Protein AF-0000000080795916 (afdb_homodimer)

Radius of gyration: 39.34 Å; Cα contacts (8 Å, |Δi|>4): 1636; chains: 2; bounding box: 84×117×73 Å

Structure (mmCIF, N/CA/C/O backbone):
data_AF-0000000080795916-model_v1
#
loop_
_entity.id
_entity.type
_entity.pdbx_description
1 polymer 'ABC transporter related'
#
loop_
_atom_site.group_PDB
_atom_site.id
_atom_site.type_symbol
_atom_site.label_atom_id
_atom_site.label_alt_id
_atom_site.label_comp_id
_atom_site.label_asym_id
_atom_site.label_entity_id
_atom_site.label_seq_id
_atom_site.pdbx_PDB_ins_code
_atom_site.Cartn_x
_atom_site.Cartn_y
_atom_site.Cartn_z
_atom_site.occupancy
_atom_site.B_iso_or_equiv
_atom_site.auth_seq_id
_atom_site.auth_comp_id
_atom_site.auth_asym_id
_atom_site.auth_atom_id
_atom_site.pdbx_PDB_model_num
ATOM 1 N N . MET A 1 1 ? -9.648 -12.992 18.531 1 56.5 1 MET A N 1
ATOM 2 C CA . MET A 1 1 ? -10.875 -13.555 17.969 1 56.5 1 MET A CA 1
ATOM 3 C C . MET A 1 1 ? -10.68 -15.023 17.609 1 56.5 1 MET A C 1
ATOM 5 O O . MET A 1 1 ? -9.664 -15.391 17.016 1 56.5 1 MET A O 1
ATOM 9 N N . LYS A 1 2 ? -11.547 -15.852 18.156 1 67.81 2 LYS A N 1
ATOM 10 C CA . LYS A 1 2 ? -11.586 -17.297 17.969 1 67.81 2 LYS A CA 1
ATOM 11 C C . LYS A 1 2 ? -11.914 -17.656 16.531 1 67.81 2 LYS A C 1
ATOM 13 O O . LYS A 1 2 ? -12.742 -17 15.891 1 67.81 2 LYS A O 1
ATOM 18 N N . TYR A 1 3 ? -11.133 -18.5 15.773 1 78.75 3 TYR A N 1
ATOM 19 C CA . TYR A 1 3 ? -11.289 -19.047 14.43 1 78.75 3 TYR A CA 1
ATOM 20 C C . TYR A 1 3 ? -12.758 -19.281 14.102 1 78.75 3 TYR A C 1
ATOM 22 O O . TYR A 1 3 ? -13.234 -18.875 13.047 1 78.75 3 TYR A O 1
ATOM 30 N N . LYS A 1 4 ? -13.5 -19.734 15.031 1 83.94 4 LYS A N 1
ATOM 31 C CA . LYS A 1 4 ? -14.898 -20.094 14.812 1 83.94 4 LYS A CA 1
ATOM 32 C C . LYS A 1 4 ? -15.758 -18.844 14.586 1 83.94 4 LYS A C 1
ATOM 34 O O . LYS A 1 4 ? -16.625 -18.844 13.711 1 83.94 4 LYS A O 1
ATOM 39 N N . HIS A 1 5 ? -15.5 -17.797 15.297 1 88.62 5 HIS A N 1
ATOM 40 C CA . HIS A 1 5 ? -16.297 -16.578 15.18 1 88.62 5 HIS A CA 1
ATOM 41 C C . HIS A 1 5 ? -16.047 -15.898 13.836 1 88.62 5 HIS A C 1
ATOM 43 O O . HIS A 1 5 ? -17 -15.422 13.203 1 88.62 5 HIS A O 1
ATOM 49 N N . ALA A 1 6 ? -14.852 -15.898 13.398 1 90.12 6 ALA A N 1
ATOM 50 C CA . ALA A 1 6 ? -14.516 -15.297 12.117 1 90.12 6 ALA A CA 1
ATOM 51 C C . ALA A 1 6 ? -15.172 -16.062 10.969 1 90.12 6 ALA A C 1
ATOM 53 O O . ALA A 1 6 ? -15.68 -15.453 10.016 1 90.12 6 ALA A O 1
ATOM 54 N N . LEU A 1 7 ? -15.273 -17.375 11.133 1 91.44 7 LEU A N 1
ATOM 55 C CA . LEU A 1 7 ? -15.883 -18.188 10.102 1 91.44 7 LEU A CA 1
ATOM 56 C C . LEU A 1 7 ? -17.391 -18.016 10.078 1 91.44 7 LEU A C 1
ATOM 58 O O . LEU A 1 7 ? -18.016 -18.062 9.016 1 91.44 7 LEU A O 1
ATOM 62 N N . TYR A 1 8 ? -17.906 -17.797 11.219 1 92.94 8 TYR A N 1
ATOM 63 C CA . TYR A 1 8 ? -19.328 -17.547 11.305 1 92.94 8 TYR A CA 1
ATOM 64 C C . TYR A 1 8 ? -19.703 -16.219 10.633 1 92.94 8 TYR A C 1
ATOM 66 O O . TYR A 1 8 ? -20.688 -16.141 9.914 1 92.94 8 TYR A O 1
ATOM 74 N N . PHE A 1 9 ? -18.922 -15.219 10.898 1 93.62 9 PHE A N 1
ATOM 75 C CA . PHE A 1 9 ? -19.125 -13.93 10.25 1 93.62 9 PHE A CA 1
ATOM 76 C C . PHE A 1 9 ? -19.031 -14.062 8.734 1 93.62 9 PHE A C 1
ATOM 78 O O . PHE A 1 9 ? -19.875 -13.516 8.008 1 93.62 9 PHE A O 1
ATOM 85 N N . LEU A 1 10 ? -18.031 -14.758 8.32 1 93.44 10 LEU A N 1
ATOM 86 C CA . LEU A 1 10 ? -17.844 -14.953 6.891 1 93.44 10 LEU A CA 1
ATOM 87 C C . LEU A 1 10 ? -19.016 -15.711 6.281 1 93.44 10 LEU A C 1
ATOM 89 O O . LEU A 1 10 ? -19.484 -15.359 5.195 1 93.44 10 LEU A O 1
ATOM 93 N N . TRP A 1 11 ? -19.469 -16.734 6.934 1 94.31 11 TRP A N 1
ATOM 94 C CA . TRP A 1 11 ? -20.609 -17.516 6.453 1 94.31 11 TRP A CA 1
ATOM 95 C C . TRP A 1 11 ? -21.875 -16.672 6.387 1 94.31 11 TRP A C 1
ATOM 97 O O . TRP A 1 11 ? -22.656 -16.797 5.445 1 94.31 11 TRP A O 1
ATOM 107 N N . GLU A 1 12 ? -22.078 -15.82 7.34 1 94.62 12 GLU A N 1
ATOM 108 C CA . GLU A 1 12 ? -23.25 -14.945 7.359 1 94.62 12 GLU A CA 1
ATOM 109 C C . GLU A 1 12 ? -23.234 -13.992 6.168 1 94.62 12 GLU A C 1
ATOM 111 O O . GLU A 1 12 ? -24.281 -13.75 5.555 1 94.62 12 GLU A O 1
ATOM 116 N N . GLU A 1 13 ? -22.109 -13.539 5.832 1 94.5 13 GLU A N 1
ATOM 117 C CA . GLU A 1 13 ? -21.984 -12.602 4.719 1 94.5 13 GLU A CA 1
ATOM 118 C C . GLU A 1 13 ? -22.172 -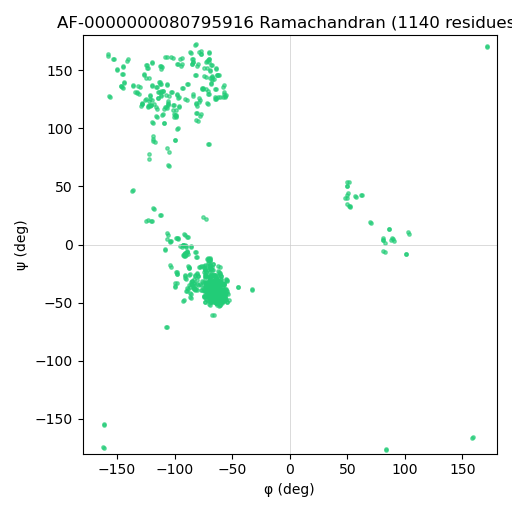13.312 3.379 1 94.5 13 GLU A C 1
ATOM 120 O O . GLU A 1 13 ? -22.812 -12.781 2.469 1 94.5 13 GLU A O 1
ATOM 125 N N . VAL A 1 14 ? -21.609 -14.492 3.344 1 96 14 VAL A N 1
ATOM 126 C CA . VAL A 1 14 ? -21.641 -15.234 2.088 1 96 14 VAL A CA 1
ATOM 127 C C . VAL A 1 14 ? -23.031 -15.844 1.891 1 96 14 VAL A C 1
ATOM 129 O O . VAL A 1 14 ? -23.531 -15.898 0.767 1 96 14 VAL A O 1
ATOM 132 N N . SER A 1 15 ? -23.688 -16.266 2.971 1 95.12 15 SER A N 1
ATOM 133 C CA . SER A 1 15 ? -24.984 -16.969 2.902 1 95.12 15 SER A CA 1
ATOM 134 C C . SER A 1 15 ? -26.094 -16.016 2.49 1 95.12 15 SER A C 1
ATOM 136 O O . SER A 1 15 ? -27.188 -16.453 2.115 1 95.12 15 SER A O 1
ATOM 138 N N . ARG A 1 16 ? -25.828 -14.734 2.516 1 94.12 16 ARG A N 1
ATOM 139 C CA . ARG A 1 16 ? -26.797 -13.758 2.029 1 94.12 16 ARG A CA 1
ATOM 140 C C . ARG A 1 16 ? -27.047 -13.93 0.534 1 94.12 16 ARG A C 1
ATOM 142 O O . ARG A 1 16 ? -28.125 -13.609 0.038 1 94.12 16 ARG A O 1
ATOM 149 N N . PHE A 1 17 ? -26.047 -14.406 -0.124 1 95.69 17 PHE A N 1
ATOM 150 C CA . PHE A 1 17 ? -26.141 -14.633 -1.562 1 95.69 17 PHE A CA 1
ATOM 151 C C . PHE A 1 17 ? -26.281 -16.109 -1.875 1 95.69 17 PHE A C 1
ATOM 153 O O . PHE A 1 17 ? -25.422 -16.688 -2.557 1 95.69 17 PHE A O 1
ATOM 160 N N . LYS A 1 18 ? -27.344 -16.672 -1.534 1 94.94 18 LYS A N 1
ATOM 161 C CA . LYS A 1 18 ? -27.609 -18.109 -1.606 1 94.94 18 LYS A CA 1
ATOM 162 C C . LYS A 1 18 ? -27.656 -18.578 -3.055 1 94.94 18 LYS A C 1
ATOM 164 O O . LYS A 1 18 ? -27.203 -19.688 -3.359 1 94.94 18 LYS A O 1
ATOM 169 N N . LYS A 1 19 ? -28.156 -17.703 -3.895 1 95.06 19 LYS A N 1
ATOM 170 C CA . LYS A 1 19 ? -28.281 -18.109 -5.293 1 95.06 19 LYS A CA 1
ATOM 171 C C . LYS A 1 19 ? -26.906 -18.391 -5.898 1 95.06 19 LYS A C 1
ATOM 173 O O . LYS A 1 19 ? -26.672 -19.469 -6.461 1 95.06 19 LYS A O 1
ATOM 178 N N . GLU A 1 20 ? -25.984 -17.438 -5.758 1 94.44 20 GLU A N 1
ATOM 179 C CA . GLU A 1 20 ? -24.641 -17.609 -6.305 1 94.44 20 GLU A CA 1
ATOM 180 C C . GLU A 1 20 ? -23.906 -18.75 -5.609 1 94.44 20 GLU A C 1
ATOM 182 O O . GLU A 1 20 ? -23.156 -19.484 -6.246 1 94.44 20 GLU A O 1
ATOM 187 N N . LEU A 1 21 ? -24.094 -18.859 -4.324 1 94.94 21 LEU A N 1
ATOM 188 C CA . LEU A 1 21 ? -23.484 -19.938 -3.555 1 94.94 21 LEU A CA 1
ATOM 189 C C . LEU A 1 21 ? -23.969 -21.297 -4.027 1 94.94 21 LEU A C 1
ATOM 191 O O . LEU A 1 21 ? -23.172 -22.219 -4.238 1 94.94 21 LEU A O 1
ATOM 195 N N . PHE A 1 22 ? -25.234 -21.406 -4.27 1 95.38 22 PHE A N 1
ATOM 196 C CA . PHE A 1 22 ? -25.828 -22.656 -4.715 1 95.38 22 PHE A CA 1
ATOM 197 C C . PHE A 1 22 ? -25.375 -23 -6.129 1 95.38 22 PHE A C 1
ATOM 199 O O . PHE A 1 22 ? -25.094 -24.156 -6.43 1 95.38 22 PHE A O 1
ATOM 206 N N . ILE A 1 23 ? -25.312 -22.016 -6.961 1 96.12 23 ILE A N 1
ATOM 207 C CA . ILE A 1 23 ? -24.859 -22.234 -8.328 1 96.12 23 ILE A CA 1
ATOM 208 C C . ILE A 1 23 ? -23.422 -22.781 -8.32 1 96.12 23 ILE A C 1
ATOM 210 O O . ILE A 1 23 ? -23.109 -23.734 -9.039 1 96.12 23 ILE A O 1
ATOM 214 N N . ASN A 1 24 ? -22.578 -22.25 -7.5 1 95 24 ASN A N 1
ATOM 215 C CA . ASN A 1 24 ? -21.203 -22.703 -7.414 1 95 24 ASN A CA 1
ATOM 216 C C . ASN A 1 24 ? -21.109 -24.141 -6.895 1 95 24 ASN A C 1
ATOM 218 O O . ASN A 1 24 ? -20.344 -24.953 -7.422 1 95 24 ASN A O 1
ATOM 222 N N . PHE A 1 25 ? -21.891 -24.484 -5.926 1 95.31 25 PHE A N 1
ATOM 223 C CA . PHE A 1 25 ? -21.906 -25.828 -5.379 1 95.31 25 PHE A CA 1
ATOM 224 C C . PHE A 1 25 ? -22.344 -26.844 -6.438 1 95.31 25 PHE A C 1
ATOM 226 O O . PHE A 1 25 ? -21.734 -27.906 -6.586 1 95.31 25 PHE A O 1
ATOM 233 N N . ILE A 1 26 ? -23.359 -26.438 -7.164 1 95.81 26 ILE A N 1
ATOM 234 C CA . ILE A 1 26 ? -23.906 -27.328 -8.172 1 95.81 26 ILE A CA 1
ATOM 235 C C . ILE A 1 26 ? -22.891 -27.547 -9.289 1 95.81 26 ILE A C 1
ATOM 237 O O . ILE A 1 26 ? -22.734 -28.656 -9.781 1 95.81 26 ILE A O 1
ATOM 241 N N . LEU A 1 27 ? -22.25 -26.5 -9.68 1 96.06 27 LEU A N 1
ATOM 242 C CA . LEU A 1 27 ? -21.25 -26.609 -10.742 1 96.06 27 LEU A CA 1
ATOM 243 C C . LEU A 1 27 ? -20.094 -27.469 -10.297 1 96.06 27 LEU A C 1
ATOM 245 O O . LEU A 1 27 ? -19.609 -28.312 -11.07 1 96.06 27 LEU A O 1
ATOM 249 N N . ILE A 1 28 ? -19.703 -27.359 -9.055 1 94.38 28 ILE A N 1
ATOM 250 C CA . ILE A 1 28 ? -18.609 -28.172 -8.516 1 94.38 28 ILE A CA 1
ATOM 251 C C . ILE A 1 28 ? -19.047 -29.641 -8.453 1 94.38 28 ILE A C 1
ATOM 253 O O . ILE A 1 28 ? -18.328 -30.516 -8.922 1 94.38 28 ILE A O 1
ATOM 257 N N . PHE A 1 29 ? -20.203 -29.891 -8.031 1 94.12 29 PHE A N 1
ATOM 258 C CA . PHE A 1 29 ? -20.734 -31.234 -7.883 1 94.12 29 PHE A CA 1
ATOM 259 C C . PHE A 1 29 ? -20.859 -31.922 -9.242 1 94.12 29 PHE A C 1
ATOM 261 O O . PHE A 1 29 ? -20.609 -33.125 -9.367 1 94.12 29 PHE A O 1
ATOM 268 N N . SER A 1 30 ? -21.219 -31.125 -10.203 1 94.81 30 SER A N 1
ATOM 269 C CA . SER A 1 30 ? -21.422 -31.656 -11.547 1 94.81 30 SER A CA 1
ATOM 270 C C . SER A 1 30 ? -20.094 -32 -12.211 1 94.81 30 SER A C 1
ATOM 272 O O . SER A 1 30 ? -20.031 -32.875 -13.07 1 94.81 30 SER A O 1
ATOM 274 N N . SER A 1 31 ? -19.078 -31.344 -11.836 1 93.44 31 SER A N 1
ATOM 275 C CA . SER A 1 31 ? -17.781 -31.547 -12.477 1 93.44 31 SER A CA 1
ATOM 276 C C . SER A 1 31 ? -17.078 -32.781 -11.922 1 93.44 31 SER A C 1
ATOM 278 O O . SER A 1 31 ? -16.281 -33.406 -12.617 1 93.44 31 SER A O 1
ATOM 280 N N . ILE A 1 32 ? -17.359 -33.25 -10.711 1 92.75 32 ILE A N 1
ATOM 281 C CA . ILE A 1 32 ? -16.625 -34.25 -9.984 1 92.75 32 ILE A CA 1
ATOM 282 C C . ILE A 1 32 ? -16.797 -35.625 -10.672 1 92.75 32 ILE A C 1
ATOM 284 O O . ILE A 1 32 ? -15.828 -36.312 -10.977 1 92.75 32 ILE A O 1
ATOM 288 N N . PRO A 1 33 ? -18.047 -35.969 -11.039 1 92.56 33 PRO A N 1
ATOM 289 C CA . PRO A 1 33 ? -18.203 -37.25 -11.719 1 92.56 33 PRO A CA 1
ATOM 290 C C . PRO A 1 33 ? -17.531 -37.281 -13.094 1 92.56 33 PRO A C 1
ATOM 292 O O . PRO A 1 33 ? -17.047 -38.312 -13.523 1 92.56 33 PRO A O 1
ATOM 295 N N . LEU A 1 34 ? -17.531 -36.188 -13.766 1 92.38 34 LEU A N 1
ATOM 296 C CA . LEU A 1 34 ? -16.906 -36.125 -15.086 1 92.38 34 LEU A CA 1
ATOM 297 C C . LEU A 1 34 ? -15.406 -36.344 -15 1 92.38 34 LEU A C 1
ATOM 299 O O . LEU A 1 34 ? -14.828 -37.031 -15.828 1 92.38 34 LEU A O 1
ATOM 303 N N . VAL A 1 35 ? -14.859 -35.781 -13.992 1 89 35 VAL A N 1
ATOM 304 C CA . VAL A 1 35 ? -13.422 -35.938 -13.789 1 89 35 VAL A CA 1
ATOM 305 C C . VAL A 1 35 ? -13.117 -37.375 -13.359 1 89 35 VAL A C 1
ATOM 307 O O . VAL A 1 35 ? -12.109 -37.969 -13.773 1 89 35 VAL A O 1
ATOM 310 N N . ALA A 1 36 ? -14.023 -38 -12.609 1 91.31 36 ALA A N 1
ATOM 311 C CA . ALA A 1 36 ? -13.828 -39.344 -12.047 1 91.31 36 ALA A CA 1
ATOM 312 C C . ALA A 1 36 ? -13.914 -40.406 -13.125 1 91.31 36 ALA A C 1
ATOM 314 O O . ALA A 1 36 ? -13.305 -41.469 -13.008 1 91.31 36 ALA A O 1
ATOM 315 N N . VAL A 1 37 ? -14.578 -40.094 -14.188 1 94 37 VAL A N 1
ATOM 316 C CA . VAL A 1 37 ? -14.812 -41.125 -15.211 1 94 37 VAL A CA 1
ATOM 317 C C . VAL A 1 37 ? -13.641 -41.156 -16.188 1 94 37 VAL A C 1
ATOM 319 O O . VAL A 1 37 ? -13.406 -42.156 -16.859 1 94 37 VAL A O 1
ATOM 322 N N . THR A 1 38 ? -12.906 -40.125 -16.234 1 90.81 38 THR A N 1
ATOM 323 C CA . THR A 1 38 ? -11.883 -39.938 -17.266 1 90.81 38 THR A CA 1
ATOM 324 C C . THR A 1 38 ? -10.82 -41.031 -17.172 1 90.81 38 THR A C 1
ATOM 326 O O . THR A 1 38 ? -10.461 -41.656 -18.172 1 90.81 38 THR A O 1
ATOM 329 N N . PRO A 1 39 ? -10.328 -41.344 -15.969 1 91.38 39 PRO A N 1
ATOM 330 C CA . PRO A 1 39 ? -9.305 -42.375 -15.898 1 91.38 39 PRO A CA 1
ATOM 331 C C . PRO A 1 39 ? -9.82 -43.75 -16.359 1 91.38 39 PRO A C 1
ATOM 333 O O . PRO A 1 39 ? -9.07 -44.531 -16.969 1 91.38 39 PRO A O 1
ATOM 336 N N . PHE A 1 40 ? -11.016 -44.094 -16.188 1 94.06 40 PHE A N 1
ATOM 337 C CA . PHE A 1 40 ? -11.578 -45.344 -16.625 1 94.06 40 PHE A CA 1
ATOM 338 C C . PHE A 1 40 ? -11.727 -45.375 -18.141 1 94.06 40 PHE A C 1
ATOM 340 O O . PHE A 1 40 ? -11.547 -46.438 -18.766 1 94.06 40 PHE A O 1
ATOM 347 N N . LEU A 1 41 ? -12.039 -44.281 -18.672 1 93.56 41 LEU A N 1
ATOM 348 C CA . LEU A 1 41 ? -12.117 -44.188 -20.125 1 93.56 41 LEU A CA 1
ATOM 349 C C . LEU A 1 41 ? -10.742 -44.344 -20.75 1 93.56 41 LEU A C 1
ATOM 351 O O . LEU A 1 41 ? -10.602 -44.969 -21.812 1 93.56 41 LEU A O 1
ATOM 355 N N . ILE A 1 42 ? -9.789 -43.781 -20.141 1 91.81 42 ILE A N 1
ATOM 356 C CA . ILE A 1 42 ? -8.422 -43.906 -20.641 1 91.81 42 ILE A CA 1
ATOM 357 C C . ILE A 1 42 ? -7.977 -45.375 -20.547 1 91.81 42 ILE A C 1
ATOM 359 O O . ILE A 1 42 ? -7.336 -45.906 -21.469 1 91.81 42 ILE A O 1
ATOM 363 N N . GLU A 1 43 ? -8.289 -45.969 -19.453 1 92.56 43 GLU A N 1
ATOM 364 C CA . GLU A 1 43 ? -7.992 -47.375 -19.297 1 92.56 43 GLU A CA 1
ATOM 365 C C . GLU A 1 43 ? -8.641 -48.219 -20.406 1 92.56 43 GLU A C 1
ATOM 367 O O . GLU A 1 43 ? -7.992 -49.062 -21.016 1 92.56 43 GLU A O 1
ATOM 372 N N . ASN A 1 44 ? -9.898 -47.938 -20.656 1 91 44 ASN A N 1
ATOM 373 C CA . ASN A 1 44 ? -10.625 -48.625 -21.719 1 91 44 ASN A CA 1
ATOM 374 C C . ASN A 1 44 ? -10 -48.375 -23.078 1 91 44 ASN A C 1
ATOM 376 O O . ASN A 1 44 ? -9.898 -49.312 -23.906 1 91 44 ASN A O 1
ATOM 380 N N . LEU A 1 45 ? -9.641 -47.156 -23.297 1 90.38 45 LEU A N 1
ATOM 381 C CA . LEU A 1 45 ? -9 -46.812 -24.562 1 90.38 45 LEU A CA 1
ATOM 382 C C . LEU A 1 45 ? -7.707 -47.594 -24.75 1 90.38 45 LEU A C 1
ATOM 384 O O . LEU A 1 45 ? -7.473 -48.188 -25.812 1 90.38 45 LEU A O 1
ATOM 388 N N . MET A 1 46 ? -6.914 -47.656 -23.734 1 88.31 46 MET A N 1
ATOM 389 C CA . MET A 1 46 ? -5.629 -48.375 -23.812 1 88.31 46 MET A CA 1
ATOM 390 C C . MET A 1 46 ? -5.828 -49.875 -23.906 1 88.31 46 MET A C 1
ATOM 392 O O . MET A 1 46 ? -5.031 -50.562 -24.531 1 88.31 46 MET A O 1
ATOM 396 N N . GLN A 1 47 ? -6.891 -50.406 -23.281 1 87.31 47 GLN A N 1
ATOM 397 C CA . GLN A 1 47 ? -7.203 -51.812 -23.391 1 87.31 47 GLN A CA 1
ATOM 398 C C . GLN A 1 47 ? -7.559 -52.188 -24.828 1 87.31 47 GLN A C 1
ATOM 400 O O . GLN A 1 47 ? -7.145 -53.25 -25.312 1 87.31 47 GLN A O 1
ATOM 405 N N . GLU A 1 48 ? -8.305 -51.344 -25.406 1 85.06 48 GLU A N 1
ATOM 406 C CA . GLU A 1 48 ? -8.711 -51.625 -26.781 1 85.06 48 GLU A CA 1
ATOM 407 C C . GLU A 1 48 ? -7.512 -51.625 -27.719 1 85.06 48 GLU A C 1
ATOM 409 O O . GLU A 1 48 ? -7.473 -52.375 -28.688 1 85.06 48 GLU A O 1
ATOM 414 N N . ILE A 1 49 ? -6.551 -50.906 -27.438 1 81.94 49 ILE A N 1
ATOM 415 C CA . ILE A 1 49 ? -5.379 -50.75 -28.297 1 81.94 49 ILE A CA 1
ATOM 416 C C . ILE A 1 49 ? -4.457 -51.969 -28.094 1 81.94 49 ILE A C 1
ATOM 418 O O . ILE A 1 49 ? -3.791 -52.406 -29.031 1 81.94 49 ILE A O 1
ATOM 422 N N . THR A 1 50 ? -4.383 -52.5 -26.938 1 77.69 50 THR A N 1
ATOM 423 C CA . THR A 1 50 ? -3.461 -53.594 -26.641 1 77.69 50 THR A CA 1
ATOM 424 C C . THR A 1 50 ? -4.047 -54.906 -27.078 1 77.69 50 THR A C 1
ATOM 426 O O . THR A 1 50 ? -3.309 -55.844 -27.422 1 77.69 50 THR A O 1
ATOM 429 N N . THR A 1 51 ? -5.27 -55.125 -26.922 1 68.75 51 THR A N 1
ATOM 430 C CA . THR A 1 51 ? -5.832 -56.469 -27.172 1 68.75 51 THR A CA 1
ATOM 431 C C . THR A 1 51 ? -6.336 -56.562 -28.609 1 68.75 51 THR A C 1
ATOM 433 O O . THR A 1 51 ? -6.203 -57.625 -29.234 1 68.75 51 THR A O 1
ATOM 436 N N . ILE A 1 52 ? -7.152 -55.531 -29.094 1 61.47 52 ILE A N 1
ATOM 437 C CA . ILE A 1 52 ? -8.031 -55.812 -30.219 1 61.47 52 ILE A CA 1
ATOM 438 C C . ILE A 1 52 ? -7.461 -55.188 -31.5 1 61.47 52 ILE A C 1
ATOM 440 O O . ILE A 1 52 ? -7.391 -53.969 -31.625 1 61.47 52 ILE A O 1
ATOM 444 N N . ASN A 1 53 ? -6.492 -55.812 -32.125 1 61.91 53 ASN A N 1
ATOM 445 C CA . ASN A 1 53 ? -5.949 -55.312 -33.375 1 61.91 53 ASN A CA 1
ATOM 446 C C . ASN A 1 53 ? -6.934 -55.531 -34.531 1 61.91 53 ASN A C 1
ATOM 448 O O . ASN A 1 53 ? -6.531 -55.625 -35.688 1 61.91 53 ASN A O 1
ATOM 452 N N . ASP A 1 54 ? -8.195 -55.688 -34.219 1 66.75 54 ASP A N 1
ATOM 453 C CA . ASP A 1 54 ? -9.109 -55.906 -35.344 1 66.75 54 ASP A CA 1
ATOM 454 C C . ASP A 1 54 ? -9.859 -54.594 -35.688 1 66.75 54 ASP A C 1
ATOM 456 O O . ASP A 1 54 ? -9.688 -53.594 -35.031 1 66.75 54 ASP A O 1
ATOM 460 N N . GLY A 1 55 ? -10.438 -54.5 -36.938 1 67 55 GLY A N 1
ATOM 461 C CA . GLY A 1 55 ? -11.211 -53.375 -37.438 1 67 55 GLY A CA 1
ATOM 462 C C . GLY A 1 55 ? -12.227 -52.844 -36.438 1 67 55 GLY A C 1
ATOM 463 O O . GLY A 1 55 ? -12.375 -51.625 -36.281 1 67 55 GLY A O 1
ATOM 464 N N . GLN A 1 56 ? -12.805 -53.688 -35.719 1 75.31 56 GLN A N 1
ATOM 465 C CA . GLN A 1 56 ? -13.797 -53.312 -34.719 1 75.31 56 GLN A CA 1
ATOM 466 C C . GLN A 1 56 ? -13.141 -52.656 -33.531 1 75.31 56 GLN A C 1
ATOM 468 O O . GLN A 1 56 ? -13.68 -51.688 -32.938 1 75.31 56 GLN A O 1
ATOM 473 N N . GLY A 1 57 ? -12.094 -53.062 -33.219 1 78.31 57 GLY A N 1
ATOM 474 C CA . GLY A 1 57 ? -11.328 -52.469 -32.125 1 78.31 57 GLY A CA 1
ATOM 475 C C . GLY A 1 57 ? -10.93 -51.031 -32.375 1 78.31 57 GLY A C 1
ATOM 476 O O . GLY A 1 57 ? -10.977 -50.188 -31.484 1 78.31 57 GLY A O 1
ATOM 477 N N . MET A 1 58 ? -10.766 -50.812 -33.625 1 83.19 58 MET A N 1
ATOM 478 C CA . MET A 1 58 ? -10.383 -49.438 -34 1 83.19 58 MET A CA 1
ATOM 479 C C . MET A 1 58 ? -11.562 -48.5 -33.875 1 83.19 58 MET A C 1
ATOM 481 O O . MET A 1 58 ? -11.406 -47.375 -33.438 1 83.19 58 MET A O 1
ATOM 485 N N . LYS A 1 59 ? -12.703 -48.906 -34.344 1 86.69 59 LYS A N 1
ATOM 486 C CA . LYS A 1 59 ? -13.898 -48.094 -34.219 1 86.69 59 LYS A CA 1
ATOM 487 C C . LYS A 1 59 ? -14.219 -47.781 -32.75 1 86.69 59 LYS A C 1
ATOM 489 O O . LYS A 1 59 ? -14.539 -46.656 -32.406 1 86.69 59 LYS A O 1
ATOM 494 N N . ASN A 1 60 ? -14.141 -48.75 -31.875 1 87 60 ASN A N 1
ATOM 495 C CA . ASN A 1 60 ? -14.391 -48.562 -30.453 1 87 60 ASN A CA 1
ATOM 496 C C . ASN A 1 60 ? -13.367 -47.625 -29.828 1 87 60 ASN A C 1
ATOM 498 O O . ASN A 1 60 ? -13.719 -46.812 -28.969 1 87 60 ASN A O 1
ATOM 502 N N . ALA A 1 61 ? -12.172 -47.781 -30.266 1 88.12 61 ALA A N 1
ATOM 503 C CA . ALA A 1 61 ? -11.117 -46.875 -29.75 1 88.12 61 ALA A CA 1
ATOM 504 C C . ALA A 1 61 ? -11.375 -45.438 -30.156 1 88.12 61 ALA A C 1
ATOM 506 O O . ALA A 1 61 ? -11.18 -44.531 -29.344 1 88.12 61 ALA A O 1
ATOM 507 N N . LEU A 1 62 ? -11.844 -45.25 -31.359 1 88.94 62 LEU A N 1
ATOM 508 C CA . LEU A 1 62 ? -12.148 -43.906 -31.828 1 88.94 62 LEU A CA 1
ATOM 509 C C . LEU A 1 62 ? -13.305 -43.312 -31.047 1 88.94 62 LEU A C 1
ATOM 511 O O . LEU A 1 62 ? -13.266 -42.125 -30.672 1 88.94 62 LEU A O 1
ATOM 515 N N . ILE A 1 63 ? -14.281 -44.094 -30.781 1 92 63 ILE A N 1
ATOM 516 C CA . ILE A 1 63 ? -15.445 -43.625 -30.031 1 92 63 ILE A CA 1
ATOM 517 C C . ILE A 1 63 ? -15.031 -43.25 -28.609 1 92 63 ILE A C 1
ATOM 519 O O . ILE A 1 63 ? -15.422 -42.219 -28.094 1 92 63 ILE A O 1
ATOM 523 N N . THR A 1 64 ? -14.227 -44.062 -27.984 1 92.88 64 THR A N 1
ATOM 524 C CA . THR A 1 64 ? -13.758 -43.781 -26.625 1 92.88 64 THR A CA 1
ATOM 525 C C . THR A 1 64 ? -12.898 -42.531 -26.594 1 92.88 64 THR A C 1
ATOM 527 O O . THR A 1 64 ? -13 -41.719 -25.656 1 92.88 64 THR A O 1
ATOM 530 N N . ALA A 1 65 ? -12.07 -42.406 -27.578 1 92.19 65 ALA A N 1
ATOM 531 C CA . ALA A 1 65 ? -11.227 -41.219 -27.656 1 92.19 65 ALA A CA 1
ATOM 532 C C . ALA A 1 65 ? -12.07 -39.938 -27.781 1 92.19 65 ALA A C 1
ATOM 534 O O . ALA A 1 65 ? -11.828 -38.969 -27.094 1 92.19 65 ALA A O 1
ATOM 535 N N . ILE A 1 66 ? -13.047 -39.938 -28.609 1 92.38 66 ILE A N 1
ATOM 536 C CA . ILE A 1 66 ? -13.93 -38.812 -28.797 1 92.38 66 ILE A CA 1
ATOM 537 C C . ILE A 1 66 ? -14.703 -38.531 -27.516 1 92.38 66 ILE A C 1
ATOM 539 O O . ILE A 1 66 ? -14.883 -37.375 -27.125 1 92.38 66 ILE A O 1
ATOM 543 N N . LEU A 1 67 ? -15.086 -39.562 -26.891 1 94.25 67 LEU A N 1
ATOM 544 C CA . LEU A 1 67 ? -15.812 -39.438 -25.625 1 94.25 67 LEU A CA 1
ATOM 545 C C . LEU A 1 67 ? -14.938 -38.75 -24.578 1 94.25 67 LEU A C 1
ATOM 547 O O . LEU A 1 67 ? -15.422 -37.906 -23.828 1 94.25 67 LEU A O 1
ATOM 551 N N . ILE A 1 68 ? -13.711 -39.125 -24.516 1 93.94 68 ILE A N 1
ATOM 552 C CA . ILE A 1 68 ? -12.781 -38.531 -23.578 1 93.94 68 ILE A CA 1
ATOM 553 C C . ILE A 1 68 ? -12.648 -37.031 -23.875 1 93.94 68 ILE A C 1
ATOM 555 O O . ILE A 1 68 ? -12.711 -36.219 -22.953 1 93.94 68 ILE A O 1
ATOM 559 N N . LEU A 1 69 ? -12.508 -36.656 -25.109 1 91.69 69 LEU A N 1
ATOM 560 C CA . LEU A 1 69 ? -12.328 -35.281 -25.516 1 91.69 69 LEU A CA 1
ATOM 561 C C . LEU A 1 69 ? -13.586 -34.469 -25.203 1 91.69 69 LEU A C 1
ATOM 563 O O . LEU A 1 69 ? -13.492 -33.312 -24.781 1 91.69 69 LEU A O 1
ATOM 567 N N . VAL A 1 70 ? -14.68 -35.062 -25.406 1 93.44 70 VAL A N 1
ATOM 568 C CA . VAL A 1 70 ? -15.945 -34.375 -25.141 1 93.44 70 VAL A CA 1
ATOM 569 C C . VAL A 1 70 ? -16.094 -34.156 -23.641 1 93.44 70 VAL A C 1
ATOM 571 O O . VAL A 1 70 ? -16.484 -33.062 -23.203 1 93.44 70 VAL A O 1
ATOM 574 N N . ILE A 1 71 ? -15.82 -35.125 -22.875 1 94.12 71 ILE A N 1
ATOM 575 C CA . ILE A 1 71 ? -15.938 -35.031 -21.422 1 94.12 71 ILE A CA 1
ATOM 576 C C . ILE A 1 71 ? -14.961 -33.969 -20.906 1 94.12 71 ILE A C 1
ATOM 578 O O . ILE A 1 71 ? -15.312 -33.156 -20.047 1 94.12 71 ILE A O 1
ATOM 582 N N . TYR A 1 72 ? -13.781 -34 -21.438 1 90.56 72 TYR A N 1
ATOM 583 C CA . TYR A 1 72 ? -12.789 -33.031 -21.031 1 90.56 72 TYR A CA 1
ATOM 584 C C . TYR A 1 72 ? -13.25 -31.609 -21.359 1 90.56 72 TYR A C 1
ATOM 586 O O . TYR A 1 72 ? -13.133 -30.703 -20.531 1 90.56 72 TYR A O 1
ATOM 594 N N . SER A 1 73 ? -13.75 -31.422 -22.562 1 92.19 73 SER A N 1
ATOM 595 C CA . SER A 1 73 ? -14.242 -30.109 -22.984 1 92.19 73 SER A CA 1
ATOM 596 C C . SER A 1 73 ? -15.398 -29.641 -22.109 1 92.19 73 SER A C 1
ATOM 598 O O . SER A 1 73 ? -15.445 -28.469 -21.703 1 92.19 73 SER A O 1
ATOM 600 N N . PHE A 1 74 ? -16.234 -30.547 -21.812 1 93.69 74 PHE A N 1
ATOM 601 C CA . PHE A 1 74 ? -17.375 -30.203 -20.984 1 93.69 74 PHE A CA 1
ATOM 602 C C . PHE A 1 74 ? -16.938 -29.859 -19.562 1 93.69 74 PHE A C 1
ATOM 604 O O . PHE A 1 74 ? -17.484 -28.938 -18.953 1 93.69 74 PHE A O 1
ATOM 611 N N . THR A 1 75 ? -16.047 -30.609 -19.047 1 92.38 75 THR A N 1
ATOM 612 C CA . THR A 1 75 ? -15.523 -30.328 -17.719 1 92.38 75 THR A CA 1
ATOM 613 C C . THR A 1 75 ? -14.898 -28.938 -17.672 1 92.38 75 THR A C 1
ATOM 615 O O . THR A 1 75 ? -15.102 -28.188 -16.703 1 92.38 75 THR A O 1
ATOM 618 N N . ARG A 1 76 ? -14.172 -28.578 -18.672 1 90.56 76 ARG A N 1
ATOM 619 C CA . ARG A 1 76 ? -13.539 -27.266 -18.75 1 90.56 76 ARG A CA 1
ATOM 620 C C . ARG A 1 76 ? -14.594 -26.172 -18.812 1 90.56 76 ARG A C 1
ATOM 622 O O . ARG A 1 76 ? -14.414 -25.094 -18.219 1 90.56 76 ARG A O 1
ATOM 629 N N . PHE A 1 77 ? -15.578 -26.438 -19.531 1 92.75 77 PHE A N 1
ATOM 630 C CA . PHE A 1 77 ? -16.688 -25.5 -19.641 1 92.75 77 PHE A CA 1
ATOM 631 C C . PHE A 1 77 ? -17.344 -25.266 -18.297 1 92.75 77 PHE A C 1
ATOM 633 O O . PHE A 1 77 ? -17.641 -24.125 -17.922 1 92.75 77 PHE A O 1
ATOM 640 N N . ILE A 1 78 ? -17.547 -26.312 -17.578 1 94.69 78 ILE A N 1
ATOM 641 C CA . ILE A 1 78 ? -18.141 -26.219 -16.266 1 94.69 78 ILE A CA 1
ATOM 642 C C . ILE A 1 78 ? -17.234 -25.422 -15.328 1 94.69 78 ILE A C 1
ATOM 644 O O . ILE A 1 78 ? -17.688 -24.547 -14.586 1 94.69 78 ILE A O 1
ATOM 648 N N . TRP A 1 79 ? -15.992 -25.656 -15.461 1 92.12 79 TRP A N 1
ATOM 649 C CA . TRP A 1 79 ? -15.039 -24.984 -14.586 1 92.12 79 TRP A CA 1
ATOM 650 C C . TRP A 1 79 ? -14.961 -23.484 -14.906 1 92.12 79 TRP A C 1
ATOM 652 O O . TRP A 1 79 ? -14.75 -22.672 -14.008 1 92.12 79 TRP A O 1
ATOM 662 N N . PHE A 1 80 ? -15.148 -23.172 -16.156 1 93.5 80 PHE A N 1
ATOM 663 C CA . PHE A 1 80 ? -15.227 -21.781 -16.531 1 93.5 80 PHE A CA 1
ATOM 664 C C . PHE A 1 80 ? -16.344 -21.062 -15.789 1 93.5 80 PHE A C 1
ATOM 666 O O . PHE A 1 80 ? -16.125 -20 -15.195 1 93.5 80 PHE A O 1
ATOM 673 N N . PHE A 1 81 ? -17.422 -21.703 -15.797 1 94.75 81 PHE A N 1
ATOM 674 C CA . PHE A 1 81 ? -18.578 -21.094 -15.133 1 94.75 81 PHE A CA 1
ATOM 675 C C . PHE A 1 81 ? -18.391 -21.109 -13.625 1 94.75 81 PHE A C 1
ATOM 677 O O . PHE A 1 81 ? -18.844 -20.188 -12.93 1 94.75 81 PHE A O 1
ATOM 684 N N . CYS A 1 82 ? -17.766 -22.125 -13.109 1 94.5 82 CYS A N 1
ATOM 685 C CA . CYS A 1 82 ? -17.484 -22.188 -11.68 1 94.5 82 CYS A CA 1
ATOM 686 C C . CYS A 1 82 ? -16.609 -21.031 -11.234 1 94.5 82 CYS A C 1
ATOM 688 O O . CYS A 1 82 ? -16.938 -20.344 -10.266 1 94.5 82 CYS A O 1
ATOM 690 N N . ASP A 1 83 ? -15.625 -20.766 -12.016 1 93.75 83 ASP A N 1
ATOM 691 C CA . ASP A 1 83 ? -14.703 -19.688 -11.688 1 93.75 83 ASP A CA 1
ATOM 692 C C . ASP A 1 83 ? -15.367 -18.328 -11.836 1 93.75 83 ASP A C 1
ATOM 694 O O . ASP A 1 83 ? -15.156 -17.438 -11.016 1 93.75 83 ASP A O 1
ATOM 698 N N . TYR A 1 84 ? -16.125 -18.25 -12.867 1 94.75 84 TYR A N 1
ATOM 699 C CA . TYR A 1 84 ? -16.812 -16.984 -13.125 1 94.75 84 TYR A CA 1
ATOM 700 C C . TYR A 1 84 ? -17.812 -16.672 -12.008 1 94.75 84 TYR A C 1
ATOM 702 O O . TYR A 1 84 ? -17.797 -15.578 -11.453 1 94.75 84 TYR A O 1
ATOM 710 N N . HIS A 1 85 ? -18.641 -17.641 -11.688 1 95.06 85 HIS A N 1
ATOM 711 C CA . HIS A 1 85 ? -19.625 -17.422 -10.641 1 95.06 85 HIS A CA 1
ATOM 712 C C . HIS A 1 85 ? -18.969 -17.266 -9.273 1 95.06 85 HIS A C 1
ATOM 714 O O . HIS A 1 85 ? -19.484 -16.578 -8.391 1 95.06 85 HIS A O 1
ATOM 720 N N . GLY A 1 86 ? -17.859 -17.938 -9.102 1 94.62 86 GLY A N 1
ATOM 721 C CA . GLY A 1 86 ? -17.078 -17.703 -7.895 1 94.62 86 GLY A CA 1
ATOM 722 C C . GLY A 1 86 ? -16.641 -16.266 -7.746 1 94.62 86 GLY A C 1
ATOM 723 O O . GLY A 1 86 ? -16.75 -15.68 -6.66 1 94.62 86 GLY A O 1
ATOM 724 N N . ASP A 1 87 ? -16.25 -15.664 -8.805 1 94.56 87 ASP A N 1
ATOM 725 C CA . ASP A 1 87 ? -15.836 -14.266 -8.805 1 94.56 87 ASP A CA 1
ATOM 726 C C . ASP A 1 87 ? -17.016 -13.336 -8.492 1 94.56 87 ASP A C 1
ATOM 728 O O . ASP A 1 87 ? -16.844 -12.328 -7.809 1 94.56 87 ASP A O 1
ATOM 732 N N . ILE A 1 88 ? -18.094 -13.719 -9.078 1 95.31 88 ILE A N 1
ATOM 733 C CA . ILE A 1 88 ? -19.297 -12.922 -8.828 1 95.31 88 ILE A CA 1
ATOM 734 C C . ILE A 1 88 ? -19.641 -12.953 -7.34 1 95.31 88 ILE A C 1
ATOM 736 O O . ILE A 1 88 ? -20 -11.93 -6.758 1 95.31 88 ILE A O 1
ATOM 740 N N . LEU A 1 89 ? -19.5 -14.078 -6.785 1 95.62 89 LEU A N 1
ATOM 741 C CA . LEU A 1 89 ? -19.766 -14.203 -5.355 1 95.62 89 LEU A CA 1
ATOM 742 C C . LEU A 1 89 ? -18.828 -13.305 -4.555 1 95.62 89 LEU A C 1
ATOM 744 O O . LEU A 1 89 ? -19.25 -12.625 -3.617 1 95.62 89 LEU A O 1
ATOM 748 N N . LYS A 1 90 ? -17.531 -13.32 -4.852 1 95.44 90 LYS A N 1
ATOM 749 C CA . LYS A 1 90 ? -16.562 -12.461 -4.191 1 95.44 90 LYS A CA 1
ATOM 750 C C . LYS A 1 90 ? -16.953 -10.992 -4.32 1 95.44 90 LYS A C 1
ATOM 752 O O . LYS A 1 90 ? -16.875 -10.242 -3.346 1 95.44 90 LYS A O 1
ATOM 757 N N . LEU A 1 91 ? -17.375 -10.688 -5.512 1 95.19 91 LEU A N 1
ATOM 758 C CA . LEU A 1 91 ? -17.75 -9.32 -5.824 1 95.19 91 LEU A CA 1
ATOM 759 C C . LEU A 1 91 ? -18.969 -8.883 -4.992 1 95.19 91 LEU A C 1
ATOM 761 O O . LEU A 1 91 ? -18.969 -7.785 -4.441 1 95.19 91 LEU A O 1
ATOM 765 N N . LEU A 1 92 ? -19.938 -9.703 -4.938 1 95.94 92 LEU A N 1
ATOM 766 C CA . LEU A 1 92 ? -21.172 -9.391 -4.215 1 95.94 92 LEU A CA 1
ATOM 767 C C . LEU A 1 92 ? -20.891 -9.227 -2.723 1 95.94 92 LEU A C 1
ATOM 769 O O . LEU A 1 92 ? -21.438 -8.32 -2.084 1 95.94 92 LEU A O 1
ATOM 773 N N . VAL A 1 93 ? -20.062 -10.07 -2.211 1 96.31 93 VAL A N 1
ATOM 774 C CA . VAL A 1 93 ? -19.734 -9.992 -0.794 1 96.31 93 VAL A CA 1
ATOM 775 C C . VAL A 1 93 ? -18.969 -8.695 -0.519 1 96.31 93 VAL A C 1
ATOM 777 O O . VAL A 1 93 ? -19.266 -7.98 0.44 1 96.31 93 VAL A O 1
ATOM 780 N N . LYS A 1 94 ? -17.969 -8.391 -1.32 1 96.56 94 LYS A N 1
ATOM 781 C CA . LYS A 1 94 ? -17.188 -7.16 -1.161 1 96.56 94 LYS A CA 1
ATOM 782 C C . LYS A 1 94 ? -18.094 -5.93 -1.26 1 96.56 94 LYS A C 1
ATOM 784 O O . LYS A 1 94 ? -18 -5.027 -0.425 1 96.56 94 LYS A O 1
ATOM 789 N N . GLY A 1 95 ? -18.938 -5.945 -2.332 1 96 95 GLY A N 1
ATOM 790 C CA . GLY A 1 95 ? -19.844 -4.824 -2.523 1 96 95 GLY A CA 1
ATOM 791 C C . GLY A 1 95 ? -20.797 -4.633 -1.366 1 96 95 GLY A C 1
ATOM 792 O O . GLY A 1 95 ? -21 -3.508 -0.902 1 96 95 GLY A O 1
ATOM 793 N N . ASN A 1 96 ? -21.391 -5.684 -0.877 1 96.44 96 ASN A N 1
ATOM 794 C CA . ASN A 1 96 ? -22.328 -5.609 0.232 1 96.44 96 ASN A CA 1
ATOM 795 C C . ASN A 1 96 ? -21.656 -5.125 1.513 1 96.44 96 ASN A C 1
ATOM 797 O O . ASN A 1 96 ? -22.234 -4.34 2.264 1 96.44 96 ASN A O 1
ATOM 801 N N . LEU A 1 97 ? -20.469 -5.617 1.759 1 96.69 97 LEU A N 1
ATOM 802 C CA . LEU A 1 97 ? -19.734 -5.184 2.939 1 96.69 97 LEU A CA 1
ATOM 803 C C . LEU A 1 97 ? -19.406 -3.695 2.857 1 96.69 97 LEU A C 1
ATOM 805 O O . LEU A 1 97 ? -19.484 -2.984 3.861 1 96.69 97 LEU A O 1
ATOM 809 N N . ARG A 1 98 ? -18.984 -3.271 1.693 1 96.94 98 ARG A N 1
ATOM 810 C CA . ARG A 1 98 ? -18.688 -1.853 1.506 1 96.94 98 ARG A CA 1
ATOM 811 C C . ARG A 1 98 ? -19.938 -1.004 1.745 1 96.94 98 ARG A C 1
ATOM 813 O O . ARG A 1 98 ? -19.859 0.044 2.393 1 96.94 98 ARG A O 1
ATOM 820 N N . GLU A 1 99 ? -21.031 -1.442 1.245 1 96.44 99 GLU A N 1
ATOM 821 C CA . GLU A 1 99 ? -22.281 -0.718 1.431 1 96.44 99 GLU A CA 1
ATOM 822 C C . GLU A 1 99 ? -22.672 -0.661 2.904 1 96.44 99 GLU A C 1
ATOM 824 O O . GLU A 1 99 ? -23.062 0.394 3.408 1 96.44 99 GLU A O 1
ATOM 829 N N . LYS A 1 100 ? -22.578 -1.761 3.584 1 95.81 100 LYS A N 1
ATOM 830 C CA . LYS A 1 100 ? -22.906 -1.826 5.008 1 95.81 100 LYS A CA 1
ATOM 831 C C . LYS A 1 100 ? -22 -0.899 5.82 1 95.81 100 LYS A C 1
ATOM 833 O O . LYS A 1 100 ? -22.484 -0.181 6.699 1 95.81 100 LYS A O 1
ATOM 838 N N . LEU A 1 101 ? -20.766 -0.996 5.484 1 96.5 101 LEU A N 1
ATOM 839 C CA . LEU A 1 101 ? -19.812 -0.172 6.215 1 96.5 101 LEU A CA 1
ATOM 840 C C . LEU A 1 101 ? -20.031 1.309 5.938 1 96.5 101 LEU A C 1
ATOM 842 O O . LEU A 1 101 ? -19.906 2.143 6.836 1 96.5 101 LEU A O 1
ATOM 846 N N . TYR A 1 102 ? -20.328 1.577 4.676 1 96.38 102 TYR A N 1
ATOM 847 C CA . TYR A 1 102 ? -20.578 2.963 4.297 1 96.38 102 TYR A CA 1
ATOM 848 C C . TYR A 1 102 ? -21.75 3.537 5.078 1 96.38 102 TYR A C 1
ATOM 850 O O . TYR A 1 102 ? -21.656 4.637 5.629 1 96.38 102 TYR A O 1
ATOM 858 N N . LEU A 1 103 ? -22.781 2.826 5.133 1 95.44 103 LEU A N 1
ATOM 859 C CA . LEU A 1 103 ? -23.953 3.252 5.883 1 95.44 103 LEU A CA 1
ATOM 860 C C . LEU A 1 103 ? -23.641 3.373 7.367 1 95.44 103 LEU A C 1
ATOM 862 O O . LEU A 1 103 ? -24.078 4.324 8.023 1 95.44 103 LEU A O 1
ATOM 866 N N . LYS A 1 104 ? -22.906 2.426 7.836 1 95.38 104 LYS A N 1
ATOM 867 C CA . LYS A 1 104 ? -22.516 2.445 9.242 1 95.38 104 LYS A CA 1
ATOM 868 C C . LYS A 1 104 ? -21.703 3.691 9.57 1 95.38 104 LYS A C 1
ATOM 870 O O . LYS A 1 104 ? -21.953 4.355 10.578 1 95.38 104 LYS A O 1
ATOM 875 N N . VAL A 1 105 ? -20.766 4.004 8.758 1 95.12 105 VAL A N 1
ATOM 876 C CA . VAL A 1 105 ? -19.875 5.145 8.969 1 95.12 105 VAL A CA 1
ATOM 877 C C . VAL A 1 105 ? -20.703 6.438 8.977 1 95.12 105 VAL A C 1
ATOM 879 O O . VAL A 1 105 ? -20.422 7.344 9.766 1 95.12 105 VAL A O 1
ATOM 882 N N . LEU A 1 106 ? -21.734 6.535 8.141 1 93.75 106 LEU A N 1
ATOM 883 C CA . LEU A 1 106 ? -22.578 7.727 8.07 1 93.75 106 LEU A CA 1
ATOM 884 C C . LEU A 1 106 ? -23.438 7.859 9.32 1 93.75 106 LEU A C 1
ATOM 886 O O . LEU A 1 106 ? -23.875 8.961 9.656 1 93.75 106 LEU A O 1
ATOM 890 N N . LYS A 1 107 ? -23.547 6.789 10.07 1 93.5 107 LYS A N 1
ATOM 891 C CA . LYS A 1 107 ? -24.453 6.801 11.219 1 93.5 107 LYS A CA 1
ATOM 892 C C . LYS A 1 107 ? -23.688 6.836 12.531 1 93.5 107 LYS A C 1
ATOM 894 O O . LYS A 1 107 ? -24.266 6.938 13.602 1 93.5 107 LYS A O 1
ATOM 899 N N . LEU A 1 108 ? -22.422 6.762 12.461 1 93.25 108 LEU A N 1
ATOM 900 C CA . LEU A 1 108 ? -21.594 6.773 13.664 1 93.25 108 LEU A CA 1
ATOM 901 C C . LEU A 1 108 ? -21.625 8.141 14.336 1 93.25 108 LEU A C 1
ATOM 903 O O . LEU A 1 108 ? -21.75 9.164 13.656 1 93.25 108 LEU A O 1
ATOM 907 N N . PRO A 1 109 ? -21.484 8.141 15.641 1 91.25 109 PRO A N 1
ATOM 908 C CA . PRO A 1 109 ? -21.469 9.422 16.344 1 91.25 109 PRO A CA 1
ATOM 909 C C . PRO A 1 109 ? -20.25 10.266 16.031 1 91.25 109 PRO A C 1
ATOM 911 O O . PRO A 1 109 ? -19.203 9.734 15.641 1 91.25 109 PRO A O 1
ATOM 914 N N . ALA A 1 110 ? -20.406 11.516 16.172 1 89 110 ALA A N 1
ATOM 915 C CA . ALA A 1 110 ? -19.344 12.469 15.867 1 89 110 ALA A CA 1
ATOM 916 C C . ALA A 1 110 ? -18.094 12.188 16.703 1 89 110 ALA A C 1
ATOM 918 O O . ALA A 1 110 ? -16.969 12.391 16.234 1 89 110 ALA A O 1
ATOM 919 N N . SER A 1 111 ? -18.297 11.734 17.891 1 86.75 111 SER A N 1
ATOM 920 C CA . SER A 1 111 ? -17.172 11.43 18.781 1 86.75 111 SER A CA 1
ATOM 921 C C . SER A 1 111 ? -16.281 10.359 18.188 1 86.75 111 SER A C 1
ATOM 923 O O . SER A 1 111 ? -15.055 10.391 18.359 1 86.75 111 SER A O 1
ATOM 925 N N . TYR A 1 112 ? -16.922 9.523 17.469 1 88.5 112 TYR A N 1
ATOM 926 C CA . TYR A 1 112 ? -16.141 8.461 16.828 1 88.5 112 TYR A CA 1
ATOM 927 C C . TYR A 1 112 ? -15.266 9.016 15.719 1 88.5 112 TYR A C 1
ATOM 929 O O . TYR A 1 112 ? -14.094 8.641 15.594 1 88.5 112 TYR A O 1
ATOM 937 N N . HIS A 1 113 ? -15.797 9.836 14.898 1 86.25 113 HIS A N 1
ATOM 938 C CA . HIS A 1 113 ? -15.078 10.406 13.758 1 86.25 113 HIS A CA 1
ATOM 939 C C . HIS A 1 113 ? -13.906 11.266 14.227 1 86.25 113 HIS A C 1
ATOM 941 O O . HIS A 1 113 ? -12.891 11.367 13.531 1 86.25 113 HIS A O 1
ATOM 947 N N . LYS A 1 114 ? -14.094 11.859 15.336 1 80.5 114 LYS A N 1
ATOM 948 C CA . LYS A 1 114 ? -13.039 12.711 15.891 1 80.5 114 LYS A CA 1
ATOM 949 C C . LYS A 1 114 ? -11.883 11.867 16.422 1 80.5 114 LYS A C 1
ATOM 951 O O . LYS A 1 114 ? -10.727 12.281 16.359 1 80.5 114 LYS A O 1
ATOM 956 N N . ARG A 1 115 ? -12.188 10.805 16.891 1 78.06 115 ARG A N 1
ATOM 957 C CA . ARG A 1 115 ? -11.203 9.953 17.547 1 78.06 115 ARG A CA 1
ATOM 958 C C . ARG A 1 115 ? -10.438 9.117 16.516 1 78.06 115 ARG A C 1
ATOM 960 O O . ARG A 1 115 ? -9.258 8.82 16.703 1 78.06 115 ARG A O 1
ATOM 967 N N . LYS A 1 116 ? -11.086 8.766 15.492 1 81.81 116 LYS A N 1
ATOM 968 C CA . LYS A 1 116 ? -10.469 7.844 14.547 1 81.81 116 LYS A CA 1
ATOM 969 C C . LYS A 1 116 ? -9.977 8.578 13.305 1 81.81 116 LYS A C 1
ATOM 971 O O . LYS A 1 116 ? -10.727 9.328 12.68 1 81.81 116 LYS A O 1
ATOM 976 N N . PRO A 1 117 ? -8.766 8.297 12.945 1 80.38 117 PRO A N 1
ATOM 977 C CA . PRO A 1 117 ? -8.234 8.906 11.727 1 80.38 117 PRO A CA 1
ATOM 978 C C . PRO A 1 117 ? -8.93 8.398 10.461 1 80.38 117 PRO A C 1
ATOM 980 O O . PRO A 1 117 ? -9.281 7.219 10.383 1 80.38 117 PRO A O 1
ATOM 983 N N . SER A 1 118 ? -9.125 9.258 9.5 1 86.38 118 SER A N 1
ATOM 984 C CA . SER A 1 118 ? -9.781 8.938 8.242 1 86.38 118 SER A CA 1
ATOM 985 C C . SER A 1 118 ? -9.047 7.82 7.504 1 86.38 118 SER A C 1
ATOM 987 O O . SER A 1 118 ? -9.672 6.98 6.855 1 86.38 118 SER A O 1
ATOM 989 N N . GLY A 1 119 ? -7.754 7.785 7.645 1 83.12 119 GLY A N 1
ATOM 990 C CA . GLY A 1 119 ? -6.961 6.754 6.992 1 83.12 119 GLY A CA 1
ATOM 991 C C . GLY A 1 119 ? -7.293 5.352 7.477 1 83.12 119 GLY A C 1
ATOM 992 O O . GLY A 1 119 ? -7.312 4.406 6.688 1 83.12 119 GLY A O 1
ATOM 993 N N . GLU A 1 120 ? -7.512 5.262 8.742 1 88.12 120 GLU A N 1
ATOM 994 C CA . GLU A 1 120 ? -7.855 3.963 9.312 1 88.12 120 GLU A CA 1
ATOM 995 C C . GLU A 1 120 ? -9.203 3.467 8.789 1 88.12 120 GLU A C 1
ATOM 997 O O . GLU A 1 120 ? -9.352 2.283 8.469 1 88.12 120 GLU A O 1
ATOM 1002 N N . LEU A 1 121 ? -10.125 4.352 8.75 1 92.12 121 LEU A N 1
ATOM 1003 C CA . LEU A 1 121 ? -11.43 3.984 8.211 1 92.12 121 LEU A CA 1
ATOM 1004 C C . LEU A 1 121 ? -11.32 3.605 6.738 1 92.12 121 LEU A C 1
ATOM 1006 O O . LEU A 1 121 ? -11.961 2.652 6.289 1 92.12 121 LEU A O 1
ATOM 1010 N N . MET A 1 122 ? -10.516 4.363 6.059 1 92.25 122 MET A N 1
ATOM 1011 C CA . MET A 1 122 ? -10.297 4.066 4.645 1 92.25 122 MET A CA 1
ATOM 1012 C C . MET A 1 122 ? -9.742 2.662 4.461 1 92.25 122 MET A C 1
ATOM 1014 O O . MET A 1 122 ? -10.164 1.933 3.562 1 92.25 122 MET A O 1
ATOM 1018 N N . ALA A 1 123 ? -8.836 2.26 5.305 1 89.81 123 ALA A N 1
ATOM 1019 C CA . ALA A 1 123 ? -8.203 0.943 5.227 1 89.81 123 ALA A CA 1
ATOM 1020 C C . ALA A 1 123 ? -9.234 -0.167 5.414 1 89.81 123 ALA A C 1
ATOM 1022 O O . ALA A 1 123 ? -9.117 -1.241 4.82 1 89.81 123 ALA A O 1
ATOM 1023 N N . ARG A 1 124 ? -10.211 0.051 6.188 1 93.12 124 ARG A N 1
ATOM 1024 C CA . ARG A 1 124 ? -11.273 -0.93 6.387 1 93.12 124 ARG A CA 1
ATOM 1025 C C . ARG A 1 124 ? -12.047 -1.174 5.094 1 93.12 124 ARG A C 1
ATOM 1027 O O . ARG A 1 124 ? -12.367 -2.316 4.762 1 93.12 124 ARG A O 1
ATOM 1034 N N . PHE A 1 125 ? -12.195 -0.086 4.328 1 94 125 PHE A N 1
ATOM 1035 C CA . PHE A 1 125 ? -13.008 -0.155 3.123 1 94 125 PHE A CA 1
ATOM 1036 C C . PHE A 1 125 ? -12.227 -0.788 1.978 1 94 125 PHE A C 1
ATOM 1038 O O . PHE A 1 125 ? -12.82 -1.355 1.056 1 94 125 PHE A O 1
ATOM 1045 N N . THR A 1 126 ? -11 -0.646 2.039 1 91.69 126 THR A N 1
ATOM 1046 C CA . THR A 1 126 ? -10.211 -1.037 0.874 1 91.69 126 THR A CA 1
ATOM 1047 C C . THR A 1 126 ? -9.453 -2.332 1.145 1 91.69 126 THR A C 1
ATOM 1049 O O . THR A 1 126 ? -9.945 -3.422 0.858 1 91.69 126 THR A O 1
ATOM 1052 N N . SER A 1 127 ? -8.445 -2.27 1.994 1 88.19 127 SER A N 1
ATOM 1053 C CA . SER A 1 127 ? -7.562 -3.41 2.219 1 88.19 127 SER A CA 1
ATOM 1054 C C . SER A 1 127 ? -8.281 -4.531 2.959 1 88.19 127 SER A C 1
ATOM 1056 O O . SER A 1 127 ? -8.25 -5.688 2.529 1 88.19 127 SER A O 1
ATOM 1058 N N . ASP A 1 128 ? -8.953 -4.199 4.027 1 92.25 128 ASP A N 1
ATOM 1059 C CA . ASP A 1 128 ? -9.586 -5.219 4.859 1 92.25 128 ASP A CA 1
ATOM 1060 C C . ASP A 1 128 ? -10.695 -5.938 4.098 1 92.25 128 ASP A C 1
ATOM 1062 O O . ASP A 1 128 ? -10.766 -7.168 4.109 1 92.25 128 ASP A O 1
ATOM 1066 N N . ILE A 1 129 ? -11.492 -5.172 3.436 1 95.62 129 ILE A N 1
ATOM 1067 C CA . ILE A 1 129 ? -12.617 -5.773 2.727 1 95.62 129 ILE A CA 1
ATOM 1068 C C . ILE A 1 129 ? -12.102 -6.629 1.572 1 95.62 129 ILE A C 1
ATOM 1070 O O . ILE A 1 129 ? -12.664 -7.684 1.272 1 95.62 129 ILE A O 1
ATOM 1074 N N . ASP A 1 130 ? -11.086 -6.184 0.961 1 92.81 130 ASP A N 1
ATOM 1075 C CA . ASP A 1 130 ? -10.516 -6.969 -0.131 1 92.81 130 ASP A CA 1
ATOM 1076 C C . ASP A 1 130 ? -10.016 -8.32 0.367 1 92.81 130 ASP A C 1
ATOM 1078 O O . ASP A 1 130 ? -10.25 -9.352 -0.274 1 92.81 130 ASP A O 1
ATOM 1082 N N . ILE A 1 131 ? -9.367 -8.344 1.466 1 91 131 ILE A N 1
ATOM 1083 C CA . ILE A 1 131 ? -8.844 -9.57 2.057 1 91 131 ILE A CA 1
ATOM 1084 C C . ILE A 1 131 ? -10 -10.492 2.43 1 91 131 ILE A C 1
ATOM 1086 O O . ILE A 1 131 ? -9.984 -11.68 2.105 1 91 131 ILE A O 1
ATOM 1090 N N . VAL A 1 132 ? -10.992 -9.93 3.029 1 93 132 VAL A N 1
ATOM 1091 C CA . VAL A 1 132 ? -12.133 -10.711 3.48 1 93 132 VAL A CA 1
ATOM 1092 C C . VAL A 1 132 ? -12.922 -11.219 2.273 1 93 132 VAL A C 1
ATOM 1094 O O . VAL A 1 132 ? -13.367 -12.367 2.254 1 93 132 VAL A O 1
ATOM 1097 N N . GLY A 1 133 ? -13.078 -10.367 1.284 1 94 133 GLY A N 1
ATOM 1098 C CA . GLY A 1 133 ? -13.82 -10.742 0.094 1 94 133 GLY A CA 1
ATOM 1099 C C . GLY A 1 133 ? -13.18 -11.883 -0.674 1 94 133 GLY A C 1
ATOM 1100 O O . GLY A 1 133 ? -13.875 -12.688 -1.298 1 94 133 GLY A O 1
ATOM 1101 N N . GLU A 1 134 ? -11.891 -11.969 -0.614 1 91.56 134 GLU A N 1
ATOM 1102 C CA . GLU A 1 134 ? -11.18 -13.055 -1.278 1 91.56 134 GLU A CA 1
ATOM 1103 C C . GLU A 1 134 ? -11.5 -14.398 -0.635 1 91.56 134 GLU A C 1
ATOM 1105 O O . GLU A 1 134 ? -11.453 -15.438 -1.299 1 91.56 134 GLU A O 1
ATOM 1110 N N . GLU A 1 135 ? -11.852 -14.375 0.569 1 92.94 135 GLU A N 1
ATOM 1111 C CA . GLU A 1 135 ? -12.125 -15.602 1.311 1 92.94 135 GLU A CA 1
ATOM 1112 C C . GLU A 1 135 ? -13.586 -16.031 1.166 1 92.94 135 GLU A C 1
ATOM 1114 O O . GLU A 1 135 ? -14.031 -16.969 1.823 1 92.94 135 GLU A O 1
ATOM 1119 N N . ALA A 1 136 ? -14.297 -15.336 0.326 1 93.5 136 ALA A N 1
ATOM 1120 C CA . ALA A 1 136 ? -15.703 -15.656 0.118 1 93.5 136 ALA A CA 1
ATOM 1121 C C . ALA A 1 136 ? -15.875 -17.094 -0.384 1 93.5 136 ALA A C 1
ATOM 1123 O O . ALA A 1 136 ? -16.906 -17.719 -0.15 1 93.5 136 ALA A O 1
ATOM 1124 N N . LEU A 1 137 ? -14.859 -17.547 -1.044 1 93 137 LEU A N 1
ATOM 1125 C CA . LEU A 1 137 ? -14.953 -18.875 -1.657 1 93 137 LEU A CA 1
ATOM 1126 C C . LEU A 1 137 ? -14.453 -19.953 -0.705 1 93 137 LEU A C 1
ATOM 1128 O O . LEU A 1 137 ? -14.344 -21.109 -1.087 1 93 137 LEU A O 1
ATOM 1132 N N . PHE A 1 138 ? -14.195 -19.625 0.469 1 92.44 138 PHE A N 1
ATOM 1133 C CA . PHE A 1 138 ? -13.633 -20.562 1.436 1 92.44 138 PHE A CA 1
ATOM 1134 C C . PHE A 1 138 ? -14.5 -21.812 1.54 1 92.44 138 PHE A C 1
ATOM 1136 O O . PHE A 1 138 ? -14.008 -22.922 1.395 1 92.44 138 PHE A O 1
ATOM 1143 N N . PHE A 1 139 ? -15.727 -21.656 1.702 1 92.62 139 PHE A N 1
ATOM 1144 C CA . PHE A 1 139 ? -16.641 -22.781 1.95 1 92.62 139 PHE A CA 1
ATOM 1145 C C . PHE A 1 139 ? -16.781 -23.641 0.706 1 92.62 139 PHE A C 1
ATOM 1147 O O . PHE A 1 139 ? -16.766 -24.875 0.795 1 92.62 139 PHE A O 1
ATOM 1154 N N . THR A 1 140 ? -16.906 -23.047 -0.413 1 93.56 140 THR A N 1
ATOM 1155 C CA . THR A 1 140 ? -17.031 -23.812 -1.648 1 93.56 140 THR A CA 1
ATOM 1156 C C . THR A 1 140 ? -15.719 -24.531 -1.956 1 93.56 140 THR A C 1
ATOM 1158 O O . THR A 1 140 ? -15.727 -25.672 -2.445 1 93.56 140 THR A O 1
ATOM 1161 N N . SER A 1 141 ? -14.617 -23.891 -1.646 1 93.12 141 SER A N 1
ATOM 1162 C CA . SER A 1 141 ? -13.312 -24.484 -1.903 1 93.12 141 SER A CA 1
ATOM 1163 C C . SER A 1 141 ? -13.055 -25.672 -0.979 1 93.12 141 SER A C 1
ATOM 1165 O O . SER A 1 141 ? -12.477 -26.672 -1.394 1 93.12 141 SER A O 1
ATOM 1167 N N . VAL A 1 142 ? -13.469 -25.562 0.269 1 92.81 142 VAL A N 1
ATOM 1168 C CA . VAL A 1 142 ? -13.336 -26.656 1.209 1 92.81 142 VAL A CA 1
ATOM 1169 C C . VAL A 1 142 ? -14.195 -27.844 0.748 1 92.81 142 VAL A C 1
ATOM 1171 O O . VAL A 1 142 ? -13.734 -28.984 0.736 1 92.81 142 VAL A O 1
ATOM 1174 N N . PHE A 1 143 ? -15.352 -27.516 0.34 1 93.75 143 PHE A N 1
ATOM 1175 C CA . PHE A 1 143 ? -16.234 -28.547 -0.184 1 93.75 143 PHE A CA 1
ATOM 1176 C C . PHE A 1 143 ? -15.625 -29.234 -1.4 1 93.75 143 PHE A C 1
ATOM 1178 O O . PHE A 1 143 ? -15.617 -30.453 -1.494 1 93.75 143 PHE A O 1
ATOM 1185 N N . GLN A 1 144 ? -15.172 -28.453 -2.299 1 93.25 144 GLN A N 1
ATOM 1186 C CA . GLN A 1 144 ? -14.547 -28.969 -3.512 1 93.25 144 GLN A CA 1
ATOM 1187 C C . GLN A 1 144 ? -13.375 -29.891 -3.18 1 93.25 144 GLN A C 1
ATOM 1189 O O . GLN A 1 144 ? -13.258 -30.984 -3.729 1 93.25 144 GLN A O 1
ATOM 1194 N N . ALA A 1 145 ? -12.516 -29.438 -2.283 1 92.81 145 ALA A N 1
ATOM 1195 C CA . ALA A 1 145 ? -11.32 -30.188 -1.933 1 92.81 145 ALA A CA 1
ATOM 1196 C C . ALA A 1 145 ? -11.672 -31.516 -1.296 1 92.81 145 ALA A C 1
ATOM 1198 O O . ALA A 1 145 ? -11.133 -32.562 -1.678 1 92.81 145 ALA A O 1
ATOM 1199 N N . ILE A 1 146 ? -12.625 -31.547 -0.43 1 93.25 146 ILE A N 1
ATOM 1200 C CA . ILE A 1 146 ? -13.031 -32.781 0.261 1 93.25 146 ILE A CA 1
ATOM 1201 C C . ILE A 1 146 ? -13.711 -33.719 -0.724 1 93.25 146 ILE A C 1
ATOM 1203 O O . ILE A 1 146 ? -13.414 -34.906 -0.741 1 93.25 146 ILE A O 1
ATOM 1207 N N . ALA A 1 147 ? -14.555 -33.156 -1.502 1 93.69 147 ALA A N 1
ATOM 1208 C CA . ALA A 1 147 ? -15.273 -33.969 -2.475 1 93.69 147 ALA A CA 1
ATOM 1209 C C . ALA A 1 147 ? -14.32 -34.562 -3.506 1 93.69 147 ALA A C 1
ATOM 1211 O O . ALA A 1 147 ? -14.375 -35.781 -3.787 1 93.69 147 ALA A O 1
ATOM 1212 N N . GLU A 1 148 ? -13.469 -33.781 -4.035 1 91.88 148 GLU A N 1
ATOM 1213 C CA . GLU A 1 148 ? -12.516 -34.219 -5.043 1 91.88 148 GLU A CA 1
ATOM 1214 C C . GLU A 1 148 ? -11.562 -35.281 -4.465 1 91.88 148 GLU A C 1
ATOM 1216 O O . GLU A 1 148 ? -11.227 -36.25 -5.129 1 91.88 148 GLU A O 1
ATOM 1221 N N . PHE A 1 149 ? -11.125 -35 -3.312 1 91.12 149 PHE A N 1
ATOM 1222 C CA . PHE A 1 149 ? -10.219 -35.938 -2.666 1 91.12 149 PHE A CA 1
ATOM 1223 C C . PHE A 1 149 ? -10.914 -37.281 -2.41 1 91.12 149 PHE A C 1
ATOM 1225 O O . PHE A 1 149 ? -10.344 -38.344 -2.676 1 91.12 149 PHE A O 1
ATOM 1232 N N . SER A 1 150 ? -12.141 -37.281 -1.865 1 93.38 150 SER A N 1
ATOM 1233 C CA . SER A 1 150 ? -12.891 -38.5 -1.562 1 93.38 150 SER A CA 1
ATOM 1234 C C . SER A 1 150 ? -13.172 -39.281 -2.826 1 93.38 150 SER A C 1
ATOM 1236 O O . SER A 1 150 ? -12.922 -40.5 -2.863 1 93.38 150 SER A O 1
ATOM 1238 N N . VAL A 1 151 ? -13.633 -38.594 -3.83 1 93.31 151 VAL A N 1
ATOM 1239 C CA . VAL A 1 151 ? -13.922 -39.281 -5.094 1 93.31 151 VAL A CA 1
ATOM 1240 C C . VAL A 1 151 ? -12.617 -39.719 -5.742 1 93.31 151 VAL A C 1
ATOM 1242 O O . VAL A 1 151 ? -12.562 -40.812 -6.336 1 93.31 151 VAL A O 1
ATOM 1245 N N . GLY A 1 152 ? -11.602 -38.906 -5.648 1 92.31 152 GLY A N 1
ATOM 1246 C CA . GLY A 1 152 ? -10.305 -39.312 -6.168 1 92.31 152 GLY A CA 1
ATOM 1247 C C . GLY A 1 152 ? -9.766 -40.562 -5.531 1 92.31 152 GLY A C 1
ATOM 1248 O O . GLY A 1 152 ? -9.258 -41.438 -6.227 1 92.31 152 GLY A O 1
ATOM 1249 N N . CYS A 1 153 ? -9.875 -40.688 -4.262 1 92.19 153 CYS A N 1
ATOM 1250 C CA . CYS A 1 153 ? -9.453 -41.906 -3.561 1 92.19 153 CYS A CA 1
ATOM 1251 C C . CYS A 1 153 ? -10.273 -43.094 -4.008 1 92.19 153 CYS A C 1
ATOM 1253 O O . CYS A 1 153 ? -9.727 -44.188 -4.219 1 92.19 153 CYS A O 1
ATOM 1255 N N . TYR A 1 154 ? -11.531 -42.844 -4.164 1 93.94 154 TYR A N 1
ATOM 1256 C CA . TYR A 1 154 ? -12.406 -43.938 -4.625 1 93.94 154 TYR A CA 1
ATOM 1257 C C . TYR A 1 154 ? -11.977 -44.438 -5.996 1 93.94 154 TYR A C 1
ATOM 1259 O O . TYR A 1 154 ? -11.844 -45.656 -6.211 1 93.94 154 TYR A O 1
ATOM 1267 N N . VAL A 1 155 ? -11.734 -43.562 -6.895 1 94.44 155 VAL A N 1
ATOM 1268 C CA . VAL A 1 155 ? -11.328 -43.906 -8.25 1 94.44 155 VAL A CA 1
ATOM 1269 C C . VAL A 1 155 ? -9.984 -44.625 -8.219 1 94.44 155 VAL A C 1
ATOM 1271 O O . VAL A 1 155 ? -9.781 -45.625 -8.922 1 94.44 155 VAL A O 1
ATOM 1274 N N . ALA A 1 156 ? -9.07 -44.156 -7.41 1 94.12 156 ALA A N 1
ATOM 1275 C CA . ALA A 1 156 ? -7.75 -44.781 -7.305 1 94.12 156 ALA A CA 1
ATOM 1276 C C . ALA A 1 156 ? -7.852 -46.219 -6.855 1 94.12 156 ALA A C 1
ATOM 1278 O O . ALA A 1 156 ? -7.227 -47.125 -7.438 1 94.12 156 ALA A O 1
ATOM 1279 N N . PHE A 1 157 ? -8.719 -46.531 -5.918 1 95 157 PHE A N 1
ATOM 1280 C CA . PHE A 1 157 ? -8.867 -47.906 -5.391 1 95 157 PHE A CA 1
ATOM 1281 C C . PHE A 1 157 ? -9.625 -48.781 -6.379 1 95 157 PHE A C 1
ATOM 1283 O O . PHE A 1 157 ? -9.391 -50 -6.449 1 95 157 PHE A O 1
ATOM 1290 N N . LYS A 1 158 ? -10.492 -48.156 -7.086 1 94.38 158 LYS A N 1
ATOM 1291 C CA . LYS A 1 158 ? -11.25 -48.938 -8.078 1 94.38 158 LYS A CA 1
ATOM 1292 C C . LYS A 1 158 ? -10.359 -49.312 -9.258 1 94.38 158 LYS A C 1
ATOM 1294 O O . LYS A 1 158 ? -10.531 -50.406 -9.844 1 94.38 158 LYS A O 1
ATOM 1299 N N . LEU A 1 159 ? -9.445 -48.469 -9.641 1 94 159 LEU A N 1
ATOM 1300 C CA . LEU A 1 159 ? -8.523 -48.781 -10.727 1 94 159 LEU A CA 1
ATOM 1301 C C . LEU A 1 159 ? -7.57 -49.906 -10.32 1 94 159 LEU A C 1
ATOM 1303 O O . LEU A 1 159 ? -7.527 -50.969 -10.961 1 94 159 LEU A O 1
ATOM 1307 N N . ASN A 1 160 ? -6.797 -49.656 -9.266 1 95.31 160 ASN A N 1
ATOM 1308 C CA . ASN A 1 160 ? -5.879 -50.688 -8.766 1 95.31 160 ASN A CA 1
ATOM 1309 C C . ASN A 1 160 ? -5.539 -50.469 -7.297 1 95.31 160 ASN A C 1
ATOM 1311 O O . ASN A 1 160 ? -5.031 -49.406 -6.93 1 95.31 160 ASN A O 1
ATOM 1315 N N . THR A 1 161 ? -5.699 -51.406 -6.492 1 94.75 161 THR A N 1
ATOM 1316 C CA . THR A 1 161 ? -5.535 -51.312 -5.047 1 94.75 161 THR A CA 1
ATOM 1317 C C . THR A 1 161 ? -4.066 -51.156 -4.676 1 94.75 161 THR A C 1
ATOM 1319 O O . THR A 1 161 ? -3.732 -50.375 -3.762 1 94.75 161 THR A O 1
ATOM 1322 N N . TYR A 1 162 ? -3.152 -51.781 -5.395 1 94.25 162 TYR A N 1
ATOM 1323 C CA . TYR A 1 162 ? -1.729 -51.719 -5.082 1 94.25 162 TYR A CA 1
ATOM 1324 C C . TYR A 1 162 ? -1.195 -50.312 -5.328 1 94.25 162 TYR A C 1
ATOM 1326 O O . TYR A 1 162 ? -0.498 -49.75 -4.477 1 94.25 162 TYR A O 1
ATOM 1334 N N . LEU A 1 163 ? -1.59 -49.781 -6.457 1 94.62 163 LEU A N 1
ATOM 1335 C CA . LEU A 1 163 ? -1.137 -48.438 -6.789 1 94.62 163 LEU A CA 1
ATOM 1336 C C . LEU A 1 163 ? -1.788 -47.406 -5.875 1 94.62 163 LEU A C 1
ATOM 1338 O O . LEU A 1 163 ? -1.152 -46.406 -5.492 1 94.62 163 LEU A O 1
ATOM 1342 N N . ALA A 1 164 ? -2.99 -47.594 -5.504 1 94.88 164 ALA A N 1
ATOM 1343 C CA . ALA A 1 164 ? -3.707 -46.688 -4.609 1 94.88 164 ALA A CA 1
ATOM 1344 C C . ALA A 1 164 ? -3.047 -46.656 -3.236 1 94.88 164 ALA A C 1
ATOM 1346 O O . ALA A 1 164 ? -2.984 -45.594 -2.609 1 94.88 164 ALA A O 1
ATOM 1347 N N . ILE A 1 165 ? -2.584 -47.719 -2.783 1 93.94 165 ILE A N 1
ATOM 1348 C CA . ILE A 1 165 ? -1.924 -47.812 -1.485 1 93.94 165 ILE A CA 1
ATOM 1349 C C . ILE A 1 165 ? -0.638 -46.969 -1.516 1 93.94 165 ILE A C 1
ATOM 1351 O O . ILE A 1 165 ? -0.309 -46.281 -0.543 1 93.94 165 ILE A O 1
ATOM 1355 N N . ILE A 1 166 ? 0.039 -47.031 -2.607 1 91.81 166 ILE A N 1
ATOM 1356 C CA . ILE A 1 166 ? 1.254 -46.219 -2.746 1 91.81 166 ILE A CA 1
ATOM 1357 C C . ILE A 1 166 ? 0.913 -44.75 -2.646 1 91.81 166 ILE A C 1
ATOM 1359 O O . ILE A 1 166 ? 1.622 -43.969 -1.987 1 91.81 166 ILE A O 1
ATOM 1363 N N . PHE A 1 167 ? -0.159 -44.344 -3.283 1 90.56 167 PHE A N 1
ATOM 1364 C CA . PHE A 1 167 ? -0.604 -42.969 -3.223 1 90.56 167 PHE A CA 1
ATOM 1365 C C . PHE A 1 167 ? -0.981 -42.594 -1.797 1 90.56 167 PHE A C 1
ATOM 1367 O O . PHE A 1 167 ? -0.553 -41.531 -1.297 1 90.56 167 PHE A O 1
ATOM 1374 N N . VAL A 1 168 ? -1.721 -43.375 -1.106 1 89.75 168 VAL A N 1
ATOM 1375 C CA . VAL A 1 168 ? -2.197 -43.062 0.241 1 89.75 168 VAL A CA 1
ATOM 1376 C C . VAL A 1 168 ? -1.015 -43 1.203 1 89.75 168 VAL A C 1
ATOM 1378 O O . VAL A 1 168 ? -1 -42.156 2.113 1 89.75 168 VAL A O 1
ATOM 1381 N N . CYS A 1 169 ? -0.019 -43.781 0.961 1 90.44 169 CYS A N 1
ATOM 1382 C CA . CYS A 1 169 ? 1.162 -43.781 1.818 1 90.44 169 CYS A CA 1
ATOM 1383 C C . CYS A 1 169 ? 1.995 -42.531 1.618 1 90.44 169 CYS A C 1
ATOM 1385 O O . CYS A 1 169 ? 2.744 -42.125 2.51 1 90.44 169 CYS A O 1
ATOM 1387 N N . SER A 1 170 ? 1.868 -41.969 0.445 1 89 170 SER A N 1
ATOM 1388 C CA . SER A 1 170 ? 2.617 -40.75 0.167 1 89 170 SER A CA 1
ATOM 1389 C C . SER A 1 170 ? 2.021 -39.531 0.905 1 89 170 SER A C 1
ATOM 1391 O O . SER A 1 170 ? 2.703 -38.531 1.129 1 89 170 SER A O 1
ATOM 1393 N N . LEU A 1 171 ? 0.813 -39.625 1.329 1 87.44 171 LEU A N 1
ATOM 1394 C CA . LEU A 1 171 ? 0.102 -38.531 1.944 1 87.44 171 LEU A CA 1
ATOM 1395 C C . LEU A 1 171 ? 0.687 -38.188 3.314 1 87.44 171 LEU A C 1
ATOM 1397 O O . LEU A 1 171 ? 0.98 -37.031 3.605 1 87.44 171 LEU A O 1
ATOM 1401 N N . PRO A 1 172 ? 0.838 -39.125 4.16 1 87.94 172 PRO A N 1
ATOM 1402 C CA . PRO A 1 172 ? 1.447 -38.844 5.457 1 87.94 172 PRO A CA 1
ATOM 1403 C C . PRO A 1 172 ? 2.84 -38.219 5.328 1 87.94 172 PRO A C 1
ATOM 1405 O O . PRO A 1 172 ? 3.223 -37.375 6.133 1 87.94 172 PRO A O 1
ATOM 1408 N N . ILE A 1 173 ? 3.549 -38.625 4.32 1 86.94 173 ILE A N 1
ATOM 1409 C CA . ILE A 1 173 ? 4.875 -38.062 4.094 1 86.94 173 ILE A CA 1
ATOM 1410 C C . ILE A 1 173 ? 4.754 -36.594 3.723 1 86.94 173 ILE A C 1
ATOM 1412 O O . ILE A 1 173 ? 5.508 -35.75 4.223 1 86.94 173 ILE A O 1
ATOM 1416 N N . TYR A 1 174 ? 3.771 -36.375 2.865 1 85.25 174 TYR A N 1
ATOM 1417 C CA . TYR A 1 174 ? 3.504 -35 2.461 1 85.25 174 TYR A CA 1
ATOM 1418 C C . TYR A 1 174 ? 3.111 -34.156 3.658 1 85.25 174 TYR A C 1
ATOM 1420 O O . TYR A 1 174 ? 3.635 -33.031 3.84 1 85.25 174 TYR A O 1
ATOM 1428 N N . LEU A 1 175 ? 2.293 -34.625 4.508 1 84 175 LEU A N 1
ATOM 1429 C CA . LEU A 1 175 ? 1.798 -33.906 5.664 1 84 175 LEU A CA 1
ATOM 1430 C C . LEU A 1 175 ? 2.9 -33.719 6.699 1 84 175 LEU A C 1
ATOM 1432 O O . LEU A 1 175 ? 2.963 -32.656 7.359 1 84 175 LEU A O 1
ATOM 1436 N N . LEU A 1 176 ? 3.73 -34.656 6.852 1 86.56 176 LEU A N 1
ATOM 1437 C CA . LEU A 1 176 ? 4.855 -34.562 7.777 1 86.56 176 LEU A CA 1
ATOM 1438 C C . LEU A 1 176 ? 5.836 -33.5 7.328 1 86.56 176 LEU A C 1
ATOM 1440 O O . LEU A 1 176 ? 6.375 -32.75 8.156 1 86.56 176 LEU A O 1
ATOM 1444 N N . CYS A 1 177 ? 6.051 -33.438 6.012 1 84.5 177 CYS A N 1
ATOM 1445 C CA . CYS A 1 177 ? 6.922 -32.406 5.473 1 84.5 177 CYS A CA 1
ATOM 1446 C C . CYS A 1 177 ? 6.332 -31.016 5.715 1 84.5 177 CYS A C 1
ATOM 1448 O O . CYS A 1 177 ? 7.059 -30.078 6.074 1 84.5 177 CYS A O 1
ATOM 1450 N N . GLN A 1 178 ? 5.109 -30.969 5.59 1 81.69 178 GLN A N 1
ATOM 1451 C CA . GLN A 1 178 ? 4.434 -29.703 5.832 1 81.69 178 GLN A CA 1
ATOM 1452 C C . GLN A 1 178 ? 4.566 -29.281 7.293 1 81.69 178 GLN A C 1
ATOM 1454 O O . GLN A 1 178 ? 4.875 -28.125 7.582 1 81.69 178 GLN A O 1
ATOM 1459 N N . LYS A 1 179 ? 4.387 -30.141 8.172 1 83.69 179 LYS A N 1
ATOM 1460 C CA . LYS A 1 179 ? 4.414 -29.859 9.602 1 83.69 179 LYS A CA 1
ATOM 1461 C C . LYS A 1 179 ? 5.824 -29.5 10.062 1 83.69 179 LYS A C 1
ATOM 1463 O O . LYS A 1 179 ? 5.996 -28.656 10.953 1 83.69 179 LYS A O 1
ATOM 1468 N N . GLN A 1 180 ? 6.805 -30.062 9.461 1 86.38 180 GLN A N 1
ATOM 1469 C CA . GLN A 1 180 ? 8.18 -29.891 9.914 1 86.38 180 GLN A CA 1
ATOM 1470 C C . GLN A 1 180 ? 8.805 -28.641 9.312 1 86.38 180 GLN A C 1
ATOM 1472 O O . GLN A 1 180 ? 9.523 -27.906 10 1 86.38 180 GLN A O 1
ATOM 1477 N N . PHE A 1 181 ? 8.578 -28.375 8.07 1 86.5 181 PHE A N 1
ATOM 1478 C CA . PHE A 1 181 ? 9.328 -27.328 7.379 1 86.5 181 PHE A CA 1
ATOM 1479 C C . PHE A 1 181 ? 8.539 -26.031 7.328 1 86.5 181 PHE A C 1
ATOM 1481 O O . PHE A 1 181 ? 9.117 -24.938 7.273 1 86.5 181 PHE A O 1
ATOM 1488 N N . LYS A 1 182 ? 7.328 -26.094 7.422 1 83.38 182 LYS A N 1
ATOM 1489 C CA . LYS A 1 182 ? 6.5 -24.891 7.281 1 83.38 182 LYS A CA 1
ATOM 1490 C C . LYS A 1 182 ? 6.723 -23.938 8.445 1 83.38 182 LYS A C 1
ATOM 1492 O O . LYS A 1 182 ? 6.941 -22.734 8.234 1 83.38 182 LYS A O 1
ATOM 1497 N N . PRO A 1 183 ? 6.762 -24.375 9.727 1 85.38 183 PRO A N 1
ATOM 1498 C CA . PRO A 1 183 ? 6.996 -23.453 10.836 1 85.38 183 PRO A CA 1
ATOM 1499 C C . PRO A 1 183 ? 8.375 -22.797 10.773 1 85.38 183 PRO A C 1
ATOM 1501 O O . PRO A 1 183 ? 8.523 -21.625 11.125 1 85.38 183 PRO A O 1
ATOM 1504 N N . LYS A 1 184 ? 9.32 -23.562 10.336 1 89.31 184 LYS A N 1
ATOM 1505 C CA . LYS A 1 184 ? 10.664 -23 10.203 1 89.31 184 LYS A CA 1
ATOM 1506 C C . LYS A 1 184 ? 10.711 -21.922 9.125 1 89.31 184 LYS A C 1
ATOM 1508 O O . LYS A 1 184 ? 11.32 -20.875 9.32 1 89.31 184 LYS A O 1
ATOM 1513 N N . MET A 1 185 ? 10.102 -22.219 8.07 1 88.94 185 MET A N 1
ATOM 1514 C CA . MET A 1 185 ? 9.992 -21.234 6.996 1 88.94 185 MET A CA 1
ATOM 1515 C C . MET A 1 185 ? 9.289 -19.969 7.484 1 88.94 185 MET A C 1
ATOM 1517 O O . MET A 1 185 ? 9.734 -18.859 7.195 1 88.94 185 MET A O 1
ATOM 1521 N N . GLU A 1 186 ? 8.305 -20.109 8.289 1 86.25 186 GLU A N 1
ATOM 1522 C CA . GLU A 1 186 ? 7.539 -18.984 8.812 1 86.25 186 GLU A CA 1
ATOM 1523 C C . GLU A 1 186 ? 8.367 -18.156 9.797 1 86.25 186 GLU A C 1
ATOM 1525 O O . GLU A 1 186 ? 8.297 -16.922 9.797 1 86.25 186 GLU A O 1
ATOM 1530 N N . SER A 1 187 ? 9.117 -18.844 10.602 1 91.06 187 SER A N 1
ATOM 1531 C CA . SER A 1 187 ? 9.977 -18.156 11.555 1 91.06 187 SER A CA 1
ATOM 1532 C C . SER A 1 187 ? 11.039 -17.328 10.844 1 91.06 187 SER A C 1
ATOM 1534 O O . SER A 1 187 ? 11.305 -16.188 11.227 1 91.06 187 SER A O 1
ATOM 1536 N N . MET A 1 188 ? 11.656 -17.938 9.805 1 91.62 188 MET A N 1
ATOM 1537 C CA . MET A 1 188 ? 12.664 -17.203 9.039 1 91.62 188 MET A CA 1
ATOM 1538 C C . MET A 1 188 ? 12.047 -16.031 8.289 1 91.62 188 MET A C 1
ATOM 1540 O O . MET A 1 188 ? 12.68 -14.992 8.117 1 91.62 188 MET A O 1
ATOM 1544 N N . SER A 1 189 ? 10.82 -16.156 7.883 1 90.5 189 SER A N 1
ATOM 1545 C CA . SER A 1 189 ? 10.094 -15.07 7.211 1 90.5 189 SER A CA 1
ATOM 1546 C C . SER A 1 189 ? 9.844 -13.898 8.148 1 90.5 189 SER A C 1
ATOM 1548 O O . SER A 1 189 ? 9.938 -12.742 7.746 1 90.5 189 SER A O 1
ATOM 1550 N N . LEU A 1 190 ? 9.602 -14.211 9.406 1 89.38 190 LEU A N 1
ATOM 1551 C CA . LEU A 1 190 ? 9.383 -13.172 10.406 1 89.38 190 LEU A CA 1
ATOM 1552 C C . LEU A 1 190 ? 10.664 -12.391 10.664 1 89.38 190 LEU A C 1
ATOM 1554 O O . LEU A 1 190 ? 10.641 -11.156 10.758 1 89.38 190 LEU A O 1
ATOM 1558 N N . LEU A 1 191 ? 11.688 -13.102 10.742 1 92.56 191 LEU A N 1
ATOM 1559 C CA . LEU A 1 191 ? 12.984 -12.461 10.969 1 92.56 191 LEU A CA 1
ATOM 1560 C C . LEU A 1 191 ? 13.359 -11.57 9.789 1 92.56 191 LEU A C 1
ATOM 1562 O O . LEU A 1 191 ? 13.898 -10.477 9.969 1 92.56 191 LEU A O 1
ATOM 1566 N N . GLU A 1 192 ? 13.102 -12.039 8.633 1 93.44 192 GLU A N 1
ATOM 1567 C CA . GLU A 1 192 ? 13.383 -11.258 7.43 1 93.44 192 GLU A CA 1
ATOM 1568 C C . GLU A 1 192 ? 12.531 -9.992 7.379 1 93.44 192 GLU A C 1
ATOM 1570 O O . GLU A 1 192 ? 13.016 -8.93 6.996 1 93.44 192 GLU A O 1
ATOM 1575 N N . ARG A 1 193 ? 11.336 -10.078 7.738 1 88.5 193 ARG A N 1
ATOM 1576 C CA . ARG A 1 193 ? 10.453 -8.914 7.762 1 88.5 193 ARG A CA 1
ATOM 1577 C C . ARG A 1 193 ? 10.945 -7.875 8.766 1 88.5 193 ARG A C 1
ATOM 1579 O O . ARG A 1 193 ? 10.906 -6.676 8.492 1 88.5 193 ARG A O 1
ATOM 1586 N N . GLU A 1 194 ? 11.375 -8.305 9.859 1 92.44 194 GLU A N 1
ATOM 1587 C CA . GLU A 1 194 ? 11.93 -7.406 10.859 1 92.44 194 GLU A CA 1
ATOM 1588 C C . GLU A 1 194 ? 13.18 -6.703 10.336 1 92.44 194 GLU A C 1
ATOM 1590 O O . GLU A 1 194 ? 13.352 -5.496 10.531 1 92.44 194 GLU A O 1
ATOM 1595 N N . ALA A 1 195 ? 14.047 -7.48 9.766 1 94.81 195 ALA A N 1
ATOM 1596 C CA . ALA A 1 195 ? 15.258 -6.902 9.188 1 94.81 195 ALA A CA 1
ATOM 1597 C C . ALA A 1 195 ? 14.922 -5.898 8.094 1 94.81 195 ALA A C 1
ATOM 1599 O O . ALA A 1 195 ? 15.555 -4.844 7.988 1 94.81 195 ALA A O 1
ATOM 1600 N N . ASN A 1 196 ? 13.953 -6.211 7.301 1 93.56 196 ASN A N 1
ATOM 1601 C CA . ASN A 1 196 ? 13.5 -5.309 6.246 1 93.56 196 ASN A CA 1
ATOM 1602 C C . ASN A 1 196 ? 12.898 -4.027 6.82 1 93.56 196 ASN A C 1
ATOM 1604 O O . ASN A 1 196 ? 13.117 -2.939 6.285 1 93.56 196 ASN A O 1
ATOM 1608 N N . ASP A 1 197 ? 12.211 -4.168 7.863 1 91.19 197 ASP A N 1
ATOM 1609 C CA . ASP A 1 197 ? 11.641 -3.006 8.539 1 91.19 197 ASP A CA 1
ATOM 1610 C C . ASP A 1 197 ? 12.734 -2.057 9.016 1 91.19 197 ASP A C 1
ATOM 1612 O O . ASP A 1 197 ? 12.578 -0.836 8.953 1 91.19 197 ASP A O 1
ATOM 1616 N N . ASN A 1 198 ? 13.742 -2.609 9.469 1 93.56 198 ASN A N 1
ATOM 1617 C CA . ASN A 1 198 ? 14.875 -1.804 9.906 1 93.56 198 ASN A CA 1
ATOM 1618 C C . ASN A 1 198 ? 15.508 -1.052 8.742 1 93.56 198 ASN A C 1
ATOM 1620 O O . ASN A 1 198 ? 15.945 0.091 8.898 1 93.56 198 ASN A O 1
ATOM 1624 N N . VAL A 1 199 ? 15.625 -1.699 7.645 1 95.25 199 VAL A N 1
ATOM 1625 C CA . VAL A 1 199 ? 16.172 -1.059 6.449 1 95.25 199 VAL A CA 1
ATOM 1626 C C . VAL A 1 199 ? 15.266 0.099 6.031 1 95.25 199 VAL A C 1
ATOM 1628 O O . VAL A 1 199 ? 15.742 1.199 5.75 1 95.25 199 VAL A O 1
ATOM 1631 N N . VAL A 1 200 ? 13.992 -0.13 6.031 1 92.56 200 VAL A N 1
ATOM 1632 C CA . VAL A 1 200 ? 13.023 0.873 5.613 1 92.56 200 VAL A CA 1
ATOM 1633 C C . VAL A 1 200 ? 13.07 2.066 6.562 1 92.56 200 VAL A C 1
ATOM 1635 O O . VAL A 1 200 ? 13.023 3.219 6.125 1 92.56 200 VAL A O 1
ATOM 1638 N N . LYS A 1 201 ? 13.188 1.799 7.82 1 91.25 201 LYS A N 1
ATOM 1639 C CA . LYS A 1 201 ? 13.312 2.861 8.812 1 91.25 201 LYS A CA 1
ATOM 1640 C C . LYS A 1 201 ? 14.562 3.703 8.562 1 91.25 201 LYS A C 1
ATOM 1642 O O . LYS A 1 201 ? 14.523 4.93 8.68 1 91.25 201 LYS A O 1
ATOM 1647 N N . SER A 1 202 ? 15.602 3.057 8.258 1 93.19 202 SER A N 1
ATOM 1648 C CA . SER A 1 202 ? 16.859 3.756 7.98 1 93.19 202 SER A CA 1
ATOM 1649 C C . SER A 1 202 ? 16.734 4.633 6.738 1 93.19 202 SER A C 1
ATOM 1651 O O . SER A 1 202 ? 17.312 5.719 6.68 1 93.19 202 SER A O 1
ATOM 1653 N N . ILE A 1 203 ? 16.047 4.133 5.766 1 94.56 203 ILE A N 1
ATOM 1654 C CA . ILE A 1 203 ? 15.805 4.906 4.555 1 94.56 203 ILE A CA 1
ATOM 1655 C C . ILE A 1 203 ? 15 6.16 4.891 1 94.56 203 ILE A C 1
ATOM 1657 O O . ILE A 1 203 ? 15.336 7.262 4.449 1 94.56 203 ILE A O 1
ATOM 1661 N N . GLU A 1 204 ? 13.969 5.996 5.629 1 92 204 GLU A N 1
ATOM 1662 C CA . GLU A 1 204 ? 13.125 7.109 6.039 1 92 204 GLU A CA 1
ATOM 1663 C C . GLU A 1 204 ? 13.93 8.164 6.793 1 92 204 GLU A C 1
ATOM 1665 O O . GLU A 1 204 ? 13.805 9.359 6.52 1 92 204 GLU A O 1
ATOM 1670 N N . GLU A 1 205 ? 14.773 7.75 7.688 1 89.5 205 GLU A N 1
ATOM 1671 C CA . GLU A 1 205 ? 15.641 8.648 8.445 1 89.5 205 GLU A CA 1
ATOM 1672 C C . GLU A 1 205 ? 16.625 9.367 7.52 1 89.5 205 GLU A C 1
ATOM 1674 O O . GLU A 1 205 ? 16.859 10.57 7.664 1 89.5 205 GLU A O 1
ATOM 1679 N N . GLY A 1 206 ? 17.172 8.609 6.641 1 91.69 206 GLY A N 1
ATOM 1680 C CA . GLY A 1 206 ? 18.109 9.195 5.695 1 91.69 206 GLY A CA 1
ATOM 1681 C C . GLY A 1 206 ? 17.484 10.242 4.801 1 91.69 206 GLY A C 1
ATOM 1682 O O . GLY A 1 206 ? 18.078 11.297 4.559 1 91.69 206 GLY A O 1
ATOM 1683 N N . ILE A 1 207 ? 16.312 10 4.371 1 92.38 207 ILE A N 1
ATOM 1684 C CA . ILE A 1 207 ? 15.594 10.93 3.502 1 92.38 207 ILE A CA 1
ATOM 1685 C C . ILE A 1 207 ? 15.242 12.203 4.277 1 92.38 207 ILE A C 1
ATOM 1687 O O . ILE A 1 207 ? 15.5 13.312 3.809 1 92.38 207 ILE A O 1
ATOM 1691 N N . ASN A 1 208 ? 14.773 12 5.449 1 88.19 208 ASN A N 1
ATOM 1692 C CA . ASN A 1 208 ? 14.289 13.125 6.25 1 88.19 208 ASN A CA 1
ATOM 1693 C C . ASN A 1 208 ? 15.445 13.961 6.793 1 88.19 208 ASN A C 1
ATOM 1695 O O . ASN A 1 208 ? 15.273 15.141 7.094 1 88.19 208 ASN A O 1
ATOM 1699 N N . SER A 1 209 ? 16.609 13.391 6.871 1 89.81 209 SER A N 1
ATOM 1700 C CA . SER A 1 209 ? 17.719 14.086 7.496 1 89.81 209 SER A CA 1
ATOM 1701 C C . SER A 1 209 ? 18.875 14.266 6.516 1 89.81 209 SER A C 1
ATOM 1703 O O . SER A 1 209 ? 20.031 14.461 6.926 1 89.81 209 SER A O 1
ATOM 1705 N N . ALA A 1 210 ? 18.609 14.188 5.289 1 91.38 210 ALA A N 1
ATOM 1706 C CA . ALA A 1 210 ? 19.656 14.211 4.266 1 91.38 210 ALA A CA 1
ATOM 1707 C C . ALA A 1 210 ? 20.453 15.5 4.328 1 91.38 210 ALA A C 1
ATOM 1709 O O . ALA A 1 210 ? 21.688 15.477 4.277 1 91.38 210 ALA A O 1
ATOM 1710 N N . ILE A 1 211 ? 19.781 16.625 4.504 1 88.12 211 ILE A N 1
ATOM 1711 C CA . ILE A 1 211 ? 20.406 17.938 4.512 1 88.12 211 ILE A CA 1
ATOM 1712 C C . ILE A 1 211 ? 21.312 18.062 5.738 1 88.12 211 ILE A C 1
ATOM 1714 O O . ILE A 1 211 ? 22.469 18.5 5.629 1 88.12 211 ILE A O 1
ATOM 1718 N N . ILE A 1 212 ? 20.828 17.625 6.832 1 87.38 212 ILE A N 1
ATOM 1719 C CA . ILE A 1 212 ? 21.578 17.734 8.078 1 87.38 212 ILE A CA 1
ATOM 1720 C C . ILE A 1 212 ? 22.797 16.812 8.023 1 87.38 212 ILE A C 1
ATOM 1722 O O . ILE A 1 212 ? 23.875 17.188 8.492 1 87.38 212 ILE A O 1
ATOM 1726 N N . ILE A 1 213 ? 22.656 15.672 7.5 1 90.06 213 ILE A N 1
ATOM 1727 C CA . ILE A 1 213 ? 23.75 14.719 7.375 1 90.06 213 ILE A CA 1
ATOM 1728 C C . ILE A 1 213 ? 24.859 15.312 6.504 1 90.06 213 ILE A C 1
ATOM 1730 O O . ILE A 1 213 ? 26.047 15.148 6.805 1 90.06 213 ILE A O 1
ATOM 1734 N N . ARG A 1 214 ? 24.469 16.047 5.598 1 88.06 214 ARG A N 1
ATOM 1735 C CA . ARG A 1 214 ? 25.438 16.688 4.711 1 88.06 214 ARG A CA 1
ATOM 1736 C C . ARG A 1 214 ? 26.141 17.844 5.418 1 88.06 214 ARG A C 1
ATOM 1738 O O . ARG A 1 214 ? 27.359 18.016 5.258 1 88.06 214 ARG A O 1
ATOM 1745 N N . LEU A 1 215 ? 25.359 18.609 6.086 1 87.44 215 LEU A N 1
ATOM 1746 C CA . LEU A 1 215 ? 25.922 19.75 6.793 1 87.44 215 LEU A CA 1
ATOM 1747 C C . LEU A 1 215 ? 26.906 19.281 7.859 1 87.44 215 LEU A C 1
ATOM 1749 O O . LEU A 1 215 ? 27.891 19.984 8.148 1 87.44 215 LEU A O 1
ATOM 1753 N N . LEU A 1 216 ? 26.656 18.031 8.32 1 87.69 216 LEU A N 1
ATOM 1754 C CA . LEU A 1 216 ? 27.531 17.469 9.336 1 87.69 216 LEU A CA 1
ATOM 1755 C C . LEU A 1 216 ? 28.703 16.719 8.695 1 87.69 216 LEU A C 1
ATOM 1757 O O . LEU A 1 216 ? 29.609 16.281 9.391 1 87.69 216 LEU A O 1
ATOM 1761 N N . GLU A 1 217 ? 28.688 16.578 7.418 1 87.88 217 GLU A N 1
ATOM 1762 C CA . GLU A 1 217 ? 29.703 15.852 6.656 1 87.88 217 GLU A CA 1
ATOM 1763 C C . GLU A 1 217 ? 29.844 14.414 7.145 1 87.88 217 GLU A C 1
ATOM 1765 O O . GLU A 1 217 ? 30.953 13.938 7.375 1 87.88 217 GLU A O 1
ATOM 1770 N N . LYS A 1 218 ? 28.781 13.859 7.395 1 90.62 218 LYS A N 1
ATOM 1771 C CA . LYS A 1 218 ? 28.781 12.492 7.902 1 90.62 218 LYS A CA 1
ATOM 1772 C C . LYS A 1 218 ? 28.047 11.547 6.953 1 90.62 218 LYS A C 1
ATOM 1774 O O . LYS A 1 218 ? 27.422 10.578 7.391 1 90.62 218 LYS A O 1
ATOM 1779 N N . THR A 1 219 ? 28.094 11.836 5.719 1 91.69 219 THR A N 1
ATOM 1780 C CA . THR A 1 219 ? 27.453 11.016 4.703 1 91.69 219 THR A CA 1
ATOM 1781 C C . THR A 1 219 ? 28.016 9.602 4.711 1 91.69 219 THR A C 1
ATOM 1783 O O . THR A 1 219 ? 27.266 8.617 4.68 1 91.69 219 THR A O 1
ATOM 1786 N N . ALA A 1 220 ? 29.312 9.484 4.855 1 92.69 220 ALA A N 1
ATOM 1787 C CA . ALA A 1 220 ? 29.969 8.188 4.84 1 92.69 220 ALA A CA 1
ATOM 1788 C C . ALA A 1 220 ? 29.562 7.344 6.047 1 92.69 220 ALA A C 1
ATOM 1790 O O . ALA A 1 220 ? 29.359 6.133 5.93 1 92.69 220 ALA A O 1
ATOM 1791 N N . TYR A 1 221 ? 29.422 8 7.129 1 92.5 221 TYR A N 1
ATOM 1792 C CA . TYR A 1 221 ? 29.047 7.289 8.344 1 92.5 221 TYR A CA 1
ATOM 1793 C C . TYR A 1 221 ? 27.656 6.676 8.219 1 92.5 221 TYR A C 1
ATOM 1795 O O . TYR A 1 221 ? 27.484 5.48 8.461 1 92.5 221 TYR A O 1
ATOM 1803 N N . PHE A 1 222 ? 26.766 7.461 7.812 1 93.31 222 PHE A N 1
ATOM 1804 C CA . PHE A 1 222 ? 25.391 6.988 7.711 1 93.31 222 PHE A CA 1
ATOM 1805 C C . PHE A 1 222 ? 25.234 5.984 6.574 1 93.31 222 PHE A C 1
ATOM 1807 O O . PHE A 1 222 ? 24.438 5.055 6.656 1 93.31 222 PHE A O 1
ATOM 1814 N N . TYR A 1 223 ? 26.031 6.195 5.566 1 94.75 223 TYR A N 1
ATOM 1815 C CA . TYR A 1 223 ? 26.047 5.223 4.48 1 94.75 223 TYR A CA 1
ATOM 1816 C C . TYR A 1 223 ? 26.531 3.863 4.969 1 94.75 223 TYR A C 1
ATOM 1818 O O . TYR A 1 223 ? 25.953 2.83 4.625 1 94.75 223 TYR A O 1
ATOM 1826 N N . HIS A 1 224 ? 27.547 3.838 5.797 1 94.38 224 HIS A N 1
ATOM 1827 C CA . HIS A 1 224 ? 28.078 2.588 6.328 1 94.38 224 HIS A CA 1
ATOM 1828 C C . HIS A 1 224 ? 27.078 1.928 7.277 1 94.38 224 HIS A C 1
ATOM 1830 O O . HIS A 1 224 ? 26.953 0.702 7.293 1 94.38 224 HIS A O 1
ATOM 1836 N N . LEU A 1 225 ? 26.438 2.752 8.039 1 93 225 LEU A N 1
ATOM 1837 C CA . LEU A 1 225 ? 25.391 2.217 8.906 1 93 225 LEU A CA 1
ATOM 1838 C C . LEU A 1 225 ? 24.297 1.552 8.086 1 93 225 LEU A C 1
ATOM 1840 O O . LEU A 1 225 ? 23.797 0.493 8.461 1 93 225 LEU A O 1
ATOM 1844 N N . PHE A 1 226 ? 23.969 2.191 7.012 1 94.81 226 PHE A N 1
ATOM 1845 C CA . PHE A 1 226 ? 22.938 1.668 6.121 1 94.81 226 PHE A CA 1
ATOM 1846 C C . PHE A 1 226 ? 23.391 0.366 5.473 1 94.81 226 PHE A C 1
ATOM 1848 O O . PHE A 1 226 ? 22.625 -0.589 5.375 1 94.81 226 PHE A O 1
ATOM 1855 N N . GLN A 1 227 ? 24.609 0.31 5.043 1 95.75 227 GLN A N 1
ATOM 1856 C CA . GLN A 1 227 ? 25.172 -0.896 4.438 1 95.75 227 GLN A CA 1
ATOM 1857 C C . GLN A 1 227 ? 25.078 -2.08 5.398 1 95.75 227 GLN A C 1
ATOM 1859 O O . GLN A 1 227 ? 24.812 -3.207 4.977 1 95.75 227 GLN A O 1
ATOM 1864 N N . ASN A 1 228 ? 25.359 -1.8 6.652 1 94.94 228 ASN A N 1
ATOM 1865 C CA . ASN A 1 228 ? 25.281 -2.861 7.648 1 94.94 228 ASN A CA 1
ATOM 1866 C C . ASN A 1 228 ? 23.859 -3.396 7.781 1 94.94 228 ASN A C 1
ATOM 1868 O O . ASN A 1 228 ? 23.656 -4.602 7.949 1 94.94 228 ASN A O 1
ATOM 1872 N N . LYS A 1 229 ? 22.938 -2.535 7.742 1 95.31 229 LYS A N 1
ATOM 1873 C CA . LYS A 1 229 ? 21.531 -2.953 7.812 1 95.31 229 LYS A CA 1
ATOM 1874 C C . LYS A 1 229 ? 21.141 -3.779 6.594 1 95.31 229 LYS A C 1
ATOM 1876 O O . LYS A 1 229 ? 20.406 -4.754 6.711 1 95.31 229 LYS A O 1
ATOM 1881 N N . ILE A 1 230 ? 21.672 -3.355 5.484 1 96.19 230 ILE A N 1
ATOM 1882 C CA . ILE A 1 230 ? 21.422 -4.102 4.254 1 96.19 230 ILE A CA 1
ATOM 1883 C C . ILE A 1 230 ? 22.047 -5.492 4.359 1 96.19 230 ILE A C 1
ATOM 1885 O O . ILE A 1 230 ? 21.438 -6.48 3.945 1 96.19 230 ILE A O 1
ATOM 1889 N N . ARG A 1 231 ? 23.219 -5.551 4.914 1 95.25 231 ARG A N 1
ATOM 1890 C CA . ARG A 1 231 ? 23.891 -6.836 5.082 1 95.25 231 ARG A CA 1
ATOM 1891 C C . ARG A 1 231 ? 23.094 -7.754 6 1 95.25 231 ARG A C 1
ATOM 1893 O O . ARG A 1 231 ? 22.984 -8.953 5.742 1 95.25 231 ARG A O 1
ATOM 1900 N N . ASN A 1 232 ? 22.609 -7.188 7.035 1 95.62 232 ASN A N 1
ATOM 1901 C CA . ASN A 1 232 ? 21.781 -7.973 7.945 1 95.62 232 ASN A CA 1
ATOM 1902 C C . ASN A 1 232 ? 20.516 -8.477 7.258 1 95.62 232 ASN A C 1
ATOM 1904 O O . ASN A 1 232 ? 20.109 -9.617 7.473 1 95.62 232 ASN A O 1
ATOM 1908 N N . TRP A 1 233 ? 19.906 -7.656 6.496 1 95.69 233 TRP A N 1
ATOM 1909 C CA . TRP A 1 233 ? 18.719 -8.039 5.734 1 95.69 233 TRP A CA 1
ATOM 1910 C C . TRP A 1 233 ? 19.062 -9.133 4.719 1 95.69 233 TRP A C 1
ATOM 1912 O O . TRP A 1 233 ? 18.281 -10.078 4.547 1 95.69 233 TRP A O 1
ATOM 1922 N N . HIS A 1 234 ? 20.266 -9.008 4.129 1 95.38 234 HIS A N 1
ATOM 1923 C CA . HIS A 1 234 ? 20.719 -10.023 3.188 1 95.38 234 HIS A CA 1
ATOM 1924 C C . HIS A 1 234 ? 20.828 -11.391 3.857 1 95.38 234 HIS A C 1
ATOM 1926 O O . HIS A 1 234 ? 20.359 -12.398 3.312 1 95.38 234 HIS A O 1
ATOM 1932 N N . ASN A 1 235 ? 21.375 -11.383 4.98 1 95.69 235 ASN A N 1
ATOM 1933 C CA . ASN A 1 235 ? 21.547 -12.641 5.691 1 95.69 235 ASN A CA 1
ATOM 1934 C C . ASN A 1 235 ? 20.219 -13.273 6.078 1 95.69 235 ASN A C 1
ATOM 1936 O O . ASN A 1 235 ? 20.031 -14.477 5.926 1 95.69 235 ASN A O 1
ATOM 1940 N N . SER A 1 236 ? 19.375 -12.477 6.539 1 95.12 236 SER A N 1
ATOM 1941 C CA . SER A 1 236 ? 18.062 -12.969 6.918 1 95.12 236 SER A CA 1
ATOM 1942 C C . SER A 1 236 ? 17.281 -13.469 5.699 1 95.12 236 SER A C 1
ATOM 1944 O O . SER A 1 236 ? 16.594 -14.484 5.773 1 95.12 236 SER A O 1
ATOM 1946 N N . MET A 1 237 ? 17.406 -12.789 4.641 1 93.62 237 MET A N 1
ATOM 1947 C CA . MET A 1 237 ? 16.719 -13.164 3.408 1 93.62 237 MET A CA 1
ATOM 1948 C C . MET A 1 237 ? 17.281 -14.453 2.836 1 93.62 237 MET A C 1
ATOM 1950 O O . MET A 1 237 ? 16.547 -15.281 2.293 1 93.62 237 MET A O 1
ATOM 1954 N N . LYS A 1 238 ? 18.609 -14.594 2.926 1 95.06 238 LYS A N 1
ATOM 1955 C CA . LYS A 1 238 ? 19.219 -15.836 2.48 1 95.06 238 LYS A CA 1
ATOM 1956 C C . LYS A 1 238 ? 18.688 -17.031 3.258 1 95.06 238 LYS A C 1
ATOM 1958 O O . LYS A 1 238 ? 18.359 -18.062 2.668 1 95.06 238 LYS A O 1
ATOM 1963 N N . ASN A 1 239 ? 18.578 -16.859 4.523 1 94.56 239 ASN A N 1
ATOM 1964 C CA . ASN A 1 239 ? 18.047 -17.922 5.359 1 94.56 239 ASN A CA 1
ATOM 1965 C C . ASN A 1 239 ? 16.578 -18.219 5.043 1 94.56 239 ASN A C 1
ATOM 1967 O O . ASN A 1 239 ? 16.188 -19.375 4.918 1 94.56 239 ASN A O 1
ATOM 1971 N N . LYS A 1 240 ? 15.836 -17.234 4.93 1 93.69 240 LYS A N 1
ATOM 1972 C CA . LYS A 1 240 ? 14.43 -17.391 4.582 1 93.69 240 LYS A CA 1
ATOM 1973 C C . LYS A 1 240 ? 14.273 -18.094 3.238 1 93.69 240 LYS A C 1
ATOM 1975 O O . LYS A 1 240 ? 13.5 -19.047 3.123 1 93.69 240 LYS A O 1
ATOM 1980 N N . SER A 1 241 ? 15.016 -17.578 2.262 1 93.75 241 SER A N 1
ATOM 1981 C CA . SER A 1 241 ? 14.922 -18.141 0.918 1 93.75 241 SER A CA 1
ATOM 1982 C C . SER A 1 241 ? 15.312 -19.609 0.909 1 93.75 241 SER A C 1
ATOM 1984 O O . SER A 1 241 ? 14.664 -20.422 0.249 1 93.75 241 SER A O 1
ATOM 1986 N N . PHE A 1 242 ? 16.312 -19.969 1.665 1 93.75 242 PHE A N 1
ATOM 1987 C CA . PHE A 1 242 ? 16.766 -21.359 1.728 1 93.75 242 PHE A CA 1
ATOM 1988 C C . PHE A 1 242 ? 15.648 -22.266 2.23 1 93.75 242 PHE A C 1
ATOM 1990 O O . PHE A 1 242 ? 15.312 -23.25 1.584 1 93.75 242 PHE A O 1
ATOM 1997 N N . TYR A 1 243 ? 15.055 -21.969 3.297 1 90.56 243 TYR A N 1
ATOM 1998 C CA . TYR A 1 243 ? 14.023 -22.812 3.887 1 90.56 243 TYR A CA 1
ATOM 1999 C C . TYR A 1 243 ? 12.75 -22.781 3.045 1 90.56 243 TYR A C 1
ATOM 2001 O O . TYR A 1 243 ? 12.039 -23.781 2.949 1 90.56 243 TYR A O 1
ATOM 2009 N N . GLU A 1 244 ? 12.5 -21.672 2.502 1 91.19 244 GLU A N 1
ATOM 2010 C CA . GLU A 1 244 ? 11.336 -21.562 1.623 1 91.19 244 GLU A CA 1
ATOM 2011 C C . GLU A 1 244 ? 11.492 -22.438 0.385 1 91.19 244 GLU A C 1
ATOM 2013 O O . GLU A 1 244 ? 10.578 -23.172 0.017 1 91.19 244 GLU A O 1
ATOM 2018 N N . LYS A 1 245 ? 12.656 -22.281 -0.259 1 91.62 245 LYS A N 1
ATOM 2019 C CA . LYS A 1 245 ? 12.898 -23.094 -1.454 1 91.62 245 LYS A CA 1
ATOM 2020 C C . LYS A 1 245 ? 12.984 -24.578 -1.108 1 91.62 245 LYS A C 1
ATOM 2022 O O . LYS A 1 245 ? 12.57 -25.422 -1.895 1 91.62 245 LYS A O 1
ATOM 2027 N N . LEU A 1 246 ? 13.562 -24.891 0.051 1 89.5 246 LEU A N 1
ATOM 2028 C CA . LEU A 1 246 ? 13.609 -26.266 0.499 1 89.5 246 LEU A CA 1
ATOM 2029 C C . LEU A 1 246 ? 12.203 -26.828 0.686 1 89.5 246 LEU A C 1
ATOM 2031 O O . LEU A 1 246 ? 11.891 -27.922 0.205 1 89.5 246 LEU A O 1
ATOM 2035 N N . TYR A 1 247 ? 11.383 -26.125 1.333 1 87.25 247 TYR A N 1
ATOM 2036 C CA . TYR A 1 247 ? 9.992 -26.516 1.535 1 87.25 247 TYR A CA 1
ATOM 2037 C C . TYR A 1 247 ? 9.281 -26.703 0.202 1 87.25 247 TYR A C 1
ATOM 2039 O O . TYR A 1 247 ? 8.641 -27.734 -0.02 1 87.25 247 TYR A O 1
ATOM 2047 N N . ASN A 1 248 ? 9.422 -25.781 -0.671 1 87.25 248 ASN A N 1
ATOM 2048 C CA . ASN A 1 248 ? 8.781 -25.844 -1.979 1 87.25 248 ASN A CA 1
ATOM 2049 C C . ASN A 1 248 ? 9.312 -27.016 -2.803 1 87.25 248 ASN A C 1
ATOM 2051 O O . ASN A 1 248 ? 8.547 -27.703 -3.482 1 87.25 248 ASN A O 1
ATOM 2055 N N . SER A 1 249 ? 10.602 -27.188 -2.721 1 88 249 SER A N 1
ATOM 2056 C CA . SER A 1 249 ? 11.227 -28.266 -3.484 1 88 249 SER A CA 1
ATOM 2057 C C . SER A 1 249 ? 10.75 -29.625 -3.002 1 88 249 SER A C 1
ATOM 2059 O O . SER A 1 249 ? 10.477 -30.516 -3.812 1 88 249 SER A O 1
ATOM 2061 N N . ILE A 1 250 ? 10.609 -29.797 -1.732 1 86.69 250 ILE A N 1
ATOM 2062 C CA . ILE A 1 250 ? 10.164 -31.062 -1.175 1 86.69 250 ILE A CA 1
ATOM 2063 C C . ILE A 1 250 ? 8.711 -31.312 -1.551 1 86.69 250 ILE A C 1
ATOM 2065 O O . ILE A 1 250 ? 8.344 -32.406 -1.964 1 86.69 250 ILE A O 1
ATOM 2069 N N . THR A 1 251 ? 7.922 -30.375 -1.446 1 82.69 251 THR A N 1
ATOM 2070 C CA . THR A 1 251 ? 6.508 -30.516 -1.773 1 82.69 251 THR A CA 1
ATOM 2071 C C . THR A 1 251 ? 6.324 -30.781 -3.266 1 82.69 251 THR A C 1
ATOM 2073 O O . THR A 1 251 ? 5.531 -31.641 -3.656 1 82.69 251 THR A O 1
ATOM 2076 N N . MET A 1 252 ? 7.07 -30.141 -4.109 1 85.06 252 MET A N 1
ATOM 2077 C CA . MET A 1 252 ? 7.008 -30.359 -5.551 1 85.06 252 MET A CA 1
ATOM 2078 C C . MET A 1 252 ? 7.508 -31.75 -5.918 1 85.06 252 MET A C 1
ATOM 2080 O O . MET A 1 252 ? 6.98 -32.375 -6.836 1 85.06 252 MET A O 1
ATOM 2084 N N . TYR A 1 253 ? 8.539 -32.125 -5.184 1 86.44 253 TYR A N 1
ATOM 2085 C CA . TYR A 1 253 ? 9.07 -33.469 -5.406 1 86.44 253 TYR A CA 1
ATOM 2086 C C . TYR A 1 253 ? 7.992 -34.531 -5.191 1 86.44 253 TYR A C 1
ATOM 2088 O O . TYR A 1 253 ? 7.871 -35.469 -5.984 1 86.44 253 TYR A O 1
ATOM 2096 N N . ILE A 1 254 ? 7.297 -34.344 -4.195 1 83.06 254 ILE A N 1
ATOM 2097 C CA . ILE A 1 254 ? 6.258 -35.312 -3.879 1 83.06 254 ILE A CA 1
ATOM 2098 C C . ILE A 1 254 ? 5.133 -35.219 -4.91 1 83.06 254 ILE A C 1
ATOM 2100 O O . ILE A 1 254 ? 4.691 -36.25 -5.445 1 83.06 254 ILE A O 1
ATOM 2104 N N . GLU A 1 255 ? 4.758 -34.062 -5.297 1 80.62 255 GLU A N 1
ATOM 2105 C CA . GLU A 1 255 ? 3.625 -33.844 -6.195 1 80.62 255 GLU A CA 1
ATOM 2106 C C . GLU A 1 255 ? 3.957 -34.281 -7.617 1 80.62 255 GLU A C 1
ATOM 2108 O O . GLU A 1 255 ? 3.16 -34.969 -8.258 1 80.62 255 GLU A O 1
ATOM 2113 N N . GLU A 1 256 ? 5.062 -33.875 -8.078 1 80.5 256 GLU A N 1
ATOM 2114 C CA . GLU A 1 256 ? 5.445 -34.219 -9.453 1 80.5 256 GLU A CA 1
ATOM 2115 C C . GLU A 1 256 ? 6.145 -35.562 -9.523 1 80.5 256 GLU A C 1
ATOM 2117 O O . GLU A 1 256 ? 6.16 -36.188 -10.586 1 80.5 256 GLU A O 1
ATOM 2122 N N . GLY A 1 257 ? 6.785 -36 -8.43 1 84.44 257 GLY A N 1
ATOM 2123 C CA . GLY A 1 257 ? 7.551 -37.219 -8.422 1 84.44 257 GLY A CA 1
ATOM 2124 C C . GLY A 1 257 ? 6.688 -38.469 -8.211 1 84.44 257 GLY A C 1
ATOM 2125 O O . GLY A 1 257 ? 7.027 -39.562 -8.68 1 84.44 257 GLY A O 1
ATOM 2126 N N . LEU A 1 258 ? 5.609 -38.25 -7.582 1 87.19 258 LEU A N 1
ATOM 2127 C CA . LEU A 1 258 ? 4.789 -39.406 -7.234 1 87.19 258 LEU A CA 1
ATOM 2128 C C . LEU A 1 258 ? 4.293 -40.125 -8.492 1 87.19 258 LEU A C 1
ATOM 2130 O O . LEU A 1 258 ? 4.348 -41.344 -8.57 1 87.19 258 LEU A O 1
ATOM 2134 N N . PRO A 1 259 ? 3.766 -39.375 -9.508 1 87.44 259 PRO A N 1
ATOM 2135 C CA . PRO A 1 259 ? 3.354 -40.062 -10.734 1 87.44 259 PRO A CA 1
ATOM 2136 C C . PRO A 1 259 ? 4.48 -40.906 -11.352 1 87.44 259 PRO A C 1
ATOM 2138 O O . PRO A 1 259 ? 4.246 -42.031 -11.812 1 87.44 259 PRO A O 1
ATOM 2141 N N . ILE A 1 260 ? 5.656 -40.344 -11.305 1 85.75 260 ILE A N 1
ATOM 2142 C CA . ILE A 1 260 ? 6.805 -41.062 -11.859 1 85.75 260 ILE A CA 1
ATOM 2143 C C . ILE A 1 260 ? 7.117 -42.281 -11.016 1 85.75 260 ILE A C 1
ATOM 2145 O O . ILE A 1 260 ? 7.402 -43.375 -11.555 1 85.75 260 ILE A O 1
ATOM 2149 N N . ILE A 1 261 ? 7.062 -42.156 -9.766 1 89 261 ILE A N 1
ATOM 2150 C CA . ILE A 1 261 ? 7.297 -43.25 -8.852 1 89 261 ILE A CA 1
ATOM 2151 C C . ILE A 1 261 ? 6.258 -44.344 -9.094 1 89 261 ILE A C 1
ATOM 2153 O O . ILE A 1 261 ? 6.598 -45.531 -9.172 1 89 261 ILE A O 1
ATOM 2157 N N . ILE A 1 262 ? 5.074 -43.969 -9.242 1 90.62 262 ILE A N 1
ATOM 2158 C CA . ILE A 1 262 ? 3.979 -44.906 -9.469 1 90.62 262 ILE A CA 1
ATOM 2159 C C . ILE A 1 262 ? 4.172 -45.625 -10.805 1 90.62 262 ILE A C 1
ATOM 2161 O O . ILE A 1 262 ? 3.916 -46.812 -10.922 1 90.62 262 ILE A O 1
ATOM 2165 N N . LEU A 1 263 ? 4.574 -44.844 -11.797 1 88.81 263 LEU A N 1
ATOM 2166 C CA . LEU A 1 263 ? 4.832 -45.438 -13.094 1 88.81 263 LEU A CA 1
ATOM 2167 C C . LEU A 1 263 ? 5.934 -46.5 -13 1 88.81 263 LEU A C 1
ATOM 2169 O O . LEU A 1 263 ? 5.812 -47.594 -13.57 1 88.81 263 LEU A O 1
ATOM 2173 N N . CYS A 1 264 ? 7.004 -46.219 -12.273 1 89.25 264 CYS A N 1
ATOM 2174 C CA . CYS A 1 264 ? 8.125 -47.156 -12.133 1 89.25 264 CYS A CA 1
ATOM 2175 C C . CYS A 1 264 ? 7.715 -48.375 -11.344 1 89.25 264 CYS A C 1
ATOM 2177 O O . CYS A 1 264 ? 7.934 -49.5 -11.797 1 89.25 264 CYS A O 1
ATOM 2179 N N . ILE A 1 265 ? 7.094 -48.156 -10.25 1 90.19 265 ILE A N 1
ATOM 2180 C CA . ILE A 1 265 ? 6.66 -49.281 -9.422 1 90.19 265 ILE A CA 1
ATOM 2181 C C . ILE A 1 265 ? 5.555 -50.062 -10.141 1 90.19 265 ILE A C 1
ATOM 2183 O O . ILE A 1 265 ? 5.527 -51.281 -10.109 1 90.19 265 ILE A O 1
ATOM 2187 N N . GLY A 1 266 ? 4.645 -49.312 -10.727 1 91.19 266 GLY A N 1
ATOM 2188 C CA . GLY A 1 266 ? 3.578 -49.938 -11.492 1 91.19 266 GLY A CA 1
ATOM 2189 C C . GLY A 1 266 ? 4.09 -50.812 -12.633 1 91.19 266 GLY A C 1
ATOM 2190 O O . GLY A 1 266 ? 3.523 -51.844 -12.922 1 91.19 266 GLY A O 1
ATOM 2191 N N . ALA A 1 267 ? 5.129 -50.312 -13.273 1 87.81 267 ALA A N 1
ATOM 2192 C CA . ALA A 1 267 ? 5.746 -51.094 -14.344 1 87.81 267 ALA A CA 1
ATOM 2193 C C . ALA A 1 267 ? 6.266 -52.438 -13.82 1 87.81 267 ALA A C 1
ATOM 2195 O O . ALA A 1 267 ? 6.066 -53.469 -14.453 1 87.81 267 ALA A O 1
ATOM 2196 N N . ILE A 1 268 ? 6.875 -52.469 -12.672 1 86.62 268 ILE A N 1
ATOM 2197 C CA . ILE A 1 268 ? 7.398 -53.688 -12.07 1 86.62 268 ILE A CA 1
ATOM 2198 C C . ILE A 1 268 ? 6.246 -54.594 -11.656 1 86.62 268 ILE A C 1
ATOM 2200 O O . ILE A 1 268 ? 6.301 -55.812 -11.852 1 86.62 268 ILE A O 1
ATOM 2204 N N . LEU A 1 269 ? 5.215 -54 -11.133 1 90.56 269 LEU A N 1
ATOM 2205 C CA . LEU A 1 269 ? 4.043 -54.75 -10.719 1 90.56 269 LEU A CA 1
ATOM 2206 C C . LEU A 1 269 ? 3.336 -55.344 -11.93 1 90.56 269 LEU A C 1
ATOM 2208 O O . LEU A 1 269 ? 2.734 -56.438 -11.836 1 90.56 269 LEU A O 1
ATOM 2212 N N . SER A 1 270 ? 3.379 -54.656 -13.031 1 88.88 270 SER A N 1
ATOM 2213 C CA . SER A 1 270 ? 2.777 -55.188 -14.258 1 88.88 270 SER A CA 1
ATOM 2214 C C . SER A 1 270 ? 3.502 -56.406 -14.75 1 88.88 270 SER A C 1
ATOM 2216 O O . SER A 1 270 ? 2.873 -57.344 -15.273 1 88.88 270 SER A O 1
ATOM 2218 N N . MET A 1 271 ? 4.816 -56.469 -14.633 1 86.69 271 MET A N 1
ATOM 2219 C CA . MET A 1 271 ? 5.602 -57.625 -15.047 1 86.69 271 MET A CA 1
ATOM 2220 C C . MET A 1 271 ? 5.27 -58.844 -14.195 1 86.69 271 MET A C 1
ATOM 2222 O O . MET A 1 271 ? 5.398 -60 -14.648 1 86.69 271 MET A O 1
ATOM 2226 N N . ARG A 1 272 ? 4.824 -58.594 -13.016 1 86.75 272 ARG A N 1
ATOM 2227 C CA . ARG A 1 272 ? 4.434 -59.688 -12.125 1 86.75 272 ARG A CA 1
ATOM 2228 C C . ARG A 1 272 ? 2.963 -60.031 -12.297 1 86.75 272 ARG A C 1
ATOM 2230 O O . ARG A 1 272 ? 2.426 -60.875 -11.562 1 86.75 272 ARG A O 1
ATOM 2237 N N . GLY A 1 273 ? 2.248 -59.344 -13.148 1 86.94 273 GLY A N 1
ATOM 2238 C CA . GLY A 1 273 ? 0.865 -59.656 -13.484 1 86.94 273 GLY A CA 1
ATOM 2239 C C . GLY A 1 273 ? -0.13 -59.031 -12.516 1 86.94 273 GLY A C 1
ATOM 2240 O O . GLY A 1 273 ? -1.311 -59.375 -12.523 1 86.94 273 GLY A O 1
ATOM 2241 N N . LEU A 1 274 ? 0.289 -58.125 -11.719 1 90.5 274 LEU A N 1
ATOM 2242 C CA . LEU A 1 274 ? -0.569 -57.531 -10.688 1 90.5 274 LEU A CA 1
ATOM 2243 C C . LEU A 1 274 ? -1.292 -56.312 -11.227 1 90.5 274 LEU A C 1
ATOM 2245 O O . LEU A 1 274 ? -2.361 -55.938 -10.727 1 90.5 274 LEU A O 1
ATOM 2249 N N . VAL A 1 275 ? -0.701 -55.625 -12.172 1 92.62 275 VAL A N 1
ATOM 2250 C CA . VAL A 1 275 ? -1.297 -54.438 -12.797 1 92.62 275 VAL A CA 1
ATOM 2251 C C . VAL A 1 275 ? -1.165 -54.562 -14.32 1 92.62 275 VAL A C 1
ATOM 2253 O O . VAL A 1 275 ? -0.089 -54.844 -14.836 1 92.62 275 VAL A O 1
ATOM 2256 N N . ASP A 1 276 ? -2.252 -54.344 -14.961 1 90.44 276 ASP A N 1
ATOM 2257 C CA . ASP A 1 276 ? -2.154 -54.344 -16.422 1 90.44 276 ASP A CA 1
ATOM 2258 C C . ASP A 1 276 ? -1.703 -53 -16.953 1 90.44 276 ASP A C 1
ATOM 2260 O O . ASP A 1 276 ? -1.841 -51.969 -16.266 1 90.44 276 ASP A O 1
ATOM 2264 N N . ILE A 1 277 ? -1.133 -52.938 -18.141 1 87.5 277 ILE A N 1
ATOM 2265 C CA . ILE A 1 277 ? -0.531 -51.75 -18.734 1 87.5 277 ILE A CA 1
ATOM 2266 C C . ILE A 1 277 ? -1.589 -50.656 -18.891 1 87.5 277 ILE A C 1
ATOM 2268 O O . ILE A 1 277 ? -1.363 -49.5 -18.516 1 87.5 277 ILE A O 1
ATOM 2272 N N . PRO A 1 278 ? -2.826 -50.969 -19.359 1 89.25 278 PRO A N 1
ATOM 2273 C CA . PRO A 1 278 ? -3.863 -49.969 -19.484 1 89.25 278 PRO A CA 1
ATOM 2274 C C . PRO A 1 278 ? -4.211 -49.312 -18.156 1 89.25 278 PRO A C 1
ATOM 2276 O O . PRO A 1 278 ? -4.363 -48.094 -18.078 1 89.25 278 PRO A O 1
ATOM 2279 N N . THR A 1 279 ? -4.277 -50.125 -17.125 1 92.94 279 THR A N 1
ATOM 2280 C CA . THR A 1 279 ? -4.582 -49.625 -15.797 1 92.94 279 THR A CA 1
ATOM 2281 C C . THR A 1 279 ? -3.449 -48.75 -15.281 1 92.94 279 THR A C 1
ATOM 2283 O O . THR A 1 279 ? -3.695 -47.719 -14.633 1 92.94 279 THR A O 1
ATOM 2286 N N . LEU A 1 280 ? -2.285 -49.125 -15.594 1 91.31 280 LEU A N 1
ATOM 2287 C CA . LEU A 1 280 ? -1.124 -48.344 -15.172 1 91.31 280 LEU A CA 1
ATOM 2288 C C . LEU A 1 280 ? -1.14 -46.969 -15.805 1 91.31 280 LEU A C 1
ATOM 2290 O O . LEU A 1 280 ? -0.904 -45.969 -15.125 1 91.31 280 LEU A O 1
ATOM 2294 N N . ILE A 1 281 ? -1.427 -46.875 -17.047 1 88.19 281 ILE A N 1
ATOM 2295 C CA . ILE A 1 281 ? -1.461 -45.594 -17.766 1 88.19 281 ILE A CA 1
ATOM 2296 C C . ILE A 1 281 ? -2.592 -44.719 -17.219 1 88.19 281 ILE A C 1
ATOM 2298 O O . ILE A 1 281 ? -2.402 -43.531 -16.969 1 88.19 281 ILE A O 1
ATOM 2302 N N . ALA A 1 282 ? -3.691 -45.312 -17.078 1 91.31 282 ALA A N 1
ATOM 2303 C CA . ALA A 1 282 ? -4.836 -44.594 -16.531 1 91.31 282 ALA A CA 1
ATOM 2304 C C . ALA A 1 282 ? -4.512 -44.031 -15.148 1 91.31 282 ALA A C 1
ATOM 2306 O O . ALA A 1 282 ? -4.816 -42.875 -14.867 1 91.31 282 ALA A O 1
ATOM 2307 N N . PHE A 1 283 ? -3.912 -44.844 -14.336 1 92 283 PHE A N 1
ATOM 2308 C CA . PHE A 1 283 ? -3.557 -44.438 -12.984 1 92 283 PHE A CA 1
ATOM 2309 C C . PHE A 1 283 ? -2.539 -43.281 -13.031 1 92 283 PHE A C 1
ATOM 2311 O O . PHE A 1 283 ? -2.65 -42.312 -12.273 1 92 283 PHE A O 1
ATOM 2318 N N . PHE A 1 284 ? -1.605 -43.344 -13.875 1 88.06 284 PHE A N 1
ATOM 2319 C CA . PHE A 1 284 ? -0.563 -42.312 -14.023 1 88.06 284 PHE A CA 1
ATOM 2320 C C . PHE A 1 284 ? -1.165 -40.969 -14.398 1 88.06 284 PHE A C 1
ATOM 2322 O O . PHE A 1 284 ? -0.756 -39.938 -13.875 1 88.06 284 PHE A O 1
ATOM 2329 N N . THR A 1 285 ? -2.09 -40.938 -15.32 1 84.19 285 THR A N 1
ATOM 2330 C CA . THR A 1 285 ? -2.693 -39.719 -15.797 1 84.19 285 THR A CA 1
ATOM 2331 C C . THR A 1 285 ? -3.551 -39.062 -14.703 1 84.19 285 THR A C 1
ATOM 2333 O O . THR A 1 285 ? -3.785 -37.875 -14.719 1 84.19 285 THR A O 1
ATOM 2336 N N . PHE A 1 286 ? -3.943 -39.906 -13.766 1 86.94 286 PHE A N 1
ATOM 2337 C CA . PHE A 1 286 ? -4.934 -39.469 -12.781 1 86.94 286 PHE A CA 1
ATOM 2338 C C . PHE A 1 286 ? -4.258 -39.031 -11.484 1 86.94 286 PHE A C 1
ATOM 2340 O O . PHE A 1 286 ? -4.746 -38.156 -10.781 1 86.94 286 PHE A O 1
ATOM 2347 N N . VAL A 1 287 ? -3.211 -39.625 -11.156 1 86.06 287 VAL A N 1
ATOM 2348 C CA . VAL A 1 287 ? -2.619 -39.531 -9.828 1 86.06 287 VAL A CA 1
ATOM 2349 C C . VAL A 1 287 ? -2.176 -38.094 -9.578 1 86.06 287 VAL A C 1
ATOM 2351 O O . VAL A 1 287 ? -2.27 -37.594 -8.453 1 86.06 287 VAL A O 1
ATOM 2354 N N . GLY A 1 288 ? -1.654 -37.344 -10.594 1 79.69 288 GLY A N 1
ATOM 2355 C CA . GLY A 1 288 ? -1.239 -35.969 -10.43 1 79.69 288 GLY A CA 1
ATOM 2356 C C . GLY A 1 288 ? -2.355 -35.062 -9.938 1 79.69 288 GLY A C 1
ATOM 2357 O O . GLY A 1 288 ? -2.111 -34.125 -9.203 1 79.69 288 GLY A O 1
ATOM 2358 N N . ARG A 1 289 ? -3.467 -35.281 -10.289 1 80.81 289 ARG A N 1
ATOM 2359 C CA . ARG A 1 289 ? -4.629 -34.469 -9.945 1 80.81 289 ARG A CA 1
ATOM 2360 C C . ARG A 1 289 ? -5.066 -34.719 -8.5 1 80.81 289 ARG A C 1
ATOM 2362 O O . ARG A 1 289 ? -5.746 -33.906 -7.902 1 80.81 289 ARG A O 1
ATOM 2369 N N . LEU A 1 290 ? -4.645 -35.812 -7.895 1 85.69 290 LEU A N 1
ATOM 2370 C CA . LEU A 1 290 ? -5.105 -36.188 -6.566 1 85.69 290 LEU A CA 1
ATOM 2371 C C . LEU A 1 290 ? -4.469 -35.312 -5.492 1 85.69 290 LEU A C 1
ATOM 2373 O O . LEU A 1 290 ? -4.996 -35.219 -4.383 1 85.69 290 LEU A O 1
ATOM 2377 N N . TYR A 1 291 ? -3.424 -34.719 -5.824 1 82.25 291 TYR A N 1
ATOM 2378 C CA . TYR A 1 291 ? -2.746 -33.875 -4.828 1 82.25 291 TYR A CA 1
ATOM 2379 C C . TYR A 1 291 ? -3.299 -32.469 -4.824 1 82.25 291 TYR A C 1
ATOM 2381 O O . TYR A 1 291 ? -3.105 -31.719 -3.863 1 82.25 291 TYR A O 1
ATOM 2389 N N . VAL A 1 292 ? -3.938 -32.094 -5.855 1 83.88 292 VAL A N 1
ATOM 2390 C CA . VAL A 1 292 ? -4.402 -30.734 -6.012 1 83.88 292 VAL A CA 1
ATOM 2391 C C . VAL A 1 292 ? -5.332 -30.359 -4.855 1 83.88 292 VAL A C 1
ATOM 2393 O O . VAL A 1 292 ? -5.133 -29.344 -4.188 1 83.88 292 VAL A O 1
ATOM 2396 N N . PRO A 1 293 ? -6.309 -31.188 -4.543 1 86.19 293 PRO A N 1
ATOM 2397 C CA . PRO A 1 293 ? -7.191 -30.859 -3.422 1 86.19 293 PRO A CA 1
ATOM 2398 C C . PRO A 1 293 ? -6.441 -30.766 -2.094 1 86.19 293 PRO A C 1
ATOM 2400 O O . PRO A 1 293 ? -6.809 -29.969 -1.228 1 86.19 293 PRO A O 1
ATOM 2403 N N . VAL A 1 294 ? -5.445 -31.531 -1.928 1 81.38 294 VAL A N 1
ATOM 2404 C CA . VAL A 1 294 ? -4.672 -31.516 -0.691 1 81.38 294 VAL A CA 1
ATOM 2405 C C . VAL A 1 294 ? -3.918 -30.203 -0.559 1 81.38 294 VAL A C 1
ATOM 2407 O O . VAL A 1 294 ? -3.922 -29.578 0.508 1 81.38 294 VAL A O 1
ATOM 2410 N N . TRP A 1 295 ? -3.379 -29.844 -1.663 1 80.69 295 TRP A N 1
ATOM 2411 C CA . TRP A 1 295 ? -2.672 -28.562 -1.697 1 80.69 295 TRP A CA 1
ATOM 2412 C C . TRP A 1 295 ? -3.631 -27.406 -1.444 1 80.69 295 TRP A C 1
ATOM 2414 O O . TRP A 1 295 ? -3.309 -26.469 -0.698 1 80.69 295 TRP A O 1
ATOM 2424 N N . ASN A 1 296 ? -4.727 -27.453 -2.07 1 84.81 296 ASN A N 1
ATOM 2425 C CA . ASN A 1 296 ? -5.73 -26.406 -1.916 1 84.81 296 ASN A CA 1
ATOM 2426 C C . ASN A 1 296 ? -6.188 -26.281 -0.465 1 84.81 296 ASN A C 1
ATOM 2428 O O . ASN A 1 296 ? -6.332 -25.172 0.048 1 84.81 296 ASN A O 1
ATOM 2432 N N . LEU A 1 297 ? -6.391 -27.344 0.169 1 83.94 297 LEU A N 1
ATOM 2433 C CA . LEU A 1 297 ? -6.82 -27.344 1.562 1 83.94 297 LEU A CA 1
ATOM 2434 C C . LEU A 1 297 ? -5.738 -26.75 2.465 1 83.94 297 LEU A C 1
ATOM 2436 O O . LEU A 1 297 ? -6.031 -25.969 3.359 1 83.94 297 LEU A O 1
ATOM 2440 N N . ALA A 1 298 ? -4.551 -27.219 2.211 1 76.12 298 ALA A N 1
ATOM 2441 C CA . ALA A 1 298 ? -3.428 -26.703 2.99 1 76.12 298 ALA A CA 1
ATOM 2442 C C . ALA A 1 298 ? -3.293 -25.188 2.818 1 76.12 298 ALA A C 1
ATOM 2444 O O . ALA A 1 298 ? -3.045 -24.469 3.787 1 76.12 298 ALA A O 1
ATOM 2445 N N . PHE A 1 299 ? -3.496 -24.781 1.649 1 78.19 299 PHE A N 1
ATOM 2446 C CA . PHE A 1 299 ? -3.41 -23.359 1.316 1 78.19 299 PHE A CA 1
ATOM 2447 C C . PHE A 1 299 ? -4.496 -22.578 2.037 1 78.19 299 PHE A C 1
ATOM 2449 O O . PHE A 1 299 ? -4.219 -21.516 2.617 1 78.19 299 PHE A O 1
ATOM 2456 N N . LEU A 1 300 ? -5.715 -23.016 2.037 1 83.06 300 LEU A N 1
ATOM 2457 C CA . LEU A 1 300 ? -6.852 -22.359 2.68 1 83.06 300 LEU A CA 1
ATOM 2458 C C . LEU A 1 300 ? -6.633 -22.25 4.184 1 83.06 300 LEU A C 1
ATOM 2460 O O . LEU A 1 300 ? -6.969 -21.219 4.785 1 83.06 300 LEU A O 1
ATOM 2464 N N . PHE A 1 301 ? -6.008 -23.188 4.711 1 78.81 301 PHE A N 1
ATOM 2465 C CA . PHE A 1 301 ? -5.84 -23.203 6.16 1 78.81 301 PHE A CA 1
ATOM 2466 C C . PHE A 1 301 ? -4.688 -22.297 6.582 1 78.81 301 PHE A C 1
ATOM 2468 O O . PHE A 1 301 ? -4.543 -21.984 7.762 1 78.81 301 PHE A O 1
ATOM 2475 N N . THR A 1 302 ? -3.951 -21.859 5.668 1 71.62 302 THR A N 1
ATOM 2476 C CA . THR A 1 302 ? -2.873 -20.938 5.984 1 71.62 302 THR A CA 1
ATOM 2477 C C . THR A 1 302 ? -3.293 -19.5 5.676 1 71.62 302 THR A C 1
ATOM 2479 O O . THR A 1 302 ? -2.967 -18.578 6.43 1 71.62 302 THR A O 1
ATOM 2482 N N . THR A 1 303 ? -4.051 -19.297 4.637 1 77.12 303 THR A N 1
ATOM 2483 C CA . THR A 1 303 ? -4.359 -17.953 4.168 1 77.12 303 THR A CA 1
ATOM 2484 C C . THR A 1 303 ? -5.59 -17.406 4.875 1 77.12 303 THR A C 1
ATOM 2486 O O . THR A 1 303 ? -5.656 -16.219 5.18 1 77.12 303 THR A O 1
ATOM 2489 N N . THR A 1 304 ? -6.531 -18.203 5.176 1 84.31 304 THR A N 1
ATOM 2490 C CA . THR A 1 304 ? -7.797 -17.75 5.73 1 84.31 304 THR A CA 1
ATOM 2491 C C . THR A 1 304 ? -7.59 -17.141 7.113 1 84.31 304 THR A C 1
ATOM 2493 O O . THR A 1 304 ? -8.141 -16.078 7.426 1 84.31 304 THR A O 1
ATOM 2496 N N . PRO A 1 305 ? -6.781 -17.766 7.926 1 81.31 305 PRO A N 1
ATOM 2497 C CA . PRO A 1 305 ? -6.555 -17.156 9.242 1 81.31 305 PRO A CA 1
ATOM 2498 C C . PRO A 1 305 ? -5.918 -15.766 9.148 1 81.31 305 PRO A C 1
ATOM 2500 O O . PRO A 1 305 ? -6.109 -14.938 10.039 1 81.31 305 PRO A O 1
ATOM 2503 N N . ALA A 1 306 ? -5.273 -15.547 8.07 1 79.75 306 ALA A N 1
ATOM 2504 C CA . ALA A 1 306 ? -4.656 -14.234 7.863 1 79.75 306 ALA A CA 1
ATOM 2505 C C . ALA A 1 306 ? -5.715 -13.156 7.648 1 79.75 306 ALA A C 1
ATOM 2507 O O . ALA A 1 306 ? -5.441 -11.969 7.824 1 79.75 306 ALA A O 1
ATOM 2508 N N . ALA A 1 307 ? -6.926 -13.57 7.309 1 89.19 307 ALA A N 1
ATOM 2509 C CA . ALA A 1 307 ? -8.016 -12.633 7.07 1 89.19 307 ALA A CA 1
ATOM 2510 C C . ALA A 1 307 ? -8.773 -12.328 8.359 1 89.19 307 ALA A C 1
ATOM 2512 O O . ALA A 1 307 ? -9.57 -11.391 8.422 1 89.19 307 ALA A O 1
ATOM 2513 N N . PHE A 1 308 ? -8.422 -13.023 9.438 1 90.25 308 PHE A N 1
ATOM 2514 C CA . PHE A 1 308 ? -9.219 -12.938 10.664 1 90.25 308 PHE A CA 1
ATOM 2515 C C . PHE A 1 308 ? -9.062 -11.562 11.305 1 90.25 308 PHE A C 1
ATOM 2517 O O . PHE A 1 308 ? -10.047 -10.969 11.75 1 90.25 308 PHE A O 1
ATOM 2524 N N . PRO A 1 309 ? -7.859 -11.023 11.297 1 89.38 309 PRO A N 1
ATOM 2525 C CA . PRO A 1 309 ? -7.75 -9.672 11.852 1 89.38 309 PRO A CA 1
ATOM 2526 C C . PRO A 1 309 ? -8.594 -8.648 11.094 1 89.38 309 PRO A C 1
ATOM 2528 O O . PRO A 1 309 ? -9.219 -7.777 11.703 1 89.38 309 PRO A O 1
ATOM 2531 N N . SER A 1 310 ? -8.609 -8.789 9.797 1 92.75 310 SER A N 1
ATOM 2532 C CA . SER A 1 310 ? -9.422 -7.891 8.984 1 92.75 310 SER A CA 1
ATOM 2533 C C . SER A 1 310 ? -10.906 -8.07 9.281 1 92.75 310 SER A C 1
ATOM 2535 O O . SER A 1 310 ? -11.648 -7.094 9.352 1 92.75 310 SER A O 1
ATOM 2537 N N . ILE A 1 311 ? -11.281 -9.266 9.484 1 94.62 311 ILE A N 1
ATOM 2538 C CA . ILE A 1 311 ? -12.672 -9.555 9.82 1 94.62 311 ILE A CA 1
ATOM 2539 C C . ILE A 1 311 ? -13.023 -8.922 11.164 1 94.62 311 ILE A C 1
ATOM 2541 O O . ILE A 1 311 ? -14.086 -8.305 11.305 1 94.62 311 ILE A O 1
ATOM 2545 N N . ASN A 1 312 ? -12.172 -9.062 12.031 1 93.12 312 ASN A N 1
ATOM 2546 C CA . ASN A 1 312 ? -12.398 -8.492 13.359 1 93.12 312 ASN A CA 1
ATOM 2547 C C . ASN A 1 312 ? -12.531 -6.977 13.305 1 93.12 312 ASN A C 1
ATOM 2549 O O . ASN A 1 312 ? -13.383 -6.398 13.977 1 93.12 312 ASN A O 1
ATOM 2553 N N . ARG A 1 313 ? -11.703 -6.402 12.562 1 93.88 313 ARG A N 1
ATOM 2554 C CA . ARG A 1 313 ? -11.75 -4.949 12.445 1 93.88 313 ARG A CA 1
ATOM 2555 C C . ARG A 1 313 ? -13.062 -4.496 11.805 1 93.88 313 ARG A C 1
ATOM 2557 O O . ARG A 1 313 ? -13.672 -3.525 12.25 1 93.88 313 ARG A O 1
ATOM 2564 N N . ILE A 1 314 ? -13.43 -5.156 10.836 1 95.56 314 ILE A N 1
ATOM 2565 C CA . ILE A 1 314 ? -14.68 -4.824 10.148 1 95.56 314 ILE A CA 1
ATOM 2566 C C . ILE A 1 314 ? -15.859 -5.051 11.094 1 95.56 314 ILE A C 1
ATOM 2568 O O . ILE A 1 314 ? -16.75 -4.199 11.203 1 95.56 314 ILE A O 1
ATOM 2572 N N . GLU A 1 315 ? -15.859 -6.164 11.766 1 94.44 315 GLU A N 1
ATOM 2573 C CA . GLU A 1 315 ? -16.953 -6.5 12.688 1 94.44 315 GLU A CA 1
ATOM 2574 C C . GLU A 1 315 ? -17.031 -5.5 13.836 1 94.44 315 GLU A C 1
ATOM 2576 O O . GLU A 1 315 ? -18.125 -5.109 14.25 1 94.44 315 GLU A O 1
ATOM 2581 N N . THR A 1 316 ? -15.914 -5.109 14.328 1 93.94 316 THR A N 1
ATOM 2582 C CA . THR A 1 316 ? -15.875 -4.125 15.406 1 93.94 316 THR A CA 1
ATOM 2583 C C . THR A 1 316 ? -16.484 -2.801 14.945 1 93.94 316 THR A C 1
ATOM 2585 O O . THR A 1 316 ? -17.234 -2.166 15.695 1 93.94 316 THR A O 1
ATOM 2588 N N . LEU A 1 317 ? -16.141 -2.465 13.742 1 94.88 317 LEU A N 1
ATOM 2589 C CA . LEU A 1 317 ? -16.703 -1.23 13.203 1 94.88 317 LEU A CA 1
ATOM 2590 C C . LEU A 1 317 ? -18.219 -1.358 13 1 94.88 317 LEU A C 1
ATOM 2592 O O . LEU A 1 317 ? -18.969 -0.435 13.32 1 94.88 317 LEU A O 1
ATOM 2596 N N . LEU A 1 318 ? -18.672 -2.434 12.547 1 95.31 318 LEU A N 1
ATOM 2597 C CA . LEU A 1 318 ? -20.078 -2.67 12.281 1 95.31 318 LEU A CA 1
ATOM 2598 C C . LEU A 1 318 ? -20.875 -2.73 13.586 1 95.31 318 LEU A C 1
ATOM 2600 O O . LEU A 1 318 ? -22.062 -2.389 13.609 1 95.31 318 LEU A O 1
ATOM 2604 N N . ASN A 1 319 ? -20.203 -3.119 14.633 1 93.88 319 ASN A N 1
ATOM 2605 C CA . ASN A 1 319 ? -20.891 -3.285 15.906 1 93.88 319 ASN A CA 1
ATOM 2606 C C . ASN A 1 319 ? -20.828 -2.018 16.75 1 93.88 319 ASN A C 1
ATOM 2608 O O . ASN A 1 319 ? -21.359 -1.975 17.859 1 93.88 319 ASN A O 1
ATOM 2612 N N . GLN A 1 320 ? -20.188 -1.057 16.219 1 93.75 320 GLN A N 1
ATOM 2613 C CA . GLN A 1 320 ? -20.156 0.21 16.953 1 93.75 320 GLN A CA 1
ATOM 2614 C C . GLN A 1 320 ? -21.547 0.799 17.094 1 93.75 320 GLN A C 1
ATOM 2616 O O . GLN A 1 320 ? -22.406 0.632 16.219 1 93.75 320 GLN A O 1
ATOM 2621 N N . GLU A 1 321 ? -21.734 1.428 18.203 1 93.31 321 GLU A N 1
ATOM 2622 C CA . GLU A 1 321 ? -23.031 2.023 18.453 1 93.31 321 GLU A CA 1
ATOM 2623 C C . GLU A 1 321 ? -23.281 3.229 17.547 1 93.31 321 GLU A C 1
ATOM 2625 O O . GLU A 1 321 ? -22.391 4.078 17.391 1 93.31 321 GLU A O 1
ATOM 2630 N N . GLU A 1 322 ? -24.406 3.197 16.938 1 93.12 322 GLU A N 1
ATOM 2631 C CA . GLU A 1 322 ? -24.812 4.297 16.062 1 93.12 322 GLU A CA 1
ATOM 2632 C C . GLU A 1 322 ? -25.469 5.422 16.875 1 93.12 322 GLU A C 1
ATOM 2634 O O . GLU A 1 322 ? -25.828 5.23 18.031 1 93.12 322 GLU A O 1
ATOM 2639 N N . GLU A 1 323 ? -25.453 6.578 16.219 1 89.75 323 GLU A N 1
ATOM 2640 C CA . GLU A 1 323 ? -26.203 7.668 16.844 1 89.75 323 GLU A CA 1
ATOM 2641 C C . GLU A 1 323 ? -27.688 7.352 16.906 1 89.75 323 GLU A C 1
ATOM 2643 O O . GLU A 1 323 ? -28.297 6.969 15.898 1 89.75 323 GLU A O 1
ATOM 2648 N N . LYS A 1 324 ? -28.281 7.422 18.062 1 85.75 324 LYS A N 1
ATOM 2649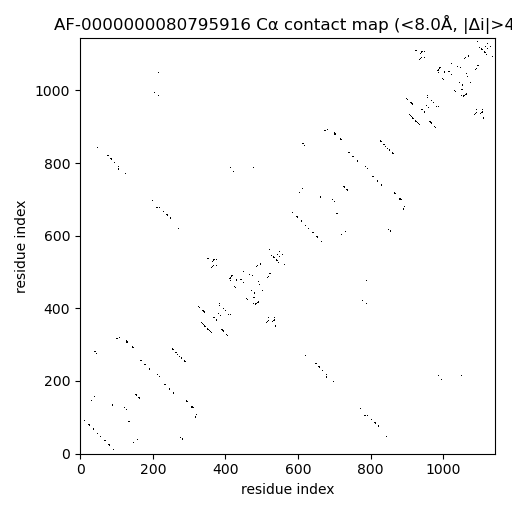 C CA . LYS A 1 324 ? -29.688 7.094 18.25 1 85.75 324 LYS A CA 1
ATOM 2650 C C . LYS A 1 324 ? -30.594 8.242 17.781 1 85.75 324 LYS A C 1
ATOM 2652 O O . LYS A 1 324 ? -30.344 9.398 18.125 1 85.75 324 LYS A O 1
ATOM 2657 N N . VAL A 1 325 ? -31.484 7.816 16.875 1 85.19 325 VAL A N 1
ATOM 2658 C CA . VAL A 1 325 ? -32.5 8.789 16.5 1 85.19 325 VAL A CA 1
ATOM 2659 C C . VAL A 1 325 ? -33.594 8.844 17.547 1 85.19 325 VAL A C 1
ATOM 2661 O O . VAL A 1 325 ? -34.25 7.836 17.812 1 85.19 325 VAL A O 1
ATOM 2664 N N . ARG A 1 326 ? -33.562 9.914 18.297 1 87.94 326 ARG A N 1
ATOM 2665 C CA . ARG A 1 326 ? -34.531 10.031 19.391 1 87.94 326 ARG A CA 1
ATOM 2666 C C . ARG A 1 326 ? -35.781 10.789 18.938 1 87.94 326 ARG A C 1
ATOM 2668 O O . ARG A 1 326 ? -35.688 11.781 18.219 1 87.94 326 ARG A O 1
ATOM 2675 N N . LYS A 1 327 ? -36.938 10.203 19.328 1 92.56 327 LYS A N 1
ATOM 2676 C CA . LYS A 1 327 ? -38.188 10.891 19.125 1 92.56 327 LYS A CA 1
ATOM 2677 C C . LYS A 1 327 ? -38.531 11.781 20.312 1 92.56 327 LYS A C 1
ATOM 2679 O O . LYS A 1 327 ? -38.188 11.469 21.453 1 92.56 327 LYS A O 1
ATOM 2684 N N . GLY A 1 328 ? -39.031 12.984 19.938 1 94.25 328 GLY A N 1
ATOM 2685 C CA . GLY A 1 328 ? -39.406 13.922 21 1 94.25 328 GLY A CA 1
ATOM 2686 C C . GLY A 1 328 ? -40.344 15.008 20.531 1 94.25 328 GLY A C 1
ATOM 2687 O O . GLY A 1 328 ? -41.125 14.797 19.594 1 94.25 328 GLY A O 1
ATOM 2688 N N . LYS A 1 329 ? -40.25 16.062 21.266 1 95.62 329 LYS A N 1
ATOM 2689 C CA . LYS A 1 329 ? -41.125 17.203 20.953 1 95.62 329 LYS A CA 1
ATOM 2690 C C . LYS A 1 329 ? -40.625 17.922 19.703 1 95.62 329 LYS A C 1
ATOM 2692 O O . LYS A 1 329 ? -39.438 17.969 19.422 1 95.62 329 LYS A O 1
ATOM 2697 N N . PRO A 1 330 ? -41.625 18.406 18.938 1 95.81 330 PRO A N 1
ATOM 2698 C CA . PRO A 1 330 ? -41.219 19.188 17.766 1 95.81 330 PRO A CA 1
ATOM 2699 C C . PRO A 1 330 ? -40.625 20.547 18.156 1 95.81 330 PRO A C 1
ATOM 2701 O O . PRO A 1 330 ? -40.906 21.062 19.234 1 95.81 330 PRO A O 1
ATOM 2704 N N . PHE A 1 331 ? -39.875 21.078 17.312 1 95.81 331 PHE A N 1
ATOM 2705 C CA . PHE A 1 331 ? -39.281 22.406 17.516 1 95.81 331 PHE A CA 1
ATOM 2706 C C . PHE A 1 331 ? -40.344 23.484 17.594 1 95.81 331 PHE A C 1
ATOM 2708 O O . PHE A 1 331 ? -41.25 23.547 16.734 1 95.81 331 PHE A O 1
ATOM 2715 N N . PRO A 1 332 ? -40.25 24.328 18.516 1 95.12 332 PRO A N 1
ATOM 2716 C CA . PRO A 1 332 ? -41.312 25.312 18.688 1 95.12 332 PRO A CA 1
ATOM 2717 C C . PRO A 1 332 ? -41.219 26.484 17.719 1 95.12 332 PRO A C 1
ATOM 2719 O O . PRO A 1 332 ? -40.125 26.766 17.219 1 95.12 332 PRO A O 1
ATOM 2722 N N . LYS A 1 333 ? -42.406 27.156 17.438 1 92.25 333 LYS A N 1
ATOM 2723 C CA . LYS A 1 333 ? -42.438 28.328 16.547 1 92.25 333 LYS A CA 1
ATOM 2724 C C . LYS A 1 333 ? -41.719 29.516 17.188 1 92.25 333 LYS A C 1
ATOM 2726 O O . LYS A 1 333 ? -40.969 30.234 16.531 1 92.25 333 LYS A O 1
ATOM 2731 N N . GLU A 1 334 ? -42.125 29.75 18.438 1 93.75 334 GLU A N 1
ATOM 2732 C CA . GLU A 1 334 ? -41.406 30.719 19.25 1 93.75 334 GLU A CA 1
ATOM 2733 C C . GLU A 1 334 ? -40.406 30.016 20.172 1 93.75 334 GLU A C 1
ATOM 2735 O O . GLU A 1 334 ? -40.75 29 20.797 1 93.75 334 GLU A O 1
ATOM 2740 N N . PHE A 1 335 ? -39.219 30.547 20.094 1 95 335 PHE A N 1
ATOM 2741 C CA . PHE A 1 335 ? -38.25 29.781 20.875 1 95 335 PHE A CA 1
ATOM 2742 C C . PHE A 1 335 ? -37.219 30.703 21.516 1 95 335 PHE A C 1
ATOM 2744 O O . PHE A 1 335 ? -37 31.828 21.047 1 95 335 PHE A O 1
ATOM 2751 N N . THR A 1 336 ? -36.656 30.312 22.609 1 96.5 336 THR A N 1
ATOM 2752 C CA . THR A 1 336 ? -35.469 30.828 23.281 1 96.5 336 THR A CA 1
ATOM 2753 C C . THR A 1 336 ? -34.5 29.703 23.641 1 96.5 336 THR A C 1
ATOM 2755 O O . THR A 1 336 ? -34.938 28.656 24.125 1 96.5 336 THR A O 1
ATOM 2758 N N . ILE A 1 337 ? -33.312 29.844 23.297 1 97.44 337 ILE A N 1
ATOM 2759 C CA . ILE A 1 337 ? -32.281 28.859 23.656 1 97.44 337 ILE A CA 1
ATOM 2760 C C . ILE A 1 337 ? -31.406 29.406 24.766 1 97.44 337 ILE A C 1
ATOM 2762 O O . ILE A 1 337 ? -30.828 30.484 24.625 1 97.44 337 ILE A O 1
ATOM 2766 N N . ASP A 1 338 ? -31.25 28.656 25.812 1 97.12 338 ASP A N 1
ATOM 2767 C CA . ASP A 1 338 ? -30.469 29.094 26.969 1 97.12 338 ASP A CA 1
ATOM 2768 C C . ASP A 1 338 ? -29.375 28.094 27.312 1 97.12 338 ASP A C 1
ATOM 2770 O O . ASP A 1 338 ? -29.641 26.891 27.453 1 97.12 338 ASP A O 1
ATOM 2774 N N . PHE A 1 339 ? -28.219 28.562 27.359 1 97.31 339 PHE A N 1
ATOM 2775 C CA . PHE A 1 339 ? -27.109 27.797 27.938 1 97.31 339 PHE A CA 1
ATOM 2776 C C . PHE A 1 339 ? -26.984 28.062 29.422 1 97.31 339 PHE A C 1
ATOM 2778 O O . PHE A 1 339 ? -26.875 29.219 29.859 1 97.31 339 PHE A O 1
ATOM 2785 N N . HIS A 1 340 ? -27.016 26.984 30.234 1 96.69 340 HIS A N 1
ATOM 2786 C CA . HIS A 1 340 ? -26.891 27.109 31.672 1 96.69 340 HIS A CA 1
ATOM 2787 C C . HIS A 1 340 ? -25.688 26.359 32.188 1 96.69 340 HIS A C 1
ATOM 2789 O O . HIS A 1 340 ? -25.734 25.125 32.344 1 96.69 340 HIS A O 1
ATOM 2795 N N . ASP A 1 341 ? -24.609 27.047 32.562 1 96.44 341 ASP A N 1
ATOM 2796 C CA . ASP A 1 341 ? -23.406 26.5 33.156 1 96.44 341 ASP A CA 1
ATOM 2797 C C . ASP A 1 341 ? -22.875 25.312 32.375 1 96.44 341 ASP A C 1
ATOM 2799 O O . ASP A 1 341 ? -22.641 24.234 32.969 1 96.44 341 ASP A O 1
ATOM 2803 N N . VAL A 1 342 ? -22.75 25.5 31.141 1 96.5 342 VAL A N 1
ATOM 2804 C CA . VAL A 1 342 ? -22.422 24.391 30.266 1 96.5 342 VAL A CA 1
ATOM 2805 C C . VAL A 1 342 ? -20.906 24.172 30.25 1 96.5 342 VAL A C 1
ATOM 2807 O O . VAL A 1 342 ? -20.141 25.125 30.078 1 96.5 342 VAL A O 1
ATOM 2810 N N . PHE A 1 343 ? -20.469 22.922 30.469 1 96.31 343 PHE A N 1
ATOM 2811 C CA . PHE A 1 343 ? -19.094 22.453 30.359 1 96.31 343 PHE A CA 1
ATOM 2812 C C . PHE A 1 343 ? -18.984 21.359 29.312 1 96.31 343 PHE A C 1
ATOM 2814 O O . PHE A 1 343 ? -19.859 20.484 29.219 1 96.31 343 PHE A O 1
ATOM 2821 N N . PHE A 1 344 ? -17.984 21.422 28.5 1 94.81 344 PHE A N 1
ATOM 2822 C CA . PHE A 1 344 ? -17.828 20.391 27.484 1 94.81 344 PHE A CA 1
ATOM 2823 C C . PHE A 1 344 ? -16.344 20.125 27.203 1 94.81 344 PHE A C 1
ATOM 2825 O O . PHE A 1 344 ? -15.539 21.047 27.188 1 94.81 344 PHE A O 1
ATOM 2832 N N . SER A 1 345 ? -16.016 18.859 27.109 1 92.81 345 SER A N 1
ATOM 2833 C CA . SER A 1 345 ? -14.695 18.406 26.688 1 92.81 345 SER A CA 1
ATOM 2834 C C . SER A 1 345 ? -14.797 17.25 25.703 1 92.81 345 SER A C 1
ATOM 2836 O O . SER A 1 345 ? -15.695 16.406 25.812 1 92.81 345 SER A O 1
ATOM 2838 N N . TYR A 1 346 ? -13.977 17.297 24.656 1 85.19 346 TYR A N 1
ATOM 2839 C CA . TYR A 1 346 ? -13.945 16.188 23.719 1 85.19 346 TYR A CA 1
ATOM 2840 C C . TYR A 1 346 ? -13.328 14.953 24.375 1 85.19 346 TYR A C 1
ATOM 2842 O O . TYR A 1 346 ? -13.734 13.82 24.078 1 85.19 346 TYR A O 1
ATOM 2850 N N . GLU A 1 347 ? -12.203 15.273 25.078 1 79.94 347 GLU A N 1
ATOM 2851 C CA . GLU A 1 347 ? -11.5 14.227 25.812 1 79.94 347 GLU A CA 1
ATOM 2852 C C . GLU A 1 347 ? -11.617 14.445 27.312 1 79.94 347 GLU A C 1
ATOM 2854 O O . GLU A 1 347 ? -11.766 15.578 27.781 1 79.94 347 GLU A O 1
ATOM 2859 N N . GLU A 1 348 ? -11.516 13.352 27.953 1 76.75 348 GLU A N 1
ATOM 2860 C CA . GLU A 1 348 ? -11.75 13.383 29.391 1 76.75 348 GLU A CA 1
ATOM 2861 C C . GLU A 1 348 ? -10.812 14.375 30.078 1 76.75 348 GLU A C 1
ATOM 2863 O O . GLU A 1 348 ? -9.625 14.422 29.781 1 76.75 348 GLU A O 1
ATOM 2868 N N . ASN A 1 349 ? -11.367 15.172 30.828 1 75.56 349 ASN A N 1
ATOM 2869 C CA . ASN A 1 349 ? -10.75 16.016 31.859 1 75.56 349 ASN A CA 1
ATOM 2870 C C . ASN A 1 349 ? -10.141 17.266 31.25 1 75.56 349 ASN A C 1
ATOM 2872 O O . ASN A 1 349 ? -9.344 17.953 31.891 1 75.56 349 ASN A O 1
ATOM 2876 N N . ASN A 1 350 ? -10.289 17.578 29.953 1 84.62 350 ASN A N 1
ATOM 2877 C CA . ASN A 1 350 ? -9.844 18.828 29.375 1 84.62 350 ASN A CA 1
ATOM 2878 C C . ASN A 1 350 ? -11.008 19.625 28.781 1 84.62 350 ASN A C 1
ATOM 2880 O O . ASN A 1 350 ? -11.266 19.547 27.578 1 84.62 350 ASN A O 1
ATOM 2884 N N . TYR A 1 351 ? -11.57 20.422 29.641 1 89.81 351 TYR A N 1
ATOM 2885 C CA . TYR A 1 351 ? -12.758 21.156 29.219 1 89.81 351 TYR A CA 1
ATOM 2886 C C . TYR A 1 351 ? -12.398 22.266 28.219 1 89.81 351 TYR A C 1
ATOM 2888 O O . TYR A 1 351 ? -11.555 23.109 28.516 1 89.81 351 TYR A O 1
ATOM 2896 N N . ILE A 1 352 ? -12.984 22.188 27.062 1 90.81 352 ILE A N 1
ATOM 2897 C CA . ILE A 1 352 ? -12.82 23.203 26.047 1 90.81 352 ILE A CA 1
ATOM 2898 C C . ILE A 1 352 ? -13.789 24.359 26.312 1 90.81 352 ILE A C 1
ATOM 2900 O O . ILE A 1 352 ? -13.477 25.516 26.031 1 90.81 352 ILE A O 1
ATOM 2904 N N . LEU A 1 353 ? -14.992 24.062 26.766 1 95.19 353 LEU A N 1
ATOM 2905 C CA . LEU A 1 353 ? -15.977 25.047 27.203 1 95.19 353 LEU A CA 1
ATOM 2906 C C . LEU A 1 353 ? -16.203 24.953 28.703 1 95.19 353 LEU A C 1
ATOM 2908 O O . LEU A 1 353 ? -16.359 23.859 29.25 1 95.19 353 LEU A O 1
ATOM 2912 N N . LYS A 1 354 ? -16.172 26.078 29.359 1 95.81 354 LYS A N 1
ATOM 2913 C CA . LYS A 1 354 ? -16.312 26.141 30.812 1 95.81 354 LYS A CA 1
ATOM 2914 C C . LYS A 1 354 ? -17.375 27.141 31.219 1 95.81 354 LYS A C 1
ATOM 2916 O O . LYS A 1 354 ? -17.234 28.344 30.969 1 95.81 354 LYS A O 1
ATOM 2921 N N . ASN A 1 355 ? -18.344 26.703 31.859 1 95.75 355 ASN A N 1
ATOM 2922 C CA . ASN A 1 355 ? -19.391 27.531 32.469 1 95.75 355 ASN A CA 1
ATOM 2923 C C . ASN A 1 355 ? -19.969 28.516 31.469 1 95.75 355 ASN A C 1
ATOM 2925 O O . ASN A 1 355 ? -19.984 29.734 31.719 1 95.75 355 ASN A O 1
ATOM 2929 N N . ILE A 1 356 ? -20.391 28.047 30.391 1 96.75 356 ILE A N 1
ATOM 2930 C CA . ILE A 1 356 ? -20.938 28.891 29.328 1 96.75 356 ILE A CA 1
ATOM 2931 C C . ILE A 1 356 ? -22.391 29.25 29.641 1 96.75 356 ILE A C 1
ATOM 2933 O O . ILE A 1 356 ? -23.219 28.359 29.844 1 96.75 356 ILE A O 1
ATOM 2937 N N . ASN A 1 357 ? -22.656 30.484 29.766 1 96.31 357 ASN A N 1
ATOM 2938 C CA . ASN A 1 357 ? -24 31.016 29.938 1 96.31 357 ASN A CA 1
ATOM 2939 C C . ASN A 1 357 ? -24.344 32.031 28.844 1 96.31 357 ASN A C 1
ATOM 2941 O O . ASN A 1 357 ? -23.656 33.062 28.703 1 96.31 357 ASN A O 1
ATOM 2945 N N . LEU A 1 358 ? -25.359 31.75 28.047 1 95.5 358 LEU A N 1
ATOM 2946 C CA . LEU A 1 358 ? -25.812 32.688 27.016 1 95.5 358 LEU A CA 1
ATOM 2947 C C . LEU A 1 358 ? -27.25 32.406 26.625 1 95.5 358 LEU A C 1
ATOM 2949 O O . LEU A 1 358 ? -27.797 31.359 26.969 1 95.5 358 LEU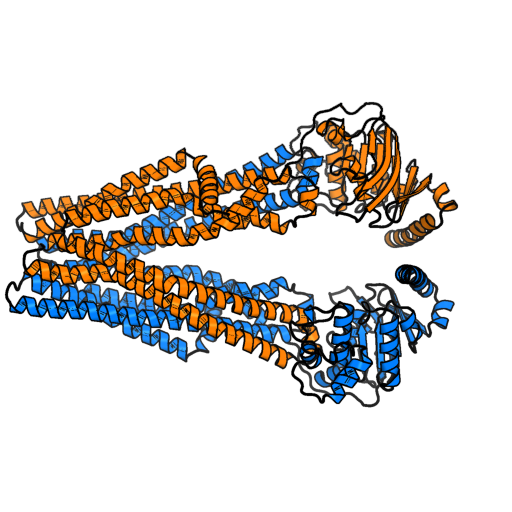 A O 1
ATOM 2953 N N . GLN A 1 359 ? -27.812 33.375 25.984 1 96.12 359 GLN A N 1
ATOM 2954 C CA . GLN A 1 359 ? -29.203 33.281 25.547 1 96.12 359 GLN A CA 1
ATOM 2955 C C . GLN A 1 359 ? -29.359 33.688 24.078 1 96.12 359 GLN A C 1
ATOM 2957 O O . GLN A 1 359 ? -28.734 34.656 23.641 1 96.12 359 GLN A O 1
ATOM 2962 N N . ILE A 1 360 ? -30.141 32.906 23.344 1 96.19 360 ILE A N 1
ATOM 2963 C CA . ILE A 1 360 ? -30.438 33.156 21.938 1 96.19 360 ILE A CA 1
ATOM 2964 C C . ILE A 1 360 ? -31.953 33.281 21.75 1 96.19 360 ILE A C 1
ATOM 2966 O O . ILE A 1 360 ? -32.688 32.344 22.094 1 96.19 360 ILE A O 1
ATOM 2970 N N . ASN A 1 361 ? -32.344 34.344 21.234 1 95.56 361 ASN A N 1
ATOM 2971 C CA . ASN A 1 361 ? -33.781 34.594 20.984 1 95.56 361 ASN A CA 1
ATOM 2972 C C . ASN A 1 361 ? -34.094 34.5 19.5 1 95.56 361 ASN A C 1
ATOM 2974 O O . ASN A 1 361 ? -33.219 34.625 18.656 1 95.56 361 ASN A O 1
ATOM 2978 N N . LYS A 1 362 ? -35.406 34.312 19.25 1 95.5 362 LYS A N 1
ATOM 2979 C CA . LYS A 1 362 ? -35.906 34.281 17.875 1 95.5 362 LYS A CA 1
ATOM 2980 C C . LYS A 1 362 ? -35.531 35.562 17.141 1 95.5 362 LYS A C 1
ATOM 2982 O O . LYS A 1 362 ? -35.688 36.656 17.672 1 95.5 362 LYS A O 1
ATOM 2987 N N . GLY A 1 363 ? -34.906 35.375 15.945 1 93.88 363 GLY A N 1
ATOM 2988 C CA . GLY A 1 363 ? -34.625 36.5 15.07 1 93.88 363 GLY A CA 1
ATOM 2989 C C . GLY A 1 363 ? -33.344 37.25 15.453 1 93.88 363 GLY A C 1
ATOM 2990 O O . GLY A 1 363 ? -32.938 38.156 14.734 1 93.88 363 GLY A O 1
ATOM 2991 N N . GLU A 1 364 ? -32.781 36.875 16.531 1 94.38 364 GLU A N 1
ATOM 2992 C CA . GLU A 1 364 ? -31.594 37.594 17.031 1 94.38 364 GLU A CA 1
ATOM 2993 C C . GLU A 1 364 ? -30.359 37.25 16.219 1 94.38 364 GLU A C 1
ATOM 2995 O O . GLU A 1 364 ? -30.156 36.094 15.836 1 94.38 364 GLU A O 1
ATOM 3000 N N . LYS A 1 365 ? -29.609 38.25 15.859 1 95.06 365 LYS A N 1
ATOM 3001 C CA . LYS A 1 365 ? -28.312 38.062 15.203 1 95.06 365 LYS A CA 1
ATOM 3002 C C . LYS A 1 365 ? -27.172 38.219 16.203 1 95.06 365 LYS A C 1
ATOM 3004 O O . LYS A 1 365 ? -26.922 39.312 16.719 1 95.06 365 LYS A O 1
ATOM 3009 N N . ILE A 1 366 ? -26.484 37.125 16.469 1 95.19 366 ILE A N 1
ATOM 3010 C CA . ILE A 1 366 ? -25.469 37.062 17.516 1 95.19 366 ILE A CA 1
ATOM 3011 C C . ILE A 1 366 ? -24.109 36.781 16.891 1 95.19 366 ILE A C 1
ATOM 3013 O O . ILE A 1 366 ? -24 35.938 15.984 1 95.19 366 ILE A O 1
ATOM 3017 N N . ALA A 1 367 ? -23.094 37.469 17.312 1 94.31 367 ALA A N 1
ATOM 3018 C CA . ALA A 1 367 ? -21.719 37.188 16.906 1 94.31 367 ALA A CA 1
ATOM 3019 C C . ALA A 1 367 ? -20.906 36.625 18.078 1 94.31 367 ALA A C 1
ATOM 3021 O O . ALA A 1 367 ? -21.016 37.094 19.203 1 94.31 367 ALA A O 1
ATOM 3022 N N . ILE A 1 368 ? -20.219 35.594 17.844 1 94.25 368 ILE A N 1
ATOM 3023 C CA . ILE A 1 368 ? -19.281 35.031 18.812 1 94.25 368 ILE A CA 1
ATOM 3024 C C . ILE A 1 368 ? -17.859 35.344 18.375 1 94.25 368 ILE A C 1
ATOM 3026 O O . ILE A 1 368 ? -17.438 34.938 17.281 1 94.25 368 ILE A O 1
ATOM 3030 N N . VAL A 1 369 ? -17.141 36.031 19.234 1 90.94 369 VAL A N 1
ATOM 3031 C CA . VAL A 1 369 ? -15.797 36.5 18.875 1 90.94 369 VAL A CA 1
ATOM 3032 C C . VAL A 1 369 ? -14.789 36 19.906 1 90.94 369 VAL A C 1
ATOM 3034 O O . VAL A 1 369 ? -15.117 35.875 21.094 1 90.94 369 VAL A O 1
ATOM 3037 N N . GLY A 1 370 ? -13.695 35.688 19.469 1 87.06 370 GLY A N 1
ATOM 3038 C CA . GLY A 1 370 ? -12.609 35.219 20.312 1 87.06 370 GLY A CA 1
ATOM 3039 C C . GLY A 1 370 ? -11.43 34.688 19.516 1 87.06 370 GLY A C 1
ATOM 3040 O O . GLY A 1 370 ? -11.523 34.5 18.297 1 87.06 370 GLY A O 1
ATOM 3041 N N . SER A 1 371 ? -10.414 34.438 20.188 1 80.88 371 SER A N 1
ATOM 3042 C CA . SER A 1 371 ? -9.219 33.906 19.531 1 80.88 371 SER A CA 1
ATOM 3043 C C . SER A 1 371 ? -9.438 32.469 19.062 1 80.88 371 SER A C 1
ATOM 3045 O O . SER A 1 371 ? -10.406 31.828 19.453 1 80.88 371 SER A O 1
ATOM 3047 N N . THR A 1 372 ? -8.625 32.062 18.141 1 78.69 372 THR A N 1
ATOM 3048 C CA . THR A 1 372 ? -8.695 30.688 17.641 1 78.69 372 THR A CA 1
ATOM 3049 C C . THR A 1 372 ? -8.5 29.688 18.781 1 78.69 372 THR A C 1
ATOM 3051 O O . THR A 1 372 ? -7.648 29.891 19.656 1 78.69 372 THR A O 1
ATOM 3054 N N . GLY A 1 373 ? -9.266 28.688 18.844 1 78.94 373 GLY A N 1
ATOM 3055 C CA . GLY A 1 373 ? -9.102 27.641 19.844 1 78.94 373 GLY A CA 1
ATOM 3056 C C . GLY A 1 373 ? -9.883 27.891 21.109 1 78.94 373 GLY A C 1
ATOM 3057 O O . GLY A 1 373 ? -9.773 27.141 22.078 1 78.94 373 GLY A O 1
ATOM 3058 N N . THR A 1 374 ? -10.617 28.938 21.109 1 85.19 374 THR A N 1
ATOM 3059 C CA . THR A 1 374 ? -11.32 29.297 22.328 1 85.19 374 THR A CA 1
ATOM 3060 C C . THR A 1 374 ? -12.609 28.484 22.469 1 85.19 374 THR A C 1
ATOM 3062 O O . THR A 1 374 ? -13.297 28.578 23.5 1 85.19 374 THR A O 1
ATOM 3065 N N . GLY A 1 375 ? -12.969 27.688 21.438 1 90.44 375 GLY A N 1
ATOM 3066 C CA . GLY A 1 375 ? -14.117 26.797 21.547 1 90.44 375 GLY A CA 1
ATOM 3067 C C . GLY A 1 375 ? -15.344 27.328 20.828 1 90.44 375 GLY A C 1
ATOM 3068 O O . GLY A 1 375 ? -16.453 26.812 21.016 1 90.44 375 GLY A O 1
ATOM 3069 N N . LYS A 1 376 ? -15.227 28.312 20.062 1 92.19 376 LYS A N 1
ATOM 3070 C CA . LYS A 1 376 ? -16.344 28.938 19.344 1 92.19 376 LYS A CA 1
ATOM 3071 C C . LYS A 1 376 ? -17.094 27.906 18.5 1 92.19 376 LYS A C 1
ATOM 3073 O O . LYS A 1 376 ? -18.312 27.797 18.562 1 92.19 376 LYS A O 1
ATOM 3078 N N . SER A 1 377 ? -16.312 27.078 17.734 1 91.44 377 SER A N 1
ATOM 3079 C CA . SER A 1 377 ? -16.906 26.047 16.891 1 91.44 377 SER A CA 1
ATOM 3080 C C . SER A 1 377 ? -17.625 24.984 17.734 1 91.44 377 SER A C 1
ATOM 3082 O O . SER A 1 377 ? -18.703 24.531 17.359 1 91.44 377 SER A O 1
ATOM 3084 N N . THR A 1 378 ? -17.016 24.641 18.828 1 92.62 378 THR A N 1
ATOM 3085 C CA . THR A 1 378 ? -17.578 23.641 19.719 1 92.62 378 THR A CA 1
ATOM 3086 C C . THR A 1 378 ? -18.922 24.109 20.266 1 92.62 378 THR A C 1
ATOM 3088 O O . THR A 1 378 ? -19.875 23.328 20.375 1 92.62 378 THR A O 1
ATOM 3091 N N . LEU A 1 379 ? -18.938 25.359 20.625 1 94.94 379 LEU A N 1
ATOM 3092 C CA . LEU A 1 379 ? -20.172 25.953 21.141 1 94.94 379 LEU A CA 1
ATOM 3093 C C . LEU A 1 379 ? -21.297 25.812 20.125 1 94.94 379 LEU A C 1
ATOM 3095 O O . LEU A 1 379 ? -22.422 25.422 20.484 1 94.94 379 LEU A O 1
ATOM 3099 N N . LEU A 1 380 ? -21.016 26.062 18.875 1 94.88 380 LEU A N 1
ATOM 3100 C CA . LEU A 1 380 ? -22.016 25.953 17.812 1 94.88 380 LEU A CA 1
ATOM 3101 C C . LEU A 1 380 ? -22.453 24.5 17.625 1 94.88 380 LEU A C 1
ATOM 3103 O O . LEU A 1 380 ? -23.641 24.219 17.438 1 94.88 380 LEU A O 1
ATOM 3107 N N . LEU A 1 381 ? -21.578 23.594 17.703 1 92.62 381 LEU A N 1
ATOM 3108 C CA . LEU A 1 381 ? -21.844 22.188 17.453 1 92.62 381 LEU A CA 1
ATOM 3109 C C . LEU A 1 381 ? -22.719 21.594 18.562 1 92.62 381 LEU A C 1
ATOM 3111 O O . LEU A 1 381 ? -23.484 20.656 18.312 1 92.62 381 LEU A O 1
ATOM 3115 N N . LEU A 1 382 ? -22.609 22.141 19.734 1 94.75 382 LEU A N 1
ATOM 3116 C CA . LEU A 1 382 ? -23.453 21.672 20.844 1 94.75 382 LEU A CA 1
ATOM 3117 C C . LEU A 1 382 ? -24.922 21.938 20.547 1 94.75 382 LEU A C 1
ATOM 3119 O O . LEU A 1 382 ? -25.781 21.172 20.984 1 94.75 382 LEU A O 1
ATOM 3123 N N . LEU A 1 383 ? -25.125 22.969 19.797 1 95.38 383 LEU A N 1
ATOM 3124 C CA . LEU A 1 383 ? -26.5 23.344 19.469 1 95.38 383 LEU A CA 1
ATOM 3125 C C . LEU A 1 383 ? -27.141 22.328 18.531 1 95.38 383 LEU A C 1
ATOM 3127 O O . LEU A 1 383 ? -28.359 22.234 18.453 1 95.38 383 LEU A O 1
ATOM 3131 N N . THR A 1 384 ? -26.359 21.562 17.859 1 93.31 384 THR A N 1
ATOM 3132 C CA . THR A 1 384 ? -26.844 20.578 16.906 1 93.31 384 THR A CA 1
ATOM 3133 C C . THR A 1 384 ? -27.047 19.234 17.578 1 93.31 384 THR A C 1
ATOM 3135 O O . THR A 1 384 ? -27.516 18.281 16.953 1 93.31 384 THR A O 1
ATOM 3138 N N . GLU A 1 385 ? -26.594 19.109 18.766 1 92.5 385 GLU A N 1
ATOM 3139 C CA . GLU A 1 385 ? -26.703 17.891 19.562 1 92.5 385 GLU A CA 1
ATOM 3140 C C . GLU A 1 385 ? -25.797 16.797 19.016 1 92.5 385 GLU A C 1
ATOM 3142 O O . GLU A 1 385 ? -26.031 15.609 19.266 1 92.5 385 GLU A O 1
ATOM 3147 N N . LEU A 1 386 ? -24.859 17.203 18.25 1 90.69 386 LEU A N 1
ATOM 3148 C CA . LEU A 1 386 ? -23.828 16.25 17.859 1 90.69 386 LEU A CA 1
ATOM 3149 C C . LEU A 1 386 ? -23.047 15.781 19.078 1 90.69 386 LEU A C 1
ATOM 3151 O O . LEU A 1 386 ? -22.547 14.656 19.109 1 90.69 386 LEU A O 1
ATOM 3155 N N . TYR A 1 387 ? -22.875 16.766 19.969 1 90.38 387 TYR A N 1
ATOM 3156 C CA . TYR A 1 387 ? -22.234 16.516 21.25 1 90.38 387 TYR A CA 1
ATOM 3157 C C . TYR A 1 387 ? -23.141 16.922 22.406 1 90.38 387 TYR A C 1
ATOM 3159 O O . TYR A 1 387 ? -24.016 17.766 22.25 1 90.38 387 TYR A O 1
ATOM 3167 N N . LYS A 1 388 ? -22.922 16.219 23.5 1 90.88 388 LYS A N 1
ATOM 3168 C CA . LYS A 1 388 ? -23.672 16.547 24.703 1 90.88 388 LYS A CA 1
ATOM 3169 C C . LYS A 1 388 ? -22.75 17.094 25.797 1 90.88 388 LYS A C 1
ATOM 3171 O O . LYS A 1 388 ? -21.641 16.562 26 1 90.88 388 LYS A O 1
ATOM 3176 N N . PRO A 1 389 ? -23.219 18.203 26.328 1 93.81 389 PRO A N 1
ATOM 3177 C CA . PRO A 1 389 ? -22.406 18.719 27.422 1 93.81 389 PRO A CA 1
ATOM 3178 C C . PRO A 1 389 ? -22.312 17.766 28.594 1 93.81 389 PRO A C 1
ATOM 3180 O O . PRO A 1 389 ? -23.281 17.062 28.891 1 93.81 389 PRO A O 1
ATOM 3183 N N . GLN A 1 390 ? -21.203 17.734 29.25 1 93.31 390 GLN A N 1
ATOM 3184 C CA . GLN A 1 390 ? -20.984 16.875 30.406 1 93.31 390 GLN A CA 1
ATOM 3185 C C . GLN A 1 390 ? -21.594 17.484 31.672 1 93.31 390 GLN A C 1
ATOM 3187 O O . GLN A 1 390 ? -22.078 16.766 32.562 1 93.31 390 GLN A O 1
ATOM 3192 N N . ARG A 1 391 ? -21.453 18.781 31.781 1 94.44 391 ARG A N 1
ATOM 3193 C CA . ARG A 1 391 ? -22.047 19.547 32.875 1 94.44 391 ARG A CA 1
ATOM 3194 C C . ARG A 1 391 ? -22.875 20.703 32.344 1 94.44 391 ARG A C 1
ATOM 3196 O O . ARG A 1 391 ? -22.562 21.281 31.297 1 94.44 391 ARG A O 1
ATOM 3203 N N . GLY A 1 392 ? -23.953 20.984 33.094 1 95.25 392 GLY A N 1
ATOM 3204 C CA . GLY A 1 392 ? -24.859 22.016 32.625 1 95.25 392 GLY A CA 1
ATOM 3205 C C . GLY A 1 392 ? -25.875 21.531 31.609 1 95.25 392 GLY A C 1
ATOM 3206 O O . GLY A 1 392 ? -26 20.328 31.391 1 95.25 392 GLY A O 1
ATOM 3207 N N . GLU A 1 393 ? -26.672 22.422 31.094 1 95.94 393 GLU A N 1
ATOM 3208 C CA . GLU A 1 393 ? -27.688 22.016 30.141 1 95.94 393 GLU A CA 1
ATOM 3209 C C . GLU A 1 393 ? -28 23.125 29.141 1 95.94 393 GLU A C 1
ATOM 3211 O O . GLU A 1 393 ? -27.766 24.297 29.438 1 95.94 393 GLU A O 1
ATOM 3216 N N . ILE A 1 394 ? -28.375 22.734 28.016 1 96.88 394 ILE A N 1
ATOM 3217 C CA . ILE A 1 394 ? -28.906 23.641 26.984 1 96.88 394 ILE A CA 1
ATOM 3218 C C . ILE A 1 394 ? -30.406 23.453 26.875 1 96.88 394 ILE A C 1
ATOM 3220 O O . ILE A 1 394 ? -30.891 22.344 26.641 1 96.88 394 ILE A O 1
ATOM 3224 N N . LEU A 1 395 ? -31.031 24.594 27.062 1 97 395 LEU A N 1
ATOM 3225 C CA . LEU A 1 395 ? -32.5 24.547 27.109 1 97 395 LEU A CA 1
ATOM 3226 C C . LEU A 1 395 ? -33.094 25.25 25.906 1 97 395 LEU A C 1
ATOM 3228 O O . LEU A 1 395 ? -32.594 26.297 25.469 1 97 395 LEU A O 1
ATOM 3232 N N . LEU A 1 396 ? -34.125 24.656 25.344 1 96.81 396 LEU A N 1
ATOM 3233 C CA . LEU A 1 396 ? -35.031 25.25 24.359 1 96.81 396 LEU A CA 1
ATOM 3234 C C . LEU A 1 396 ? -36.406 25.469 24.938 1 96.81 396 LEU A C 1
ATOM 3236 O O . LEU A 1 396 ? -37.125 24.5 25.188 1 96.81 396 LEU A O 1
ATOM 3240 N N . ASN A 1 397 ? -36.781 26.672 25.125 1 95.25 397 ASN A N 1
ATOM 3241 C CA . ASN A 1 397 ? -38.031 27.016 25.828 1 95.25 397 ASN A CA 1
ATOM 3242 C C . ASN A 1 397 ? -38.125 26.281 27.172 1 95.25 397 ASN A C 1
ATOM 3244 O O . ASN A 1 397 ? -39.125 25.625 27.453 1 95.25 397 ASN A O 1
ATOM 3248 N N . LYS A 1 398 ? -37.125 26.203 27.953 1 92.31 398 LYS A N 1
ATOM 3249 C CA . LYS A 1 398 ? -37.062 25.719 29.328 1 92.31 398 LYS A CA 1
ATOM 3250 C C . LYS A 1 398 ? -37 24.188 29.375 1 92.31 398 LYS A C 1
ATOM 3252 O O . LYS A 1 398 ? -37 23.594 30.453 1 92.31 398 LYS A O 1
ATOM 3257 N N . LEU A 1 399 ? -36.938 23.594 28.25 1 95.25 399 LEU A N 1
ATOM 3258 C CA . LEU A 1 399 ? -36.75 22.156 28.188 1 95.25 399 LEU A CA 1
ATOM 3259 C C . LEU A 1 399 ? -35.375 21.812 27.609 1 95.25 399 LEU A C 1
ATOM 3261 O O . LEU A 1 399 ? -34.875 22.516 26.734 1 95.25 399 LEU A O 1
ATOM 3265 N N . LYS A 1 400 ? -34.938 20.688 28.078 1 94.81 400 LYS A N 1
ATOM 3266 C CA . LYS A 1 400 ? -33.625 20.25 27.594 1 94.81 400 LYS A CA 1
ATOM 3267 C C . LYS A 1 400 ? -33.688 19.906 26.109 1 94.81 400 LYS A C 1
ATOM 3269 O O . LYS A 1 400 ? -34.688 19.359 25.625 1 94.81 400 LYS A O 1
ATOM 3274 N N . LEU A 1 401 ? -32.625 20.188 25.375 1 94 401 LEU A N 1
ATOM 3275 C CA . LEU A 1 401 ? -32.531 19.875 23.953 1 94 401 LEU A CA 1
ATOM 3276 C C . LEU A 1 401 ? -32.781 18.391 23.703 1 94 401 LEU A C 1
ATOM 3278 O O . LEU A 1 401 ? -33.344 18 22.672 1 94 401 LEU A O 1
ATOM 3282 N N . SER A 1 402 ? -32.406 17.547 24.719 1 91.06 402 SER A N 1
ATOM 3283 C CA . SER A 1 402 ? -32.5 16.094 24.594 1 91.06 402 SER A CA 1
ATOM 3284 C C . SER A 1 402 ? -33.938 15.633 24.562 1 91.06 402 SER A C 1
ATOM 3286 O O . SER A 1 402 ? -34.219 14.5 24.172 1 91.06 402 SER A O 1
ATOM 3288 N N . GLN A 1 403 ? -34.844 16.484 24.875 1 94.25 403 GLN A N 1
ATOM 3289 C CA . GLN A 1 403 ? -36.25 16.125 24.922 1 94.25 403 GLN A CA 1
ATOM 3290 C C . GLN A 1 403 ? -36.906 16.375 23.578 1 94.25 403 GLN A C 1
ATOM 3292 O O . GLN A 1 403 ? -38.031 15.906 23.344 1 94.25 403 GLN A O 1
ATOM 3297 N N . TYR A 1 404 ? -36.281 17 22.703 1 95.31 404 TYR A N 1
ATOM 3298 C CA . TYR A 1 404 ? -36.844 17.312 21.391 1 95.31 404 TYR A CA 1
ATOM 3299 C C . TYR A 1 404 ? -36.469 16.234 20.375 1 95.31 404 TYR A C 1
ATOM 3301 O O . TYR A 1 404 ? -35.469 15.508 20.578 1 95.31 404 TYR A O 1
ATOM 3309 N N . ASP A 1 405 ? -37.344 16.172 19.375 1 95.44 405 ASP A N 1
ATOM 3310 C CA . ASP A 1 405 ? -37.031 15.258 18.266 1 95.44 405 ASP A CA 1
ATOM 3311 C C . ASP A 1 405 ? -35.75 15.656 17.562 1 95.44 405 ASP A C 1
ATOM 3313 O O . ASP A 1 405 ? -35.594 16.797 17.141 1 95.44 405 ASP A O 1
ATOM 3317 N N . LEU A 1 406 ? -34.906 14.711 17.469 1 93.75 406 LEU A N 1
ATOM 3318 C CA . LEU A 1 406 ? -33.562 15.016 16.984 1 93.75 406 LEU A CA 1
ATOM 3319 C C . LEU A 1 406 ? -33.594 15.469 15.531 1 93.75 406 LEU A C 1
ATOM 3321 O O . LEU A 1 406 ? -32.906 16.438 15.164 1 93.75 406 LEU A O 1
ATOM 3325 N N . LEU A 1 407 ? -34.312 14.781 14.719 1 92.38 407 LEU A N 1
ATOM 3326 C CA . LEU A 1 407 ? -34.375 15.117 13.305 1 92.38 407 LEU A CA 1
ATOM 3327 C C . LEU A 1 407 ? -35 16.484 13.094 1 92.38 407 LEU A C 1
ATOM 3329 O O . LEU A 1 407 ? -34.531 17.281 12.273 1 92.38 407 LEU A O 1
ATOM 3333 N N . ASP A 1 408 ? -36.031 16.719 13.852 1 94.62 408 ASP A N 1
ATOM 3334 C CA . ASP A 1 408 ? -36.688 18.016 13.766 1 94.62 408 ASP A CA 1
ATOM 3335 C C . ASP A 1 408 ? -35.781 19.141 14.258 1 94.62 408 ASP A C 1
ATOM 3337 O O . ASP A 1 408 ? -35.75 20.219 13.688 1 94.62 408 ASP A O 1
ATOM 3341 N N . LEU A 1 409 ? -35.125 18.812 15.266 1 94.81 409 LEU A N 1
ATOM 3342 C CA . LEU A 1 409 ? -34.156 19.781 15.805 1 94.81 409 LEU A CA 1
ATOM 3343 C C . LEU A 1 409 ? -33.125 20.172 14.766 1 94.81 409 LEU A C 1
ATOM 3345 O O . LEU A 1 409 ? -32.844 21.359 14.555 1 94.81 409 LEU A O 1
ATOM 3349 N N . ARG A 1 410 ? -32.594 19.266 14.078 1 93 410 ARG A N 1
ATOM 3350 C CA . ARG A 1 410 ? -31.516 19.5 13.125 1 93 410 ARG A CA 1
ATOM 3351 C C . ARG A 1 410 ? -32.062 20.094 11.828 1 93 410 ARG A C 1
ATOM 3353 O O . ARG A 1 410 ? -31.297 20.734 11.078 1 93 410 ARG A O 1
ATOM 3360 N N . ARG A 1 411 ? -33.312 19.953 11.594 1 92.94 411 ARG A N 1
ATOM 3361 C CA . ARG A 1 411 ? -33.969 20.609 10.461 1 92.94 411 ARG A CA 1
ATOM 3362 C C . ARG A 1 411 ? -34.125 22.109 10.727 1 92.94 411 ARG A C 1
ATOM 3364 O O . ARG A 1 411 ? -34.094 22.922 9.797 1 92.94 411 ARG A O 1
ATOM 3371 N N . ASN A 1 412 ? -34.188 22.375 11.961 1 95.5 412 ASN A N 1
ATOM 3372 C CA . ASN A 1 412 ? -34.469 23.766 12.328 1 95.5 412 ASN A CA 1
ATOM 3373 C C . ASN A 1 412 ? -33.188 24.484 12.797 1 95.5 412 ASN A C 1
ATOM 3375 O O . ASN A 1 412 ? -33.188 25.719 12.875 1 95.5 412 ASN A O 1
ATOM 3379 N N . ILE A 1 413 ? -32.219 23.781 13.156 1 96 413 ILE A N 1
ATOM 3380 C CA . ILE A 1 413 ? -30.922 24.328 13.469 1 96 413 ILE A CA 1
ATOM 3381 C C . ILE A 1 413 ? -29.891 23.812 12.469 1 96 413 ILE A C 1
ATOM 3383 O O . ILE A 1 413 ? -29.453 22.656 12.547 1 96 413 ILE A O 1
ATOM 3387 N N . LYS A 1 414 ? -29.406 24.672 11.602 1 95.38 414 LYS A N 1
ATOM 3388 C CA . LYS A 1 414 ? -28.484 24.234 10.562 1 95.38 414 LYS A CA 1
ATOM 3389 C C . LYS A 1 414 ? -27.094 24.828 10.781 1 95.38 414 LYS A C 1
ATOM 3391 O O . LYS A 1 414 ? -26.969 25.984 11.188 1 95.38 414 LYS A O 1
ATOM 3396 N N . TYR A 1 415 ? -26.141 24 10.539 1 93.75 415 TYR A N 1
ATOM 3397 C CA . TYR A 1 415 ? -24.75 24.344 10.766 1 93.75 415 TYR A CA 1
ATOM 3398 C C . TYR A 1 415 ? -23.984 24.453 9.453 1 93.75 415 TYR A C 1
ATOM 3400 O O . TYR A 1 415 ? -24.094 23.578 8.594 1 93.75 415 TYR A O 1
ATOM 3408 N N . VAL A 1 416 ? -23.297 25.562 9.242 1 92.31 416 VAL A N 1
ATOM 3409 C CA . VAL A 1 416 ? -22.453 25.75 8.07 1 92.31 416 VAL A CA 1
ATOM 3410 C C . VAL A 1 416 ? -21 25.891 8.508 1 92.31 416 VAL A C 1
ATOM 3412 O O . VAL A 1 416 ? -20.641 26.844 9.211 1 92.31 416 VAL A O 1
ATOM 3415 N N . GLU A 1 417 ? -20.219 24.969 8.047 1 88.31 417 GLU A N 1
ATOM 3416 C CA . GLU A 1 417 ? -18.812 24.938 8.445 1 88.31 417 GLU A CA 1
ATOM 3417 C C . GLU A 1 417 ? -17.953 25.828 7.543 1 88.31 417 GLU A C 1
ATOM 3419 O O . GLU A 1 417 ? -18.406 26.25 6.48 1 88.31 417 GLU A O 1
ATOM 3424 N N . GLY A 1 418 ? -16.734 26.062 8.078 1 82.5 418 GLY A N 1
ATOM 3425 C CA . GLY A 1 418 ? -15.805 26.891 7.34 1 82.5 418 GLY A CA 1
ATOM 3426 C C . GLY A 1 418 ? -15.227 26.203 6.117 1 82.5 418 GLY A C 1
ATOM 3427 O O . GLY A 1 418 ? -15.039 26.828 5.074 1 82.5 418 GLY A O 1
ATOM 3428 N N . SER A 1 419 ? -14.914 24.984 6.23 1 81.94 419 SER A N 1
ATOM 3429 C CA . SER A 1 419 ? -14.445 24.188 5.102 1 81.94 419 SER A CA 1
ATOM 3430 C C . SER A 1 419 ? -15.578 23.359 4.504 1 81.94 419 SER A C 1
ATOM 3432 O O . SER A 1 419 ? -15.82 22.219 4.938 1 81.94 419 SER A O 1
ATOM 3434 N N . PRO A 1 420 ? -16.078 23.953 3.391 1 82.56 420 PRO A N 1
ATOM 3435 C CA . PRO A 1 420 ? -17.312 23.344 2.883 1 82.56 420 PRO A CA 1
ATOM 3436 C C . PRO A 1 420 ? -17.078 21.938 2.309 1 82.56 420 PRO A C 1
ATOM 3438 O O . PRO A 1 420 ? -16.062 21.703 1.657 1 82.56 420 PRO A O 1
ATOM 3441 N N . PHE A 1 421 ? -18.031 21.109 2.639 1 82.94 421 PHE A N 1
ATOM 3442 C CA . PHE A 1 421 ? -18.094 19.812 1.984 1 82.94 421 PHE A CA 1
ATOM 3443 C C . PHE A 1 421 ? -18.688 19.938 0.583 1 82.94 421 PHE A C 1
ATOM 3445 O O . PHE A 1 421 ? -19.812 20.391 0.416 1 82.94 421 PHE A O 1
ATOM 3452 N N . ILE A 1 422 ? -17.875 19.734 -0.38 1 86.06 422 ILE A N 1
ATOM 3453 C CA . ILE A 1 422 ? -18.312 19.734 -1.774 1 86.06 422 ILE A CA 1
ATOM 3454 C C . ILE A 1 422 ? -18.016 18.391 -2.41 1 86.06 422 ILE A C 1
ATOM 3456 O O . ILE A 1 422 ? -16.906 17.859 -2.309 1 86.06 422 ILE A O 1
ATOM 3460 N N . PHE A 1 423 ? -19.062 17.734 -2.877 1 83.88 423 PHE A N 1
ATOM 3461 C CA . PHE A 1 423 ? -18.812 16.469 -3.553 1 83.88 423 PHE A CA 1
ATOM 3462 C C . PHE A 1 423 ? -18.719 16.672 -5.062 1 83.88 423 PHE A C 1
ATOM 3464 O O . PHE A 1 423 ? -19.078 17.719 -5.578 1 83.88 423 PHE A O 1
ATOM 3471 N N . ASN A 1 424 ? -18.125 15.75 -5.715 1 85.19 424 ASN A N 1
ATOM 3472 C CA . ASN A 1 424 ? -17.828 15.844 -7.137 1 85.19 424 ASN A CA 1
ATOM 3473 C C . ASN A 1 424 ? -19.078 15.758 -7.992 1 85.19 424 ASN A C 1
ATOM 3475 O O . ASN A 1 424 ? -19.391 14.695 -8.539 1 85.19 424 ASN A O 1
ATOM 3479 N N . ALA A 1 425 ? -19.703 16.906 -8.188 1 89.5 425 ALA A N 1
ATOM 3480 C CA . ALA A 1 425 ? -20.938 17.047 -8.961 1 89.5 425 ALA A CA 1
ATOM 3481 C C . ALA A 1 425 ? -21.172 18.484 -9.383 1 89.5 425 ALA A C 1
ATOM 3483 O O . ALA A 1 425 ? -20.328 19.359 -9.156 1 89.5 425 ALA A O 1
ATOM 3484 N N . SER A 1 426 ? -22.312 18.719 -9.992 1 92.94 426 SER A N 1
ATOM 3485 C CA . SER A 1 426 ? -22.656 20.047 -10.469 1 92.94 426 SER A CA 1
ATOM 3486 C C . SER A 1 426 ? -23.094 20.953 -9.32 1 92.94 426 SER A C 1
ATOM 3488 O O . SER A 1 426 ? -23.359 20.469 -8.219 1 92.94 426 SER A O 1
ATOM 3490 N N . ILE A 1 427 ? -23.109 22.266 -9.602 1 93.88 427 ILE A N 1
ATOM 3491 C CA . ILE A 1 427 ? -23.578 23.25 -8.633 1 93.88 427 ILE A CA 1
ATOM 3492 C C . ILE A 1 427 ? -25 22.922 -8.219 1 93.88 427 ILE A C 1
ATOM 3494 O O . ILE A 1 427 ? -25.328 22.922 -7.027 1 93.88 427 ILE A O 1
ATOM 3498 N N . GLU A 1 428 ? -25.75 22.562 -9.18 1 93.5 428 GLU A N 1
ATOM 3499 C CA . GLU A 1 428 ? -27.141 22.234 -8.922 1 93.5 428 GLU A CA 1
ATOM 3500 C C . GLU A 1 428 ? -27.25 21.016 -8.008 1 93.5 428 GLU A C 1
ATOM 3502 O O . GLU A 1 428 ? -28.031 21.031 -7.047 1 93.5 428 GLU A O 1
ATOM 3507 N N . GLU A 1 429 ? -26.516 20.062 -8.281 1 92.31 429 GLU A N 1
ATOM 3508 C CA . GLU A 1 429 ? -26.578 18.828 -7.5 1 92.31 429 GLU A CA 1
ATOM 3509 C C . GLU A 1 429 ? -26.078 19.062 -6.074 1 92.31 429 GLU A C 1
ATOM 3511 O O . GLU A 1 429 ? -26.594 18.453 -5.125 1 92.31 429 GLU A O 1
ATOM 3516 N N . ASN A 1 430 ? -25.031 19.891 -5.957 1 93.44 430 ASN A N 1
ATOM 3517 C CA . ASN A 1 430 ? -24.5 20.188 -4.637 1 93.44 430 ASN A CA 1
ATOM 3518 C C . ASN A 1 430 ? -25.484 21 -3.799 1 93.44 430 ASN A C 1
ATOM 3520 O O . ASN A 1 430 ? -25.484 20.891 -2.57 1 93.44 430 ASN A O 1
ATOM 3524 N N . ILE A 1 431 ? -26.312 21.719 -4.477 1 93.31 431 ILE A N 1
ATOM 3525 C CA . ILE A 1 431 ? -27.281 22.562 -3.768 1 93.31 431 ILE A CA 1
ATOM 3526 C C . ILE A 1 431 ? -28.531 21.734 -3.436 1 93.31 431 ILE A C 1
ATOM 3528 O O . ILE A 1 431 ? -28.984 21.734 -2.293 1 93.31 431 ILE A O 1
ATOM 3532 N N . LEU A 1 432 ? -29 21 -4.406 1 92.94 432 LEU A N 1
ATOM 3533 C CA . LEU A 1 432 ? -30.297 20.328 -4.27 1 92.94 432 LEU A CA 1
ATOM 3534 C C . LEU A 1 432 ? -30.156 19 -3.553 1 92.94 432 LEU A C 1
ATOM 3536 O O . LEU A 1 432 ? -31.094 18.516 -2.91 1 92.94 432 LEU A O 1
ATOM 3540 N N . LEU A 1 433 ? -29.062 18.344 -3.693 1 91.31 433 LEU A N 1
ATOM 3541 C CA . LEU A 1 433 ? -28.781 17.031 -3.123 1 91.31 433 LEU A CA 1
ATOM 3542 C C . LEU A 1 433 ? -29.938 16.062 -3.398 1 91.31 433 LEU A C 1
ATOM 3544 O O . LEU A 1 433 ? -30.438 15.406 -2.479 1 91.31 433 LEU A O 1
ATOM 3548 N N . GLY A 1 434 ? -30.516 16.109 -4.574 1 87.62 434 GLY A N 1
ATOM 3549 C CA . GLY A 1 434 ? -31.516 15.156 -5.004 1 87.62 434 GLY A CA 1
ATOM 3550 C C . GLY A 1 434 ? -32.938 15.688 -4.898 1 87.62 434 GLY A C 1
ATOM 3551 O O . GLY A 1 434 ? -33.875 15.047 -5.371 1 87.62 434 GLY A O 1
ATOM 3552 N N . GLU A 1 435 ? -33.094 16.844 -4.281 1 90.81 435 GLU A N 1
ATOM 3553 C CA . GLU A 1 435 ? -34.438 17.406 -4.133 1 90.81 435 GLU A CA 1
ATOM 3554 C C . GLU A 1 435 ? -34.875 18.125 -5.402 1 90.81 435 GLU A C 1
ATOM 3556 O O . GLU A 1 435 ? -34.062 18.672 -6.137 1 90.81 435 GLU A O 1
ATOM 3561 N N . LYS A 1 436 ? -36.188 18.031 -5.645 1 89.12 436 LYS A N 1
ATOM 3562 C CA . LYS A 1 436 ? -36.781 18.75 -6.762 1 89.12 436 LYS A CA 1
ATOM 3563 C C . LYS A 1 436 ? -37.469 20.031 -6.277 1 89.12 436 LYS A C 1
ATOM 3565 O O . LYS A 1 436 ? -38.375 19.984 -5.449 1 89.12 436 LYS A O 1
ATOM 3570 N N . VAL A 1 437 ? -36.844 21.125 -6.633 1 90.38 437 VAL A N 1
ATOM 3571 C CA . VAL A 1 437 ? -37.438 22.406 -6.238 1 90.38 437 VAL A CA 1
ATOM 3572 C C . VAL A 1 437 ? -37.75 23.219 -7.484 1 90.38 437 VAL A C 1
ATOM 3574 O O . VAL A 1 437 ? -37.25 22.953 -8.57 1 90.38 437 VAL A O 1
ATOM 3577 N N . GLU A 1 438 ? -38.656 24.094 -7.293 1 91.25 438 GLU A N 1
ATOM 3578 C CA . GLU A 1 438 ? -39 25 -8.383 1 91.25 438 GLU A CA 1
ATOM 3579 C C . GLU A 1 438 ? -37.844 25.906 -8.773 1 91.25 438 GLU A C 1
ATOM 3581 O O . GLU A 1 438 ? -37 26.234 -7.934 1 91.25 438 GLU A O 1
ATOM 3586 N N . LYS A 1 439 ? -37.875 26.266 -9.977 1 88.81 439 LYS A N 1
ATOM 3587 C CA . LYS A 1 439 ? -36.812 27.125 -10.492 1 88.81 439 LYS A CA 1
ATOM 3588 C C . LYS A 1 439 ? -36.75 28.469 -9.758 1 88.81 439 LYS A C 1
ATOM 3590 O O . LYS A 1 439 ? -35.688 29.047 -9.562 1 88.81 439 LYS A O 1
ATOM 3595 N N . SER A 1 440 ? -37.875 28.875 -9.375 1 90.81 440 SER A N 1
ATOM 3596 C CA . SER A 1 440 ? -37.969 30.156 -8.672 1 90.81 440 SER A CA 1
ATOM 3597 C C . SER A 1 440 ? -37.25 30.094 -7.328 1 90.81 440 SER A C 1
ATOM 3599 O O . SER A 1 440 ? -36.562 31.047 -6.93 1 90.81 440 SER A O 1
ATOM 3601 N N . THR A 1 441 ? -37.375 29.016 -6.684 1 90.75 441 THR A N 1
ATOM 3602 C CA . THR A 1 441 ? -36.719 28.828 -5.387 1 90.75 441 THR A CA 1
ATOM 3603 C C . THR A 1 441 ? -35.188 28.828 -5.531 1 90.75 441 THR A C 1
ATOM 3605 O O . THR A 1 441 ? -34.5 29.438 -4.719 1 90.75 441 THR A O 1
ATOM 3608 N N . ILE A 1 442 ? -34.75 28.219 -6.578 1 90.94 442 ILE A N 1
ATOM 3609 C CA . ILE A 1 442 ? -33.312 28.156 -6.824 1 90.94 442 ILE A CA 1
ATOM 3610 C C . ILE A 1 442 ? -32.781 29.562 -7.129 1 90.94 442 ILE A C 1
ATOM 3612 O O . ILE A 1 442 ? -31.719 29.938 -6.637 1 90.94 442 ILE A O 1
ATOM 3616 N N . ASN A 1 443 ? -33.5 30.25 -7.922 1 91.69 443 ASN A N 1
ATOM 3617 C CA . ASN A 1 443 ? -33.062 31.594 -8.281 1 91.69 443 ASN A CA 1
ATOM 3618 C C . ASN A 1 443 ? -33 32.5 -7.059 1 91.69 443 ASN A C 1
ATOM 3620 O O . ASN A 1 443 ? -32.094 33.344 -6.945 1 91.69 443 ASN A O 1
ATOM 3624 N N . GLU A 1 444 ? -33.938 32.375 -6.234 1 91.44 444 GLU A N 1
ATOM 3625 C CA . GLU A 1 444 ? -33.938 33.188 -5.012 1 91.44 444 GLU A CA 1
ATOM 3626 C C . GLU A 1 444 ? -32.719 32.875 -4.137 1 91.44 444 GLU A C 1
ATOM 3628 O O . GLU A 1 444 ? -32.094 33.812 -3.596 1 91.44 444 GLU A O 1
ATOM 3633 N N . ILE A 1 445 ? -32.469 31.656 -4.008 1 92.31 445 ILE A N 1
ATOM 3634 C CA . ILE A 1 445 ? -31.359 31.25 -3.154 1 92.31 445 ILE A CA 1
ATOM 3635 C C . ILE A 1 445 ? -30.047 31.719 -3.764 1 92.31 445 ILE A C 1
ATOM 3637 O O . ILE A 1 445 ? -29.125 32.125 -3.043 1 92.31 445 ILE A O 1
ATOM 3641 N N . LEU A 1 446 ? -29.922 31.688 -5.105 1 93.94 446 LEU A N 1
ATOM 3642 C CA . LEU A 1 446 ? -28.734 32.156 -5.793 1 93.94 446 LEU A CA 1
ATOM 3643 C C . LEU A 1 446 ? -28.547 33.656 -5.57 1 93.94 446 LEU A C 1
ATOM 3645 O O . LEU A 1 446 ? -27.422 34.156 -5.438 1 93.94 446 LEU A O 1
ATOM 3649 N N . GLU A 1 447 ? -29.625 34.281 -5.496 1 92.19 447 GLU A N 1
ATOM 3650 C CA . GLU A 1 447 ? -29.578 35.719 -5.254 1 92.19 447 GLU A CA 1
ATOM 3651 C C . GLU A 1 447 ? -29.125 36.031 -3.83 1 92.19 447 GLU A C 1
ATOM 3653 O O . GLU A 1 447 ? -28.25 36.875 -3.623 1 92.19 447 GLU A O 1
ATOM 3658 N N . ILE A 1 448 ? -29.641 35.344 -2.869 1 91.5 448 ILE A N 1
ATOM 3659 C CA . ILE A 1 448 ? -29.312 35.562 -1.463 1 91.5 448 ILE A CA 1
ATOM 3660 C C . ILE A 1 448 ? -27.844 35.281 -1.221 1 91.5 448 ILE A C 1
ATOM 3662 O O . ILE A 1 448 ? -27.172 36 -0.461 1 91.5 448 ILE A O 1
ATOM 3666 N N . THR A 1 449 ? -27.344 34.25 -1.917 1 93.75 449 THR A N 1
ATOM 3667 C CA . THR A 1 449 ? -25.984 33.812 -1.659 1 93.75 449 THR A CA 1
ATOM 3668 C C . THR A 1 449 ? -25.016 34.406 -2.676 1 93.75 449 THR A C 1
ATOM 3670 O O . THR A 1 449 ? -23.844 34 -2.713 1 93.75 449 THR A O 1
ATOM 3673 N N . GLN A 1 450 ? -25.5 35.281 -3.533 1 91.5 450 GLN A N 1
ATOM 3674 C CA . GLN A 1 450 ? -24.672 36 -4.504 1 91.5 450 GLN A CA 1
ATOM 3675 C C . GLN A 1 450 ? -24.016 35.031 -5.48 1 91.5 450 GLN A C 1
ATOM 3677 O O . GLN A 1 450 ? -22.812 35.125 -5.723 1 91.5 450 GLN A O 1
ATOM 3682 N N . LEU A 1 451 ? -24.734 34.062 -5.949 1 93.38 451 LEU A N 1
ATOM 3683 C CA . LEU A 1 451 ? -24.25 33.062 -6.922 1 93.38 451 LEU A CA 1
ATOM 3684 C C . LEU A 1 451 ? -24.984 33.25 -8.258 1 93.38 451 LEU A C 1
ATOM 3686 O O . LEU A 1 451 ? -25.062 32.281 -9.047 1 93.38 451 LEU A O 1
ATOM 3690 N N . THR A 1 452 ? -25.453 34.375 -8.539 1 91.19 452 THR A N 1
ATOM 3691 C CA . THR A 1 452 ? -26.266 34.594 -9.727 1 91.19 452 THR A CA 1
ATOM 3692 C C . THR A 1 452 ? -25.438 34.438 -10.992 1 91.19 452 THR A C 1
ATOM 3694 O O . THR A 1 452 ? -25.984 34.188 -12.078 1 91.19 452 THR A O 1
ATOM 3697 N N . GLU A 1 453 ? -24.188 34.531 -10.875 1 89.12 453 GLU A N 1
ATOM 3698 C CA . GLU A 1 453 ? -23.297 34.344 -12.016 1 89.12 453 GLU A CA 1
ATOM 3699 C C . GLU A 1 453 ? -23.422 32.938 -12.578 1 89.12 453 GLU A C 1
ATOM 3701 O O . GLU A 1 453 ? -23.094 32.688 -13.742 1 89.12 453 GLU A O 1
ATOM 3706 N N . PHE A 1 454 ? -23.953 32.031 -11.828 1 89 454 PHE A N 1
ATOM 3707 C CA . PHE A 1 454 ? -24.031 30.656 -12.266 1 89 454 PHE A CA 1
ATOM 3708 C C . PHE A 1 454 ? -25.453 30.281 -12.641 1 89 454 PHE A C 1
ATOM 3710 O O . PHE A 1 454 ? -25.766 29.094 -12.875 1 89 454 PHE A O 1
ATOM 3717 N N . SER A 1 455 ? -26.312 31.188 -12.711 1 86.94 455 SER A N 1
ATOM 3718 C CA . SER A 1 455 ? -27.703 30.922 -13.016 1 86.94 455 SER A CA 1
ATOM 3719 C C . SER A 1 455 ? -27.859 30.141 -14.312 1 86.94 455 SER A C 1
ATOM 3721 O O . SER A 1 455 ? -28.734 29.281 -14.438 1 86.94 455 SER A O 1
ATOM 3723 N N . GLU A 1 456 ? -26.891 30.406 -15.234 1 85.06 456 GLU A N 1
ATOM 3724 C CA . GLU A 1 456 ? -26.969 29.734 -16.531 1 85.06 456 GLU A CA 1
ATOM 3725 C C . GLU A 1 456 ? -25.969 28.578 -16.625 1 85.06 456 GLU A C 1
ATOM 3727 O O . GLU A 1 456 ? -25.891 27.906 -17.641 1 85.06 456 GLU A O 1
ATOM 3732 N N . SER A 1 457 ? -25.328 28.359 -15.648 1 88.62 457 SER A N 1
ATOM 3733 C CA . SER A 1 457 ? -24.281 27.344 -15.68 1 88.62 457 SER A CA 1
ATOM 3734 C C . SER A 1 457 ? -24.312 26.484 -14.414 1 88.62 457 SER A C 1
ATOM 3736 O O . SER A 1 457 ? -23.266 26.234 -13.805 1 88.62 457 SER A O 1
ATOM 3738 N N . LEU A 1 458 ? -25.438 26.094 -14.094 1 90.19 458 LEU A N 1
ATOM 3739 C CA . LEU A 1 458 ? -25.609 25.297 -12.883 1 90.19 458 LEU A CA 1
ATOM 3740 C C . LEU A 1 458 ? -25.016 23.906 -13.055 1 90.19 458 LEU A C 1
ATOM 3742 O O . LEU A 1 458 ? -24.812 23.188 -12.078 1 90.19 458 LEU A O 1
ATOM 3746 N N . ASN A 1 459 ? -24.719 23.609 -14.273 1 89.81 459 ASN A N 1
ATOM 3747 C CA . ASN A 1 459 ? -24.172 22.297 -14.578 1 89.81 459 ASN A CA 1
ATOM 3748 C C . ASN A 1 459 ? -22.656 22.266 -14.406 1 89.81 459 ASN A C 1
ATOM 3750 O O . ASN A 1 459 ? -22.047 21.203 -14.453 1 89.81 459 ASN A O 1
ATOM 3754 N N . LYS A 1 460 ? -22.141 23.344 -14.07 1 89.88 460 LYS A N 1
ATOM 3755 C CA . LYS A 1 460 ? -20.703 23.422 -13.852 1 89.88 460 LYS A CA 1
ATOM 3756 C C . LYS A 1 460 ? -20.281 22.609 -12.633 1 89.88 460 LYS A C 1
ATOM 3758 O O . LYS A 1 460 ? -20.984 22.594 -11.625 1 89.88 460 LYS A O 1
ATOM 3763 N N . ASN A 1 461 ? -19.156 21.984 -12.789 1 89.75 461 ASN A N 1
ATOM 3764 C CA . ASN A 1 461 ? -18.641 21.172 -11.695 1 89.75 461 ASN A CA 1
ATOM 3765 C C . ASN A 1 461 ? -18.141 22.031 -10.539 1 89.75 461 ASN A C 1
ATOM 3767 O O . ASN A 1 461 ? -17.344 22.953 -10.75 1 89.75 461 ASN A O 1
ATOM 3771 N N . CYS A 1 462 ? -18.5 21.75 -9.352 1 89.94 462 CYS A N 1
ATOM 3772 C CA . CYS A 1 462 ? -18.219 22.562 -8.164 1 89.94 462 CYS A CA 1
ATOM 3773 C C . CYS A 1 462 ? -16.734 22.516 -7.816 1 89.94 462 CYS A C 1
ATOM 3775 O O . CYS A 1 462 ? -16.234 23.406 -7.133 1 89.94 462 CYS A O 1
ATOM 3777 N N . LEU A 1 463 ? -16.109 21.469 -8.258 1 82.69 463 LEU A N 1
ATOM 3778 C CA . LEU A 1 463 ? -14.695 21.344 -7.949 1 82.69 463 LEU A CA 1
ATOM 3779 C C . LEU A 1 463 ? -13.883 22.438 -8.648 1 82.69 463 LEU A C 1
ATOM 3781 O O . LEU A 1 463 ? -12.758 22.719 -8.25 1 82.69 463 LEU A O 1
ATOM 3785 N N . LEU A 1 464 ? -14.461 23.078 -9.641 1 84.06 464 LEU A N 1
ATOM 3786 C CA . LEU A 1 464 ? -13.781 24.109 -10.422 1 84.06 464 LEU A CA 1
ATOM 3787 C C . LEU A 1 464 ? -14.008 25.5 -9.828 1 84.06 464 LEU A C 1
ATOM 3789 O O . LEU A 1 464 ? -13.422 26.484 -10.281 1 84.06 464 LEU A O 1
ATOM 3793 N N . LEU A 1 465 ? -14.734 25.516 -8.789 1 86.5 465 LEU A N 1
ATOM 3794 C CA . LEU A 1 465 ? -15.086 26.797 -8.172 1 86.5 465 LEU A CA 1
ATOM 3795 C C . LEU A 1 465 ? -13.992 27.266 -7.223 1 86.5 465 LEU A C 1
ATOM 3797 O O . LEU A 1 465 ? -13.211 26.438 -6.719 1 86.5 465 LEU A O 1
ATOM 3801 N N . SER A 1 466 ? -13.938 28.547 -7.023 1 84.25 466 SER A N 1
ATOM 3802 C CA . SER A 1 466 ? -13.047 29.094 -6.012 1 84.25 466 SER A CA 1
ATOM 3803 C C . SER A 1 466 ? -13.523 28.75 -4.605 1 84.25 466 SER A C 1
ATOM 3805 O O . SER A 1 466 ? -14.641 28.266 -4.426 1 84.25 466 SER A O 1
ATOM 3807 N N . SER A 1 467 ? -12.664 28.922 -3.633 1 85.06 467 SER A N 1
ATOM 3808 C CA . SER A 1 467 ? -13.016 28.625 -2.248 1 85.06 467 SER A CA 1
ATOM 3809 C C . SER A 1 467 ? -14.227 29.438 -1.801 1 85.06 467 SER A C 1
ATOM 3811 O O . SER A 1 467 ? -15.109 28.922 -1.118 1 85.06 467 SER A O 1
ATOM 3813 N N . GLY A 1 468 ? -14.242 30.719 -2.16 1 88.38 468 GLY A N 1
ATOM 3814 C CA . GLY A 1 468 ? -15.367 31.562 -1.818 1 88.38 468 GLY A CA 1
ATOM 3815 C C . GLY A 1 468 ? -16.672 31.125 -2.467 1 88.38 468 GLY A C 1
ATOM 3816 O O . GLY A 1 468 ? -17.734 31.172 -1.839 1 88.38 468 GLY A O 1
ATOM 3817 N N . GLN A 1 469 ? -16.594 30.734 -3.674 1 89.69 469 GLN A N 1
ATOM 3818 C CA . GLN A 1 469 ? -17.75 30.234 -4.395 1 89.69 469 GLN A CA 1
ATOM 3819 C C . GLN A 1 469 ? -18.281 28.938 -3.77 1 89.69 469 GLN A C 1
ATOM 3821 O O . GLN A 1 469 ? -19.5 28.75 -3.666 1 89.69 469 GLN A O 1
ATOM 3826 N N . ARG A 1 470 ? -17.422 28.109 -3.342 1 92.12 470 ARG A N 1
ATOM 3827 C CA . ARG A 1 470 ? -17.812 26.859 -2.697 1 92.12 470 ARG A CA 1
ATOM 3828 C C . ARG A 1 470 ? -18.531 27.125 -1.381 1 92.12 470 ARG A C 1
ATOM 3830 O O . ARG A 1 470 ? -19.5 26.438 -1.041 1 92.12 470 ARG A O 1
ATOM 3837 N N . GLN A 1 471 ? -18.016 28.125 -0.66 1 92.38 471 GLN A N 1
ATOM 3838 C CA . GLN A 1 471 ? -18.672 28.516 0.582 1 92.38 471 GLN A CA 1
ATOM 3839 C C . GLN A 1 471 ? -20.094 29.016 0.316 1 92.38 471 GLN A C 1
ATOM 3841 O O . GLN A 1 471 ? -21.016 28.719 1.072 1 92.38 471 GLN A O 1
ATOM 3846 N N . ARG A 1 472 ? -20.219 29.781 -0.771 1 93.38 472 ARG A N 1
ATOM 3847 C CA . ARG A 1 472 ? -21.531 30.297 -1.136 1 93.38 472 ARG A CA 1
ATOM 3848 C C . ARG A 1 472 ? -22.469 29.172 -1.563 1 93.38 472 ARG A C 1
ATOM 3850 O O . ARG A 1 472 ? -23.672 29.219 -1.271 1 93.38 472 ARG A O 1
ATOM 3857 N N . VAL A 1 473 ? -21.938 28.203 -2.227 1 93.62 473 VAL A N 1
ATOM 3858 C CA . VAL A 1 473 ? -22.719 27.047 -2.613 1 93.62 473 VAL A CA 1
ATOM 3859 C C . VAL A 1 473 ? -23.188 26.297 -1.364 1 93.62 473 VAL A C 1
ATOM 3861 O O . VAL A 1 473 ? -24.344 25.859 -1.287 1 93.62 473 VAL A O 1
ATOM 3864 N N . ASN A 1 474 ? -22.25 26.125 -0.431 1 93.12 474 ASN A N 1
ATOM 3865 C CA . ASN A 1 474 ? -22.594 25.484 0.838 1 93.12 474 ASN A CA 1
ATOM 3866 C C . ASN A 1 474 ? -23.703 26.234 1.561 1 93.12 474 ASN A C 1
ATOM 3868 O O . ASN A 1 474 ? -24.609 25.609 2.121 1 93.12 474 ASN A O 1
ATOM 3872 N N . LEU A 1 475 ? -23.609 27.5 1.535 1 93.25 475 LEU A N 1
ATOM 3873 C CA . LEU A 1 475 ? -24.641 28.344 2.143 1 93.25 475 LEU A CA 1
ATOM 3874 C C . LEU A 1 475 ? -25.969 28.172 1.416 1 93.25 475 LEU A C 1
ATOM 3876 O O . LEU A 1 475 ? -27.016 28.078 2.051 1 93.25 475 LEU A O 1
ATOM 3880 N N . ALA A 1 476 ? -25.906 28.172 0.096 1 93.5 476 ALA A N 1
ATOM 3881 C CA . ALA A 1 476 ? -27.094 27.984 -0.717 1 93.5 476 ALA A CA 1
ATOM 3882 C C . ALA A 1 476 ? -27.781 26.656 -0.382 1 93.5 476 ALA A C 1
ATOM 3884 O O . ALA A 1 476 ? -29.016 26.609 -0.26 1 93.5 476 ALA A O 1
ATOM 3885 N N . ARG A 1 477 ? -27 25.656 -0.253 1 93.31 477 ARG A N 1
ATOM 3886 C CA . ARG A 1 477 ? -27.516 24.328 0.101 1 93.31 477 ARG A CA 1
ATOM 3887 C C . ARG A 1 477 ? -28.25 24.375 1.438 1 93.31 477 ARG A C 1
ATOM 3889 O O . ARG A 1 477 ? -29.344 23.812 1.571 1 93.31 477 ARG A O 1
ATOM 3896 N N . THR A 1 478 ? -27.656 25.016 2.359 1 92.06 478 THR A N 1
ATOM 3897 C CA . THR A 1 478 ? -28.203 25.109 3.709 1 92.06 478 THR A CA 1
ATOM 3898 C C . THR A 1 478 ? -29.5 25.922 3.723 1 92.06 478 THR A C 1
ATOM 3900 O O . THR A 1 478 ? -30.422 25.625 4.473 1 92.06 478 THR A O 1
ATOM 3903 N N . LEU A 1 479 ? -29.625 26.891 2.842 1 92.31 479 LEU A N 1
ATOM 3904 C CA . LEU A 1 479 ? -30.734 27.844 2.855 1 92.31 479 LEU A CA 1
ATOM 3905 C C . LEU A 1 479 ? -31.859 27.375 1.938 1 92.31 479 LEU A C 1
ATOM 3907 O O . LEU A 1 479 ? -32.875 28.047 1.811 1 92.31 479 LEU A O 1
ATOM 3911 N N . LEU A 1 480 ? -31.672 26.297 1.297 1 90.75 480 LEU A N 1
ATOM 3912 C CA . LEU A 1 480 ? -32.75 25.75 0.489 1 90.75 480 LEU A CA 1
ATOM 3913 C C . LEU A 1 480 ? -34.031 25.562 1.323 1 90.75 480 LEU A C 1
ATOM 3915 O O . LEU A 1 480 ? -35.125 25.75 0.827 1 90.75 480 LEU A O 1
ATOM 3919 N N . HIS A 1 481 ? -33.75 25.078 2.504 1 89.25 481 HIS A N 1
ATOM 3920 C CA . HIS A 1 481 ? -34.781 25.031 3.547 1 89.25 481 HIS A CA 1
ATOM 3921 C C . HIS A 1 481 ? -34.375 25.859 4.758 1 89.25 481 HIS A C 1
ATOM 3923 O O . HIS A 1 481 ? -33.719 25.344 5.676 1 89.25 481 HIS A O 1
ATOM 3929 N N . PRO A 1 482 ? -34.781 27.109 4.703 1 90.75 482 PRO A N 1
ATOM 3930 C CA . PRO A 1 482 ? -34.312 28.016 5.742 1 90.75 482 PRO A CA 1
ATOM 3931 C C . PRO A 1 482 ? -34.656 27.531 7.152 1 90.75 482 PRO A C 1
ATOM 3933 O O . PRO A 1 482 ? -35.812 27.234 7.453 1 90.75 482 PRO A O 1
ATOM 3936 N N . PRO A 1 483 ? -33.656 27.453 8.023 1 94.94 483 PRO A N 1
ATOM 3937 C CA . PRO A 1 483 ? -33.875 27.062 9.414 1 94.94 483 PRO A CA 1
ATOM 3938 C C . PRO A 1 483 ? -34.375 28.219 10.289 1 94.94 483 PRO A C 1
ATOM 3940 O O . PRO A 1 483 ? -34.469 29.344 9.82 1 94.94 483 PRO A O 1
ATOM 3943 N N . LYS A 1 484 ? -34.719 27.859 11.492 1 96.12 484 LYS A N 1
ATOM 3944 C CA . LYS A 1 484 ? -35.062 28.891 12.477 1 96.12 484 LYS A CA 1
ATOM 3945 C C . LYS A 1 484 ? -33.781 29.453 13.125 1 96.12 484 LYS A C 1
ATOM 3947 O O . LYS A 1 484 ? -33.75 30.609 13.539 1 96.12 484 LYS A O 1
ATOM 3952 N N . VAL A 1 485 ? -32.812 28.594 13.18 1 96.75 485 VAL A N 1
ATOM 3953 C CA . VAL A 1 485 ? -31.516 29.016 13.711 1 96.75 485 VAL A CA 1
ATOM 3954 C C . VAL A 1 485 ? -30.406 28.641 12.734 1 96.75 485 VAL A C 1
ATOM 3956 O O . VAL A 1 485 ? -30.25 27.469 12.375 1 96.75 485 VAL A O 1
ATOM 3959 N N . LEU A 1 486 ? -29.656 29.578 12.266 1 96.19 486 LEU A N 1
ATOM 3960 C CA . LEU A 1 486 ? -28.547 29.375 11.352 1 96.19 486 LEU A CA 1
ATOM 3961 C C . LEU A 1 486 ? -27.219 29.594 12.055 1 96.19 486 LEU A C 1
ATOM 3963 O O . LEU A 1 486 ? -26.984 30.672 12.625 1 96.19 486 LEU A O 1
ATOM 3967 N N . LEU A 1 487 ? -26.438 28.562 12.102 1 96.19 487 LEU A N 1
ATOM 3968 C CA . LEU A 1 487 ? -25.125 28.641 12.711 1 96.19 487 LEU A CA 1
ATOM 3969 C C . LEU A 1 487 ? -24.031 28.766 11.641 1 96.19 487 LEU A C 1
ATOM 3971 O O . LEU A 1 487 ? -23.844 27.859 10.828 1 96.19 487 LEU A O 1
ATOM 3975 N N . LEU A 1 488 ? -23.344 29.875 11.641 1 94.69 488 LEU A N 1
ATOM 3976 C CA . LEU A 1 488 ? -22.281 30.125 10.672 1 94.69 488 LEU A CA 1
ATOM 3977 C C . LEU A 1 488 ? -20.906 30.094 11.344 1 94.69 488 LEU A C 1
ATOM 3979 O O . LEU A 1 488 ? -20.516 31.047 12.023 1 94.69 488 LEU A O 1
ATOM 3983 N N . ASP A 1 489 ? -20.188 29.031 11.125 1 92.62 489 ASP A N 1
ATOM 3984 C CA . ASP A 1 489 ? -18.859 28.859 11.703 1 92.62 489 ASP A CA 1
ATOM 3985 C C . ASP A 1 489 ? -17.766 29.203 10.695 1 92.62 489 ASP A C 1
ATOM 3987 O O . ASP A 1 489 ? -17.25 28.328 10 1 92.62 489 ASP A O 1
ATOM 3991 N N . GLU A 1 490 ? -17.359 30.422 10.672 1 88 490 GLU A N 1
ATOM 3992 C CA . GLU A 1 490 ? -16.406 30.953 9.695 1 88 490 GLU A CA 1
ATOM 3993 C C . GLU A 1 490 ? -16.812 30.594 8.273 1 88 490 GLU A C 1
ATOM 3995 O O . GLU A 1 490 ? -15.969 30.266 7.438 1 88 490 GLU A O 1
ATOM 4000 N N . ALA A 1 491 ? -18.062 30.562 8.047 1 87.31 491 ALA A N 1
ATOM 4001 C CA . ALA A 1 491 ? -18.656 30.062 6.809 1 87.31 491 ALA A CA 1
ATOM 4002 C C . ALA A 1 491 ? -18.391 31.031 5.652 1 87.31 491 ALA A C 1
ATOM 4004 O O . ALA A 1 491 ? -18.594 30.688 4.488 1 87.31 491 ALA A O 1
ATOM 4005 N N . THR A 1 492 ? -17.906 32.25 5.953 1 81.75 492 THR A N 1
ATOM 4006 C CA . THR A 1 492 ? -17.688 33.25 4.922 1 81.75 492 THR A CA 1
ATOM 4007 C C . THR A 1 492 ? -16.234 33.719 4.934 1 81.75 492 THR A C 1
ATOM 4009 O O . THR A 1 492 ? -15.938 34.844 4.461 1 81.75 492 THR A O 1
ATOM 4012 N N . SER A 1 493 ? -15.438 32.906 5.484 1 79.88 493 SER A N 1
ATOM 4013 C CA . SER A 1 493 ? -14.055 33.312 5.719 1 79.88 493 SER A CA 1
ATOM 4014 C C . SER A 1 493 ? -13.297 33.469 4.406 1 79.88 493 SER A C 1
ATOM 4016 O O . SER A 1 493 ? -12.328 34.219 4.332 1 79.88 493 SER A O 1
ATOM 4018 N N . ALA A 1 494 ? -13.719 32.781 3.371 1 77.62 494 ALA A N 1
ATOM 4019 C CA . ALA A 1 494 ? -12.992 32.812 2.102 1 77.62 494 ALA A CA 1
ATOM 4020 C C . ALA A 1 494 ? -13.617 33.812 1.135 1 77.62 494 ALA A C 1
ATOM 4022 O O . ALA A 1 494 ? -13.164 33.938 -0.005 1 77.62 494 ALA A O 1
ATOM 4023 N N . MET A 1 495 ? -14.586 34.5 1.616 1 79.81 495 MET A N 1
ATOM 4024 C CA . MET A 1 495 ? -15.266 35.5 0.798 1 79.81 495 MET A CA 1
ATOM 4025 C C . MET A 1 495 ? -14.703 36.906 1.061 1 79.81 495 MET A C 1
ATOM 4027 O O . MET A 1 495 ? -14.07 37.125 2.096 1 79.81 495 MET A O 1
ATOM 4031 N N . ASP A 1 496 ? -14.875 37.719 0.061 1 75.06 496 ASP A N 1
ATOM 4032 C CA . ASP A 1 496 ? -14.531 39.125 0.305 1 75.06 496 ASP A CA 1
ATOM 4033 C C . ASP A 1 496 ? -15.562 39.781 1.207 1 75.06 496 ASP A C 1
ATOM 4035 O O . ASP A 1 496 ? -16.703 39.344 1.297 1 75.06 496 ASP A O 1
ATOM 4039 N N . SER A 1 497 ? -15.133 40.844 1.854 1 74.44 497 SER A N 1
ATOM 4040 C CA . SER A 1 497 ? -15.938 41.531 2.861 1 74.44 497 SER A CA 1
ATOM 4041 C C . SER A 1 497 ? -17.25 42.062 2.266 1 74.44 497 SER A C 1
ATOM 4043 O O . SER A 1 497 ? -18.297 42 2.91 1 74.44 497 SER A O 1
ATOM 4045 N N . HIS A 1 498 ? -17.125 42.5 1.082 1 77.44 498 HIS A N 1
ATOM 4046 C CA . HIS A 1 498 ? -18.297 43.031 0.434 1 77.44 498 HIS A CA 1
ATOM 4047 C C . HIS A 1 498 ? -19.359 41.969 0.198 1 77.44 498 HIS A C 1
ATOM 4049 O O . HIS A 1 498 ? -20.547 42.188 0.5 1 77.44 498 HIS A O 1
ATOM 4055 N N . THR A 1 499 ? -18.953 40.906 -0.323 1 85 499 THR A N 1
ATOM 4056 C CA . THR A 1 499 ? -19.875 39.812 -0.587 1 85 499 THR A CA 1
ATOM 4057 C C . THR A 1 499 ? -20.484 39.281 0.712 1 85 499 THR A C 1
ATOM 4059 O O . THR A 1 499 ? -21.672 38.969 0.769 1 85 499 THR A O 1
ATOM 4062 N N . GLU A 1 500 ? -19.641 39.094 1.715 1 85.44 500 GLU A N 1
ATOM 4063 C C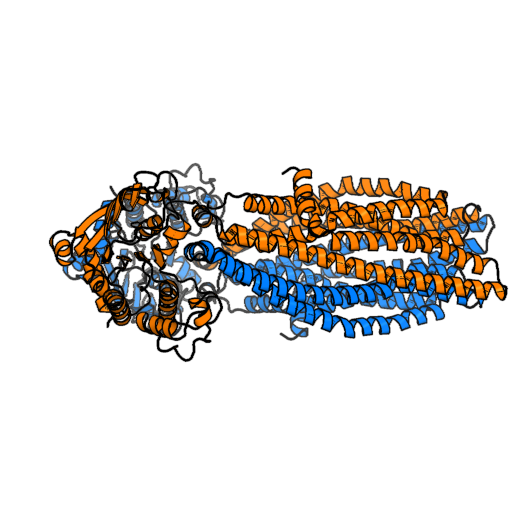A . GLU A 1 500 ? -20.125 38.656 3.021 1 85.44 500 GLU A CA 1
ATOM 4064 C C . GLU A 1 500 ? -21.188 39.594 3.566 1 85.44 500 GLU A C 1
ATOM 4066 O O . GLU A 1 500 ? -22.219 39.125 4.07 1 85.44 500 GLU A O 1
ATOM 4071 N N . GLU A 1 501 ? -20.938 40.875 3.451 1 80.12 501 GLU A N 1
ATOM 4072 C CA . GLU A 1 501 ? -21.875 41.875 3.939 1 80.12 501 GLU A CA 1
ATOM 4073 C C . GLU A 1 501 ? -23.203 41.781 3.195 1 80.12 501 GLU A C 1
ATOM 4075 O O . GLU A 1 501 ? -24.266 41.875 3.807 1 80.12 501 GLU A O 1
ATOM 4080 N N . LEU A 1 502 ? -23.141 41.625 1.9 1 84.38 502 LEU A N 1
ATOM 4081 C CA . LEU A 1 502 ? -24.344 41.531 1.077 1 84.38 502 LEU A CA 1
ATOM 4082 C C . LEU A 1 502 ? -25.188 40.344 1.472 1 84.38 502 LEU A C 1
ATOM 4084 O O . LEU A 1 502 ? -26.406 40.406 1.537 1 84.38 502 LEU A O 1
ATOM 4088 N N . ILE A 1 503 ? -24.547 39.281 1.692 1 90.06 503 ILE A N 1
ATOM 4089 C CA . ILE A 1 503 ? -25.234 38.031 2.064 1 90.06 503 ILE A CA 1
ATOM 4090 C C . ILE A 1 503 ? -25.906 38.219 3.422 1 90.06 503 ILE A C 1
ATOM 4092 O O . ILE A 1 503 ? -27.078 37.844 3.594 1 90.06 503 ILE A O 1
ATOM 4096 N N . PHE A 1 504 ? -25.172 38.75 4.332 1 86.5 504 PHE A N 1
ATOM 4097 C CA . PHE A 1 504 ? -25.719 38.938 5.668 1 86.5 504 PHE A CA 1
ATOM 4098 C C . PHE A 1 504 ? -26.906 39.906 5.637 1 86.5 504 PHE A C 1
ATOM 4100 O O . PHE A 1 504 ? -27.906 39.656 6.316 1 86.5 504 PHE A O 1
ATOM 4107 N N . GLU A 1 505 ? -26.828 40.906 4.852 1 83.19 505 GLU A N 1
ATOM 4108 C CA . GLU A 1 505 ? -27.906 41.875 4.719 1 83.19 505 GLU A CA 1
ATOM 4109 C C . GLU A 1 505 ? -29.141 41.219 4.07 1 83.19 505 GLU A C 1
ATOM 4111 O O . GLU A 1 505 ? -30.266 41.469 4.488 1 83.19 505 GLU A O 1
ATOM 4116 N N . SER A 1 506 ? -28.859 40.5 3.105 1 88.06 506 SER A N 1
ATOM 4117 C CA . SER A 1 506 ? -29.953 39.781 2.443 1 88.06 506 SER A CA 1
ATOM 4118 C C . SER A 1 506 ? -30.656 38.844 3.408 1 88.06 506 SER A C 1
ATOM 4120 O O . SER A 1 506 ? -31.891 38.719 3.387 1 88.06 506 SER A O 1
ATOM 4122 N N . LEU A 1 507 ? -29.922 38.156 4.223 1 89.25 507 LEU A N 1
ATOM 4123 C CA . LEU A 1 507 ? -30.5 37.219 5.203 1 89.25 507 LEU A CA 1
ATOM 4124 C C . LEU A 1 507 ? -31.297 38 6.254 1 89.25 507 LEU A C 1
ATOM 4126 O O . LEU A 1 507 ? -32.375 37.531 6.664 1 89.25 507 LEU A O 1
ATOM 4130 N N . LYS A 1 508 ? -30.766 39.062 6.637 1 84.19 508 LYS A N 1
ATOM 4131 C CA . LYS A 1 508 ? -31.438 39.875 7.629 1 84.19 508 LYS A CA 1
ATOM 4132 C C . LYS A 1 508 ? -32.781 40.406 7.09 1 84.19 508 LYS A C 1
ATOM 4134 O O . LYS A 1 508 ? -33.75 40.469 7.824 1 84.19 508 LYS A O 1
ATOM 4139 N N . GLU A 1 509 ? -32.75 40.812 5.891 1 83.44 509 GLU A N 1
ATOM 4140 C CA . GLU A 1 509 ? -33.938 41.375 5.277 1 83.44 509 GLU A CA 1
ATOM 4141 C C . GLU A 1 509 ? -34.969 40.312 4.941 1 83.44 509 GLU A C 1
ATOM 4143 O O . GLU A 1 509 ? -36.188 40.531 5.172 1 83.44 509 GLU A O 1
ATOM 4148 N N . LYS A 1 510 ? -34.531 39.25 4.4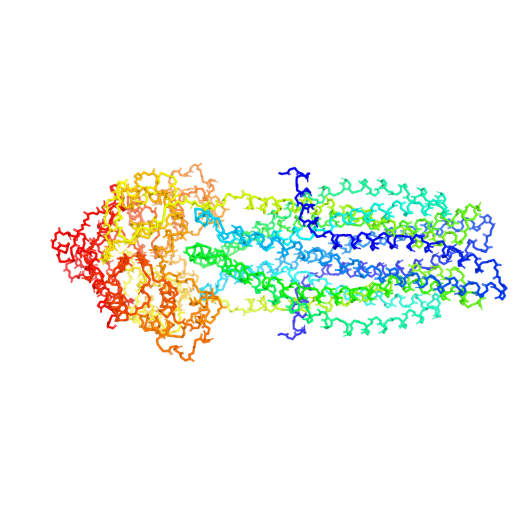8 1 84 510 LYS A N 1
ATOM 4149 C CA . LYS A 1 510 ? -35.469 38.25 3.953 1 84 510 LYS A CA 1
ATOM 4150 C C . LYS A 1 510 ? -35.875 37.281 5.043 1 84 510 LYS A C 1
ATOM 4152 O O . LYS A 1 510 ? -36.969 36.688 4.988 1 84 510 LYS A O 1
ATOM 4157 N N . GLU A 1 511 ? -35.062 37.094 6.016 1 84.81 511 GLU A N 1
ATOM 4158 C CA . GLU A 1 511 ? -35.312 36.156 7.082 1 84.81 511 GLU A CA 1
ATOM 4159 C C . GLU A 1 511 ? -35.312 36.812 8.445 1 84.81 511 GLU A C 1
ATOM 4161 O O . GLU A 1 511 ? -34.438 36.531 9.281 1 84.81 511 GLU A O 1
ATOM 4166 N N . LYS A 1 512 ? -36.312 37.531 8.742 1 86.12 512 LYS A N 1
ATOM 4167 C CA . LYS A 1 512 ? -36.375 38.344 9.945 1 86.12 512 LYS A CA 1
ATOM 4168 C C . LYS A 1 512 ? -36.5 37.5 11.195 1 86.12 512 LYS A C 1
ATOM 4170 O O . LYS A 1 512 ? -35.969 37.844 12.25 1 86.12 512 LYS A O 1
ATOM 4175 N N . ASP A 1 513 ? -37.094 36.375 11.031 1 91.12 513 ASP A N 1
ATOM 4176 C CA . ASP A 1 513 ? -37.375 35.531 12.188 1 91.12 513 ASP A CA 1
ATOM 4177 C C . ASP A 1 513 ? -36.25 34.531 12.414 1 91.12 513 ASP A C 1
ATOM 4179 O O . ASP A 1 513 ? -36.25 33.812 13.414 1 91.12 513 ASP A O 1
ATOM 4183 N N . MET A 1 514 ? -35.375 34.406 11.578 1 94.94 514 MET A N 1
ATOM 4184 C CA . MET A 1 514 ? -34.281 33.469 11.688 1 94.94 514 MET A CA 1
ATOM 4185 C C . MET A 1 514 ? -33.188 34 12.625 1 94.94 514 MET A C 1
ATOM 4187 O O . MET A 1 514 ? -32.719 35.125 12.453 1 94.94 514 MET A O 1
ATOM 4191 N N . ALA A 1 515 ? -32.906 33.219 13.648 1 96.25 515 ALA A N 1
ATOM 4192 C CA . ALA A 1 515 ? -31.75 33.562 14.484 1 96.25 515 ALA A CA 1
ATOM 4193 C C . ALA A 1 515 ? -30.453 33.188 13.797 1 96.25 515 ALA A C 1
ATOM 4195 O O . ALA A 1 515 ? -30.359 32.125 13.172 1 96.25 515 ALA A O 1
ATOM 4196 N N . ILE A 1 516 ? -29.469 34.062 13.805 1 95.75 516 ILE A N 1
ATOM 4197 C CA . ILE A 1 516 ? -28.188 33.781 13.18 1 95.75 516 ILE A CA 1
ATOM 4198 C C . ILE A 1 516 ? -27.062 33.906 14.219 1 95.75 516 ILE A C 1
ATOM 4200 O O . ILE A 1 516 ? -26.969 34.906 14.922 1 95.75 516 ILE A O 1
ATOM 4204 N N . ILE A 1 517 ? -26.359 32.844 14.414 1 95.75 517 ILE A N 1
ATOM 4205 C CA . ILE A 1 517 ? -25.156 32.875 15.234 1 95.75 517 ILE A CA 1
ATOM 4206 C C . ILE A 1 517 ? -23.922 32.781 14.344 1 95.75 517 ILE A C 1
ATOM 4208 O O . ILE A 1 517 ? -23.719 31.766 13.672 1 95.75 517 ILE A O 1
ATOM 4212 N N . LEU A 1 518 ? -23.125 33.75 14.352 1 92.75 518 LEU A N 1
ATOM 4213 C CA . LEU A 1 518 ? -22 33.781 13.406 1 92.75 518 LEU A CA 1
ATOM 4214 C C . LEU A 1 518 ? -20.672 33.875 14.148 1 92.75 518 LEU A C 1
ATOM 4216 O O . LEU A 1 518 ? -20.562 34.625 15.141 1 92.75 518 LEU A O 1
ATOM 4220 N N . VAL A 1 519 ? -19.797 33.031 13.828 1 90.94 519 VAL A N 1
ATOM 4221 C CA . VAL A 1 519 ? -18.391 33.125 14.211 1 90.94 519 VAL A CA 1
ATOM 4222 C C . VAL A 1 519 ? -17.578 33.688 13.047 1 90.94 519 VAL A C 1
ATOM 4224 O O . VAL A 1 519 ? -17.516 33.062 11.977 1 90.94 519 VAL A O 1
ATOM 4227 N N . SER A 1 520 ? -17.062 34.875 13.148 1 81.69 520 SER A N 1
ATOM 4228 C CA . SER A 1 520 ? -16.297 35.531 12.094 1 81.69 520 SER A CA 1
ATOM 4229 C C . SER A 1 520 ? -15.125 36.312 12.664 1 81.69 520 SER A C 1
ATOM 4231 O O . SER A 1 520 ? -15.117 36.656 13.844 1 81.69 520 SER A O 1
ATOM 4233 N N . HIS A 1 521 ? -14.234 36.5 11.836 1 72.94 521 HIS A N 1
ATOM 4234 C CA . HIS A 1 521 ? -13.109 37.344 12.195 1 72.94 521 HIS A CA 1
ATOM 4235 C C . HIS A 1 521 ? -13.219 38.719 11.531 1 72.94 521 HIS A C 1
ATOM 4237 O O . HIS A 1 521 ? -12.383 39.594 11.758 1 72.94 521 HIS A O 1
ATOM 4243 N N . ARG A 1 522 ? -14.273 38.938 10.836 1 75.06 522 ARG A N 1
ATOM 4244 C CA . ARG A 1 522 ? -14.43 40.188 10.102 1 75.06 522 ARG A CA 1
ATOM 4245 C C . ARG A 1 522 ? -15.25 41.188 10.898 1 75.06 522 ARG A C 1
ATOM 4247 O O . ARG A 1 522 ? -16.406 40.938 11.211 1 75.06 522 ARG A O 1
ATOM 4254 N N . LEU A 1 523 ? -14.703 42.312 11.039 1 75.75 523 LEU A N 1
ATOM 4255 C CA . LEU A 1 523 ? -15.32 43.344 11.852 1 75.75 523 LEU A CA 1
ATOM 4256 C C . LEU A 1 523 ? -16.609 43.844 11.203 1 75.75 523 LEU A C 1
ATOM 4258 O O . LEU A 1 523 ? -17.578 44.156 11.891 1 75.75 523 LEU A O 1
ATOM 4262 N N . SER A 1 524 ? -16.578 43.969 9.898 1 73.94 524 SER A N 1
ATOM 4263 C CA . SER A 1 524 ? -17.719 44.531 9.172 1 73.94 524 SER A CA 1
ATOM 4264 C C . SER A 1 524 ? -18.969 43.688 9.406 1 73.94 524 SER A C 1
ATOM 4266 O O . SER A 1 524 ? -20.078 44.219 9.484 1 73.94 524 SER A O 1
ATOM 4268 N N . THR A 1 525 ? -18.812 42.469 9.609 1 79.81 525 THR A N 1
ATOM 4269 C CA . THR A 1 525 ? -19.922 41.562 9.844 1 79.81 525 THR A CA 1
ATOM 4270 C C . THR A 1 525 ? -20.266 41.5 11.328 1 79.81 525 THR A C 1
ATOM 4272 O O . THR A 1 525 ? -21.453 41.469 11.695 1 79.81 525 THR A O 1
ATOM 4275 N N . ILE A 1 526 ? -19.312 41.531 12.156 1 85.31 526 ILE A N 1
ATOM 4276 C CA . ILE A 1 526 ? -19.469 41.406 13.602 1 85.31 526 ILE A CA 1
ATOM 4277 C C . ILE A 1 526 ? -20.25 42.625 14.125 1 85.31 526 ILE A C 1
ATOM 4279 O O . ILE A 1 526 ? -21.094 42.469 15.008 1 85.31 526 ILE A O 1
ATOM 4283 N N . THR A 1 527 ? -19.938 43.781 13.547 1 84.12 527 THR A N 1
ATOM 4284 C CA . THR A 1 527 ? -20.531 45.031 14.039 1 84.12 527 THR A CA 1
ATOM 4285 C C . THR A 1 527 ? -22.016 45.094 13.703 1 84.12 527 THR A C 1
ATOM 4287 O O . THR A 1 527 ? -22.766 45.875 14.305 1 84.12 527 THR A O 1
ATOM 4290 N N . LYS A 1 528 ? -22.484 44.25 12.852 1 83.31 528 LYS A N 1
ATOM 4291 C CA . LYS A 1 528 ? -23.875 44.25 12.438 1 83.31 528 LYS A CA 1
ATOM 4292 C C . LYS A 1 528 ? -24.719 43.344 13.312 1 83.31 528 LYS A C 1
ATOM 4294 O O . LYS A 1 528 ? -25.953 43.312 13.195 1 83.31 528 LYS A O 1
ATOM 4299 N N . ALA A 1 529 ? -24.156 42.625 14.156 1 90.25 529 ALA A N 1
ATOM 4300 C CA . ALA A 1 529 ? -24.891 41.719 15.055 1 90.25 529 ALA A CA 1
ATOM 4301 C C . ALA A 1 529 ? -25.594 42.5 16.156 1 90.25 529 ALA A C 1
ATOM 4303 O O . ALA A 1 529 ? -25.172 43.625 16.516 1 90.25 529 ALA A O 1
ATOM 4304 N N . ASP A 1 530 ? -26.688 41.938 16.625 1 90.62 530 ASP A N 1
ATOM 4305 C CA . ASP A 1 530 ? -27.438 42.531 17.719 1 90.62 530 ASP A CA 1
ATOM 4306 C C . ASP A 1 530 ? -26.672 42.438 19.031 1 90.62 530 ASP A C 1
ATOM 4308 O O . ASP A 1 530 ? -26.797 43.312 19.906 1 90.62 530 ASP A O 1
ATOM 4312 N N . LYS A 1 531 ? -26.047 41.375 19.172 1 94.38 531 LYS A N 1
ATOM 4313 C CA . LYS A 1 531 ? -25.281 41.094 20.391 1 94.38 531 LYS A CA 1
ATOM 4314 C C . LYS A 1 531 ? -24 40.312 20.078 1 94.38 531 LYS A C 1
ATOM 4316 O O . LYS A 1 531 ? -23.984 39.469 19.172 1 94.38 531 LYS A O 1
ATOM 4321 N N . ILE A 1 532 ? -22.953 40.719 20.781 1 94.88 532 ILE A N 1
ATOM 4322 C CA . ILE A 1 532 ? -21.672 40.062 20.609 1 94.88 532 ILE A CA 1
ATOM 4323 C C . ILE A 1 532 ? -21.266 39.344 21.906 1 94.88 532 ILE A C 1
ATOM 4325 O O . ILE A 1 532 ? -21.328 39.938 22.984 1 94.88 532 ILE A O 1
ATOM 4329 N N . TYR A 1 533 ? -20.969 38.125 21.844 1 95.5 533 TYR A N 1
ATOM 4330 C CA . TYR A 1 533 ? -20.359 37.375 22.953 1 95.5 533 TYR A CA 1
ATOM 4331 C C . TYR A 1 533 ? -18.859 37.219 22.75 1 95.5 533 TYR A C 1
ATOM 4333 O O . TYR A 1 533 ? -18.438 36.625 21.766 1 95.5 533 TYR A O 1
ATOM 4341 N N . PHE A 1 534 ? -18.078 37.719 23.656 1 94.81 534 PHE A N 1
ATOM 4342 C CA . PHE A 1 534 ? -16.625 37.625 23.594 1 94.81 534 PHE A CA 1
ATOM 4343 C C . PHE A 1 534 ? -16.125 36.438 24.438 1 94.81 534 PHE A C 1
ATOM 4345 O O . PHE A 1 534 ? -16.344 36.406 25.641 1 94.81 534 PHE A O 1
ATOM 4352 N N . MET A 1 535 ? -15.469 35.531 23.672 1 93.5 535 MET A N 1
ATOM 4353 C CA . MET A 1 535 ? -15 34.312 24.328 1 93.5 535 MET A CA 1
ATOM 4354 C C . MET A 1 535 ? -13.484 34.344 24.5 1 93.5 535 MET A C 1
ATOM 4356 O O . MET A 1 535 ? -12.758 34.75 23.594 1 93.5 535 MET A O 1
ATOM 4360 N N . ALA A 1 536 ? -13.039 33.906 25.672 1 90.75 536 ALA A N 1
ATOM 4361 C CA . ALA A 1 536 ? -11.617 33.719 25.969 1 90.75 536 ALA A CA 1
ATOM 4362 C C . ALA A 1 536 ? -11.414 32.5 26.906 1 90.75 536 ALA A C 1
ATOM 4364 O O . ALA A 1 536 ? -12.172 32.312 27.859 1 90.75 536 ALA A O 1
ATOM 4365 N N . ASN A 1 537 ? -10.445 31.734 26.562 1 88.69 537 ASN A N 1
ATOM 4366 C CA . ASN A 1 537 ? -10.055 30.578 27.375 1 88.69 537 ASN A CA 1
ATOM 4367 C C . ASN A 1 537 ? -11.242 29.672 27.672 1 88.69 537 ASN A C 1
ATOM 4369 O O . ASN A 1 537 ? -11.406 29.203 28.797 1 88.69 537 ASN A O 1
ATOM 4373 N N . GLY A 1 538 ? -12.188 29.594 26.766 1 92.56 538 GLY A N 1
ATOM 4374 C CA . GLY A 1 538 ? -13.289 28.656 26.859 1 92.56 538 GLY A CA 1
ATOM 4375 C C . GLY A 1 538 ? -14.477 29.203 27.625 1 92.56 538 GLY A C 1
ATOM 4376 O O . GLY A 1 538 ? -15.422 28.453 27.922 1 92.56 538 GLY A O 1
ATOM 4377 N N . THR A 1 539 ? -14.438 30.453 28.016 1 94.75 539 THR A N 1
ATOM 4378 C CA . THR A 1 539 ? -15.523 31.078 28.766 1 94.75 539 THR A CA 1
ATOM 4379 C C . THR A 1 539 ? -16 32.344 28.047 1 94.75 539 THR A C 1
ATOM 4381 O O . THR A 1 539 ? -15.289 32.906 27.219 1 94.75 539 THR A O 1
ATOM 4384 N N . ILE A 1 540 ? -17.234 32.688 28.297 1 95.38 540 ILE A N 1
ATOM 4385 C CA . ILE A 1 540 ? -17.734 33.969 27.844 1 95.38 540 ILE A CA 1
ATOM 4386 C C . ILE A 1 540 ? -17.312 35.062 28.828 1 95.38 540 ILE A C 1
ATOM 4388 O O . ILE A 1 540 ? -17.812 35.094 29.969 1 95.38 540 ILE A O 1
ATOM 4392 N N . VAL A 1 541 ? -16.5 35.938 28.438 1 93.94 541 VAL A N 1
ATOM 4393 C CA . VAL A 1 541 ? -15.891 36.938 29.328 1 93.94 541 VAL A CA 1
ATOM 4394 C C . VAL A 1 541 ? -16.766 38.188 29.391 1 93.94 541 VAL A C 1
ATOM 4396 O O . VAL A 1 541 ? -16.797 38.875 30.406 1 93.94 541 VAL A O 1
ATOM 4399 N N . ASP A 1 542 ? -17.266 38.5 28.234 1 94.06 542 ASP A N 1
ATOM 4400 C CA . ASP A 1 542 ? -18.094 39.688 28.172 1 94.06 542 ASP A CA 1
ATOM 4401 C C . ASP A 1 542 ? -19.109 39.594 27.031 1 94.06 542 ASP A C 1
ATOM 4403 O O . ASP A 1 542 ? -19.016 38.719 26.188 1 94.06 542 ASP A O 1
ATOM 4407 N N . SER A 1 543 ? -20.219 40.438 27.156 1 95.12 543 SER A N 1
ATOM 4408 C CA . SER A 1 543 ? -21.234 40.469 26.094 1 95.12 543 SER A CA 1
ATOM 4409 C C . SER A 1 543 ? -21.797 41.875 25.953 1 95.12 543 SER A C 1
ATOM 4411 O O . SER A 1 543 ? -21.828 42.656 26.906 1 95.12 543 SER A O 1
ATOM 4413 N N . GLY A 1 544 ? -22.125 42.219 24.781 1 92.94 544 GLY A N 1
ATOM 4414 C CA . GLY A 1 544 ? -22.688 43.531 24.469 1 92.94 544 GLY A CA 1
ATOM 4415 C C . GLY A 1 544 ? -22.547 43.938 23.016 1 92.94 544 GLY A C 1
ATOM 4416 O O . GLY A 1 544 ? -22.328 43.062 22.156 1 92.94 544 GLY A O 1
ATOM 4417 N N . SER A 1 545 ? -22.766 45.188 22.719 1 90.38 545 SER A N 1
ATOM 4418 C CA . SER A 1 545 ? -22.547 45.719 21.359 1 90.38 545 SER A CA 1
ATOM 4419 C C . SER A 1 545 ? -21.062 45.938 21.109 1 90.38 545 SER A C 1
ATOM 4421 O O . SER A 1 545 ? -20.25 45.969 22.047 1 90.38 545 SER A O 1
ATOM 4423 N N . HIS A 1 546 ? -20.797 46.125 19.859 1 87.44 546 HIS A N 1
ATOM 4424 C CA . HIS A 1 546 ? -19.406 46.375 19.5 1 87.44 546 HIS A CA 1
ATOM 4425 C C . HIS A 1 546 ? -18.844 47.594 20.25 1 87.44 546 HIS A C 1
ATOM 4427 O O . HIS A 1 546 ? -17.75 47.531 20.828 1 87.44 546 HIS A O 1
ATOM 4433 N N . ILE A 1 547 ? -19.641 48.562 20.25 1 85.75 547 ILE A N 1
ATOM 4434 C CA . ILE A 1 547 ? -19.203 49.844 20.844 1 85.75 547 ILE A CA 1
ATOM 4435 C C . ILE A 1 547 ? -19.031 49.656 22.344 1 85.75 547 ILE A C 1
ATOM 4437 O O . ILE A 1 547 ? -18.031 50.094 22.922 1 85.75 547 ILE A O 1
ATOM 4441 N N . GLU A 1 548 ? -19.922 49 22.938 1 90.25 548 GLU A N 1
ATOM 4442 C CA . GLU A 1 548 ? -19.875 48.75 24.375 1 90.25 548 GLU A CA 1
ATOM 4443 C C . GLU A 1 548 ? -18.656 47.906 24.75 1 90.25 548 GLU A C 1
ATOM 4445 O O . GLU A 1 548 ? -17.953 48.25 25.703 1 90.25 548 GLU A O 1
ATOM 4450 N N . LEU A 1 549 ? -18.453 46.906 24.016 1 90.06 549 LEU A N 1
ATOM 4451 C CA . LEU A 1 549 ? -17.375 45.969 24.328 1 90.06 549 LEU A CA 1
ATOM 4452 C C . LEU A 1 549 ? -16.016 46.625 24.062 1 90.06 549 LEU A C 1
ATOM 4454 O O . LEU A 1 549 ? -15.055 46.406 24.797 1 90.06 549 LEU A O 1
ATOM 4458 N N . TYR A 1 550 ? -15.977 47.406 23 1 85.88 550 TYR A N 1
ATOM 4459 C CA . TYR A 1 550 ? -14.734 48.094 22.656 1 85.88 550 TYR A CA 1
ATOM 4460 C C . TYR A 1 550 ? -14.336 49.094 23.734 1 85.88 550 TYR A C 1
ATOM 4462 O O . TYR A 1 550 ? -13.141 49.281 24 1 85.88 550 TYR A O 1
ATOM 4470 N N . GLN A 1 551 ? -15.258 49.656 24.422 1 85.31 551 GLN A N 1
ATOM 4471 C CA . GLN A 1 551 ? -15 50.625 25.453 1 85.31 551 GLN A CA 1
ATOM 4472 C C . GLN A 1 551 ? -14.68 49.969 26.797 1 85.31 551 GLN A C 1
ATOM 4474 O O . GLN A 1 551 ? -13.781 50.406 27.516 1 85.31 551 GLN A O 1
ATOM 4479 N N . LYS A 1 552 ? -15.281 48.938 27.047 1 88.38 552 LYS A N 1
ATOM 4480 C CA . LYS A 1 552 ? -15.242 48.406 28.406 1 88.38 552 LYS A CA 1
ATOM 4481 C C . LYS A 1 552 ? -14.188 47.312 28.531 1 88.38 552 LYS A C 1
ATOM 4483 O O . LYS A 1 552 ? -13.703 47.031 29.641 1 88.38 552 LYS A O 1
ATOM 4488 N N . ASN A 1 553 ? -13.922 46.719 27.438 1 88.38 553 ASN A N 1
ATOM 4489 C CA . ASN A 1 553 ? -13.094 45.531 27.562 1 88.38 553 ASN A CA 1
ATOM 4490 C C . ASN A 1 553 ? -11.789 45.688 26.781 1 88.38 553 ASN A C 1
ATOM 4492 O O . ASN A 1 553 ? -11.789 45.75 25.562 1 88.38 553 ASN A O 1
ATOM 4496 N N . GLU A 1 554 ? -10.695 45.531 27.438 1 86.31 554 GLU A N 1
ATOM 4497 C CA . GLU A 1 554 ? -9.375 45.75 26.844 1 86.31 554 GLU A CA 1
ATOM 4498 C C . GLU A 1 554 ? -8.992 44.562 25.953 1 86.31 554 GLU A C 1
ATOM 4500 O O . GLU A 1 554 ? -8.406 44.75 24.891 1 86.31 554 GLU A O 1
ATOM 4505 N N . SER A 1 555 ? -9.312 43.438 26.391 1 83.75 555 SER A N 1
ATOM 4506 C CA . SER A 1 555 ? -8.977 42.25 25.609 1 83.75 555 SER A CA 1
ATOM 4507 C C . SER A 1 555 ? -9.711 42.219 24.281 1 83.75 555 SER A C 1
ATOM 4509 O O . SER A 1 555 ? -9.164 41.781 23.266 1 83.75 555 SER A O 1
ATOM 4511 N N . TYR A 1 556 ? -10.867 42.688 24.328 1 87.38 556 TYR A N 1
ATOM 4512 C CA . TYR A 1 556 ? -11.664 42.812 23.109 1 87.38 556 TYR A CA 1
ATOM 4513 C C . TYR A 1 556 ? -11.039 43.812 22.141 1 87.38 556 TYR A C 1
ATOM 4515 O O . TYR A 1 556 ? -10.945 43.531 20.953 1 87.38 556 TYR A O 1
ATOM 4523 N N . ARG A 1 557 ? -10.617 44.875 22.672 1 82.25 557 ARG A N 1
ATOM 4524 C CA . ARG A 1 557 ? -9.969 45.906 21.875 1 82.25 557 ARG A CA 1
ATOM 4525 C C . ARG A 1 557 ? -8.695 45.375 21.219 1 82.25 557 ARG A C 1
ATOM 4527 O O . ARG A 1 557 ? -8.414 45.688 20.062 1 82.25 557 ARG A O 1
ATOM 4534 N N . GLU A 1 558 ? -8.109 44.656 21.984 1 75.31 558 GLU A N 1
ATOM 4535 C CA . GLU A 1 558 ? -6.84 44.125 21.5 1 75.31 558 GLU A CA 1
ATOM 4536 C C . GLU A 1 558 ? -7.055 43.156 20.344 1 75.31 558 GLU A C 1
ATOM 4538 O O . GLU A 1 558 ? -6.246 43.094 19.406 1 75.31 558 GLU A O 1
ATOM 4543 N N . LEU A 1 559 ? -8.039 42.375 20.469 1 74.94 559 LEU A N 1
ATOM 4544 C CA . LEU A 1 559 ? -8.359 41.406 19.422 1 74.94 559 LEU A CA 1
ATOM 4545 C C . LEU A 1 559 ? -8.602 42.094 18.094 1 74.94 559 LEU A C 1
ATOM 4547 O O . LEU A 1 559 ? -8.164 41.625 17.031 1 74.94 559 LEU A O 1
ATOM 4551 N N . PHE A 1 560 ? -9.297 43.219 18.094 1 71.25 560 PHE A N 1
ATOM 4552 C CA . PHE A 1 560 ? -9.664 43.906 16.875 1 71.25 560 PHE A CA 1
ATOM 4553 C C . PHE A 1 560 ? -8.547 44.844 16.422 1 71.25 560 PHE A C 1
ATOM 4555 O O . PHE A 1 560 ? -8.414 45.156 15.234 1 71.25 560 PHE A O 1
ATOM 4562 N N . LYS A 1 561 ? -7.938 45.344 17.328 1 60.03 561 LYS A N 1
ATOM 4563 C CA . LYS A 1 561 ? -6.773 46.125 16.922 1 60.03 561 LYS A CA 1
ATOM 4564 C C . LYS A 1 561 ? -5.801 45.281 16.109 1 60.03 561 LYS A C 1
ATOM 4566 O O . LYS A 1 561 ? -5.234 45.75 15.117 1 60.03 561 LYS A O 1
ATOM 4571 N N . LYS A 1 562 ? -5.797 44.094 16.531 1 50.19 562 LYS A N 1
ATOM 4572 C CA . LYS A 1 562 ? -4.938 43.156 15.828 1 50.19 562 LYS A CA 1
ATOM 4573 C C . LYS A 1 562 ? -5.496 42.812 14.445 1 50.19 562 LYS A C 1
ATOM 4575 O O . LYS A 1 562 ? -4.738 42.688 13.484 1 50.19 562 LYS A O 1
ATOM 4580 N N . GLN A 1 563 ? -6.762 42.625 14.391 1 52.03 563 GLN A N 1
ATOM 4581 C CA . GLN A 1 563 ? -7.453 42.25 13.164 1 52.03 563 GLN A CA 1
ATOM 4582 C C . GLN A 1 563 ? -7.555 43.438 12.211 1 52.03 563 GLN A C 1
ATOM 4584 O O . GLN A 1 563 ? -7.484 43.25 10.992 1 52.03 563 GLN A O 1
ATOM 4589 N N . TYR A 1 564 ? -7.938 44.688 12.773 1 45.72 564 TYR A N 1
ATOM 4590 C CA . TYR A 1 564 ? -8 45.875 11.953 1 45.72 564 TYR A CA 1
ATOM 4591 C C . TYR A 1 564 ? -6.668 46.125 11.25 1 45.72 564 TYR A C 1
ATOM 4593 O O . TYR A 1 564 ? -6.641 46.562 10.094 1 45.72 564 TYR A O 1
ATOM 4601 N N . VAL A 1 565 ? -5.715 45.875 11.969 1 41.47 565 VAL A N 1
ATOM 4602 C CA . VAL A 1 565 ? -4.414 46.062 11.344 1 41.47 565 VAL A CA 1
ATOM 4603 C C . VAL A 1 565 ? -4.215 45.031 10.242 1 41.47 565 VAL A C 1
ATOM 4605 O O . VAL A 1 565 ? -3.625 45.344 9.203 1 41.47 565 VAL A O 1
ATOM 4608 N N . LYS A 1 566 ? -4.723 43.906 10.375 1 44 566 LYS A N 1
ATOM 4609 C CA . LYS A 1 566 ? -4.625 42.875 9.359 1 44 566 LYS A CA 1
ATOM 4610 C C . LYS A 1 566 ? -5.531 43.188 8.172 1 44 566 LYS A C 1
ATOM 4612 O O . LYS A 1 566 ? -5.145 42.969 7.02 1 44 566 LYS A O 1
ATOM 4617 N N . ASP A 1 567 ? -6.773 43.5 8.398 1 45.09 567 ASP A N 1
ATOM 4618 C CA . ASP A 1 567 ? -7.73 43.844 7.348 1 45.09 567 ASP A CA 1
ATOM 4619 C C . ASP A 1 567 ? -7.277 45.062 6.547 1 45.09 567 ASP A C 1
ATOM 4621 O O . ASP A 1 567 ? -7.5 45.125 5.336 1 45.09 567 ASP A O 1
ATOM 4625 N N . ALA A 1 568 ? -6.797 46.031 7.105 1 42.75 568 ALA A N 1
ATOM 4626 C CA . ALA A 1 568 ? -6.246 47.188 6.398 1 42.75 568 ALA A CA 1
ATOM 4627 C C . ALA A 1 568 ? -5.086 46.781 5.496 1 42.75 568 ALA A C 1
ATOM 4629 O O . ALA A 1 568 ? -4.883 47.344 4.43 1 42.75 568 ALA A O 1
ATOM 4630 N N . GLN A 1 569 ? -4.457 45.781 5.773 1 36.59 569 GLN A N 1
ATOM 4631 C CA . GLN A 1 569 ? -3.34 45.312 4.953 1 36.59 569 GLN A CA 1
ATOM 4632 C C . GLN A 1 569 ? -3.828 44.469 3.785 1 36.59 569 GLN A C 1
ATOM 4634 O O . GLN A 1 569 ? -3.207 44.438 2.721 1 36.59 569 GLN A O 1
ATOM 4639 N N . ASN A 1 570 ? -4.844 43.656 3.939 1 37.56 570 ASN A N 1
ATOM 4640 C CA . ASN A 1 570 ? -5.402 42.875 2.844 1 37.56 570 ASN A CA 1
ATOM 4641 C C . ASN A 1 570 ? -6.211 43.75 1.887 1 37.56 570 ASN A C 1
ATOM 4643 O O . ASN A 1 570 ? -6.465 43.375 0.747 1 37.56 570 ASN A O 1
ATOM 4647 N N . ASP A 1 571 ? -6.922 44.719 2.352 1 34.22 571 ASP A N 1
ATOM 4648 C CA . ASP A 1 571 ? -7.641 45.594 1.454 1 34.22 571 ASP A CA 1
ATOM 4649 C C . ASP A 1 571 ? -6.676 46.469 0.648 1 34.22 571 ASP A C 1
ATOM 4651 O O . ASP A 1 571 ? -7.086 47.188 -0.268 1 34.22 571 ASP A O 1
ATOM 4655 N N . ARG A 1 572 ? -5.414 46.625 1.068 1 34.41 572 ARG A N 1
ATOM 4656 C CA . ARG A 1 572 ? -4.531 47.312 0.124 1 34.41 572 ARG A CA 1
ATOM 4657 C C . ARG A 1 572 ? -3.922 46.312 -0.863 1 34.41 572 ARG A C 1
ATOM 4659 O O . ARG A 1 572 ? -3.512 45.219 -0.479 1 34.41 572 ARG A O 1
ATOM 4666 N N . MET B 1 1 ? 9.953 5.867 -22.062 1 56.84 1 MET B N 1
ATOM 4667 C CA . MET B 1 1 ? 11.211 5.129 -22.109 1 56.84 1 MET B CA 1
ATOM 4668 C C . MET B 1 1 ? 11.086 3.885 -22.984 1 56.84 1 MET B C 1
ATOM 4670 O O . MET B 1 1 ? 10.094 3.152 -22.891 1 56.84 1 MET B O 1
ATOM 4674 N N . LYS B 1 2 ? 11.977 3.807 -23.938 1 67.75 2 LYS B N 1
ATOM 4675 C CA . LYS B 1 2 ? 12.086 2.723 -24.906 1 67.75 2 LYS B CA 1
ATOM 4676 C C . LYS B 1 2 ? 12.438 1.405 -24.234 1 67.75 2 LYS B C 1
ATOM 4678 O O . LYS B 1 2 ? 13.266 1.377 -23.312 1 67.75 2 LYS B O 1
ATOM 4683 N N . TYR B 1 3 ? 11.695 0.276 -24.375 1 78.81 3 TYR B N 1
ATOM 4684 C CA . TYR B 1 3 ? 11.883 -1.094 -23.906 1 78.81 3 TYR B CA 1
ATOM 4685 C C . TYR B 1 3 ? 13.359 -1.451 -23.859 1 78.81 3 TYR B C 1
ATOM 4687 O O . TYR B 1 3 ? 13.844 -1.968 -22.844 1 78.81 3 TYR B O 1
ATOM 4695 N N . LYS B 1 4 ? 14.117 -1.014 -24.781 1 83.88 4 LYS B N 1
ATOM 4696 C CA . LYS B 1 4 ? 15.523 -1.374 -24.891 1 83.88 4 LYS B CA 1
ATOM 4697 C C . LYS B 1 4 ? 16.344 -0.704 -23.797 1 83.88 4 LYS B C 1
ATOM 4699 O O . LYS B 1 4 ? 17.234 -1.327 -23.219 1 83.88 4 LYS B O 1
ATOM 4704 N N . HIS B 1 5 ? 16.047 0.513 -23.484 1 88.62 5 HIS B N 1
ATOM 4705 C CA . HIS B 1 5 ? 16.797 1.242 -22.469 1 88.62 5 HIS B CA 1
ATOM 4706 C C . HIS B 1 5 ? 16.547 0.663 -21.078 1 88.62 5 HIS B C 1
ATOM 4708 O O . HIS B 1 5 ? 17.484 0.539 -20.281 1 88.62 5 HIS B O 1
ATOM 4714 N N . ALA B 1 6 ? 15.359 0.294 -20.812 1 90.06 6 ALA B N 1
ATOM 4715 C CA . ALA B 1 6 ? 15.023 -0.299 -19.516 1 90.06 6 ALA B CA 1
ATOM 4716 C C . ALA B 1 6 ? 15.727 -1.642 -19.328 1 90.06 6 ALA B C 1
ATOM 4718 O O . ALA B 1 6 ? 16.219 -1.943 -18.25 1 90.06 6 ALA B O 1
ATOM 4719 N N . LEU B 1 7 ? 15.859 -2.369 -20.438 1 91.44 7 LEU B N 1
ATOM 4720 C CA . LEU B 1 7 ? 16.516 -3.672 -20.359 1 91.44 7 LEU B CA 1
ATOM 4721 C C . LEU B 1 7 ? 18.016 -3.514 -20.188 1 91.44 7 LEU B C 1
ATOM 4723 O O . LEU B 1 7 ? 18.656 -4.332 -19.531 1 91.44 7 LEU B O 1
ATOM 4727 N N . TYR B 1 8 ? 18.5 -2.488 -20.766 1 92.94 8 TYR B N 1
ATOM 4728 C CA . TYR B 1 8 ? 19.922 -2.211 -20.609 1 92.94 8 TYR B CA 1
ATOM 4729 C C . TYR B 1 8 ? 20.25 -1.836 -19.172 1 92.94 8 TYR B C 1
ATOM 4731 O O . TYR B 1 8 ? 21.25 -2.295 -18.625 1 92.94 8 TYR B O 1
ATOM 4739 N N . PHE B 1 9 ? 19.438 -1.018 -18.594 1 93.69 9 PHE B N 1
ATOM 4740 C CA . PHE B 1 9 ? 19.609 -0.652 -17.203 1 93.69 9 PHE B CA 1
ATOM 4741 C C . PHE B 1 9 ? 19.547 -1.885 -16.297 1 93.69 9 PHE B C 1
ATOM 4743 O O . PHE B 1 9 ? 20.375 -2.051 -15.406 1 93.69 9 PHE B O 1
ATOM 4750 N N . LEU B 1 10 ? 18.578 -2.688 -16.578 1 93.44 10 LEU B N 1
ATOM 4751 C CA . LEU B 1 10 ? 18.422 -3.904 -15.781 1 93.44 10 LEU B CA 1
ATOM 4752 C C . LEU B 1 10 ? 19.625 -4.82 -15.938 1 93.44 10 LEU B C 1
ATOM 4754 O O . LEU B 1 10 ? 20.094 -5.395 -14.953 1 93.44 10 LEU B O 1
ATOM 4758 N N . TRP B 1 11 ? 20.109 -4.98 -17.125 1 94.31 11 TRP B N 1
ATOM 4759 C CA . TRP B 1 11 ? 21.266 -5.824 -17.391 1 94.31 11 TRP B CA 1
ATOM 4760 C C . TRP B 1 11 ? 22.5 -5.277 -16.688 1 94.31 11 TRP B C 1
ATOM 4762 O O . TRP B 1 11 ? 23.312 -6.043 -16.156 1 94.31 11 TRP B O 1
ATOM 4772 N N . GLU B 1 12 ? 22.672 -3.996 -16.688 1 94.56 12 GLU B N 1
ATOM 4773 C CA . GLU B 1 12 ? 23.812 -3.371 -16.016 1 94.56 12 GLU B CA 1
ATOM 4774 C C . GLU B 1 12 ? 23.797 -3.65 -14.516 1 94.56 12 GLU B C 1
ATOM 4776 O O . GLU B 1 12 ? 24.828 -3.916 -13.914 1 94.56 12 GLU B O 1
ATOM 4781 N N . GLU B 1 13 ? 22.641 -3.646 -13.969 1 94.5 13 GLU B N 1
ATOM 4782 C CA . GLU B 1 13 ? 22.516 -3.881 -12.531 1 94.5 13 GLU B CA 1
ATOM 4783 C C . GLU B 1 13 ? 22.734 -5.352 -12.188 1 94.5 13 GLU B C 1
ATOM 4785 O O . GLU B 1 13 ? 23.375 -5.676 -11.188 1 94.5 13 GLU B O 1
ATOM 4790 N N . VAL B 1 14 ? 22.219 -6.168 -13.062 1 96 14 VAL B N 1
ATOM 4791 C CA . VAL B 1 14 ? 22.297 -7.602 -12.797 1 96 14 VAL B CA 1
ATOM 4792 C C . VAL B 1 14 ? 23.703 -8.102 -13.117 1 96 14 VAL B C 1
ATOM 4794 O O . VAL B 1 14 ? 24.234 -8.977 -12.414 1 96 14 VAL B O 1
ATOM 4797 N N . SER B 1 15 ? 24.375 -7.539 -14.133 1 95.12 15 SER B N 1
ATOM 4798 C CA . SER B 1 15 ? 25.672 -8 -14.594 1 95.12 15 SER B CA 1
ATOM 4799 C C . SER B 1 15 ? 26.766 -7.652 -13.586 1 95.12 15 SER B C 1
ATOM 4801 O O . SER B 1 15 ? 27.875 -8.188 -13.656 1 95.12 15 SER B O 1
ATOM 4803 N N . ARG B 1 16 ? 26.453 -6.812 -12.648 1 94.12 16 ARG B N 1
ATOM 4804 C CA . ARG B 1 16 ? 27.406 -6.508 -11.578 1 94.12 16 ARG B CA 1
ATOM 4805 C C . ARG B 1 16 ? 27.672 -7.738 -10.727 1 94.12 16 ARG B C 1
ATOM 4807 O O . ARG B 1 16 ? 28.75 -7.871 -10.141 1 94.12 16 ARG B O 1
ATOM 4814 N N . PHE B 1 17 ? 26.703 -8.578 -10.68 1 95.75 17 PHE B N 1
ATOM 4815 C CA . PHE B 1 17 ? 26.828 -9.805 -9.898 1 95.75 17 PHE B CA 1
ATOM 4816 C C . PHE B 1 17 ? 27.031 -11.016 -10.812 1 95.75 17 PHE B C 1
ATOM 4818 O O . PHE B 1 17 ? 26.203 -11.93 -10.82 1 95.75 17 PHE B O 1
ATOM 4825 N N . LYS B 1 18 ? 28.109 -11.094 -11.438 1 95 18 LYS B N 1
ATOM 4826 C CA . LYS B 1 18 ? 28.422 -12.078 -12.469 1 95 18 LYS B CA 1
ATOM 4827 C C . LYS B 1 18 ? 28.5 -13.484 -11.883 1 95 18 LYS B C 1
ATOM 4829 O O . LYS B 1 18 ? 28.078 -14.453 -12.531 1 95 18 LYS B O 1
ATOM 4834 N N . LYS B 1 19 ? 29 -13.523 -10.664 1 95.12 19 LYS B N 1
ATOM 4835 C CA . LYS B 1 19 ? 29.141 -14.844 -10.047 1 95.12 19 LYS B CA 1
ATOM 4836 C C . LYS B 1 19 ? 27.797 -15.531 -9.891 1 95.12 19 LYS B C 1
ATOM 4838 O O . LYS B 1 19 ? 27.609 -16.672 -10.336 1 95.12 19 LYS B O 1
ATOM 4843 N N . GLU B 1 20 ? 26.844 -14.836 -9.273 1 94.5 20 GLU B N 1
ATOM 4844 C CA . GLU B 1 20 ? 25.516 -15.406 -9.062 1 94.5 20 GLU B CA 1
ATOM 4845 C C . GLU B 1 20 ? 24.812 -15.648 -10.391 1 94.5 20 GLU B C 1
ATOM 4847 O O . GLU B 1 20 ? 24.094 -16.641 -10.547 1 94.5 20 GLU B O 1
ATOM 4852 N N . LEU B 1 21 ? 24.984 -14.742 -11.32 1 95 21 LEU B N 1
ATOM 4853 C CA . LEU B 1 21 ? 24.375 -14.883 -12.641 1 95 21 LEU B CA 1
ATOM 4854 C C . LEU B 1 21 ? 24.922 -16.125 -13.359 1 95 21 LEU B C 1
ATOM 4856 O O . LEU B 1 21 ? 24.156 -16.906 -13.922 1 95 21 LEU B O 1
ATOM 4860 N N . PHE B 1 22 ? 26.203 -16.328 -13.266 1 95.44 22 PHE B N 1
ATOM 4861 C CA . PHE B 1 22 ? 26.844 -17.453 -13.914 1 95.44 22 PHE B CA 1
ATOM 4862 C C . PHE B 1 22 ? 26.422 -18.766 -13.25 1 95.44 22 PHE B C 1
ATOM 4864 O O . PHE B 1 22 ? 26.188 -19.766 -13.938 1 95.44 22 PHE B O 1
ATOM 4871 N N . ILE B 1 23 ? 26.328 -18.75 -11.961 1 96.19 23 ILE B N 1
ATOM 4872 C CA . ILE B 1 23 ? 25.906 -19.953 -11.242 1 96.19 23 ILE B CA 1
ATOM 4873 C C . ILE B 1 23 ? 24.5 -20.344 -11.68 1 96.19 23 ILE B C 1
ATOM 4875 O O . ILE B 1 23 ? 24.219 -21.516 -11.93 1 96.19 23 ILE B O 1
ATOM 4879 N N . ASN B 1 24 ? 23.625 -19.406 -11.812 1 95.06 24 ASN B N 1
ATOM 4880 C CA . ASN B 1 24 ? 22.266 -19.688 -12.227 1 95.06 24 ASN B CA 1
ATOM 4881 C C . ASN B 1 24 ? 22.203 -20.234 -13.656 1 95.06 24 ASN B C 1
ATOM 4883 O O . ASN B 1 24 ? 21.484 -21.188 -13.93 1 95.06 24 ASN B O 1
ATOM 4887 N N . PHE B 1 25 ? 22.984 -19.703 -14.547 1 95.31 25 PHE B N 1
ATOM 4888 C CA . PHE B 1 25 ? 23.031 -20.172 -15.922 1 95.31 25 PHE B CA 1
ATOM 4889 C C . PHE B 1 25 ? 23.531 -21.609 -15.984 1 95.31 25 PHE B C 1
ATOM 4891 O O . PHE B 1 25 ? 22.953 -22.438 -16.703 1 95.31 25 PHE B O 1
ATOM 4898 N N . ILE B 1 26 ? 24.531 -21.859 -15.195 1 95.88 26 ILE B N 1
ATOM 4899 C CA . ILE B 1 26 ? 25.125 -23.188 -15.203 1 95.88 26 ILE B CA 1
ATOM 4900 C C . ILE B 1 26 ? 24.141 -24.203 -14.641 1 95.88 26 ILE B C 1
ATOM 4902 O O . ILE B 1 26 ? 24.016 -25.312 -15.164 1 95.88 26 ILE B O 1
ATOM 4906 N N . LEU B 1 27 ? 23.484 -23.859 -13.609 1 96.12 27 LEU B N 1
ATOM 4907 C CA . LEU B 1 27 ? 22.5 -24.75 -13.008 1 96.12 27 LEU B CA 1
ATOM 4908 C C . LEU B 1 27 ? 21.359 -25.031 -13.977 1 96.12 27 LEU B C 1
ATOM 4910 O O . LEU B 1 27 ? 20.922 -26.172 -14.109 1 96.12 27 LEU B O 1
ATOM 4914 N N . ILE B 1 28 ? 20.938 -24.016 -14.703 1 94.5 28 ILE B N 1
ATOM 4915 C CA . ILE B 1 28 ? 19.875 -24.188 -15.68 1 94.5 28 ILE B CA 1
ATOM 4916 C C . ILE B 1 28 ? 20.344 -25.078 -16.812 1 94.5 28 ILE B C 1
ATOM 4918 O O . ILE B 1 28 ? 19.656 -26.031 -17.203 1 94.5 28 ILE B O 1
ATOM 4922 N N . PHE B 1 29 ? 21.5 -24.875 -17.281 1 94.12 29 PHE B N 1
ATOM 4923 C CA . PHE B 1 29 ? 22.078 -25.641 -18.391 1 94.12 29 PHE B CA 1
ATOM 4924 C C . PHE B 1 29 ? 22.25 -27.109 -18.016 1 94.12 29 PHE B C 1
ATOM 4926 O O . PHE B 1 29 ? 22.047 -28 -18.828 1 94.12 29 PHE B O 1
ATOM 4933 N N . SER B 1 30 ? 22.594 -27.297 -16.766 1 94.94 30 SER B N 1
ATOM 4934 C CA . SER B 1 30 ? 22.844 -28.656 -16.297 1 94.94 30 SER B CA 1
ATOM 4935 C C . SER B 1 30 ? 21.531 -29.438 -16.141 1 94.94 30 SER B C 1
ATOM 4937 O O . SER B 1 30 ? 21.516 -30.656 -16.234 1 94.94 30 SER B O 1
ATOM 4939 N N . SER B 1 31 ? 20.5 -28.75 -15.898 1 93.56 31 SER B N 1
ATOM 4940 C CA . SER B 1 31 ? 19.219 -29.406 -15.648 1 93.56 31 SER B CA 1
ATOM 4941 C C . SER B 1 31 ? 18.547 -29.812 -16.953 1 93.56 31 SER B C 1
ATOM 4943 O O . SER B 1 31 ? 17.781 -30.781 -16.984 1 93.56 31 SER B O 1
ATOM 4945 N N . ILE B 1 32 ? 18.812 -29.188 -18.078 1 92.81 32 ILE B N 1
ATOM 4946 C CA . ILE B 1 32 ? 18.094 -29.328 -19.328 1 92.81 32 ILE B CA 1
ATOM 4947 C C . ILE B 1 32 ? 18.328 -30.734 -19.906 1 92.81 32 ILE B C 1
ATOM 4949 O O . ILE B 1 32 ? 17.391 -31.438 -20.234 1 92.81 32 ILE B O 1
ATOM 4953 N N . PRO B 1 33 ? 19.594 -31.203 -19.922 1 92.62 33 PRO B N 1
ATOM 4954 C CA . PRO B 1 33 ? 19.812 -32.562 -20.438 1 92.62 33 PRO B CA 1
ATOM 4955 C C . PRO B 1 33 ? 19.156 -33.625 -19.562 1 92.62 33 PRO B C 1
ATOM 4957 O O . PRO B 1 33 ? 18.719 -34.656 -20.078 1 92.62 33 PRO B O 1
ATOM 4960 N N . LEU B 1 34 ? 19.109 -33.438 -18.297 1 92.5 34 LEU B N 1
ATOM 4961 C CA . LEU B 1 34 ? 18.516 -34.406 -17.391 1 92.5 34 LEU B CA 1
ATOM 4962 C C . LEU B 1 34 ? 17.016 -34.531 -17.641 1 92.5 34 LEU B C 1
ATOM 4964 O O . LEU B 1 34 ? 16.469 -35.625 -17.625 1 92.5 34 LEU B O 1
ATOM 4968 N N . VAL B 1 35 ? 16.438 -33.406 -17.891 1 89.06 35 VAL B N 1
ATOM 4969 C CA . VAL B 1 35 ? 15.008 -33.406 -18.156 1 89.06 35 VAL B CA 1
ATOM 4970 C C . VAL B 1 35 ? 14.742 -34.031 -19.531 1 89.06 35 VAL B C 1
ATOM 4972 O O . VAL B 1 35 ? 13.758 -34.75 -19.703 1 89.06 35 VAL B O 1
ATOM 4975 N N . ALA B 1 36 ? 15.656 -33.875 -20.484 1 91.31 36 ALA B N 1
ATOM 4976 C CA . ALA B 1 36 ? 15.492 -34.312 -21.859 1 91.31 36 ALA B CA 1
ATOM 4977 C C . ALA B 1 36 ? 15.625 -35.844 -21.969 1 91.31 36 ALA B C 1
ATOM 4979 O O . ALA B 1 36 ? 15.047 -36.469 -22.859 1 91.31 36 ALA B O 1
ATOM 4980 N N . VAL B 1 37 ? 16.297 -36.406 -21.016 1 94.06 37 VAL B N 1
ATOM 4981 C CA . VAL B 1 37 ? 16.578 -37.844 -21.109 1 94.06 37 VAL B CA 1
ATOM 4982 C C . VAL B 1 37 ? 15.414 -38.625 -20.5 1 94.06 37 VAL B C 1
ATOM 4984 O O . VAL B 1 37 ? 15.219 -39.812 -20.828 1 94.06 37 VAL B O 1
ATOM 4987 N N . THR B 1 38 ? 14.656 -38.031 -19.719 1 90.81 38 THR B N 1
ATOM 4988 C CA . THR B 1 38 ? 13.648 -38.719 -18.922 1 90.81 38 THR B CA 1
ATOM 4989 C C . THR B 1 38 ? 12.609 -39.375 -19.812 1 90.81 38 THR B C 1
ATOM 4991 O O . THR B 1 38 ? 12.289 -40.562 -19.625 1 90.81 38 THR B O 1
ATOM 4994 N N . PRO B 1 39 ? 12.102 -38.688 -20.844 1 91.38 39 PRO B N 1
ATOM 4995 C CA . PRO B 1 39 ? 11.109 -39.375 -21.703 1 91.38 39 PRO B CA 1
ATOM 4996 C C . PRO B 1 39 ? 11.672 -40.594 -22.406 1 91.38 39 PRO B C 1
ATOM 4998 O O . PRO B 1 39 ? 10.961 -41.562 -22.609 1 91.38 39 PRO B O 1
ATOM 5001 N N . PHE B 1 40 ? 12.883 -40.625 -22.766 1 94.12 40 PHE B N 1
ATOM 5002 C CA . PHE B 1 40 ? 13.492 -41.781 -23.438 1 94.12 40 PHE B CA 1
ATOM 5003 C C . PHE B 1 40 ? 13.656 -42.938 -22.469 1 94.12 40 PHE B C 1
ATOM 5005 O O . PHE B 1 40 ? 13.523 -44.094 -22.859 1 94.12 40 PHE B O 1
ATOM 5012 N N . LEU B 1 41 ? 13.938 -42.594 -21.266 1 93.62 41 LEU B N 1
ATOM 5013 C CA . LEU B 1 41 ? 14.047 -43.656 -20.25 1 93.62 41 LEU B CA 1
ATOM 5014 C C . LEU B 1 41 ? 12.68 -44.281 -19.969 1 93.62 41 LEU B C 1
ATOM 5016 O O . LEU B 1 41 ? 12.578 -45.469 -19.766 1 93.62 41 LEU B O 1
ATOM 5020 N N . ILE B 1 42 ? 11.703 -43.469 -19.969 1 91.88 42 ILE B N 1
ATOM 5021 C CA . ILE B 1 42 ? 10.344 -43.969 -19.75 1 91.88 42 ILE B CA 1
ATOM 5022 C C . ILE B 1 42 ? 9.945 -44.875 -20.922 1 91.88 42 ILE B C 1
ATOM 5024 O O . ILE B 1 42 ? 9.336 -45.938 -20.719 1 91.88 42 ILE B O 1
ATOM 5028 N N . GLU B 1 43 ? 10.258 -44.406 -22.078 1 92.44 43 GLU B N 1
ATOM 5029 C CA . GLU B 1 43 ? 10.008 -45.25 -23.266 1 92.44 43 GLU B CA 1
ATOM 5030 C C . GLU B 1 43 ? 10.695 -46.594 -23.141 1 92.44 43 GLU B C 1
ATOM 5032 O O . GLU B 1 43 ? 10.078 -47.625 -23.406 1 92.44 43 GLU B O 1
ATOM 5037 N N . ASN B 1 44 ? 11.953 -46.562 -22.75 1 91.06 44 ASN B N 1
ATOM 5038 C CA . ASN B 1 44 ? 12.711 -47.812 -22.578 1 91.06 44 ASN B CA 1
ATOM 5039 C C . ASN B 1 44 ? 12.102 -48.688 -21.5 1 91.06 44 ASN B C 1
ATOM 5041 O O . ASN B 1 44 ? 12.039 -49.906 -21.656 1 91.06 44 ASN B O 1
ATOM 5045 N N . LEU B 1 45 ? 11.703 -48.062 -20.453 1 90.31 45 LEU B N 1
ATOM 5046 C CA . LEU B 1 45 ? 11.07 -48.812 -19.359 1 90.31 45 LEU B CA 1
ATOM 5047 C C . LEU B 1 45 ? 9.805 -49.531 -19.859 1 90.31 45 LEU B C 1
ATOM 5049 O O . LEU B 1 45 ? 9.602 -50.719 -19.594 1 90.31 45 LEU B O 1
ATOM 5053 N N . MET B 1 46 ? 9 -48.812 -20.578 1 88.38 46 MET B N 1
ATOM 5054 C CA . MET B 1 46 ? 7.738 -49.375 -21.062 1 88.38 46 MET B CA 1
ATOM 5055 C C . MET B 1 46 ? 7.984 -50.438 -22.141 1 88.38 46 MET B C 1
ATOM 5057 O O . MET B 1 46 ? 7.223 -51.375 -22.25 1 88.38 46 MET B O 1
ATOM 5061 N N . GLN B 1 47 ? 9.055 -50.25 -22.938 1 87.38 47 GLN B N 1
ATOM 5062 C CA . GLN B 1 47 ? 9.414 -51.25 -23.938 1 87.38 47 GLN B CA 1
ATOM 5063 C C . GLN B 1 47 ? 9.805 -52.594 -23.266 1 87.38 47 GLN B C 1
ATOM 5065 O O . GLN B 1 47 ? 9.43 -53.656 -23.75 1 87.38 47 GLN B O 1
ATOM 5070 N N . GLU B 1 48 ? 10.531 -52.469 -22.234 1 85.06 48 GLU B N 1
ATOM 5071 C CA . GLU B 1 48 ? 10.961 -53.656 -21.531 1 85.06 48 GLU B CA 1
ATOM 5072 C C . GLU B 1 48 ? 9.773 -54.406 -20.922 1 85.06 48 GLU B C 1
ATOM 5074 O O . GLU B 1 48 ? 9.766 -55.625 -20.875 1 85.06 48 GLU B O 1
ATOM 5079 N N . ILE B 1 49 ? 8.789 -53.75 -20.578 1 82 49 ILE B N 1
ATOM 5080 C CA . ILE B 1 49 ? 7.629 -54.344 -19.922 1 82 49 ILE B CA 1
ATOM 5081 C C . ILE B 1 49 ? 6.742 -55 -20.969 1 82 49 ILE B C 1
ATOM 5083 O O . ILE B 1 49 ? 6.113 -56.031 -20.703 1 82 49 ILE B O 1
ATOM 5087 N N . THR B 1 50 ? 6.66 -54.469 -22.141 1 77.69 50 THR B N 1
ATOM 5088 C CA . THR B 1 50 ? 5.77 -55 -23.172 1 77.69 50 THR B CA 1
ATOM 5089 C C . THR B 1 50 ? 6.406 -56.188 -23.891 1 77.69 50 THR B C 1
ATOM 5091 O O . THR B 1 50 ? 5.703 -57.062 -24.375 1 77.69 50 THR B O 1
ATOM 5094 N N . THR B 1 51 ? 7.637 -56.156 -24.141 1 68.81 51 THR B N 1
ATOM 5095 C CA . THR B 1 51 ? 8.242 -57.188 -24.969 1 68.81 51 THR B CA 1
ATOM 5096 C C . THR B 1 51 ? 8.773 -58.344 -24.094 1 68.81 51 THR B C 1
ATOM 5098 O O . THR B 1 51 ? 8.688 -59.5 -24.484 1 68.81 51 THR B O 1
ATOM 5101 N N . ILE B 1 52 ? 9.547 -58 -22.969 1 61.78 52 ILE B N 1
ATOM 5102 C CA . ILE B 1 52 ? 10.43 -59.031 -22.438 1 61.78 52 ILE B CA 1
ATOM 5103 C C . ILE B 1 52 ? 9.859 -59.562 -21.141 1 61.78 52 ILE B C 1
ATOM 5105 O O . ILE B 1 52 ? 9.766 -58.844 -20.141 1 61.78 52 ILE B O 1
ATOM 5109 N N . ASN B 1 53 ? 8.93 -60.5 -21.203 1 62.09 53 ASN B N 1
ATOM 5110 C CA . ASN B 1 53 ? 8.391 -61.125 -20 1 62.09 53 ASN B CA 1
ATOM 5111 C C . ASN B 1 53 ? 9.383 -62.125 -19.391 1 62.09 53 ASN B C 1
ATOM 5113 O O . ASN B 1 53 ? 8.977 -63.062 -18.719 1 62.09 53 ASN 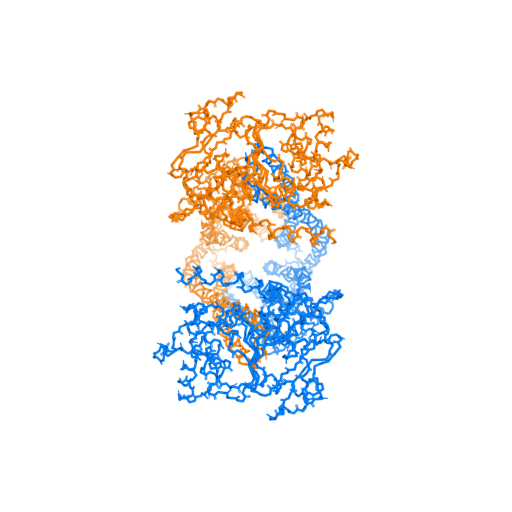B O 1
ATOM 5117 N N . ASP B 1 54 ? 10.656 -61.938 -19.688 1 67.44 54 ASP B N 1
ATOM 5118 C CA . ASP B 1 54 ? 11.586 -62.906 -19.094 1 67.44 54 ASP B CA 1
ATOM 5119 C C . ASP B 1 54 ? 12.312 -62.281 -17.906 1 67.44 54 ASP B C 1
ATOM 5121 O O . ASP B 1 54 ? 12.086 -61.125 -17.562 1 67.44 54 ASP B O 1
ATOM 5125 N N . GLY B 1 55 ? 12.906 -63.156 -17 1 67.62 55 GLY B N 1
ATOM 5126 C CA . GLY B 1 55 ? 13.656 -62.781 -15.82 1 67.62 55 GLY B CA 1
ATOM 5127 C C . GLY B 1 55 ? 14.641 -61.656 -16.062 1 67.62 55 GLY B C 1
ATOM 5128 O O . GLY B 1 55 ? 14.75 -60.719 -15.258 1 67.62 55 GLY B O 1
ATOM 5129 N N . GLN B 1 56 ? 15.227 -61.656 -17.172 1 75.44 56 GLN B N 1
ATOM 5130 C CA . GLN B 1 56 ? 16.203 -60.625 -17.531 1 75.44 56 GLN B CA 1
ATOM 5131 C C . GLN B 1 56 ? 15.508 -59.281 -17.844 1 75.44 56 GLN B C 1
ATOM 5133 O O . GLN B 1 56 ? 16.016 -58.219 -17.484 1 75.44 56 GLN B O 1
ATOM 5138 N N . GLY B 1 57 ? 14.469 -59.344 -18.375 1 78.25 57 GLY B N 1
ATOM 5139 C CA . GLY B 1 57 ? 13.664 -58.156 -18.656 1 78.25 57 GLY B CA 1
ATOM 5140 C C . GLY B 1 57 ? 13.227 -57.438 -17.406 1 78.25 57 GLY B C 1
ATOM 5141 O O . GLY B 1 57 ? 13.234 -56.219 -17.359 1 78.25 57 GLY B O 1
ATOM 5142 N N . MET B 1 58 ? 13.086 -58.219 -16.422 1 83.19 58 MET B N 1
ATOM 5143 C CA . MET B 1 58 ? 12.664 -57.656 -15.156 1 83.19 58 MET B CA 1
ATOM 5144 C C . MET B 1 58 ? 13.812 -56.875 -14.492 1 83.19 58 MET B C 1
ATOM 5146 O O . MET B 1 58 ? 13.609 -55.812 -13.938 1 83.19 58 MET B O 1
ATOM 5150 N N . LYS B 1 59 ? 14.961 -57.438 -14.492 1 86.75 59 LYS B N 1
ATOM 5151 C CA . LYS B 1 59 ? 16.125 -56.781 -13.93 1 86.75 59 LYS B CA 1
ATOM 5152 C C . LYS B 1 59 ? 16.422 -55.469 -14.664 1 86.75 59 LYS B C 1
ATOM 5154 O O . LYS B 1 59 ? 16.703 -54.469 -14.031 1 86.75 59 LYS B O 1
ATOM 5159 N N . ASN B 1 60 ? 16.359 -55.438 -15.977 1 86.88 60 ASN B N 1
ATOM 5160 C CA . ASN B 1 60 ? 16.578 -54.25 -16.766 1 86.88 60 ASN B CA 1
ATOM 5161 C C . ASN B 1 60 ? 15.531 -53.188 -16.484 1 86.88 60 ASN B C 1
ATOM 5163 O O . ASN B 1 60 ? 15.844 -52 -16.422 1 86.88 60 ASN B O 1
ATOM 5167 N N . ALA B 1 61 ? 14.336 -53.625 -16.312 1 88.06 61 ALA B N 1
ATOM 5168 C CA . ALA B 1 61 ? 13.258 -52.719 -16 1 88.06 61 ALA B CA 1
ATOM 5169 C C . ALA B 1 61 ? 13.477 -52.062 -14.641 1 88.06 61 ALA B C 1
ATOM 5171 O O . ALA B 1 61 ? 13.242 -50.844 -14.477 1 88.06 61 ALA B O 1
ATOM 5172 N N . LEU B 1 62 ? 13.945 -52.844 -13.703 1 88.81 62 LEU B N 1
ATOM 5173 C CA . LEU B 1 62 ? 14.219 -52.312 -12.367 1 88.81 62 LEU B CA 1
ATOM 5174 C C . LEU B 1 62 ? 15.352 -51.281 -12.406 1 88.81 62 LEU B C 1
ATOM 5176 O O . LEU B 1 62 ? 15.273 -50.25 -11.758 1 88.81 62 LEU B O 1
ATOM 5180 N N . ILE B 1 63 ? 16.344 -51.562 -13.164 1 91.94 63 ILE B N 1
ATOM 5181 C CA . ILE B 1 63 ? 17.484 -50.656 -13.281 1 91.94 63 ILE B CA 1
ATOM 5182 C C . ILE B 1 63 ? 17.047 -49.344 -13.945 1 91.94 63 ILE B C 1
ATOM 5184 O O . ILE B 1 63 ? 17.406 -48.281 -13.492 1 91.94 63 ILE B O 1
ATOM 5188 N N . THR B 1 64 ? 16.25 -49.438 -14.969 1 92.88 64 THR B N 1
ATOM 5189 C CA . THR B 1 64 ? 15.758 -48.25 -15.664 1 92.88 64 THR B CA 1
ATOM 5190 C C . THR B 1 64 ? 14.859 -47.406 -14.742 1 92.88 64 THR B C 1
ATOM 5192 O O . THR B 1 64 ? 14.922 -46.188 -14.75 1 92.88 64 THR B O 1
ATOM 5195 N N . ALA B 1 65 ? 14.055 -48.125 -14.008 1 92.06 65 ALA B N 1
ATOM 5196 C CA . ALA B 1 65 ? 13.172 -47.406 -13.07 1 92.06 65 ALA B CA 1
ATOM 5197 C C . ALA B 1 65 ? 13.977 -46.656 -12.023 1 92.06 65 ALA B C 1
ATOM 5199 O O . ALA B 1 65 ? 13.688 -45.5 -11.727 1 92.06 65 ALA B O 1
ATOM 5200 N N . ILE B 1 66 ? 14.961 -47.25 -11.477 1 92.31 66 ILE B N 1
ATOM 5201 C CA . ILE B 1 66 ? 15.812 -46.625 -10.469 1 92.31 66 ILE B CA 1
ATOM 5202 C C . ILE B 1 66 ? 16.547 -45.438 -11.094 1 92.31 66 ILE B C 1
ATOM 5204 O O . ILE B 1 66 ? 16.688 -44.406 -10.469 1 92.31 66 ILE B O 1
ATOM 5208 N N . LEU B 1 67 ? 16.984 -45.656 -12.289 1 94.25 67 LEU B N 1
ATOM 5209 C CA . LEU B 1 67 ? 17.672 -44.594 -12.992 1 94.25 67 LEU B CA 1
ATOM 5210 C C . LEU B 1 67 ? 16.766 -43.375 -13.18 1 94.25 67 LEU B C 1
ATOM 5212 O O . LEU B 1 67 ? 17.203 -42.219 -13.016 1 94.25 67 LEU B O 1
ATOM 5216 N N . ILE B 1 68 ? 15.547 -43.625 -13.539 1 93.88 68 ILE B N 1
ATOM 5217 C CA . ILE B 1 68 ? 14.586 -42.531 -13.703 1 93.88 68 ILE B CA 1
ATOM 5218 C C . ILE B 1 68 ? 14.406 -41.781 -12.383 1 93.88 68 ILE B C 1
ATOM 5220 O O . ILE B 1 68 ? 14.438 -40.562 -12.352 1 93.88 68 ILE B O 1
ATOM 5224 N N . LEU B 1 69 ? 14.273 -42.469 -11.297 1 91.56 69 LEU B N 1
ATOM 5225 C CA . LEU B 1 69 ? 14.062 -41.875 -9.984 1 91.56 69 LEU B CA 1
ATOM 5226 C C . LEU B 1 69 ? 15.289 -41.062 -9.547 1 91.56 69 LEU B C 1
ATOM 5228 O O . LEU B 1 69 ? 15.156 -40 -8.961 1 91.56 69 LEU B O 1
ATOM 5232 N N . VAL B 1 70 ? 16.391 -41.594 -9.852 1 93.38 70 VAL B N 1
ATOM 5233 C CA . VAL B 1 70 ? 17.641 -40.906 -9.5 1 93.38 70 VAL B CA 1
ATOM 5234 C C . VAL B 1 70 ? 17.766 -39.594 -10.305 1 93.38 70 VAL B C 1
ATOM 5236 O O . VAL B 1 70 ? 18.094 -38.562 -9.758 1 93.38 70 VAL B O 1
ATOM 5239 N N . ILE B 1 71 ? 17.516 -39.656 -11.555 1 94.12 71 ILE B N 1
ATOM 5240 C CA . ILE B 1 71 ? 17.609 -38.5 -12.43 1 94.12 71 ILE B CA 1
ATOM 5241 C C . ILE B 1 71 ? 16.578 -37.438 -11.992 1 94.12 71 ILE B C 1
ATOM 5243 O O . ILE B 1 71 ? 16.906 -36.25 -11.93 1 94.12 71 ILE B O 1
ATOM 5247 N N . TYR B 1 72 ? 15.414 -37.906 -11.68 1 90.5 72 TYR B N 1
ATOM 5248 C CA . TYR B 1 72 ? 14.383 -37 -11.219 1 90.5 72 TYR B CA 1
ATOM 5249 C C . TYR B 1 72 ? 14.805 -36.312 -9.93 1 90.5 72 TYR B C 1
ATOM 5251 O O . TYR B 1 72 ? 14.641 -35.094 -9.781 1 90.5 72 TYR B O 1
ATOM 5259 N N . SER B 1 73 ? 15.312 -37.062 -8.992 1 92.19 73 SER B N 1
ATOM 5260 C CA . SER B 1 73 ? 15.773 -36.531 -7.715 1 92.19 73 SER B CA 1
ATOM 5261 C C . SER B 1 73 ? 16.891 -35.5 -7.922 1 92.19 73 SER B C 1
ATOM 5263 O O . SER B 1 73 ? 16.906 -34.438 -7.305 1 92.19 73 SER B O 1
ATOM 5265 N N . PHE B 1 74 ? 17.75 -35.844 -8.781 1 93.75 74 PHE B N 1
ATOM 5266 C CA . PHE B 1 74 ? 18.875 -34.969 -9.055 1 93.75 74 PHE B CA 1
ATOM 5267 C C . PHE B 1 74 ? 18.406 -33.688 -9.727 1 93.75 74 PHE B C 1
ATOM 5269 O O . PHE B 1 74 ? 18.906 -32.594 -9.43 1 93.75 74 PHE B O 1
ATOM 5276 N N . THR B 1 75 ? 17.531 -33.812 -10.648 1 92.5 75 THR B N 1
ATOM 5277 C CA . THR B 1 75 ? 16.984 -32.656 -11.32 1 92.5 75 THR B CA 1
ATOM 5278 C C . THR B 1 75 ? 16.312 -31.719 -10.305 1 92.5 75 THR B C 1
ATOM 5280 O O . THR B 1 75 ? 16.469 -30.5 -10.375 1 92.5 75 THR B O 1
ATOM 5283 N N . ARG B 1 76 ? 15.586 -32.281 -9.398 1 90.56 76 ARG B N 1
ATOM 5284 C CA . ARG B 1 76 ? 14.914 -31.484 -8.375 1 90.56 76 ARG B CA 1
ATOM 5285 C C . ARG B 1 76 ? 15.93 -30.766 -7.477 1 90.56 76 ARG B C 1
ATOM 5287 O O . ARG B 1 76 ? 15.711 -29.641 -7.059 1 90.56 76 ARG B O 1
ATOM 5294 N N . PHE B 1 77 ? 16.922 -31.453 -7.199 1 92.75 77 PHE B N 1
ATOM 5295 C CA . PHE B 1 77 ? 18 -30.891 -6.395 1 92.75 77 PHE B CA 1
ATOM 5296 C C . PHE B 1 77 ? 18.625 -29.703 -7.098 1 92.75 77 PHE B C 1
ATOM 5298 O O . PHE B 1 77 ? 18.875 -28.672 -6.473 1 92.75 77 PHE B O 1
ATOM 5305 N N . ILE B 1 78 ? 18.859 -29.844 -8.352 1 94.75 78 ILE B N 1
ATOM 5306 C CA . ILE B 1 78 ? 19.453 -28.766 -9.133 1 94.75 78 ILE B CA 1
ATOM 5307 C C . ILE B 1 78 ? 18.5 -27.562 -9.156 1 94.75 78 ILE B C 1
ATOM 5309 O O . ILE B 1 78 ? 18.922 -26.422 -8.984 1 94.75 78 ILE B O 1
ATOM 5313 N N . TRP B 1 79 ? 17.266 -27.859 -9.273 1 92.19 79 TRP B N 1
ATOM 5314 C CA . TRP B 1 79 ? 16.281 -26.797 -9.359 1 92.19 79 TRP B CA 1
ATOM 5315 C C . TRP B 1 79 ? 16.156 -26.062 -8.031 1 92.19 79 TRP B C 1
ATOM 5317 O O . TRP B 1 79 ? 15.898 -24.859 -7.996 1 92.19 79 TRP B O 1
ATOM 5327 N N . PHE B 1 80 ? 16.344 -26.781 -6.965 1 93.5 80 PHE B N 1
ATOM 5328 C CA . PHE B 1 80 ? 16.375 -26.156 -5.648 1 93.5 80 PHE B CA 1
ATOM 5329 C C . PHE B 1 80 ? 17.469 -25.094 -5.59 1 93.5 80 PHE B C 1
ATOM 5331 O O . PHE B 1 80 ? 17.203 -23.953 -5.184 1 93.5 80 PHE B O 1
ATOM 5338 N N . PHE B 1 81 ? 18.562 -25.469 -6.047 1 94.75 81 PHE B N 1
ATOM 5339 C CA . PHE B 1 81 ? 19.688 -24.547 -6.012 1 94.75 81 PHE B CA 1
ATOM 5340 C C . PHE B 1 81 ? 19.484 -23.406 -7.012 1 94.75 81 PHE B C 1
ATOM 5342 O O . PHE B 1 81 ? 19.891 -22.281 -6.762 1 94.75 81 PHE B O 1
ATOM 5349 N N . CYS B 1 82 ? 18.906 -23.719 -8.117 1 94.5 82 CYS B N 1
ATOM 5350 C CA . CYS B 1 82 ? 18.609 -22.688 -9.117 1 94.5 82 CYS B CA 1
ATOM 5351 C C . CYS B 1 82 ? 17.688 -21.625 -8.539 1 94.5 82 CYS B C 1
ATOM 5353 O O . CYS B 1 82 ? 17.969 -20.422 -8.656 1 94.5 82 CYS B O 1
ATOM 5355 N N . ASP B 1 83 ? 16.703 -22.078 -7.844 1 93.75 83 ASP B N 1
ATOM 5356 C CA . ASP B 1 83 ? 15.734 -21.156 -7.258 1 93.75 83 ASP B CA 1
ATOM 5357 C C . ASP B 1 83 ? 16.359 -20.344 -6.121 1 93.75 83 ASP B C 1
ATOM 5359 O O . ASP B 1 83 ? 16.109 -19.141 -5.988 1 93.75 83 ASP B O 1
ATOM 5363 N N . TYR B 1 84 ? 17.125 -21.047 -5.375 1 94.75 84 TYR B N 1
ATOM 5364 C CA . TYR B 1 84 ? 17.781 -20.406 -4.246 1 94.75 84 TYR B CA 1
ATOM 5365 C C . TYR B 1 84 ? 18.75 -19.312 -4.727 1 94.75 84 TYR B C 1
ATOM 5367 O O . TYR B 1 84 ? 18.688 -18.172 -4.266 1 94.75 84 TYR B O 1
ATOM 5375 N N . HIS B 1 85 ? 19.594 -19.672 -5.652 1 95.12 85 HIS B N 1
ATOM 5376 C CA . HIS B 1 85 ? 20.562 -18.703 -6.156 1 95.12 85 HIS B CA 1
ATOM 5377 C C . HIS B 1 85 ? 19.875 -17.594 -6.945 1 95.12 85 HIS B C 1
ATOM 5379 O O . HIS B 1 85 ? 20.359 -16.469 -7 1 95.12 85 HIS B O 1
ATOM 5385 N N . GLY B 1 86 ? 18.797 -17.953 -7.582 1 94.62 86 GLY B N 1
ATOM 5386 C CA . GLY B 1 86 ? 17.984 -16.906 -8.203 1 94.62 86 GLY B CA 1
ATOM 5387 C C . GLY B 1 86 ? 17.484 -15.867 -7.219 1 94.62 86 GLY B C 1
ATOM 5388 O O . GLY B 1 86 ? 17.562 -14.664 -7.488 1 94.62 86 GLY B O 1
ATOM 5389 N N . ASP B 1 87 ? 17.094 -16.281 -6.082 1 94.62 87 ASP B N 1
ATOM 5390 C CA . ASP B 1 87 ? 16.641 -15.391 -5.031 1 94.62 87 ASP B CA 1
ATOM 5391 C C . ASP B 1 87 ? 17.766 -14.508 -4.516 1 94.62 87 ASP B C 1
ATOM 5393 O O . ASP B 1 87 ? 17.562 -13.336 -4.199 1 94.62 87 ASP B O 1
ATOM 5397 N N . ILE B 1 88 ? 18.875 -15.164 -4.406 1 95.31 88 ILE B N 1
ATOM 5398 C CA . ILE B 1 88 ? 20.047 -14.414 -3.947 1 95.31 88 ILE B CA 1
ATOM 5399 C C . ILE B 1 88 ? 20.359 -13.297 -4.938 1 95.31 88 ILE B C 1
ATOM 5401 O O . ILE B 1 88 ? 20.688 -12.172 -4.535 1 95.31 88 ILE B O 1
ATOM 5405 N N . LEU B 1 89 ? 20.25 -13.617 -6.16 1 95.62 89 LEU B N 1
ATOM 5406 C CA . LEU B 1 89 ? 20.5 -12.609 -7.184 1 95.62 89 LEU B CA 1
ATOM 5407 C C . LEU B 1 89 ? 19.516 -11.445 -7.043 1 95.62 89 LEU B C 1
ATOM 5409 O O . LEU B 1 89 ? 19.906 -10.281 -7.133 1 95.62 89 LEU B O 1
ATOM 5413 N N . LYS B 1 90 ? 18.234 -11.734 -6.879 1 95.5 90 LYS B N 1
ATOM 5414 C CA . LYS B 1 90 ? 17.219 -10.703 -6.676 1 95.5 90 LYS B CA 1
ATOM 5415 C C . LYS B 1 90 ? 17.562 -9.828 -5.473 1 95.5 90 LYS B C 1
ATOM 5417 O O . LYS B 1 90 ? 17.453 -8.602 -5.539 1 95.5 90 LYS B O 1
ATOM 5422 N N . LEU B 1 91 ? 18 -10.508 -4.457 1 95.25 91 LEU B N 1
ATOM 5423 C CA . LEU B 1 91 ? 18.344 -9.844 -3.209 1 95.25 91 LEU B CA 1
ATOM 5424 C C . LEU B 1 91 ? 19.516 -8.891 -3.41 1 95.25 91 LEU B C 1
ATOM 5426 O O . LEU B 1 91 ? 19.484 -7.746 -2.941 1 95.25 91 LEU B O 1
ATOM 5430 N N . LEU B 1 92 ? 20.531 -9.344 -4.055 1 95.94 92 LEU B N 1
ATOM 5431 C CA . LEU B 1 92 ? 21.734 -8.555 -4.27 1 95.94 92 LEU B CA 1
ATOM 5432 C C . LEU B 1 92 ? 21.438 -7.328 -5.129 1 95.94 92 LEU B C 1
ATOM 5434 O O . LEU B 1 92 ? 21.922 -6.234 -4.852 1 95.94 92 LEU B O 1
ATOM 5438 N N . VAL B 1 93 ? 20.625 -7.523 -6.109 1 96.31 93 VAL B N 1
ATOM 5439 C CA . VAL B 1 93 ? 20.266 -6.41 -6.98 1 96.31 93 VAL B CA 1
ATOM 5440 C C . VAL B 1 93 ? 19.453 -5.383 -6.191 1 96.31 93 VAL B C 1
ATOM 5442 O O . VAL B 1 93 ? 19.719 -4.18 -6.273 1 96.31 93 VAL B O 1
ATOM 5445 N N . LYS B 1 94 ? 18.453 -5.816 -5.449 1 96.56 94 LYS B N 1
ATOM 5446 C CA . LYS B 1 94 ? 17.641 -4.918 -4.633 1 96.56 94 LYS B CA 1
ATOM 5447 C C . LYS B 1 94 ? 18.5 -4.16 -3.627 1 96.56 94 LYS B C 1
ATOM 5449 O O . LYS B 1 94 ? 18.375 -2.941 -3.488 1 96.56 94 LYS B O 1
ATOM 5454 N N . GLY B 1 95 ? 19.359 -4.941 -2.926 1 96 95 GLY B N 1
ATOM 5455 C CA . GLY B 1 95 ? 20.234 -4.324 -1.942 1 96 95 GLY B CA 1
ATOM 5456 C C . GLY B 1 95 ? 21.172 -3.293 -2.541 1 96 95 GLY B C 1
ATOM 5457 O O . GLY B 1 95 ? 21.328 -2.199 -1.992 1 96 95 GLY B O 1
ATOM 5458 N N . ASN B 1 96 ? 21.781 -3.596 -3.646 1 96.44 96 ASN B N 1
ATOM 5459 C CA . ASN B 1 96 ? 22.703 -2.678 -4.305 1 96.44 96 ASN B CA 1
ATOM 5460 C C . ASN B 1 96 ? 22 -1.415 -4.785 1 96.44 96 ASN B C 1
ATOM 5462 O O . ASN B 1 96 ? 22.531 -0.314 -4.672 1 96.44 96 ASN B O 1
ATOM 5466 N N . LEU B 1 97 ? 20.828 -1.593 -5.332 1 96.75 97 LEU B N 1
ATOM 5467 C CA . LEU B 1 97 ? 20.047 -0.44 -5.785 1 96.75 97 LEU B CA 1
ATOM 5468 C C . LEU B 1 97 ? 19.672 0.458 -4.609 1 96.75 97 LEU B C 1
ATOM 5470 O O . LEU B 1 97 ? 19.703 1.685 -4.727 1 96.75 97 LEU B O 1
ATOM 5474 N N . ARG B 1 98 ? 19.25 -0.16 -3.541 1 96.94 98 ARG B N 1
ATOM 5475 C CA . ARG B 1 98 ? 18.906 0.615 -2.352 1 96.94 98 ARG B CA 1
ATOM 5476 C C . ARG B 1 98 ? 20.125 1.395 -1.846 1 96.94 98 ARG B C 1
ATOM 5478 O O . ARG B 1 98 ? 20 2.564 -1.475 1 96.94 98 ARG B O 1
ATOM 5485 N N . GLU B 1 99 ? 21.234 0.773 -1.836 1 96.38 99 GLU B N 1
ATOM 5486 C CA . GLU B 1 99 ? 22.453 1.432 -1.391 1 96.38 99 GLU B CA 1
ATOM 5487 C C . GLU B 1 99 ? 22.828 2.596 -2.307 1 96.38 99 GLU B C 1
ATOM 5489 O O . GLU B 1 99 ? 23.172 3.68 -1.833 1 96.38 99 GLU B O 1
ATOM 5494 N N . LYS B 1 100 ? 22.75 2.385 -3.586 1 95.81 100 LYS B N 1
ATOM 5495 C CA . LYS B 1 100 ? 23.062 3.426 -4.562 1 95.81 100 LYS B CA 1
ATOM 5496 C C . LYS B 1 100 ? 22.125 4.617 -4.406 1 95.81 100 LYS B C 1
ATOM 5498 O O . LYS B 1 100 ? 22.562 5.77 -4.434 1 95.81 100 LYS B O 1
ATOM 5503 N N . LEU B 1 101 ? 20.891 4.262 -4.281 1 96.5 101 LEU B N 1
ATOM 5504 C CA . LEU B 1 101 ? 19.891 5.324 -4.152 1 96.5 101 LEU B CA 1
ATOM 5505 C C . LEU B 1 101 ? 20.078 6.086 -2.846 1 96.5 101 LEU B C 1
ATOM 5507 O O . LEU B 1 101 ? 19.891 7.305 -2.803 1 96.5 101 LEU B O 1
ATOM 5511 N N . TYR B 1 102 ? 20.375 5.32 -1.812 1 96.44 102 TYR B N 1
ATOM 5512 C CA . TYR B 1 102 ? 20.578 5.945 -0.513 1 96.44 102 TYR B CA 1
ATOM 5513 C C . TYR B 1 102 ? 21.734 6.953 -0.571 1 96.44 102 TYR B C 1
ATOM 5515 O O . TYR B 1 102 ? 21.594 8.086 -0.101 1 96.44 102 TYR B O 1
ATOM 5523 N N . LEU B 1 103 ? 22.781 6.559 -1.137 1 95.44 103 LEU B N 1
ATOM 5524 C CA . LEU B 1 103 ? 23.938 7.445 -1.284 1 95.44 103 LEU B CA 1
ATOM 5525 C C . LEU B 1 103 ? 23.594 8.641 -2.17 1 95.44 103 LEU B C 1
ATOM 5527 O O . LEU B 1 103 ? 23.984 9.773 -1.871 1 95.44 103 LEU B O 1
ATOM 5531 N N . LYS B 1 104 ? 22.875 8.344 -3.203 1 95.38 104 LYS B N 1
ATOM 5532 C CA . LYS B 1 104 ? 22.469 9.406 -4.113 1 95.38 104 LYS B CA 1
ATOM 5533 C C . LYS B 1 104 ? 21.609 10.445 -3.398 1 95.38 104 LYS B C 1
ATOM 5535 O O . LYS B 1 104 ? 21.812 11.648 -3.549 1 95.38 104 LYS B O 1
ATOM 5540 N N . VAL B 1 105 ? 20.672 10.008 -2.639 1 95.25 105 VAL B N 1
ATOM 5541 C CA . VAL B 1 105 ? 19.75 10.891 -1.93 1 95.25 105 VAL B CA 1
ATOM 5542 C C . VAL B 1 105 ? 20.516 11.758 -0.943 1 95.25 105 VAL B C 1
ATOM 5544 O O . VAL B 1 105 ? 20.203 12.938 -0.773 1 95.25 105 VAL B O 1
ATOM 5547 N N . LEU B 1 106 ? 21.562 11.227 -0.303 1 93.75 106 LEU B N 1
ATOM 5548 C CA . LEU B 1 106 ? 22.359 11.977 0.658 1 93.75 106 LEU B CA 1
ATOM 5549 C C . LEU B 1 106 ? 23.203 13.039 -0.046 1 93.75 106 LEU B C 1
ATOM 5551 O O . LEU B 1 106 ? 23.609 14.023 0.572 1 93.75 106 LEU B O 1
ATOM 5555 N N . LYS B 1 107 ? 23.344 12.914 -1.344 1 93.5 107 LYS B N 1
ATOM 5556 C CA . LYS B 1 107 ? 24.234 13.82 -2.068 1 93.5 107 LYS B CA 1
ATOM 5557 C C . LYS B 1 107 ? 23.422 14.805 -2.916 1 93.5 107 LYS B C 1
ATOM 5559 O O . LYS B 1 107 ? 24 15.711 -3.529 1 93.5 107 LYS B O 1
ATOM 5564 N N . LEU B 1 108 ? 22.172 14.672 -2.949 1 93.44 108 LEU B N 1
ATOM 5565 C CA . LEU B 1 108 ? 21.328 15.555 -3.74 1 93.44 108 LEU B CA 1
ATOM 5566 C C . LEU B 1 108 ? 21.312 16.969 -3.145 1 93.44 108 LEU B C 1
ATOM 5568 O O . LEU B 1 108 ? 21.422 17.125 -1.927 1 93.44 108 LEU B O 1
ATOM 5572 N N . PRO B 1 109 ? 21.141 17.938 -4.008 1 91.31 109 PRO B N 1
ATOM 5573 C CA . PRO B 1 109 ? 21.078 19.312 -3.5 1 91.31 109 PRO B CA 1
ATOM 5574 C C . PRO B 1 109 ? 19.828 19.578 -2.672 1 91.31 109 PRO B C 1
ATOM 5576 O O . PRO B 1 109 ? 18.812 18.891 -2.834 1 91.31 109 PRO B O 1
ATOM 5579 N N . ALA B 1 110 ? 19.953 20.516 -1.82 1 89.12 110 ALA B N 1
ATOM 5580 C CA . ALA B 1 110 ? 18.859 20.859 -0.916 1 89.12 110 ALA B CA 1
ATOM 5581 C C . ALA B 1 110 ? 17.609 21.281 -1.693 1 89.12 110 ALA B C 1
ATOM 5583 O O . ALA B 1 110 ? 16.484 21.016 -1.253 1 89.12 110 ALA B O 1
ATOM 5584 N N . SER B 1 111 ? 17.812 21.891 -2.809 1 86.94 111 SER B N 1
ATOM 5585 C CA . SER B 1 111 ? 16.688 22.328 -3.631 1 86.94 111 SER B CA 1
ATOM 5586 C C . SER B 1 111 ? 15.82 21.141 -4.066 1 86.94 111 SER B C 1
ATOM 5588 O O . SER B 1 111 ? 14.602 21.266 -4.172 1 86.94 111 SER B O 1
ATOM 5590 N N . TYR B 1 112 ? 16.5 20.078 -4.227 1 88.69 112 TYR B N 1
ATOM 5591 C CA . TYR B 1 112 ? 15.773 18.875 -4.629 1 88.69 112 TYR B CA 1
ATOM 5592 C C . TYR B 1 112 ? 14.898 18.359 -3.492 1 88.69 112 TYR B C 1
ATOM 5594 O O . TYR B 1 112 ? 13.742 17.984 -3.713 1 88.69 112 TYR B O 1
ATOM 5602 N N . HIS B 1 113 ? 15.414 18.297 -2.318 1 86.5 113 HIS B N 1
ATOM 5603 C CA . HIS B 1 113 ? 14.703 17.781 -1.157 1 86.5 113 HIS B CA 1
ATOM 5604 C C . HIS B 1 113 ? 13.492 18.656 -0.825 1 86.5 113 HIS B C 1
ATOM 5606 O O . HIS B 1 113 ? 12.484 18.156 -0.315 1 86.5 113 HIS B O 1
ATOM 5612 N N . LYS B 1 114 ? 13.641 19.891 -1.092 1 80.69 114 LYS B N 1
ATOM 5613 C CA . LYS B 1 114 ? 12.547 20.828 -0.827 1 80.69 114 LYS B CA 1
ATOM 5614 C C . LYS B 1 114 ? 11.414 20.641 -1.831 1 80.69 114 LYS B C 1
ATOM 5616 O O . LYS B 1 114 ? 10.242 20.828 -1.49 1 80.69 114 LYS B O 1
ATOM 5621 N N . ARG B 1 115 ? 11.758 20.312 -2.941 1 78.31 115 ARG B N 1
ATOM 5622 C CA . ARG B 1 115 ? 10.781 20.219 -4.023 1 78.31 115 ARG B CA 1
ATOM 5623 C C . ARG B 1 115 ? 10.062 18.875 -3.996 1 78.31 115 ARG B C 1
ATOM 5625 O O . ARG B 1 115 ? 8.898 18.781 -4.371 1 78.31 115 ARG B O 1
ATOM 5632 N N . LYS B 1 116 ? 10.742 17.891 -3.594 1 82 116 LYS B N 1
ATOM 5633 C CA . LYS B 1 116 ? 10.172 16.562 -3.684 1 82 116 LYS B CA 1
ATOM 5634 C C . LYS B 1 116 ? 9.672 16.078 -2.322 1 82 116 LYS B C 1
ATOM 5636 O O . LYS B 1 116 ? 10.406 16.125 -1.336 1 82 116 LYS B O 1
ATOM 5641 N N . PRO B 1 117 ? 8.477 15.586 -2.33 1 80.5 117 PRO B N 1
ATOM 5642 C CA . PRO B 1 117 ? 7.949 15.039 -1.078 1 80.5 117 PRO B CA 1
ATOM 5643 C C . PRO B 1 117 ? 8.68 13.781 -0.628 1 80.5 117 PRO B C 1
ATOM 5645 O O . PRO B 1 117 ? 9.07 12.953 -1.462 1 80.5 117 PRO B O 1
ATOM 5648 N N . SER B 1 118 ? 8.852 13.617 0.669 1 86.56 118 SER B N 1
ATOM 5649 C CA . SER B 1 118 ? 9.539 12.469 1.258 1 86.56 118 SER B CA 1
ATOM 5650 C C . SER B 1 118 ? 8.859 11.164 0.881 1 86.56 118 SER B C 1
ATOM 5652 O O . SER B 1 118 ? 9.523 10.148 0.677 1 86.56 118 SER B O 1
ATOM 5654 N N . GLY B 1 119 ? 7.559 11.203 0.749 1 83.38 119 GLY B N 1
ATOM 5655 C CA . GLY B 1 119 ? 6.812 10.008 0.379 1 83.38 119 GLY B CA 1
ATOM 5656 C C . GLY B 1 119 ? 7.188 9.477 -0.991 1 83.38 119 GLY B C 1
ATOM 5657 O O . GLY B 1 119 ? 7.254 8.258 -1.19 1 83.38 119 GLY B O 1
ATOM 5658 N N . GLU B 1 120 ? 7.387 10.367 -1.889 1 88.19 120 GLU B N 1
ATOM 5659 C CA . GLU B 1 120 ? 7.766 9.961 -3.24 1 88.19 120 GLU B CA 1
ATOM 5660 C C . GLU B 1 120 ? 9.133 9.281 -3.25 1 88.19 120 GLU B C 1
ATOM 5662 O O . GLU B 1 120 ? 9.328 8.281 -3.938 1 88.19 120 GLU B O 1
ATOM 5667 N N . LEU B 1 121 ? 10.031 9.867 -2.547 1 92.25 121 LEU B N 1
ATOM 5668 C CA . LEU B 1 121 ? 11.359 9.266 -2.447 1 92.25 121 LEU B CA 1
ATOM 5669 C C . LEU B 1 121 ? 11.281 7.898 -1.771 1 92.25 121 LEU B C 1
ATOM 5671 O O . LEU B 1 121 ? 11.961 6.957 -2.188 1 92.25 121 LEU B O 1
ATOM 5675 N N . MET B 1 122 ? 10.469 7.855 -0.764 1 92.25 122 MET B N 1
ATOM 5676 C CA . MET B 1 122 ? 10.281 6.59 -0.063 1 92.25 122 MET B CA 1
ATOM 5677 C C . MET B 1 122 ? 9.773 5.512 -1.014 1 92.25 122 MET B C 1
ATOM 5679 O O . MET B 1 122 ? 10.227 4.367 -0.965 1 92.25 122 MET B O 1
ATOM 5683 N N . ALA B 1 123 ? 8.875 5.855 -1.886 1 90 123 ALA B N 1
ATOM 5684 C CA . ALA B 1 123 ? 8.289 4.914 -2.838 1 90 123 ALA B CA 1
ATOM 5685 C C . ALA B 1 123 ? 9.352 4.363 -3.783 1 90 123 ALA B C 1
ATOM 5687 O O . ALA B 1 123 ? 9.281 3.209 -4.207 1 90 123 ALA B O 1
ATOM 5688 N N . ARG B 1 124 ? 10.305 5.129 -4.121 1 93.06 124 ARG B N 1
ATOM 5689 C CA . ARG B 1 124 ? 11.391 4.676 -4.977 1 93.06 124 ARG B CA 1
ATOM 5690 C C . ARG B 1 124 ? 12.188 3.562 -4.301 1 93.06 124 ARG B C 1
ATOM 5692 O O . ARG B 1 124 ? 12.555 2.576 -4.945 1 93.06 124 ARG B O 1
ATOM 5699 N N . PHE B 1 125 ? 12.32 3.699 -2.977 1 94 125 PHE B N 1
ATOM 5700 C CA . PHE B 1 125 ? 13.156 2.77 -2.227 1 94 125 PHE B CA 1
ATOM 5701 C C . PHE B 1 125 ? 12.406 1.465 -1.965 1 94 125 PHE B C 1
ATOM 5703 O O . PHE B 1 125 ? 13.031 0.416 -1.778 1 94 125 PHE B O 1
ATOM 5710 N N . THR B 1 126 ? 11.172 1.564 -1.92 1 91.75 126 THR B N 1
ATOM 5711 C CA . THR B 1 126 ? 10.414 0.402 -1.465 1 91.75 126 THR B CA 1
ATOM 5712 C C . THR B 1 126 ? 9.695 -0.262 -2.631 1 91.75 126 THR B C 1
ATOM 5714 O O . THR B 1 126 ? 10.227 -1.173 -3.266 1 91.75 126 THR B O 1
ATOM 5717 N N . SER B 1 127 ? 8.672 0.381 -3.156 1 88.25 127 SER B N 1
ATOM 5718 C CA . SER B 1 127 ? 7.824 -0.223 -4.18 1 88.25 127 SER B CA 1
ATOM 5719 C C . SER B 1 127 ? 8.578 -0.375 -5.5 1 88.25 127 SER B C 1
ATOM 5721 O O . SER B 1 127 ? 8.586 -1.456 -6.09 1 88.25 127 SER B O 1
ATOM 5723 N N . ASP B 1 128 ? 9.211 0.667 -5.941 1 92.19 128 ASP B N 1
ATOM 5724 C CA . ASP B 1 128 ? 9.867 0.649 -7.242 1 92.19 128 ASP B CA 1
ATOM 5725 C C . ASP B 1 128 ? 11.008 -0.362 -7.27 1 92.19 128 ASP B C 1
ATOM 5727 O O . ASP B 1 128 ? 11.125 -1.158 -8.203 1 92.19 128 ASP B O 1
ATOM 5731 N N . ILE B 1 129 ? 11.797 -0.337 -6.242 1 95.62 129 ILE B N 1
ATOM 5732 C CA . ILE B 1 129 ? 12.953 -1.229 -6.215 1 95.62 129 ILE B CA 1
ATOM 5733 C C . ILE B 1 129 ? 12.484 -2.68 -6.109 1 95.62 129 ILE B C 1
ATOM 5735 O O . ILE B 1 129 ? 13.086 -3.578 -6.703 1 95.62 129 ILE B O 1
ATOM 5739 N N . ASP B 1 130 ? 11.461 -2.875 -5.391 1 92.81 130 ASP B N 1
ATOM 5740 C CA . ASP B 1 130 ? 10.93 -4.23 -5.273 1 92.81 130 ASP B CA 1
ATOM 5741 C C . ASP B 1 130 ? 10.477 -4.762 -6.629 1 92.81 130 ASP B C 1
ATOM 5743 O O . ASP B 1 130 ? 10.742 -5.914 -6.977 1 92.81 130 ASP B O 1
ATOM 5747 N N . ILE B 1 131 ? 9.805 -3.969 -7.379 1 91.06 131 ILE B N 1
ATOM 5748 C CA . ILE B 1 131 ? 9.32 -4.348 -8.703 1 91.06 131 ILE B CA 1
ATOM 5749 C C . ILE B 1 131 ? 10.5 -4.629 -9.625 1 91.06 131 ILE B C 1
ATOM 5751 O O . ILE B 1 131 ? 10.531 -5.656 -10.312 1 91.06 131 ILE B O 1
ATOM 5755 N N . VAL B 1 132 ? 11.461 -3.77 -9.578 1 93 132 VAL B N 1
ATOM 5756 C CA . VAL B 1 132 ? 12.625 -3.906 -10.445 1 93 132 VAL B CA 1
ATOM 5757 C C . VAL B 1 132 ? 13.445 -5.121 -10.023 1 93 132 VAL B C 1
ATOM 5759 O O . VAL B 1 132 ? 13.938 -5.875 -10.875 1 93 132 VAL B O 1
ATOM 5762 N N . GLY B 1 133 ? 13.586 -5.305 -8.727 1 94.06 133 GLY B N 1
ATOM 5763 C CA . GLY B 1 133 ? 14.359 -6.426 -8.219 1 94.06 133 GLY B CA 1
ATOM 5764 C C . GLY B 1 133 ? 13.773 -7.777 -8.586 1 94.06 133 GLY B C 1
ATOM 5765 O O . GLY B 1 133 ? 14.5 -8.75 -8.773 1 94.06 133 GLY B O 1
ATOM 5766 N N . GLU B 1 134 ? 12.484 -7.828 -8.703 1 91.62 134 GLU B N 1
ATOM 5767 C CA . GLU B 1 134 ? 11.812 -9.062 -9.102 1 91.62 134 GLU B CA 1
ATOM 5768 C C . GLU B 1 134 ? 12.172 -9.453 -10.531 1 91.62 134 GLU B C 1
ATOM 5770 O O . GLU B 1 134 ? 12.164 -10.633 -10.883 1 91.62 134 GLU B O 1
ATOM 5775 N N . GLU B 1 135 ? 12.508 -8.523 -11.305 1 93 135 GLU B N 1
ATOM 5776 C CA . GLU B 1 135 ? 12.805 -8.758 -12.711 1 93 135 GLU B CA 1
ATOM 5777 C C . GLU B 1 135 ? 14.281 -9.094 -12.914 1 93 135 GLU B C 1
ATOM 5779 O O . GLU B 1 135 ? 14.75 -9.188 -14.047 1 93 135 GLU B O 1
ATOM 5784 N N . ALA B 1 136 ? 14.984 -9.25 -11.836 1 93.56 136 ALA B N 1
ATOM 5785 C CA . ALA B 1 136 ? 16.406 -9.57 -11.922 1 93.56 136 ALA B CA 1
ATOM 5786 C C . ALA B 1 136 ? 16.641 -10.875 -12.672 1 93.56 136 ALA B C 1
ATOM 5788 O O . ALA B 1 136 ? 17.688 -11.07 -13.289 1 93.56 136 ALA B O 1
ATOM 5789 N N . LEU B 1 137 ? 15.641 -11.711 -12.609 1 93.06 137 LEU B N 1
ATOM 5790 C CA . LEU B 1 137 ? 15.797 -13.031 -13.203 1 93.06 137 LEU B CA 1
ATOM 5791 C C . LEU B 1 137 ? 15.312 -13.031 -14.648 1 93.06 137 LEU B C 1
ATOM 5793 O O . LEU B 1 137 ? 15.25 -14.086 -15.289 1 93.06 137 LEU B O 1
ATOM 5797 N N . PHE B 1 138 ? 15.023 -11.93 -15.172 1 92.62 138 PHE B N 1
ATOM 5798 C CA . PHE B 1 138 ? 14.484 -11.836 -16.516 1 92.62 138 PHE B CA 1
ATOM 5799 C C . PHE B 1 138 ? 15.391 -12.539 -17.516 1 92.62 138 PHE B C 1
ATOM 5801 O O . PHE B 1 138 ? 14.938 -13.398 -18.281 1 92.62 138 PHE B O 1
ATOM 5808 N N . PHE B 1 139 ? 16.609 -12.289 -17.5 1 92.69 139 PHE B N 1
ATOM 5809 C CA . PHE B 1 139 ? 17.562 -12.797 -18.5 1 92.69 139 PHE B CA 1
ATOM 5810 C C . PHE B 1 139 ? 17.75 -14.305 -18.328 1 92.69 139 PHE B C 1
ATOM 5812 O O . PHE B 1 139 ? 17.781 -15.039 -19.312 1 92.69 139 PHE B O 1
ATOM 5819 N N . THR B 1 140 ? 17.875 -14.742 -17.141 1 93.56 140 THR B N 1
ATOM 5820 C CA . THR B 1 140 ? 18.031 -16.172 -16.906 1 93.56 140 THR B CA 1
ATOM 5821 C C . THR B 1 140 ? 16.75 -16.922 -17.281 1 93.56 140 THR B C 1
ATOM 5823 O O . THR B 1 140 ? 16.812 -18.031 -17.812 1 93.56 140 THR B O 1
ATOM 5826 N N . SER B 1 141 ? 15.625 -16.312 -17 1 93.12 141 SER B N 1
ATOM 5827 C CA . SER B 1 141 ? 14.352 -16.938 -17.312 1 93.12 141 SER B CA 1
ATOM 5828 C C . SER B 1 141 ? 14.125 -17.031 -18.812 1 93.12 141 SER B C 1
ATOM 5830 O O . SER B 1 141 ? 13.578 -18.016 -19.312 1 93.12 141 SER B O 1
ATOM 5832 N N . VAL B 1 142 ? 14.508 -16 -19.531 1 92.94 142 VAL B N 1
ATOM 5833 C CA . VAL B 1 142 ? 14.398 -16.016 -21 1 92.94 142 VAL B CA 1
ATOM 5834 C C . VAL B 1 142 ? 15.305 -17.109 -21.562 1 92.94 142 VAL B C 1
ATOM 5836 O O . VAL B 1 142 ? 14.883 -17.875 -22.422 1 92.94 142 VAL B O 1
ATOM 5839 N N . PHE B 1 143 ? 16.453 -17.156 -21.031 1 93.81 143 PHE B N 1
ATOM 5840 C CA . PHE B 1 143 ? 17.391 -18.203 -21.453 1 93.81 143 PHE B CA 1
ATOM 5841 C C . PHE B 1 143 ? 16.812 -19.578 -21.188 1 93.81 143 PHE B C 1
ATOM 5843 O O . PHE B 1 143 ? 16.844 -20.453 -22.047 1 93.81 143 PHE B O 1
ATOM 5850 N N . GLN B 1 144 ? 16.344 -19.766 -20.016 1 93.31 144 GLN B N 1
ATOM 5851 C CA . GLN B 1 144 ? 15.758 -21.047 -19.625 1 93.31 144 GLN B CA 1
ATOM 5852 C C . GLN B 1 144 ? 14.609 -21.438 -20.547 1 93.31 144 GLN B C 1
ATOM 5854 O O . GLN B 1 144 ? 14.539 -22.562 -21.016 1 93.31 144 GLN B O 1
ATOM 5859 N N . ALA B 1 145 ? 13.727 -20.484 -20.797 1 92.94 145 ALA B N 1
ATOM 5860 C CA . ALA B 1 145 ? 12.547 -20.75 -21.609 1 92.94 145 ALA B CA 1
ATOM 5861 C C . ALA B 1 145 ? 12.945 -21.141 -23.047 1 92.94 145 ALA B C 1
ATOM 5863 O O . ALA B 1 145 ? 12.445 -22.125 -23.578 1 92.94 145 ALA B O 1
ATOM 5864 N N . ILE B 1 146 ? 13.867 -20.469 -23.609 1 93.31 146 ILE B N 1
ATOM 5865 C CA . ILE B 1 146 ? 14.312 -20.734 -24.984 1 93.31 146 ILE B CA 1
ATOM 5866 C C . ILE B 1 146 ? 15.031 -22.078 -25.047 1 93.31 146 ILE B C 1
ATOM 5868 O O . ILE B 1 146 ? 14.781 -22.891 -25.938 1 93.31 146 ILE B O 1
ATOM 5872 N N . ALA B 1 147 ? 15.875 -22.266 -24.094 1 93.81 147 ALA B N 1
ATOM 5873 C CA . ALA B 1 147 ? 16.641 -23.516 -24.062 1 93.81 147 ALA B CA 1
ATOM 5874 C C . ALA B 1 147 ? 15.719 -24.719 -23.859 1 93.81 147 ALA B C 1
ATOM 5876 O O . ALA B 1 147 ? 15.812 -25.719 -24.578 1 93.81 147 ALA B O 1
ATOM 5877 N N . GLU B 1 148 ? 14.844 -24.625 -22.922 1 92 148 GLU B N 1
ATOM 5878 C CA . GLU B 1 148 ? 13.922 -25.703 -22.625 1 92 148 GLU B CA 1
ATOM 5879 C C . GLU B 1 148 ? 12.992 -25.984 -23.797 1 92 148 GLU B C 1
ATOM 5881 O O . GLU B 1 148 ? 12.695 -27.141 -24.109 1 92 148 GLU B O 1
ATOM 5886 N N . PHE B 1 149 ? 12.531 -24.953 -24.359 1 91.31 149 PHE B N 1
ATOM 5887 C CA . PHE B 1 149 ? 11.641 -25.109 -25.5 1 91.31 149 PHE B CA 1
ATOM 5888 C C . PHE B 1 149 ? 12.375 -25.766 -26.672 1 91.31 149 PHE B C 1
ATOM 5890 O O . PHE B 1 149 ? 11.844 -26.688 -27.312 1 91.31 149 PHE B O 1
ATOM 5897 N N . SER B 1 150 ? 13.594 -25.328 -27 1 93.62 150 SER B N 1
ATOM 5898 C CA . SER B 1 150 ? 14.383 -25.875 -28.109 1 93.62 150 SER B CA 1
ATOM 5899 C C . SER B 1 150 ? 14.703 -27.344 -27.891 1 93.62 150 SER B C 1
ATOM 5901 O O . SER B 1 150 ? 14.5 -28.172 -28.781 1 93.62 150 SER B O 1
ATOM 5903 N N . VAL B 1 151 ? 15.148 -27.625 -26.703 1 93.44 151 VAL B N 1
ATOM 5904 C CA . VAL B 1 151 ? 15.477 -29 -26.375 1 93.44 151 VAL B CA 1
ATOM 5905 C C . VAL B 1 151 ? 14.195 -29.844 -26.312 1 93.44 151 VAL B C 1
ATOM 5907 O O . VAL B 1 151 ? 14.188 -31 -26.75 1 93.44 151 VAL B O 1
ATOM 5910 N N . GLY B 1 152 ? 13.156 -29.266 -25.766 1 92.44 152 GLY B N 1
ATOM 5911 C CA . GLY B 1 152 ? 11.875 -29.953 -25.75 1 92.44 152 GLY B CA 1
ATOM 5912 C C . GLY B 1 152 ? 11.367 -30.312 -27.125 1 92.44 152 GLY B C 1
ATOM 5913 O O . GLY B 1 152 ? 10.906 -31.438 -27.344 1 92.44 152 GLY B O 1
ATOM 5914 N N . CYS B 1 153 ? 11.469 -29.438 -28.047 1 92.31 153 CYS B N 1
ATOM 5915 C CA . CYS B 1 153 ? 11.078 -29.719 -29.422 1 92.31 153 CYS B CA 1
ATOM 5916 C C . CYS B 1 153 ? 11.938 -30.812 -30.031 1 92.31 153 CYS B C 1
ATOM 5918 O O . CYS B 1 153 ? 11.43 -31.703 -30.719 1 92.31 153 CYS B O 1
ATOM 5920 N N . TYR B 1 154 ? 13.195 -30.734 -29.719 1 94 154 TYR B N 1
ATOM 5921 C CA . TYR B 1 154 ? 14.102 -31.75 -30.219 1 94 154 TYR B CA 1
ATOM 5922 C C . TYR B 1 154 ? 13.711 -33.125 -29.703 1 94 154 TYR B C 1
ATOM 5924 O O . TYR B 1 154 ? 13.617 -34.094 -30.484 1 94 154 TYR B O 1
ATOM 5932 N N . VAL B 1 155 ? 13.461 -33.25 -28.469 1 94.5 155 VAL B N 1
ATOM 5933 C CA . VAL B 1 155 ? 13.078 -34.531 -27.844 1 94.5 155 VAL B CA 1
ATOM 5934 C C . VAL B 1 155 ? 11.758 -35 -28.438 1 94.5 155 VAL B C 1
ATOM 5936 O O . VAL B 1 155 ? 11.602 -36.188 -28.719 1 94.5 155 VAL B O 1
ATOM 5939 N N . ALA B 1 156 ? 10.82 -34.125 -28.609 1 94.19 156 ALA B N 1
ATOM 5940 C CA . ALA B 1 156 ? 9.516 -34.5 -29.156 1 94.19 156 ALA B CA 1
ATOM 5941 C C . ALA B 1 156 ? 9.656 -35.094 -30.547 1 94.19 156 ALA B C 1
ATOM 5943 O O . ALA B 1 156 ? 9.07 -36.125 -30.844 1 94.19 156 ALA B O 1
ATOM 5944 N N . PHE B 1 157 ? 10.516 -34.562 -31.391 1 95 157 PHE B N 1
ATOM 5945 C CA . PHE B 1 157 ? 10.703 -35.031 -32.75 1 95 157 PHE B CA 1
ATOM 5946 C C . PHE B 1 157 ? 11.5 -36.344 -32.781 1 95 157 PHE B C 1
ATOM 5948 O O . PHE B 1 157 ? 11.297 -37.188 -33.625 1 95 157 PHE B O 1
ATOM 5955 N N . LYS B 1 158 ? 12.359 -36.438 -31.828 1 94.44 158 LYS B N 1
ATOM 5956 C CA . LYS B 1 158 ? 13.148 -37.656 -31.75 1 94.44 158 LYS B CA 1
ATOM 5957 C C . LYS B 1 158 ? 12.289 -38.844 -31.281 1 94.44 158 LYS B C 1
ATOM 5959 O O . LYS B 1 158 ? 12.5 -39.969 -31.703 1 94.44 158 LYS B O 1
ATOM 5964 N N . LEU B 1 159 ? 11.352 -38.625 -30.391 1 94 159 LEU B N 1
ATOM 5965 C CA . LEU B 1 159 ? 10.453 -39.656 -29.938 1 94 159 LEU B CA 1
ATOM 5966 C C . LEU B 1 159 ? 9.531 -40.125 -31.062 1 94 159 LEU B C 1
ATOM 5968 O O . LEU B 1 159 ? 9.523 -41.312 -31.438 1 94 159 LEU B O 1
ATOM 5972 N N . ASN B 1 160 ? 8.734 -39.188 -31.578 1 95.31 160 ASN B N 1
ATOM 5973 C CA . ASN B 1 160 ? 7.84 -39.5 -32.688 1 95.31 160 ASN B CA 1
ATOM 5974 C C . ASN B 1 160 ? 7.469 -38.25 -33.469 1 95.31 160 ASN B C 1
ATOM 5976 O O . ASN B 1 160 ? 6.922 -37.281 -32.906 1 95.31 160 ASN B O 1
ATOM 5980 N N . THR B 1 161 ? 7.637 -38.25 -34.719 1 94.75 161 THR B N 1
ATOM 5981 C CA . THR B 1 161 ? 7.453 -37.094 -35.594 1 94.75 161 THR B CA 1
ATOM 5982 C C . THR B 1 161 ? 5.973 -36.75 -35.719 1 94.75 161 THR B C 1
ATOM 5984 O O . THR B 1 161 ? 5.605 -35.594 -35.75 1 94.75 161 THR B O 1
ATOM 5987 N N . TYR B 1 162 ? 5.09 -37.75 -35.75 1 94.25 162 TYR B N 1
ATOM 5988 C CA . TYR B 1 162 ? 3.662 -37.531 -35.906 1 94.25 162 TYR B CA 1
ATOM 5989 C C . TYR B 1 162 ? 3.09 -36.812 -34.719 1 94.25 162 TYR B C 1
ATOM 5991 O O . TYR B 1 162 ? 2.357 -35.812 -34.844 1 94.25 162 TYR B O 1
ATOM 5999 N N . LEU B 1 163 ? 3.49 -37.281 -33.562 1 94.75 163 LEU B N 1
ATOM 6000 C CA . LEU B 1 163 ? 3.002 -36.688 -32.312 1 94.75 163 LEU B CA 1
ATOM 6001 C C . LEU B 1 163 ? 3.607 -35.281 -32.125 1 94.75 163 LEU B C 1
ATOM 6003 O O . LEU B 1 163 ? 2.938 -34.375 -31.656 1 94.75 163 LEU B O 1
ATOM 6007 N N . ALA B 1 164 ? 4.812 -35.094 -32.531 1 94.81 164 ALA B N 1
ATOM 6008 C CA . ALA B 1 164 ? 5.488 -33.812 -32.406 1 94.81 164 ALA B CA 1
ATOM 6009 C C . ALA B 1 164 ? 4.801 -32.781 -33.281 1 94.81 164 ALA B C 1
ATOM 6011 O O . ALA B 1 164 ? 4.699 -31.594 -32.906 1 94.81 164 ALA B O 1
ATOM 6012 N N . ILE B 1 165 ? 4.363 -33.156 -34.406 1 94 165 ILE B N 1
ATOM 6013 C CA . ILE B 1 165 ? 3.686 -32.25 -35.312 1 94 165 ILE B CA 1
ATOM 6014 C C . ILE B 1 165 ? 2.377 -31.75 -34.688 1 94 165 ILE B C 1
ATOM 6016 O O . ILE B 1 165 ? 2.012 -30.594 -34.812 1 94 165 ILE B O 1
ATOM 6020 N N . ILE B 1 166 ? 1.726 -32.625 -34.031 1 91.81 166 ILE B N 1
ATOM 6021 C CA . ILE B 1 166 ? 0.49 -32.25 -33.344 1 91.81 166 ILE B CA 1
ATOM 6022 C C . ILE B 1 166 ? 0.787 -31.188 -32.281 1 91.81 166 ILE B C 1
ATOM 6024 O O . ILE B 1 166 ? 0.048 -30.203 -32.156 1 91.81 166 ILE B O 1
ATOM 6028 N N . PHE B 1 167 ? 1.85 -31.391 -31.562 1 90.62 167 PHE B N 1
ATOM 6029 C CA . PHE B 1 167 ? 2.256 -30.406 -30.547 1 90.62 167 PHE B CA 1
ATOM 6030 C C . PHE B 1 167 ? 2.6 -29.078 -31.188 1 90.62 167 PHE B C 1
ATOM 6032 O O . PHE B 1 167 ? 2.133 -28.031 -30.75 1 90.62 167 PHE B O 1
ATOM 6039 N N . VAL B 1 168 ? 3.352 -29.047 -32.219 1 90 168 VAL B N 1
ATOM 6040 C CA . VAL B 1 168 ? 3.797 -27.812 -32.875 1 90 168 VAL B CA 1
ATOM 6041 C C . VAL B 1 168 ? 2.596 -27.078 -33.469 1 90 168 VAL B C 1
ATOM 6043 O O . VAL B 1 168 ? 2.539 -25.859 -33.438 1 90 168 VAL B O 1
ATOM 6046 N N . CYS B 1 169 ? 1.63 -27.812 -33.938 1 90.56 169 CYS B N 1
ATOM 6047 C CA . CYS B 1 169 ? 0.436 -27.219 -34.5 1 90.56 169 CYS B CA 1
ATOM 6048 C C . CYS B 1 169 ? -0.431 -26.562 -33.438 1 90.56 169 CYS B C 1
ATOM 6050 O O . CYS B 1 169 ? -1.201 -25.656 -33.719 1 90.56 169 CYS B O 1
ATOM 6052 N N . SER B 1 170 ? -0.307 -27.078 -32.219 1 89.25 170 SER B N 1
ATOM 6053 C CA . SER B 1 170 ? -1.088 -26.5 -31.141 1 89.25 170 SER B CA 1
ATOM 6054 C C . SER B 1 170 ? -0.537 -25.141 -30.703 1 89.25 170 SER B C 1
ATOM 6056 O O . SER B 1 170 ? -1.252 -24.344 -30.109 1 89.25 170 SER B O 1
ATOM 6058 N N . LEU B 1 171 ? 0.67 -24.859 -31.047 1 87.69 171 LEU B N 1
ATOM 6059 C CA . LEU B 1 171 ? 1.339 -23.641 -30.594 1 87.69 171 LEU B CA 1
ATOM 6060 C C . LEU B 1 171 ? 0.724 -22.422 -31.25 1 87.69 171 LEU B C 1
ATOM 6062 O O . LEU B 1 171 ? 0.394 -21.438 -30.578 1 87.69 171 LEU B O 1
ATOM 6066 N N . PRO B 1 172 ? 0.579 -22.391 -32.531 1 88.19 172 PRO B N 1
ATOM 6067 C CA . PRO B 1 172 ? -0.058 -21.234 -33.156 1 88.19 172 PRO B CA 1
ATOM 6068 C C . PRO B 1 172 ? -1.466 -20.969 -32.625 1 88.19 172 PRO B C 1
ATOM 6070 O O . PRO B 1 172 ? -1.886 -19.812 -32.531 1 88.19 172 PRO B O 1
ATOM 6073 N N . ILE B 1 173 ? -2.137 -22.031 -32.281 1 87.44 173 ILE B N 1
ATOM 6074 C CA . ILE B 1 173 ? -3.479 -21.875 -31.734 1 87.44 173 ILE B CA 1
ATOM 6075 C C . ILE B 1 173 ? -3.398 -21.188 -30.375 1 87.44 173 ILE B C 1
ATOM 6077 O O . ILE B 1 173 ? -4.188 -20.281 -30.078 1 87.44 173 ILE B O 1
ATOM 6081 N N . TYR B 1 174 ? -2.432 -21.656 -29.641 1 85.62 174 TYR B N 1
ATOM 6082 C CA . TYR B 1 174 ? -2.201 -21.047 -28.328 1 85.62 174 TYR B CA 1
ATOM 6083 C C . TYR B 1 174 ? -1.853 -19.578 -28.469 1 85.62 174 TYR B C 1
ATOM 6085 O O . TYR B 1 174 ? -2.412 -18.734 -27.75 1 85.62 174 TYR B O 1
ATOM 6093 N N . LEU B 1 175 ? -1.021 -19.219 -29.375 1 84.38 175 LEU B N 1
ATOM 6094 C CA . LEU B 1 175 ? -0.563 -17.859 -29.578 1 84.38 175 LEU B CA 1
ATOM 6095 C C . LEU B 1 175 ? -1.685 -16.984 -30.125 1 84.38 175 LEU B C 1
ATOM 6097 O O . LEU B 1 175 ? -1.79 -15.797 -29.766 1 84.38 175 LEU B O 1
ATOM 6101 N N . LEU B 1 176 ? -2.488 -17.531 -30.969 1 86.88 176 LEU B N 1
ATOM 6102 C CA . LEU B 1 176 ? -3.625 -16.797 -31.516 1 86.88 176 LEU B CA 1
ATOM 6103 C C . LEU B 1 176 ? -4.637 -16.469 -30.422 1 86.88 176 LEU B C 1
ATOM 6105 O O . LEU B 1 176 ? -5.207 -15.367 -30.422 1 86.88 176 LEU B O 1
ATOM 6109 N N . CYS B 1 177 ? -4.832 -17.422 -29.516 1 84.88 177 CYS B N 1
ATOM 6110 C CA . CYS B 1 177 ? -5.727 -17.172 -28.391 1 84.88 177 CYS B CA 1
ATOM 6111 C C . CYS B 1 177 ? -5.188 -16.062 -27.5 1 84.88 177 CYS B C 1
ATOM 6113 O O . CYS B 1 177 ? -5.945 -15.211 -27.031 1 84.88 177 CYS B O 1
ATOM 6115 N N . GLN B 1 178 ? -3.963 -16.094 -27.359 1 82.06 178 GLN B N 1
ATOM 6116 C CA . GLN B 1 178 ? -3.334 -15.055 -26.562 1 82.06 178 GLN B CA 1
ATOM 6117 C C . GLN B 1 178 ? -3.502 -13.68 -27.203 1 82.06 178 GLN B C 1
ATOM 6119 O O . GLN B 1 178 ? -3.85 -12.711 -26.516 1 82.06 178 GLN B O 1
ATOM 6124 N N . LYS B 1 179 ? -3.311 -13.57 -28.438 1 83.88 179 LYS B N 1
ATOM 6125 C CA . LYS B 1 179 ? -3.369 -12.305 -29.156 1 83.88 179 LYS B CA 1
ATOM 6126 C C . LYS B 1 179 ? -4.797 -11.773 -29.203 1 83.88 179 LYS B C 1
ATOM 6128 O O . LYS B 1 179 ? -5.012 -10.555 -29.172 1 83.88 179 LYS B O 1
ATOM 6133 N N . GLN B 1 180 ? -5.742 -12.625 -29.25 1 86.56 180 GLN B N 1
ATOM 6134 C CA . GLN B 1 180 ? -7.133 -12.219 -29.438 1 86.56 180 GLN B CA 1
ATOM 6135 C C . GLN B 1 180 ? -7.785 -11.867 -28.109 1 86.56 180 GLN B C 1
ATOM 6137 O O . GLN B 1 180 ? -8.539 -10.898 -28.016 1 86.56 180 GLN B O 1
ATOM 6142 N N . PHE B 1 181 ? -7.555 -12.625 -27.078 1 86.75 181 PHE B N 1
ATOM 6143 C CA . PHE B 1 181 ? -8.336 -12.484 -25.859 1 86.75 181 PHE B CA 1
ATOM 6144 C C . PHE B 1 181 ? -7.582 -11.648 -24.828 1 86.75 181 PHE B C 1
ATOM 6146 O O . PHE B 1 181 ? -8.195 -10.992 -23.984 1 86.75 181 PHE B O 1
ATOM 6153 N N . LYS B 1 182 ? -6.367 -11.578 -24.906 1 83.69 182 LYS B N 1
ATOM 6154 C CA . LYS B 1 182 ? -5.578 -10.875 -23.906 1 83.69 182 LYS B CA 1
ATOM 6155 C C . LYS B 1 182 ? -5.848 -9.375 -23.938 1 83.69 182 LYS B C 1
ATOM 6157 O O . LYS B 1 182 ? -6.105 -8.758 -22.906 1 83.69 182 LYS B O 1
ATOM 6162 N N . PRO B 1 183 ? -5.895 -8.695 -25.125 1 85.5 183 PRO B N 1
ATOM 6163 C CA . PRO B 1 183 ? -6.176 -7.258 -25.156 1 85.5 183 PRO B CA 1
ATOM 6164 C C . PRO B 1 183 ? -7.574 -6.922 -24.656 1 85.5 183 PRO B C 1
ATOM 6166 O O . PRO B 1 183 ? -7.766 -5.891 -24 1 85.5 183 PRO B O 1
ATOM 6169 N N . LYS B 1 184 ? -8.484 -7.789 -24.953 1 89.5 184 LYS B N 1
ATOM 6170 C CA . LYS B 1 184 ? -9.844 -7.559 -24.469 1 89.5 184 LYS B CA 1
ATOM 6171 C C . LYS B 1 184 ? -9.906 -7.664 -22.953 1 89.5 184 LYS B C 1
ATOM 6173 O O . LYS B 1 184 ? -10.555 -6.848 -22.281 1 89.5 184 LYS B O 1
ATOM 6178 N N . MET B 1 185 ? -9.289 -8.625 -22.453 1 89.06 185 MET B N 1
ATOM 6179 C CA . MET B 1 185 ? -9.195 -8.789 -21 1 89.06 185 MET B CA 1
ATOM 6180 C C . MET B 1 185 ? -8.539 -7.57 -20.359 1 89.06 185 MET B C 1
ATOM 6182 O O . MET B 1 185 ? -9.008 -7.074 -19.344 1 89.06 185 MET B O 1
ATOM 6186 N N . GLU B 1 186 ? -7.562 -7.027 -20.984 1 86.44 186 GLU B N 1
ATOM 6187 C CA . GLU B 1 186 ? -6.84 -5.871 -20.453 1 86.44 186 GLU B CA 1
ATOM 6188 C C . GLU B 1 186 ? -7.711 -4.617 -20.484 1 86.44 186 GLU B C 1
ATOM 6190 O O . GLU B 1 186 ? -7.68 -3.809 -19.562 1 86.44 186 GLU B O 1
ATOM 6195 N N . SER B 1 187 ? -8.453 -4.484 -21.562 1 91.12 187 SER B N 1
ATOM 6196 C CA . SER B 1 187 ? -9.352 -3.338 -21.672 1 91.12 187 SER B CA 1
ATOM 6197 C C . SER B 1 187 ? -10.43 -3.367 -20.609 1 91.12 187 SER B C 1
ATOM 6199 O O . SER B 1 187 ? -10.734 -2.338 -20 1 91.12 187 SER B O 1
ATOM 6201 N N . MET B 1 188 ? -10.992 -4.574 -20.375 1 91.75 188 MET B N 1
ATOM 6202 C CA . MET B 1 188 ? -12.016 -4.711 -19.344 1 91.75 188 MET B CA 1
ATOM 6203 C C . MET B 1 188 ? -11.422 -4.48 -17.969 1 91.75 188 MET B C 1
ATOM 6205 O O . MET B 1 188 ? -12.094 -3.955 -17.078 1 91.75 188 MET B O 1
ATOM 6209 N N . SER B 1 189 ? -10.195 -4.832 -17.766 1 90.56 189 SER B N 1
ATOM 6210 C CA . SER B 1 189 ? -9.5 -4.613 -16.5 1 90.56 189 SER B CA 1
ATOM 6211 C C . SER B 1 189 ? -9.305 -3.125 -16.234 1 90.56 189 SER B C 1
ATOM 6213 O O . SER B 1 189 ? -9.438 -2.674 -15.094 1 90.56 189 SER B O 1
ATOM 6215 N N . LEU B 1 190 ? -9.07 -2.367 -17.281 1 89.5 190 LEU B N 1
ATOM 6216 C CA . LEU B 1 190 ? -8.906 -0.924 -17.156 1 89.5 190 LEU B CA 1
ATOM 6217 C C . LEU B 1 190 ? -10.219 -0.264 -16.75 1 89.5 190 LEU B C 1
ATOM 6219 O O . LEU B 1 190 ? -10.242 0.614 -15.883 1 89.5 190 LEU B O 1
ATOM 6223 N N . LEU B 1 191 ? -11.227 -0.701 -17.344 1 92.56 191 LEU B N 1
ATOM 6224 C CA . LEU B 1 191 ? -12.539 -0.159 -17.031 1 92.56 191 LEU B CA 1
ATOM 6225 C C . LEU B 1 191 ? -12.93 -0.483 -15.594 1 92.56 191 LEU B C 1
ATOM 6227 O O . LEU B 1 191 ? -13.508 0.354 -14.898 1 92.56 191 LEU B O 1
ATOM 6231 N N . GLU B 1 192 ? -12.625 -1.643 -15.18 1 93.5 192 GLU B N 1
ATOM 6232 C CA . GLU B 1 192 ? -12.914 -2.053 -13.805 1 93.5 192 GLU B CA 1
ATOM 6233 C C . GLU B 1 192 ? -12.102 -1.233 -12.805 1 93.5 192 GLU B C 1
ATOM 6235 O O . GLU B 1 192 ? -12.617 -0.845 -11.75 1 93.5 192 GLU B O 1
ATOM 6240 N N . ARG B 1 193 ? -10.914 -0.966 -13.078 1 88.5 193 ARG B N 1
ATOM 6241 C CA . ARG B 1 193 ? -10.07 -0.154 -12.211 1 88.5 193 ARG B CA 1
ATOM 6242 C C . ARG B 1 193 ? -10.617 1.265 -12.086 1 88.5 193 ARG B C 1
ATOM 6244 O O . ARG B 1 193 ? -10.617 1.846 -11 1 88.5 193 ARG B O 1
ATOM 6251 N N . GLU B 1 194 ? -11.047 1.781 -13.148 1 92.56 194 GLU B N 1
ATOM 6252 C CA . GLU B 1 194 ? -11.648 3.109 -13.133 1 92.56 194 GLU B CA 1
ATOM 6253 C C . GLU B 1 194 ? -12.914 3.129 -12.273 1 92.56 194 GLU B C 1
ATOM 6255 O O . GLU B 1 194 ? -13.125 4.059 -11.492 1 92.56 194 GLU B O 1
ATOM 6260 N N . ALA B 1 195 ? -13.742 2.152 -12.492 1 94.94 195 ALA B N 1
ATOM 6261 C CA . ALA B 1 195 ? -14.961 2.053 -11.695 1 94.94 195 ALA B CA 1
ATOM 6262 C C . ALA B 1 195 ? -14.641 1.896 -10.211 1 94.94 195 ALA B C 1
ATOM 6264 O O . ALA B 1 195 ? -15.305 2.49 -9.359 1 94.94 195 ALA B O 1
ATOM 6265 N N . ASN B 1 196 ? -13.656 1.134 -9.906 1 93.69 196 ASN B N 1
ATOM 6266 C CA . ASN B 1 196 ? -13.219 0.945 -8.523 1 93.69 196 ASN B CA 1
ATOM 6267 C C . ASN B 1 196 ? -12.664 2.236 -7.93 1 93.69 196 ASN B C 1
ATOM 6269 O O . ASN B 1 196 ? -12.906 2.541 -6.758 1 93.69 196 ASN B O 1
ATOM 6273 N N . ASP B 1 197 ? -11.992 2.959 -8.711 1 91.44 197 ASP B N 1
ATOM 6274 C CA . ASP B 1 197 ? -11.477 4.25 -8.273 1 91.44 197 ASP B CA 1
ATOM 6275 C C . ASP B 1 197 ? -12.609 5.195 -7.883 1 91.44 197 ASP B C 1
ATOM 6277 O O . ASP B 1 197 ? -12.492 5.953 -6.918 1 91.44 197 ASP B O 1
ATOM 6281 N N . ASN B 1 198 ? -13.609 5.137 -8.609 1 93.69 198 ASN B N 1
ATOM 6282 C CA . ASN B 1 198 ? -14.773 5.957 -8.305 1 93.69 198 ASN B CA 1
ATOM 6283 C C . ASN B 1 198 ? -15.414 5.547 -6.98 1 93.69 198 ASN B C 1
ATOM 6285 O O . ASN B 1 198 ? -15.883 6.398 -6.223 1 93.69 198 ASN B O 1
ATOM 6289 N N . VAL B 1 199 ? -15.492 4.289 -6.758 1 95.38 199 VAL B N 1
ATOM 6290 C CA . VAL B 1 199 ? -16.031 3.791 -5.496 1 95.38 199 VAL B CA 1
ATOM 6291 C C . VAL B 1 199 ? -15.156 4.262 -4.336 1 95.38 199 VAL B C 1
ATOM 6293 O O . VAL B 1 199 ? -15.672 4.758 -3.33 1 95.38 199 VAL B O 1
ATOM 6296 N N . VAL B 1 200 ? -13.883 4.156 -4.484 1 92.69 200 VAL B N 1
ATOM 6297 C CA . VAL B 1 200 ? -12.938 4.531 -3.443 1 92.69 200 VAL B CA 1
ATOM 6298 C C . VAL B 1 200 ? -13.039 6.027 -3.166 1 92.69 200 VAL B C 1
ATOM 6300 O O . VAL B 1 200 ? -13.023 6.453 -2.008 1 92.69 200 VAL B O 1
ATOM 6303 N N . LYS B 1 201 ? -13.172 6.797 -4.191 1 91.44 201 LYS B N 1
ATOM 6304 C CA . LYS B 1 201 ? -13.352 8.242 -4.039 1 91.44 201 LYS B CA 1
ATOM 6305 C C . LYS B 1 201 ? -14.625 8.555 -3.254 1 91.44 201 LYS B C 1
ATOM 6307 O O . LYS B 1 201 ? -14.633 9.445 -2.406 1 91.44 201 LYS B O 1
ATOM 6312 N N . SER B 1 202 ? -15.625 7.863 -3.559 1 93.25 202 SER B N 1
ATOM 6313 C CA . SER B 1 202 ? -16.891 8.07 -2.865 1 93.25 202 SER B CA 1
ATOM 6314 C C . SER B 1 202 ? -16.781 7.707 -1.387 1 93.25 202 SER B C 1
ATOM 6316 O O . SER B 1 202 ? -17.391 8.352 -0.536 1 93.25 202 SER B O 1
ATOM 6318 N N . ILE B 1 203 ? -16.062 6.676 -1.117 1 94.56 203 ILE B N 1
ATOM 6319 C CA . ILE B 1 203 ? -15.836 6.273 0.266 1 94.56 203 ILE B CA 1
ATOM 6320 C C . ILE B 1 203 ? -15.078 7.375 1.002 1 94.56 203 ILE B C 1
ATOM 6322 O O . ILE B 1 203 ? -15.445 7.754 2.117 1 94.56 203 ILE B O 1
ATOM 6326 N N . GLU B 1 204 ? -14.047 7.852 0.41 1 92.12 204 GLU B N 1
ATOM 6327 C CA . GLU B 1 204 ? -13.25 8.922 0.996 1 92.12 204 GLU B CA 1
ATOM 6328 C C . GLU B 1 204 ? -14.102 10.156 1.289 1 92.12 204 GLU B C 1
ATOM 6330 O O . GLU B 1 204 ? -14.008 10.734 2.375 1 92.12 204 GLU B O 1
ATOM 6335 N N . GLU B 1 205 ? -14.945 10.539 0.377 1 89.56 205 GLU B N 1
ATOM 6336 C CA . GLU B 1 205 ? -15.859 11.664 0.548 1 89.56 205 GLU B CA 1
ATOM 6337 C C . GLU B 1 205 ? -16.859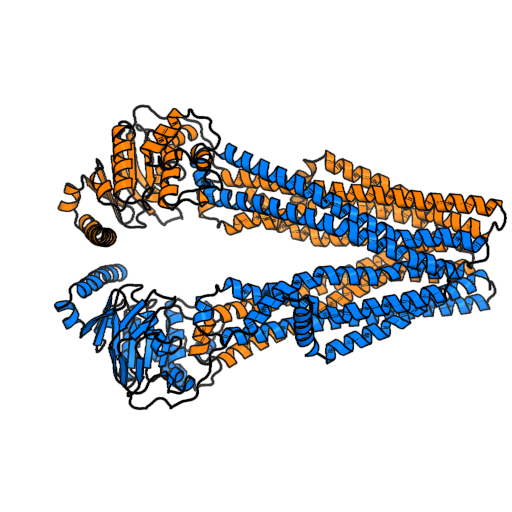 11.398 1.68 1 89.56 205 GLU B C 1
ATOM 6339 O O . GLU B 1 205 ? -17.125 12.289 2.492 1 89.56 205 GLU B O 1
ATOM 6344 N N . GLY B 1 206 ? -17.359 10.219 1.679 1 91.81 206 GLY B N 1
ATOM 6345 C CA . GLY B 1 206 ? -18.312 9.852 2.727 1 91.81 206 GLY B CA 1
ATOM 6346 C C . GLY B 1 206 ? -17.703 9.891 4.113 1 91.81 206 GLY B C 1
ATOM 6347 O O . GLY B 1 206 ? -18.328 10.375 5.059 1 91.81 206 GLY B O 1
ATOM 6348 N N . ILE B 1 207 ? -16.5 9.438 4.227 1 92.44 207 ILE B N 1
ATOM 6349 C CA . ILE B 1 207 ? -15.805 9.414 5.508 1 92.44 207 ILE B CA 1
ATOM 6350 C C . ILE B 1 207 ? -15.516 10.844 5.961 1 92.44 207 ILE B C 1
ATOM 6352 O O . ILE B 1 207 ? -15.805 11.211 7.102 1 92.44 207 ILE B O 1
ATOM 6356 N N . ASN B 1 208 ? -15.055 11.617 5.055 1 88.25 208 ASN B N 1
ATOM 6357 C CA . ASN B 1 208 ? -14.625 12.977 5.387 1 88.25 208 ASN B CA 1
ATOM 6358 C C . ASN B 1 208 ? -15.812 13.891 5.648 1 88.25 208 ASN B C 1
ATOM 6360 O O . ASN B 1 208 ? -15.688 14.898 6.348 1 88.25 208 ASN B O 1
ATOM 6364 N N . SER B 1 209 ? -16.953 13.547 5.152 1 89.88 209 SER B N 1
ATOM 6365 C CA . SER B 1 209 ? -18.109 14.43 5.254 1 89.88 209 SER B CA 1
ATOM 6366 C C . SER B 1 209 ? -19.25 13.773 6.012 1 89.88 209 SER B C 1
ATOM 6368 O O . SER B 1 209 ? -20.406 14.172 5.875 1 89.88 209 SER B O 1
ATOM 6370 N N . ALA B 1 210 ? -18.969 12.797 6.762 1 91.44 210 ALA B N 1
ATOM 6371 C CA . ALA B 1 210 ? -19.984 12 7.438 1 91.44 210 ALA B CA 1
ATOM 6372 C C . ALA B 1 210 ? -20.844 12.867 8.359 1 91.44 210 ALA B C 1
ATOM 6374 O O . ALA B 1 210 ? -22.062 12.773 8.359 1 91.44 210 ALA B O 1
ATOM 6375 N N . ILE B 1 211 ? -20.188 13.758 9.102 1 88.06 211 ILE B N 1
ATOM 6376 C CA . ILE B 1 211 ? -20.875 14.602 10.078 1 88.06 211 ILE B CA 1
ATOM 6377 C C . ILE B 1 211 ? -21.797 15.578 9.359 1 88.06 211 ILE B C 1
ATOM 6379 O O . ILE B 1 211 ? -22.953 15.742 9.742 1 88.06 211 ILE B O 1
ATOM 6383 N N . ILE B 1 212 ? -21.312 16.141 8.312 1 87.31 212 ILE B N 1
ATOM 6384 C CA . ILE B 1 212 ? -22.094 17.125 7.574 1 87.31 212 ILE B CA 1
ATOM 6385 C C . ILE B 1 212 ? -23.281 16.438 6.898 1 87.31 212 ILE B C 1
ATOM 6387 O O . ILE B 1 212 ? -24.375 17 6.852 1 87.31 212 ILE B O 1
ATOM 6391 N N . ILE B 1 213 ? -23.094 15.305 6.375 1 90.06 213 ILE B N 1
ATOM 6392 C CA . ILE B 1 213 ? -24.141 14.547 5.719 1 90.06 213 ILE B CA 1
ATOM 6393 C C . ILE B 1 213 ? -25.266 14.242 6.719 1 90.06 213 ILE B C 1
ATOM 6395 O O . ILE B 1 213 ? -26.438 14.32 6.383 1 90.06 213 ILE B O 1
ATOM 6399 N N . ARG B 1 214 ? -24.891 14.055 7.883 1 88.06 214 ARG B N 1
ATOM 6400 C CA . ARG B 1 214 ? -25.859 13.773 8.938 1 88.06 214 ARG B CA 1
ATOM 6401 C C . ARG B 1 214 ? -26.625 15.031 9.328 1 88.06 214 ARG B C 1
ATOM 6403 O O . ARG B 1 214 ? -27.828 14.984 9.555 1 88.06 214 ARG B O 1
ATOM 6410 N N . LEU B 1 215 ? -25.859 16.062 9.477 1 87.38 215 LEU B N 1
ATOM 6411 C CA . LEU B 1 215 ? -26.469 17.328 9.867 1 87.38 215 LEU B CA 1
ATOM 6412 C C . LEU B 1 215 ? -27.469 17.797 8.805 1 87.38 215 LEU B C 1
ATOM 6414 O O . LEU B 1 215 ? -28.469 18.438 9.125 1 87.38 215 LEU B O 1
ATOM 6418 N N . LEU B 1 216 ? -27.172 17.344 7.562 1 87.62 216 LEU B N 1
ATOM 6419 C CA . LEU B 1 216 ? -28.047 17.703 6.457 1 87.62 216 LEU B CA 1
ATOM 6420 C C . LEU B 1 216 ? -29.188 16.703 6.301 1 87.62 216 LEU B C 1
ATOM 6422 O O . LEU B 1 216 ? -30.094 16.906 5.504 1 87.62 216 LEU B O 1
ATOM 6426 N N . GLU B 1 217 ? -29.141 15.633 7.027 1 87.88 217 GLU B N 1
ATOM 6427 C CA . GLU B 1 217 ? -30.125 14.555 6.969 1 87.88 217 GLU B CA 1
ATOM 6428 C C . GLU B 1 217 ? -30.234 13.977 5.559 1 87.88 217 GLU B C 1
ATOM 6430 O O . GLU B 1 217 ? -31.344 13.812 5.031 1 87.88 217 GLU B O 1
ATOM 6435 N N . LYS B 1 218 ? -29.141 13.844 4.984 1 90.62 218 LYS B N 1
ATOM 6436 C CA . LYS B 1 218 ? -29.109 13.336 3.615 1 90.62 218 LYS B CA 1
ATOM 6437 C C . LYS B 1 218 ? -28.344 12.023 3.533 1 90.62 218 LYS B C 1
ATOM 6439 O O . LYS B 1 218 ? -27.688 11.742 2.523 1 90.62 218 LYS B O 1
ATOM 6444 N N . THR B 1 219 ? -28.375 11.273 4.566 1 91.88 219 THR B N 1
ATOM 6445 C CA . THR B 1 219 ? -27.688 9.984 4.617 1 91.88 219 THR B CA 1
ATOM 6446 C C . THR B 1 219 ? -28.219 9.055 3.531 1 91.88 219 THR B C 1
ATOM 6448 O O . THR B 1 219 ? -27.438 8.414 2.822 1 91.88 219 THR B O 1
ATOM 6451 N N . ALA B 1 220 ? -29.5 9.047 3.33 1 92.69 220 ALA B N 1
ATOM 6452 C CA . ALA B 1 220 ? -30.109 8.164 2.348 1 92.69 220 ALA B CA 1
ATOM 6453 C C . ALA B 1 220 ? -29.688 8.539 0.929 1 92.69 220 ALA B C 1
ATOM 6455 O O . ALA B 1 220 ? -29.453 7.668 0.094 1 92.69 220 ALA B O 1
ATOM 6456 N N . TYR B 1 221 ? -29.594 9.789 0.717 1 92.5 221 TYR B N 1
ATOM 6457 C CA . TYR B 1 221 ? -29.219 10.258 -0.61 1 92.5 221 TYR B CA 1
ATOM 6458 C C . TYR B 1 221 ? -27.812 9.805 -0.967 1 92.5 221 TYR B C 1
ATOM 6460 O O . TYR B 1 221 ? -27.594 9.219 -2.029 1 92.5 221 TYR B O 1
ATOM 6468 N N . PHE B 1 222 ? -26.922 10.039 -0.085 1 93.44 222 PHE B N 1
ATOM 6469 C CA . PHE B 1 222 ? -25.531 9.703 -0.354 1 93.44 222 PHE B CA 1
ATOM 6470 C C . PHE B 1 222 ? -25.328 8.188 -0.367 1 93.44 222 PHE B C 1
ATOM 6472 O O . PHE B 1 222 ? -24.5 7.672 -1.111 1 93.44 222 PHE B O 1
ATOM 6479 N N . TYR B 1 223 ? -26.109 7.539 0.431 1 94.81 223 TYR B N 1
ATOM 6480 C CA . TYR B 1 223 ? -26.094 6.082 0.411 1 94.81 223 TYR B CA 1
ATOM 6481 C C . TYR B 1 223 ? -26.531 5.547 -0.944 1 94.81 223 TYR B C 1
ATOM 6483 O O . TYR B 1 223 ? -25.906 4.629 -1.49 1 94.81 223 TYR B O 1
ATOM 6491 N N . HIS B 1 224 ? -27.547 6.125 -1.525 1 94.5 224 HIS B N 1
ATOM 6492 C CA . HIS B 1 224 ? -28.047 5.691 -2.828 1 94.5 224 HIS B CA 1
ATOM 6493 C C . HIS B 1 224 ? -27.047 6.012 -3.93 1 94.5 224 HIS B C 1
ATOM 6495 O O . HIS B 1 224 ? -26.875 5.223 -4.863 1 94.5 224 HIS B O 1
ATOM 6501 N N . LEU B 1 225 ? -26.453 7.145 -3.799 1 93.12 225 LEU B N 1
ATOM 6502 C CA . LEU B 1 225 ? -25.391 7.484 -4.75 1 93.12 225 LEU B CA 1
ATOM 6503 C C . LEU B 1 225 ? -24.266 6.465 -4.699 1 93.12 225 LEU B C 1
ATOM 6505 O O . LEU B 1 225 ? -23.719 6.074 -5.734 1 93.12 225 LEU B O 1
ATOM 6509 N N . PHE B 1 226 ? -23.938 6.07 -3.514 1 94.88 226 PHE B N 1
ATOM 6510 C CA . PHE B 1 226 ? -22.875 5.09 -3.309 1 94.88 226 PHE B CA 1
ATOM 6511 C C . PHE B 1 226 ? -23.281 3.734 -3.873 1 94.88 226 PHE B C 1
ATOM 6513 O O . PHE B 1 226 ? -22.484 3.064 -4.523 1 94.88 226 PHE B O 1
ATOM 6520 N N . GLN B 1 227 ? -24.484 3.332 -3.648 1 95.88 227 GLN B N 1
ATOM 6521 C CA . GLN B 1 227 ? -25 2.066 -4.168 1 95.88 227 GLN B CA 1
ATOM 6522 C C . GLN B 1 227 ? -24.891 2.018 -5.691 1 95.88 227 GLN B C 1
ATOM 6524 O O . GLN B 1 227 ? -24.578 0.971 -6.262 1 95.88 227 GLN B O 1
ATOM 6529 N N . ASN B 1 228 ? -25.188 3.143 -6.312 1 95.06 228 ASN B N 1
ATOM 6530 C CA . ASN B 1 228 ? -25.094 3.203 -7.766 1 95.06 228 ASN B CA 1
ATOM 6531 C C . ASN B 1 228 ? -23.656 3.004 -8.242 1 95.06 228 ASN B C 1
ATOM 6533 O O . ASN B 1 228 ? -23.422 2.346 -9.258 1 95.06 228 ASN B O 1
ATOM 6537 N N . LYS B 1 229 ? -22.75 3.561 -7.547 1 95.38 229 LYS B N 1
ATOM 6538 C CA . LYS B 1 229 ? -21.344 3.393 -7.891 1 95.38 229 LYS B CA 1
ATOM 6539 C C . LYS B 1 229 ? -20.906 1.943 -7.707 1 95.38 229 LYS B C 1
ATOM 6541 O O . LYS B 1 229 ? -20.141 1.418 -8.508 1 95.38 229 LYS B O 1
ATOM 6546 N N . ILE B 1 230 ? -21.438 1.361 -6.664 1 96.25 230 ILE B N 1
ATOM 6547 C CA . ILE B 1 230 ? -21.141 -0.046 -6.418 1 96.25 230 ILE B CA 1
ATOM 6548 C C . ILE B 1 230 ? -21.719 -0.899 -7.543 1 96.25 230 ILE B C 1
ATOM 6550 O O . ILE B 1 230 ? -21.078 -1.836 -8.016 1 96.25 230 ILE B O 1
ATOM 6554 N N . ARG B 1 231 ? -22.906 -0.561 -7.973 1 95.44 231 ARG B N 1
ATOM 6555 C CA . ARG B 1 231 ? -23.531 -1.296 -9.062 1 95.44 231 ARG B CA 1
ATOM 6556 C C . ARG B 1 231 ? -22.734 -1.177 -10.344 1 95.44 231 ARG B C 1
ATOM 6558 O O . ARG B 1 231 ? -22.562 -2.156 -11.078 1 95.44 231 ARG B O 1
ATOM 6565 N N . ASN B 1 232 ? -22.281 -0.002 -10.602 1 95.75 232 ASN B N 1
ATOM 6566 C CA . ASN B 1 232 ? -21.438 0.198 -11.773 1 95.75 232 ASN B CA 1
ATOM 6567 C C . ASN B 1 232 ? -20.141 -0.604 -11.688 1 95.75 232 ASN B C 1
ATOM 6569 O O . ASN B 1 232 ? -19.688 -1.176 -12.68 1 95.75 232 ASN B O 1
ATOM 6573 N N . TRP B 1 233 ? -19.547 -0.629 -10.562 1 95.69 233 TRP B N 1
ATOM 6574 C CA . TRP B 1 233 ? -18.344 -1.413 -10.336 1 95.69 233 TRP B CA 1
ATOM 6575 C C . TRP B 1 233 ? -18.609 -2.902 -10.5 1 95.69 233 TRP B C 1
ATOM 6577 O O . TRP B 1 233 ? -17.812 -3.629 -11.094 1 95.69 233 TRP B O 1
ATOM 6587 N N . HIS B 1 234 ? -19.828 -3.314 -10.039 1 95.44 234 HIS B N 1
ATOM 6588 C CA . HIS B 1 234 ? -20.219 -4.707 -10.195 1 95.44 234 HIS B CA 1
ATOM 6589 C C . HIS B 1 234 ? -20.297 -5.102 -11.664 1 95.44 234 HIS B C 1
ATOM 6591 O O . HIS B 1 234 ? -19.781 -6.152 -12.055 1 95.44 234 HIS B O 1
ATOM 6597 N N . ASN B 1 235 ? -20.859 -4.258 -12.406 1 95.75 235 ASN B N 1
ATOM 6598 C CA . ASN B 1 235 ? -21.016 -4.551 -13.828 1 95.75 235 ASN B CA 1
ATOM 6599 C C . ASN B 1 235 ? -19.672 -4.617 -14.539 1 95.75 235 ASN B C 1
ATOM 6601 O O . ASN B 1 235 ? -19.438 -5.516 -15.344 1 95.75 235 ASN B O 1
ATOM 6605 N N . SER B 1 236 ? -18.859 -3.723 -14.227 1 95.19 236 SER B N 1
ATOM 6606 C CA . SER B 1 236 ? -17.531 -3.711 -14.828 1 95.19 236 SER B CA 1
ATOM 6607 C C . SER B 1 236 ? -16.719 -4.93 -14.398 1 95.19 236 SER B C 1
ATOM 6609 O O . SER B 1 236 ? -16 -5.516 -15.203 1 95.19 236 SER B O 1
ATOM 6611 N N . MET B 1 237 ? -16.844 -5.293 -13.195 1 93.62 237 MET B N 1
ATOM 6612 C CA . MET B 1 237 ? -16.125 -6.441 -12.656 1 93.62 237 MET B CA 1
ATOM 6613 C C . MET B 1 237 ? -16.641 -7.742 -13.266 1 93.62 237 MET B C 1
ATOM 6615 O O . MET B 1 237 ? -15.867 -8.664 -13.516 1 93.62 237 MET B O 1
ATOM 6619 N N . LYS B 1 238 ? -17.953 -7.812 -13.453 1 95.06 238 LYS B N 1
ATOM 6620 C CA . LYS B 1 238 ? -18.531 -8.984 -14.109 1 95.06 238 LYS B CA 1
ATOM 6621 C C . LYS B 1 238 ? -17.953 -9.164 -15.516 1 95.06 238 LYS B C 1
ATOM 6623 O O . LYS B 1 238 ? -17.578 -10.273 -15.898 1 95.06 238 LYS B O 1
ATOM 6628 N N . ASN B 1 239 ? -17.875 -8.094 -16.203 1 94.62 239 ASN B N 1
ATOM 6629 C CA . ASN B 1 239 ? -17.312 -8.141 -17.562 1 94.62 239 ASN B CA 1
ATOM 6630 C C . ASN B 1 239 ? -15.836 -8.516 -17.547 1 94.62 239 ASN B C 1
ATOM 6632 O O . ASN B 1 239 ? -15.406 -9.359 -18.344 1 94.62 239 ASN B O 1
ATOM 6636 N N . LYS B 1 240 ? -15.133 -7.941 -16.719 1 93.81 240 LYS B N 1
ATOM 6637 C CA . LYS B 1 240 ? -13.711 -8.266 -16.578 1 93.81 240 LYS B CA 1
ATOM 6638 C C . LYS B 1 240 ? -13.508 -9.734 -16.234 1 93.81 240 LYS B C 1
ATOM 6640 O O . LYS B 1 240 ? -12.703 -10.422 -16.875 1 93.81 240 LYS B O 1
ATOM 6645 N N . SER B 1 241 ? -14.258 -10.156 -15.211 1 93.81 241 SER B N 1
ATOM 6646 C CA . SER B 1 241 ? -14.125 -11.531 -14.75 1 93.81 241 SER B CA 1
ATOM 6647 C C . SER B 1 241 ? -14.469 -12.516 -15.867 1 93.81 241 SER B C 1
ATOM 6649 O O . SER B 1 241 ? -13.781 -13.523 -16.047 1 93.81 241 SER B O 1
ATOM 6651 N N . PHE B 1 242 ? -15.461 -12.211 -16.656 1 93.81 242 PHE B N 1
ATOM 6652 C CA . PHE B 1 242 ? -15.859 -13.086 -17.75 1 93.81 242 PHE B CA 1
ATOM 6653 C C . PHE B 1 242 ? -14.719 -13.266 -18.75 1 93.81 242 PHE B C 1
ATOM 6655 O O . PHE B 1 242 ? -14.344 -14.391 -19.078 1 93.81 242 PHE B O 1
ATOM 6662 N N . TYR B 1 243 ? -14.164 -12.242 -19.219 1 90.81 243 TYR B N 1
ATOM 6663 C CA . TYR B 1 243 ? -13.109 -12.32 -20.219 1 90.81 243 TYR B CA 1
ATOM 6664 C C . TYR B 1 243 ? -11.828 -12.891 -19.625 1 90.81 243 TYR B C 1
ATOM 6666 O O . TYR B 1 243 ? -11.078 -13.602 -20.312 1 90.81 243 TYR B O 1
ATOM 6674 N N . GLU B 1 244 ? -11.602 -12.562 -18.422 1 91.31 244 GLU B N 1
ATOM 6675 C CA . GLU B 1 244 ? -10.43 -13.117 -17.734 1 91.31 244 GLU B CA 1
ATOM 6676 C C . GLU B 1 244 ? -10.539 -14.625 -17.594 1 91.31 244 GLU B C 1
ATOM 6678 O O . GLU B 1 244 ? -9.594 -15.359 -17.891 1 91.31 244 GLU B O 1
ATOM 6683 N N . LYS B 1 245 ? -11.695 -15.062 -17.078 1 91.69 245 LYS B N 1
ATOM 6684 C CA . LYS B 1 245 ? -11.898 -16.5 -16.906 1 91.69 245 LYS B CA 1
ATOM 6685 C C . LYS B 1 245 ? -11.945 -17.203 -18.266 1 91.69 245 LYS B C 1
ATOM 6687 O O . LYS B 1 245 ? -11.484 -18.344 -18.391 1 91.69 245 LYS B O 1
ATOM 6692 N N . LEU B 1 246 ? -12.523 -16.562 -19.266 1 89.69 246 LEU B N 1
ATOM 6693 C CA . LEU B 1 246 ? -12.531 -17.125 -20.609 1 89.69 246 LEU B CA 1
ATOM 6694 C C . LEU B 1 246 ? -11.109 -17.312 -21.125 1 89.69 246 LEU B C 1
ATOM 6696 O O . LEU B 1 246 ? -10.758 -18.375 -21.641 1 89.69 246 LEU B O 1
ATOM 6700 N N . TYR B 1 247 ? -10.328 -16.328 -21.016 1 87.5 247 TYR B N 1
ATOM 6701 C CA . TYR B 1 247 ? -8.93 -16.391 -21.406 1 87.5 247 TYR B CA 1
ATOM 6702 C C . TYR B 1 247 ? -8.195 -17.5 -20.672 1 87.5 247 TYR B C 1
ATOM 6704 O O . TYR B 1 247 ? -7.523 -18.328 -21.297 1 87.5 247 TYR B O 1
ATOM 6712 N N . ASN B 1 248 ? -8.352 -17.547 -19.406 1 87.31 248 ASN B N 1
ATOM 6713 C CA . ASN B 1 248 ? -7.688 -18.562 -18.594 1 87.31 248 ASN B CA 1
ATOM 6714 C C . ASN B 1 248 ? -8.172 -19.969 -18.938 1 87.31 248 ASN B C 1
ATOM 6716 O O . ASN B 1 248 ? -7.375 -20.906 -19 1 87.31 248 ASN B O 1
ATOM 6720 N N . SER B 1 249 ? -9.453 -20.062 -19.141 1 88.25 249 SER B N 1
ATOM 6721 C CA . SER B 1 249 ? -10.0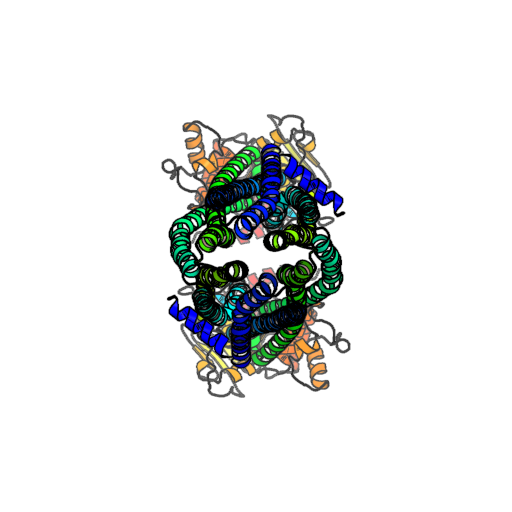31 -21.359 -19.469 1 88.25 249 SER B CA 1
ATOM 6722 C C . SER B 1 249 ? -9.516 -21.875 -20.812 1 88.25 249 SER B C 1
ATOM 6724 O O . SER B 1 249 ? -9.195 -23.062 -20.938 1 88.25 249 SER B O 1
ATOM 6726 N N . ILE B 1 250 ? -9.391 -21.031 -21.766 1 87 250 ILE B N 1
ATOM 6727 C CA . ILE B 1 250 ? -8.914 -21.422 -23.094 1 87 250 ILE B CA 1
ATOM 6728 C C . ILE B 1 250 ? -7.445 -21.828 -23.016 1 87 250 ILE B C 1
ATOM 6730 O O . ILE B 1 250 ? -7.043 -22.844 -23.562 1 87 250 ILE B O 1
ATOM 6734 N N . THR B 1 251 ? -6.691 -21.109 -22.344 1 82.94 251 THR B N 1
ATOM 6735 C CA . THR B 1 251 ? -5.27 -21.406 -22.219 1 82.94 251 THR B CA 1
ATOM 6736 C C . THR B 1 251 ? -5.055 -22.688 -21.438 1 82.94 251 THR B C 1
ATOM 6738 O O . THR B 1 251 ? -4.227 -23.531 -21.812 1 82.94 251 THR B O 1
ATOM 6741 N N . MET B 1 252 ? -5.809 -22.922 -20.406 1 85.25 252 MET B N 1
ATOM 6742 C CA . MET B 1 252 ? -5.715 -24.156 -19.625 1 85.25 252 MET B CA 1
ATOM 6743 C C . MET B 1 252 ? -6.168 -25.359 -20.438 1 85.25 252 MET B C 1
ATOM 6745 O O . MET B 1 252 ? -5.605 -26.453 -20.312 1 85.25 252 MET B O 1
ATOM 6749 N N . TYR B 1 253 ? -7.191 -25.094 -21.234 1 86.5 253 TYR B N 1
ATOM 6750 C CA . TYR B 1 253 ? -7.676 -26.156 -22.109 1 86.5 253 TYR B CA 1
ATOM 6751 C C . TYR B 1 253 ? -6.566 -26.656 -23.016 1 86.5 253 TYR B C 1
ATOM 6753 O O . TYR B 1 253 ? -6.406 -27.859 -23.203 1 86.5 253 TYR B O 1
ATOM 6761 N N . ILE B 1 254 ? -5.883 -25.75 -23.531 1 83.38 254 ILE B N 1
ATOM 6762 C CA . ILE B 1 254 ? -4.816 -26.109 -24.453 1 83.38 254 ILE B CA 1
ATOM 6763 C C . ILE B 1 254 ? -3.686 -26.797 -23.688 1 83.38 254 ILE B C 1
ATOM 6765 O O . ILE B 1 254 ? -3.199 -27.844 -24.094 1 83.38 254 ILE B O 1
ATOM 6769 N N . GLU B 1 255 ? -3.344 -26.312 -22.547 1 80.94 255 GLU B N 1
ATOM 6770 C CA . GLU B 1 255 ? -2.209 -26.797 -21.781 1 80.94 255 GLU B CA 1
ATOM 6771 C C . GLU B 1 255 ? -2.504 -28.172 -21.172 1 80.94 255 GLU B C 1
ATOM 6773 O O . GLU B 1 255 ? -1.678 -29.094 -21.266 1 80.94 255 GLU B O 1
ATOM 6778 N N . GLU B 1 256 ? -3.615 -28.297 -20.594 1 80.69 256 GLU B N 1
ATOM 6779 C CA . GLU B 1 256 ? -3.969 -29.547 -19.922 1 80.69 256 GLU B CA 1
ATOM 6780 C C . GLU B 1 256 ? -4.621 -30.531 -20.906 1 80.69 256 GLU B C 1
ATOM 6782 O O . GLU B 1 256 ? -4.605 -31.734 -20.688 1 80.69 256 GLU B O 1
ATOM 6787 N N . GLY B 1 257 ? -5.262 -30.016 -21.969 1 84.69 257 GLY B N 1
ATOM 6788 C CA . GLY B 1 257 ? -5.984 -30.844 -22.922 1 84.69 257 GLY B CA 1
ATOM 6789 C C . GLY B 1 257 ? -5.086 -31.469 -23.969 1 84.69 257 GLY B C 1
ATOM 6790 O O . GLY B 1 257 ? -5.383 -32.531 -24.5 1 84.69 257 GLY B O 1
ATOM 6791 N N . LEU B 1 258 ? -4.027 -30.812 -24.203 1 87.31 258 LEU B N 1
ATOM 6792 C CA . LEU B 1 258 ? -3.172 -31.281 -25.297 1 87.31 258 LEU B CA 1
ATOM 6793 C C . LEU B 1 258 ? -2.643 -32.688 -25 1 87.31 258 LEU B C 1
ATOM 6795 O O . LEU B 1 258 ? -2.656 -33.562 -25.875 1 87.31 258 LEU B O 1
ATOM 6799 N N . PRO B 1 259 ? -2.129 -32.969 -23.766 1 87.56 259 PRO B N 1
ATOM 6800 C CA . PRO B 1 259 ? -1.68 -34.312 -23.484 1 87.56 259 PRO B CA 1
ATOM 6801 C C . PRO B 1 259 ? -2.771 -35.375 -23.719 1 87.56 259 PRO B C 1
ATOM 6803 O O . PRO B 1 259 ? -2.496 -36.438 -24.25 1 87.56 259 PRO B O 1
ATOM 6806 N N . ILE B 1 260 ? -3.965 -35 -23.359 1 85.81 260 ILE B N 1
ATOM 6807 C CA . ILE B 1 260 ? -5.086 -35.938 -23.547 1 85.81 260 ILE B CA 1
ATOM 6808 C C . ILE B 1 260 ? -5.367 -36.094 -25.031 1 85.81 260 ILE B C 1
ATOM 6810 O O . ILE B 1 260 ? -5.613 -37.219 -25.484 1 85.81 260 ILE B O 1
ATOM 6814 N N . ILE B 1 261 ? -5.332 -35.062 -25.75 1 89.12 261 ILE B N 1
ATOM 6815 C CA . ILE B 1 261 ? -5.543 -35.125 -27.188 1 89.12 261 ILE B CA 1
ATOM 6816 C C . ILE B 1 261 ? -4.469 -35.969 -27.844 1 89.12 261 ILE B C 1
ATOM 6818 O O . ILE B 1 261 ? -4.77 -36.812 -28.688 1 89.12 261 ILE B O 1
ATOM 6822 N N . ILE B 1 262 ? -3.291 -35.812 -27.438 1 90.81 262 ILE B N 1
ATOM 6823 C CA . ILE B 1 262 ? -2.164 -36.562 -27.969 1 90.81 262 ILE B CA 1
ATOM 6824 C C . ILE B 1 262 ? -2.318 -38.031 -27.625 1 90.81 262 ILE B C 1
ATOM 6826 O O . ILE B 1 262 ? -2.023 -38.906 -28.453 1 90.81 262 ILE B O 1
ATOM 6830 N N . LEU B 1 263 ? -2.736 -38.281 -26.422 1 88.88 263 LEU B N 1
ATOM 6831 C CA . LEU B 1 263 ? -2.959 -39.688 -26.016 1 88.88 263 LEU B CA 1
ATOM 6832 C C . LEU B 1 263 ? -4.031 -40.344 -26.891 1 88.88 263 LEU B C 1
ATOM 6834 O O . LEU B 1 263 ? -3.867 -41.469 -27.328 1 88.88 263 LEU B O 1
ATOM 6838 N N . CYS B 1 264 ? -5.109 -39.625 -27.172 1 89.31 264 CYS B N 1
ATOM 6839 C CA . CYS B 1 264 ? -6.207 -40.156 -27.984 1 89.31 264 CYS B CA 1
ATOM 6840 C C . CYS B 1 264 ? -5.77 -40.375 -29.422 1 89.31 264 CYS B C 1
ATOM 6842 O O . CYS B 1 264 ? -5.945 -41.438 -29.984 1 89.31 264 CYS B O 1
ATOM 6844 N N . ILE B 1 265 ? -5.172 -39.375 -29.969 1 90.44 265 ILE B N 1
ATOM 6845 C CA . ILE B 1 265 ? -4.719 -39.469 -31.359 1 90.44 265 ILE B CA 1
ATOM 6846 C C . ILE B 1 265 ? -3.582 -40.5 -31.453 1 90.44 265 ILE B C 1
ATOM 6848 O O . ILE B 1 265 ? -3.516 -41.281 -32.406 1 90.44 265 ILE B O 1
ATOM 6852 N N . GLY B 1 266 ? -2.684 -40.406 -30.484 1 91.25 266 GLY B N 1
ATOM 6853 C CA . GLY B 1 266 ? -1.589 -41.375 -30.438 1 91.25 266 GLY B CA 1
ATOM 6854 C C . GLY B 1 266 ? -2.057 -42.812 -30.344 1 91.25 266 GLY B C 1
ATOM 6855 O O . GLY B 1 266 ? -1.457 -43.719 -30.953 1 91.25 266 GLY B O 1
ATOM 6856 N N . ALA B 1 267 ? -3.096 -43 -29.594 1 87.94 267 ALA B N 1
ATOM 6857 C CA . ALA B 1 267 ? -3.67 -44.344 -29.484 1 87.94 267 ALA B CA 1
ATOM 6858 C C . ALA B 1 267 ? -4.16 -44.844 -30.844 1 87.94 267 ALA B C 1
ATOM 6860 O O . ALA B 1 267 ? -3.922 -46 -31.203 1 87.94 267 ALA B O 1
ATOM 6861 N N . ILE B 1 268 ? -4.781 -44 -31.609 1 86.69 268 ILE B N 1
ATOM 6862 C CA . ILE B 1 268 ? -5.281 -44.375 -32.938 1 86.69 268 ILE B CA 1
ATOM 6863 C C . ILE B 1 268 ? -4.105 -44.625 -33.875 1 86.69 268 ILE B C 1
ATOM 6865 O O . ILE B 1 268 ? -4.121 -45.562 -34.656 1 86.69 268 ILE B O 1
ATOM 6869 N N . LEU B 1 269 ? -3.109 -43.812 -33.75 1 90.69 269 LEU B N 1
ATOM 6870 C CA . LEU B 1 269 ? -1.922 -43.969 -34.594 1 90.69 269 LEU B CA 1
ATOM 6871 C C . LEU B 1 269 ? -1.179 -45.25 -34.25 1 90.69 269 LEU B C 1
ATOM 6873 O O . LEU B 1 269 ? -0.543 -45.844 -35.094 1 90.69 269 LEU B O 1
ATOM 6877 N N . SER B 1 270 ? -1.23 -45.625 -33 1 88.94 270 SER B N 1
ATOM 6878 C CA . SER B 1 270 ? -0.595 -46.875 -32.562 1 88.94 270 SER B CA 1
ATOM 6879 C C . SER B 1 270 ? -1.271 -48.062 -33.188 1 88.94 270 SER B C 1
ATOM 6881 O O . SER B 1 270 ? -0.606 -49.062 -33.562 1 88.94 270 SER B O 1
ATOM 6883 N N . MET B 1 271 ? -2.582 -48.062 -33.344 1 86.81 271 MET B N 1
ATOM 6884 C CA . MET B 1 271 ? -3.324 -49.156 -33.969 1 86.81 271 MET B CA 1
ATOM 6885 C C . MET B 1 271 ? -2.967 -49.312 -35.438 1 86.81 271 MET B C 1
ATOM 6887 O O . MET B 1 271 ? -3.045 -50.406 -36 1 86.81 271 MET B O 1
ATOM 6891 N N . ARG B 1 272 ? -2.553 -48.219 -36 1 86.88 272 ARG B N 1
ATOM 6892 C CA . ARG B 1 272 ? -2.141 -48.25 -37.406 1 86.88 272 ARG B CA 1
ATOM 6893 C C . ARG B 1 272 ? -0.655 -48.562 -37.531 1 86.88 272 ARG B C 1
ATOM 6895 O O . ARG B 1 272 ? -0.104 -48.531 -38.656 1 86.88 272 ARG B O 1
ATOM 6902 N N . GLY B 1 273 ? 0.05 -48.719 -36.438 1 86.94 273 GLY B N 1
ATOM 6903 C CA . GLY B 1 273 ? 1.446 -49.125 -36.438 1 86.94 273 GLY B CA 1
ATOM 6904 C C . GLY B 1 273 ? 2.406 -47.969 -36.594 1 86.94 273 GLY B C 1
ATOM 6905 O O . GLY B 1 273 ? 3.598 -48.156 -36.844 1 86.94 273 GLY B O 1
ATOM 6906 N N . LEU B 1 274 ? 1.951 -46.781 -36.438 1 90.56 274 LEU B N 1
ATOM 6907 C CA . LEU B 1 274 ? 2.773 -45.594 -36.656 1 90.56 274 LEU B CA 1
ATOM 6908 C C . LEU B 1 274 ? 3.465 -45.156 -35.375 1 90.56 274 LEU B C 1
ATOM 6910 O O . LEU B 1 274 ? 4.516 -44.531 -35.406 1 90.56 274 LEU B O 1
ATOM 6914 N N . VAL B 1 275 ? 2.857 -45.469 -34.25 1 92.62 275 VAL B N 1
ATOM 6915 C CA . VAL B 1 275 ? 3.426 -45.156 -32.938 1 92.62 275 VAL B CA 1
ATOM 6916 C C . VAL B 1 275 ? 3.316 -46.375 -32.031 1 92.62 275 VAL B C 1
ATOM 6918 O O . VAL B 1 275 ? 2.258 -47 -31.938 1 92.62 275 VAL B O 1
ATOM 6921 N N . ASP B 1 276 ? 4.406 -46.688 -31.422 1 90.44 276 ASP B N 1
ATOM 6922 C CA . ASP B 1 276 ? 4.324 -47.781 -30.469 1 90.44 276 ASP B CA 1
ATOM 6923 C C . ASP B 1 276 ? 3.848 -47.312 -29.094 1 90.44 276 ASP B C 1
ATOM 6925 O O . ASP B 1 276 ? 3.949 -46.125 -28.781 1 90.44 276 ASP B O 1
ATOM 6929 N N . ILE B 1 277 ? 3.293 -48.188 -28.281 1 87.56 277 ILE B N 1
ATOM 6930 C CA . ILE B 1 277 ? 2.67 -47.875 -27 1 87.56 277 ILE B CA 1
ATOM 6931 C C . ILE B 1 277 ? 3.701 -47.25 -26.062 1 87.56 277 ILE B C 1
ATOM 6933 O O . ILE B 1 277 ? 3.441 -46.219 -25.438 1 87.56 277 ILE B O 1
ATOM 6937 N N . PRO B 1 278 ? 4.953 -47.781 -26 1 89.25 278 PRO B N 1
ATOM 6938 C CA . PRO B 1 278 ? 5.969 -47.188 -25.125 1 89.25 278 PRO B CA 1
ATOM 6939 C C . PRO B 1 278 ? 6.273 -45.719 -25.5 1 89.25 278 PRO B C 1
ATOM 6941 O O . PRO B 1 278 ? 6.391 -44.875 -24.625 1 89.25 278 PRO B O 1
ATOM 6944 N N . THR B 1 279 ? 6.348 -45.5 -26.797 1 92.94 279 THR B N 1
ATOM 6945 C CA . THR B 1 279 ? 6.617 -44.156 -27.281 1 92.94 279 THR B CA 1
ATOM 6946 C C . THR B 1 279 ? 5.449 -43.219 -26.953 1 92.94 279 THR B C 1
ATOM 6948 O O . THR B 1 279 ? 5.656 -42.062 -26.609 1 92.94 279 THR B O 1
ATOM 6951 N N . LEU B 1 280 ? 4.301 -43.75 -27.047 1 91.38 280 LEU B N 1
ATOM 6952 C CA . LEU B 1 280 ? 3.111 -42.938 -26.75 1 91.38 280 LEU B CA 1
ATOM 6953 C C . LEU B 1 280 ? 3.098 -42.531 -25.297 1 91.38 280 LEU B C 1
ATOM 6955 O O . LEU B 1 280 ? 2.822 -41.375 -24.984 1 91.38 280 LEU B O 1
ATOM 6959 N N . ILE B 1 281 ? 3.404 -43.375 -24.406 1 88.25 281 ILE B N 1
ATOM 6960 C CA . ILE B 1 281 ? 3.414 -43.094 -22.984 1 88.25 281 ILE B CA 1
ATOM 6961 C C . ILE B 1 281 ? 4.516 -42.062 -22.672 1 88.25 281 ILE B C 1
ATOM 6963 O O . ILE B 1 281 ? 4.289 -41.125 -21.938 1 88.25 281 ILE B O 1
ATOM 6967 N N . ALA B 1 282 ? 5.621 -42.344 -23.203 1 91.25 282 ALA B N 1
ATOM 6968 C CA . ALA B 1 282 ? 6.734 -41.406 -23.016 1 91.25 282 ALA B CA 1
ATOM 6969 C C . ALA B 1 282 ? 6.371 -40 -23.484 1 91.25 282 ALA B C 1
ATOM 6971 O O . ALA B 1 282 ? 6.645 -39.031 -22.797 1 91.25 282 ALA B O 1
ATOM 6972 N N . PHE B 1 283 ? 5.781 -39.969 -24.641 1 92 283 PHE B N 1
ATOM 6973 C CA . PHE B 1 283 ? 5.395 -38.656 -25.203 1 92 283 PHE B CA 1
ATOM 6974 C C . PHE B 1 283 ? 4.344 -38 -24.328 1 92 283 PHE B C 1
ATOM 6976 O O . PHE B 1 283 ? 4.414 -36.781 -24.094 1 92 283 PHE B O 1
ATOM 6983 N N . PHE B 1 284 ? 3.428 -38.688 -23.812 1 88 284 PHE B N 1
ATOM 6984 C CA . PHE B 1 284 ? 2.363 -38.156 -22.953 1 88 284 PHE B CA 1
ATOM 6985 C C . PHE B 1 284 ? 2.938 -37.531 -21.688 1 88 284 PHE B C 1
ATOM 6987 O O . PHE B 1 284 ? 2.49 -36.469 -21.266 1 88 284 PHE B O 1
ATOM 6994 N N . THR B 1 285 ? 3.875 -38.188 -21.078 1 84.06 285 THR B N 1
ATOM 6995 C CA . THR B 1 285 ? 4.457 -37.719 -19.828 1 84.06 285 THR B CA 1
ATOM 6996 C C . THR B 1 285 ? 5.273 -36.438 -20.047 1 84.06 285 THR B C 1
ATOM 6998 O O . THR B 1 285 ? 5.477 -35.656 -19.125 1 84.06 285 THR B O 1
ATOM 7001 N N . PHE B 1 286 ? 5.66 -36.25 -21.281 1 87 286 PHE B N 1
ATOM 7002 C CA . PHE B 1 286 ? 6.621 -35.188 -21.594 1 87 286 PHE B CA 1
ATOM 7003 C C . PHE B 1 286 ? 5.91 -33.969 -22.125 1 87 286 PHE B C 1
ATOM 7005 O O . PHE B 1 286 ? 6.363 -32.844 -21.906 1 87 286 PHE B O 1
ATOM 7012 N N . VAL B 1 287 ? 4.875 -34.125 -22.797 1 86.12 287 VAL B N 1
ATOM 7013 C CA . VAL B 1 287 ? 4.25 -33.094 -23.594 1 86.12 287 VAL B CA 1
ATOM 7014 C C . VAL B 1 287 ? 3.768 -31.969 -22.672 1 86.12 287 VAL B C 1
ATOM 7016 O O . VAL B 1 287 ? 3.826 -30.781 -23.031 1 86.12 287 VAL B O 1
ATOM 7019 N N . GLY B 1 288 ? 3.252 -32.281 -21.453 1 79.5 288 GLY B N 1
ATOM 7020 C CA . GLY B 1 288 ? 2.801 -31.266 -20.516 1 79.5 288 GLY B CA 1
ATOM 7021 C C . GLY B 1 288 ? 3.885 -30.266 -20.156 1 79.5 288 GLY B C 1
ATOM 7022 O O . GLY B 1 288 ? 3.602 -29.094 -19.906 1 79.5 288 GLY B O 1
ATOM 7023 N N . ARG B 1 289 ? 5 -30.641 -20.094 1 80.81 289 ARG B N 1
ATOM 7024 C CA . ARG B 1 289 ? 6.137 -29.812 -19.688 1 80.81 289 ARG B CA 1
ATOM 7025 C C . ARG B 1 289 ? 6.555 -28.875 -20.828 1 80.81 289 ARG B C 1
ATOM 7027 O O . ARG B 1 289 ? 7.195 -27.859 -20.594 1 80.81 289 ARG B O 1
ATOM 7034 N N . LEU B 1 290 ? 6.164 -29.141 -22.047 1 85.81 290 LEU B N 1
ATOM 7035 C CA . LEU B 1 290 ? 6.609 -28.391 -23.203 1 85.81 290 LEU B CA 1
ATOM 7036 C C . LEU B 1 290 ? 5.934 -27.016 -23.25 1 85.81 290 LEU B C 1
ATOM 7038 O O . LEU B 1 290 ? 6.441 -26.094 -23.891 1 85.81 290 LEU B O 1
ATOM 7042 N N . TYR B 1 291 ? 4.867 -26.906 -22.578 1 82.56 291 TYR B N 1
ATOM 7043 C CA . TYR B 1 291 ? 4.148 -25.641 -22.625 1 82.56 291 TYR B CA 1
ATOM 7044 C C . TYR B 1 291 ? 4.656 -24.688 -21.547 1 82.56 291 TYR B C 1
ATOM 7046 O O . TYR B 1 291 ? 4.426 -23.484 -21.625 1 82.56 291 TYR B O 1
ATOM 7054 N N . VAL B 1 292 ? 5.301 -25.203 -20.594 1 84.06 292 VAL B N 1
ATOM 7055 C CA . VAL B 1 292 ? 5.723 -24.406 -19.453 1 84.06 292 VAL B CA 1
ATOM 7056 C C . VAL B 1 292 ? 6.621 -23.266 -19.922 1 84.06 292 VAL B C 1
ATOM 7058 O O . VAL B 1 292 ? 6.375 -22.094 -19.594 1 84.06 292 VAL B O 1
ATOM 7061 N N . PRO B 1 293 ? 7.625 -23.531 -20.75 1 86.31 293 PRO B N 1
ATOM 7062 C CA . PRO B 1 293 ? 8.469 -22.438 -21.219 1 86.31 293 PRO B CA 1
ATOM 7063 C C . PRO B 1 293 ? 7.699 -21.406 -22.031 1 86.31 293 PRO B C 1
ATOM 7065 O O . PRO B 1 293 ? 8.023 -20.219 -21.984 1 86.31 293 PRO B O 1
ATOM 7068 N N . VAL B 1 294 ? 6.719 -21.812 -22.719 1 81.75 294 VAL B N 1
ATOM 7069 C CA . VAL B 1 294 ? 5.922 -20.891 -23.531 1 81.75 294 VAL B CA 1
ATOM 7070 C C . VAL B 1 294 ? 5.125 -19.953 -22.641 1 81.75 294 VAL B C 1
ATOM 7072 O O . VAL B 1 294 ? 5.09 -18.75 -22.859 1 81.75 294 VAL B O 1
ATOM 7075 N N . TRP B 1 295 ? 4.605 -20.578 -21.641 1 80.88 295 TRP B N 1
ATOM 7076 C CA . TRP B 1 295 ? 3.861 -19.797 -20.656 1 80.88 295 TRP B CA 1
ATOM 7077 C C . TRP B 1 295 ? 4.777 -18.812 -19.938 1 80.88 295 TRP B C 1
ATOM 7079 O O . TRP B 1 295 ? 4.418 -17.641 -19.734 1 80.88 295 TRP B O 1
ATOM 7089 N N . ASN B 1 296 ? 5.883 -19.281 -19.547 1 85 296 ASN B N 1
ATOM 7090 C CA . ASN B 1 296 ? 6.852 -18.453 -18.844 1 85 296 ASN B CA 1
ATOM 7091 C C . ASN B 1 296 ? 7.277 -17.25 -19.703 1 85 296 ASN B C 1
ATOM 7093 O O . ASN B 1 296 ? 7.383 -16.125 -19.188 1 85 296 ASN B O 1
ATOM 7097 N N . LEU B 1 297 ? 7.492 -17.469 -20.922 1 84.12 297 LEU B N 1
ATOM 7098 C CA . LEU B 1 297 ? 7.898 -16.391 -21.812 1 84.12 297 LEU B CA 1
ATOM 7099 C C . LEU B 1 297 ? 6.781 -15.367 -21.984 1 84.12 297 LEU B C 1
ATOM 7101 O O . LEU B 1 297 ? 7.035 -14.164 -21.969 1 84.12 297 LEU B O 1
ATOM 7105 N N . ALA B 1 298 ? 5.617 -15.898 -22.172 1 76.56 298 ALA B N 1
ATOM 7106 C CA . ALA B 1 298 ? 4.465 -15.008 -22.312 1 76.56 298 ALA B CA 1
ATOM 7107 C C . ALA B 1 298 ? 4.285 -14.156 -21.062 1 76.56 298 ALA B C 1
ATOM 7109 O O . ALA B 1 298 ? 4 -12.961 -21.156 1 76.56 298 ALA B O 1
ATOM 7110 N N . PHE B 1 299 ? 4.496 -14.75 -19.984 1 78.19 299 PHE B N 1
ATOM 7111 C CA . PHE B 1 299 ? 4.375 -14.078 -18.703 1 78.19 299 PHE B CA 1
ATOM 7112 C C . PHE B 1 299 ? 5.418 -12.977 -18.562 1 78.19 299 PHE B C 1
ATOM 7114 O O . PHE B 1 299 ? 5.098 -11.859 -18.156 1 78.19 299 PHE B O 1
ATOM 7121 N N . LEU B 1 300 ? 6.641 -13.234 -18.875 1 83.44 300 LEU B N 1
ATOM 7122 C CA . LEU B 1 300 ? 7.746 -12.281 -18.797 1 83.44 300 LEU B CA 1
ATOM 7123 C C . LEU B 1 300 ? 7.492 -11.078 -19.703 1 83.44 300 LEU B C 1
ATOM 7125 O O . LEU B 1 300 ? 7.781 -9.945 -19.312 1 83.44 300 LEU B O 1
ATOM 7129 N N . PHE B 1 301 ? 6.898 -11.328 -20.766 1 78.94 301 PHE B N 1
ATOM 7130 C CA . PHE B 1 301 ? 6.703 -10.25 -21.734 1 78.94 301 PHE B CA 1
ATOM 7131 C C . PHE B 1 301 ? 5.516 -9.383 -21.344 1 78.94 301 PHE B C 1
ATOM 7133 O O . PHE B 1 301 ? 5.34 -8.289 -21.875 1 78.94 301 PHE B O 1
ATOM 7140 N N . THR B 1 302 ? 4.777 -9.82 -20.422 1 72.06 302 THR B N 1
ATOM 7141 C CA . THR B 1 302 ? 3.666 -9.008 -19.938 1 72.06 302 THR B CA 1
ATOM 7142 C C . THR B 1 302 ? 4.047 -8.281 -18.641 1 72.06 302 THR B C 1
ATOM 7144 O O . THR B 1 302 ? 3.678 -7.125 -18.438 1 72.06 302 THR B O 1
ATOM 7147 N N . THR B 1 303 ? 4.809 -8.906 -17.797 1 77.25 303 THR B N 1
ATOM 7148 C CA . THR B 1 303 ? 5.086 -8.375 -16.469 1 77.25 303 THR B CA 1
ATOM 7149 C C . THR B 1 303 ? 6.285 -7.43 -16.516 1 77.25 303 THR B C 1
ATOM 7151 O O . THR B 1 303 ? 6.309 -6.418 -15.805 1 77.25 303 THR B O 1
ATOM 7154 N N . THR B 1 304 ? 7.246 -7.703 -17.297 1 84.44 304 THR B N 1
ATOM 7155 C CA . THR B 1 304 ? 8.484 -6.934 -17.297 1 84.44 304 THR B CA 1
ATOM 7156 C C . THR B 1 304 ? 8.234 -5.5 -17.75 1 84.44 304 THR B C 1
ATOM 7158 O O . THR B 1 304 ? 8.75 -4.551 -17.141 1 84.44 304 THR B O 1
ATOM 7161 N N . PRO B 1 305 ? 7.426 -5.324 -18.75 1 81.38 305 PRO B N 1
ATOM 7162 C CA . PRO B 1 305 ? 7.156 -3.945 -19.156 1 81.38 305 PRO B CA 1
ATOM 7163 C C . PRO B 1 305 ? 6.473 -3.131 -18.062 1 81.38 305 PRO B C 1
ATOM 7165 O O . PRO B 1 305 ? 6.625 -1.907 -18.016 1 81.38 305 PRO B O 1
ATOM 7168 N N . ALA B 1 306 ? 5.852 -3.828 -17.203 1 79.69 306 ALA B N 1
ATOM 7169 C CA . ALA B 1 306 ? 5.195 -3.15 -16.078 1 79.69 306 ALA B CA 1
ATOM 7170 C C . ALA B 1 306 ? 6.223 -2.572 -15.109 1 79.69 306 ALA B C 1
ATOM 7172 O O . ALA B 1 306 ? 5.91 -1.666 -14.336 1 79.69 306 ALA B O 1
ATOM 7173 N N . ALA B 1 307 ? 7.449 -3.053 -15.188 1 89.25 307 ALA B N 1
ATOM 7174 C CA . ALA B 1 307 ? 8.516 -2.578 -14.305 1 89.25 307 ALA B CA 1
ATOM 7175 C C . ALA B 1 307 ? 9.234 -1.379 -14.906 1 89.25 307 ALA B C 1
ATOM 7177 O O . ALA B 1 307 ? 10 -0.695 -14.227 1 89.25 307 ALA B O 1
ATOM 7178 N N . PHE B 1 308 ? 8.898 -1.035 -16.141 1 90.25 308 PHE B N 1
ATOM 7179 C CA . PHE B 1 308 ? 9.664 -0.028 -16.875 1 90.25 308 PHE B CA 1
ATOM 7180 C C . PHE B 1 308 ? 9.461 1.353 -16.25 1 90.25 308 PHE B C 1
ATOM 7182 O O . PHE B 1 308 ? 10.422 2.109 -16.078 1 90.25 308 PHE B O 1
ATOM 7189 N N . PRO B 1 309 ? 8.242 1.655 -15.852 1 89.38 309 PRO B N 1
ATOM 7190 C CA . PRO B 1 309 ? 8.078 2.953 -15.195 1 89.38 309 PRO B CA 1
ATOM 7191 C C . PRO B 1 309 ? 8.898 3.076 -13.922 1 89.38 309 PRO B C 1
ATOM 7193 O O . PRO B 1 309 ? 9.484 4.129 -13.656 1 89.38 309 PRO B O 1
ATOM 7196 N N . SER B 1 310 ? 8.93 2.006 -13.18 1 92.69 310 SER B N 1
ATOM 7197 C CA . SER B 1 310 ? 9.727 2.004 -11.961 1 92.69 310 SER B CA 1
ATOM 7198 C C . SER B 1 310 ? 11.211 2.16 -12.266 1 92.69 310 SER B C 1
ATOM 7200 O O . SER B 1 310 ? 11.922 2.877 -11.562 1 92.69 310 SER B O 1
ATOM 7202 N N . ILE B 1 311 ? 11.625 1.557 -13.297 1 94.62 311 ILE B N 1
ATOM 7203 C CA . ILE B 1 311 ? 13.023 1.662 -13.719 1 94.62 311 ILE B CA 1
ATOM 7204 C C . ILE B 1 311 ? 13.336 3.104 -14.109 1 94.62 311 ILE B C 1
ATOM 7206 O O . ILE B 1 311 ? 14.367 3.65 -13.719 1 94.62 311 ILE B O 1
ATOM 7210 N N . ASN B 1 312 ? 12.469 3.648 -14.797 1 93.06 312 ASN B N 1
ATOM 7211 C CA . ASN B 1 312 ? 12.656 5.027 -15.234 1 93.06 312 ASN B CA 1
ATOM 7212 C C . ASN B 1 312 ? 12.734 5.984 -14.047 1 93.06 312 ASN B C 1
ATOM 7214 O O . ASN B 1 312 ? 13.562 6.902 -14.039 1 93.06 312 ASN B O 1
ATOM 7218 N N . ARG B 1 313 ? 11.906 5.758 -13.141 1 93.88 313 ARG B N 1
ATOM 7219 C CA . ARG B 1 313 ? 11.906 6.621 -11.961 1 93.88 313 ARG B CA 1
ATOM 7220 C C . ARG B 1 313 ? 13.211 6.48 -11.18 1 93.88 313 ARG B C 1
ATOM 7222 O O . ARG B 1 313 ? 13.781 7.473 -10.734 1 93.88 313 ARG B O 1
ATOM 7229 N N . ILE B 1 314 ? 13.625 5.332 -11.039 1 95.62 314 ILE B N 1
ATOM 7230 C CA . ILE B 1 314 ? 14.867 5.07 -10.328 1 95.62 314 ILE B CA 1
ATOM 7231 C C . ILE B 1 314 ? 16.047 5.676 -11.094 1 95.62 314 ILE B C 1
ATOM 7233 O O . ILE B 1 314 ? 16.891 6.348 -10.508 1 95.62 314 ILE B O 1
ATOM 7237 N N . GLU B 1 315 ? 16.062 5.461 -12.375 1 94.38 315 GLU B N 1
ATOM 7238 C CA . GLU B 1 315 ? 17.141 5.977 -13.211 1 94.38 315 GLU B CA 1
ATOM 7239 C C . GLU B 1 315 ? 17.172 7.504 -13.203 1 94.38 315 GLU B C 1
ATOM 7241 O O . GLU B 1 315 ? 18.25 8.109 -13.172 1 94.38 315 GLU B O 1
ATOM 7246 N N . THR B 1 316 ? 16.047 8.094 -13.258 1 93.88 316 THR B N 1
ATOM 7247 C CA . THR B 1 316 ? 15.945 9.547 -13.211 1 93.88 316 THR B CA 1
ATOM 7248 C C . THR B 1 316 ? 16.516 10.094 -11.906 1 93.88 316 THR B C 1
ATOM 7250 O O . THR B 1 316 ? 17.234 11.102 -11.906 1 93.88 316 THR B O 1
ATOM 7253 N N . LEU B 1 317 ? 16.188 9.383 -10.867 1 94.94 317 LEU B N 1
ATOM 7254 C CA . LEU B 1 317 ? 16.719 9.805 -9.578 1 94.94 317 LEU B CA 1
ATOM 7255 C C . LEU B 1 317 ? 18.234 9.625 -9.523 1 94.94 317 LEU B C 1
ATOM 7257 O O . LEU B 1 317 ? 18.953 10.5 -9.016 1 94.94 317 LEU B O 1
ATOM 7261 N N . LEU B 1 318 ? 18.734 8.594 -10.023 1 95.31 318 LEU B N 1
ATOM 7262 C CA . LEU B 1 318 ? 20.156 8.289 -10 1 95.31 318 LEU B CA 1
ATOM 7263 C C . LEU B 1 318 ? 20.922 9.258 -10.883 1 95.31 318 LEU B C 1
ATOM 7265 O O . LEU B 1 318 ? 22.094 9.539 -10.625 1 95.31 318 LEU B O 1
ATOM 7269 N N . ASN B 1 319 ? 20.25 9.781 -11.891 1 93.88 319 ASN B N 1
ATOM 7270 C CA . ASN B 1 319 ? 20.938 10.664 -12.836 1 93.88 319 ASN B CA 1
ATOM 7271 C C . ASN B 1 319 ? 20.812 12.125 -12.43 1 93.88 319 ASN B C 1
ATOM 7273 O O . ASN B 1 319 ? 21.328 13.016 -13.117 1 93.88 319 ASN B O 1
ATOM 7277 N N . GLN B 1 320 ? 20.141 12.336 -11.367 1 93.81 320 GLN B N 1
ATOM 7278 C CA . GLN B 1 320 ? 20.047 13.703 -10.883 1 93.81 320 GLN B CA 1
ATOM 7279 C C . GLN B 1 320 ? 21.438 14.25 -10.516 1 93.81 320 GLN B C 1
ATOM 7281 O O . GLN B 1 320 ? 22.297 13.508 -10.062 1 93.81 320 GLN B O 1
ATOM 7286 N N . GLU B 1 321 ? 21.578 15.5 -10.75 1 93.38 321 GLU B N 1
ATOM 7287 C CA . GLU B 1 321 ? 22.859 16.125 -10.445 1 93.38 321 GLU B CA 1
ATOM 7288 C C . GLU B 1 321 ? 23.078 16.234 -8.938 1 93.38 321 GLU B C 1
ATOM 7290 O O . GLU B 1 321 ? 22.172 16.641 -8.203 1 93.38 321 GLU B O 1
ATOM 7295 N N . GLU B 1 322 ? 24.203 15.789 -8.547 1 93.19 322 GLU B N 1
ATOM 7296 C CA . GLU B 1 322 ? 24.594 15.867 -7.141 1 93.19 322 GLU B CA 1
ATOM 7297 C C . GLU B 1 322 ? 25.188 17.234 -6.809 1 93.19 322 GLU B C 1
ATOM 7299 O O . GLU B 1 322 ? 25.547 18 -7.707 1 93.19 322 GLU B O 1
ATOM 7304 N N . GLU B 1 323 ? 25.156 17.484 -5.512 1 89.75 323 GLU B N 1
ATOM 7305 C CA . GLU B 1 323 ? 25.844 18.688 -5.078 1 89.75 323 GLU B CA 1
ATOM 7306 C C . GLU B 1 323 ? 27.344 18.578 -5.332 1 89.75 323 GLU B C 1
ATOM 7308 O O . GLU B 1 323 ? 27.969 17.594 -4.953 1 89.75 323 GLU B O 1
ATOM 7313 N N . LYS B 1 324 ? 27.922 19.516 -6.027 1 85.75 324 LYS B N 1
ATOM 7314 C CA . LYS B 1 324 ? 29.344 19.484 -6.375 1 85.75 324 LYS B CA 1
ATOM 7315 C C . LYS B 1 324 ? 30.203 19.922 -5.191 1 85.75 324 LYS B C 1
ATOM 7317 O O . LYS B 1 324 ? 29.906 20.938 -4.543 1 85.75 324 LYS B O 1
ATOM 7322 N N . VAL B 1 325 ? 31.141 19 -4.91 1 85 325 VAL B N 1
ATOM 7323 C CA . VAL B 1 325 ? 32.125 19.375 -3.904 1 85 325 VAL B CA 1
ATOM 7324 C C . VAL B 1 325 ? 33.219 20.25 -4.543 1 85 325 VAL B C 1
ATOM 7326 O O . VAL B 1 325 ? 33.906 19.812 -5.473 1 85 325 VAL B O 1
ATOM 7329 N N . ARG B 1 326 ? 33.156 21.5 -4.219 1 87.94 326 ARG B N 1
ATOM 7330 C CA . ARG B 1 326 ? 34.094 22.438 -4.828 1 87.94 326 ARG B CA 1
ATOM 7331 C C . ARG B 1 326 ? 35.312 22.625 -3.951 1 87.94 326 ARG B C 1
ATOM 7333 O O . ARG B 1 326 ? 35.188 22.734 -2.727 1 87.94 326 ARG B O 1
ATOM 7340 N N . LYS B 1 327 ? 36.469 22.578 -4.621 1 92.62 327 LYS B N 1
ATOM 7341 C CA . LYS B 1 327 ? 37.719 22.922 -3.951 1 92.62 327 LYS B CA 1
ATOM 7342 C C . LYS B 1 327 ? 38 24.406 -4.055 1 92.62 327 LYS B C 1
ATOM 7344 O O . LYS B 1 327 ? 37.656 25.047 -5.043 1 92.62 327 LYS B O 1
ATOM 7349 N N . GLY B 1 328 ? 38.469 24.922 -2.893 1 94.25 328 GLY B N 1
ATOM 7350 C CA . GLY B 1 328 ? 38.812 26.344 -2.871 1 94.25 328 GLY B CA 1
ATOM 7351 C C . GLY B 1 328 ? 39.719 26.719 -1.727 1 94.25 328 GLY B C 1
ATOM 7352 O O . GLY B 1 328 ? 40.531 25.906 -1.267 1 94.25 328 GLY B O 1
ATOM 7353 N N . LYS B 1 329 ? 39.594 27.984 -1.415 1 95.69 329 LYS B N 1
ATOM 7354 C CA . LYS B 1 329 ? 40.406 28.516 -0.334 1 95.69 329 LYS B CA 1
ATOM 7355 C C . LYS B 1 329 ? 39.906 28.016 1.023 1 95.69 329 LYS B C 1
ATOM 7357 O O . LYS B 1 329 ? 38.719 27.797 1.222 1 95.69 329 LYS B O 1
ATOM 7362 N N . PRO B 1 330 ? 40.906 27.797 1.903 1 95.81 330 PRO B N 1
ATOM 7363 C CA . PRO B 1 330 ? 40.469 27.422 3.258 1 95.81 330 PRO B CA 1
ATOM 7364 C C . PRO B 1 330 ? 39.844 28.562 4.023 1 95.81 330 PRO B C 1
ATOM 7366 O O . PRO B 1 330 ? 40.062 29.734 3.713 1 95.81 330 PRO B O 1
ATOM 7369 N N . PHE B 1 331 ? 39.094 28.266 4.973 1 95.81 331 PHE B N 1
ATOM 7370 C CA . PHE B 1 331 ? 38.438 29.25 5.824 1 95.81 331 PHE B CA 1
ATOM 7371 C C . PHE B 1 331 ? 39.469 30.047 6.605 1 95.81 331 PHE B C 1
ATOM 7373 O O . PHE B 1 331 ? 40.375 29.484 7.238 1 95.81 331 PHE B O 1
ATOM 7380 N N . PRO B 1 332 ? 39.344 31.297 6.645 1 95.06 332 PRO B N 1
ATOM 7381 C CA . PRO B 1 332 ? 40.375 32.125 7.285 1 95.06 332 PRO B CA 1
ATOM 7382 C C . PRO B 1 332 ? 40.219 32.156 8.805 1 95.06 332 PRO B C 1
ATOM 7384 O O . PRO B 1 332 ? 39.125 31.938 9.336 1 95.06 332 PRO B O 1
ATOM 7387 N N . LYS B 1 333 ? 41.406 32.406 9.516 1 92.12 333 LYS B N 1
ATOM 7388 C CA . LYS B 1 333 ? 41.406 32.5 10.977 1 92.12 333 LYS B CA 1
ATOM 7389 C C . LYS B 1 333 ? 40.656 33.75 11.445 1 92.12 333 LYS B C 1
ATOM 7391 O O . LYS B 1 333 ? 39.906 33.688 12.406 1 92.12 333 LYS B O 1
ATOM 7396 N N . GLU B 1 334 ? 41.031 34.844 10.812 1 93.69 334 GLU B N 1
ATOM 7397 C CA . GLU B 1 334 ? 40.281 36.062 10.992 1 93.69 334 GLU B CA 1
ATOM 7398 C C . GLU B 1 334 ? 39.281 36.281 9.852 1 93.69 334 GLU B C 1
ATOM 7400 O O . GLU B 1 334 ? 39.625 36.094 8.68 1 93.69 334 GLU B O 1
ATOM 7405 N N . PHE B 1 335 ? 38.062 36.531 10.289 1 94.94 335 PHE B N 1
ATOM 7406 C CA . PHE B 1 335 ? 37.125 36.594 9.188 1 94.94 335 PHE B CA 1
ATOM 7407 C C . PHE B 1 335 ? 36.031 37.656 9.453 1 94.94 335 PHE B C 1
ATOM 7409 O O . PHE B 1 335 ? 35.812 38.031 10.602 1 94.94 335 PHE B O 1
ATOM 7416 N N . THR B 1 336 ? 35.469 38.188 8.43 1 96.5 336 THR B N 1
ATOM 7417 C CA . THR B 1 336 ? 34.25 39 8.375 1 96.5 336 THR B CA 1
ATOM 7418 C C . THR B 1 336 ? 33.344 38.5 7.266 1 96.5 336 THR B C 1
ATOM 7420 O O . THR B 1 336 ? 33.781 38.188 6.168 1 96.5 336 THR B O 1
ATOM 7423 N N . ILE B 1 337 ? 32.125 38.312 7.594 1 97.44 337 ILE B N 1
ATOM 7424 C CA . ILE B 1 337 ? 31.156 37.875 6.602 1 97.44 337 ILE B CA 1
ATOM 7425 C C . ILE B 1 337 ? 30.219 39.062 6.273 1 97.44 337 ILE B C 1
ATOM 7427 O O . ILE B 1 337 ? 29.609 39.656 7.172 1 97.44 337 ILE B O 1
ATOM 7431 N N . ASP B 1 338 ? 30.078 39.344 5.008 1 97.06 338 ASP B N 1
ATOM 7432 C CA . ASP B 1 338 ? 29.281 40.5 4.574 1 97.06 338 ASP B CA 1
ATOM 7433 C C . ASP B 1 338 ? 28.203 40.062 3.576 1 97.06 338 ASP B C 1
ATOM 7435 O O . ASP B 1 338 ? 28.516 39.406 2.578 1 97.06 338 ASP B O 1
ATOM 7439 N N . PHE B 1 339 ? 27.016 40.375 3.883 1 97.25 339 PHE B N 1
ATOM 7440 C CA . PHE B 1 339 ? 25.938 40.25 2.916 1 97.25 339 PHE B CA 1
ATOM 7441 C C . PHE B 1 339 ? 25.781 41.562 2.133 1 97.25 339 PHE B C 1
ATOM 7443 O O . PHE B 1 339 ? 25.625 42.625 2.723 1 97.25 339 PHE B O 1
ATOM 7450 N N . HIS B 1 340 ? 25.844 41.469 0.794 1 96.69 340 HIS B N 1
ATOM 7451 C CA . HIS B 1 340 ? 25.688 42.625 -0.057 1 96.69 340 HIS B CA 1
ATOM 7452 C C . HIS B 1 340 ? 24.5 42.5 -0.994 1 96.69 340 HIS B C 1
ATOM 7454 O O . HIS B 1 340 ? 24.578 41.812 -2.018 1 96.69 340 HIS B O 1
ATOM 7460 N N . ASP B 1 341 ? 23.391 43.188 -0.724 1 96.44 341 ASP B N 1
ATOM 7461 C CA . ASP B 1 341 ? 22.188 43.25 -1.556 1 96.44 341 ASP B CA 1
ATOM 7462 C C . ASP B 1 341 ? 21.719 41.875 -1.955 1 96.44 341 ASP B C 1
ATOM 7464 O O . ASP B 1 341 ? 21.5 41.594 -3.139 1 96.44 341 ASP B O 1
ATOM 7468 N N . VAL B 1 342 ? 21.609 41.062 -0.991 1 96.5 342 VAL B N 1
ATOM 7469 C CA . VAL B 1 342 ? 21.328 39.656 -1.249 1 96.5 342 VAL B CA 1
ATOM 7470 C C . VAL B 1 342 ? 19.828 39.438 -1.431 1 96.5 342 VAL B C 1
ATOM 7472 O O . VAL B 1 342 ? 19.016 39.906 -0.615 1 96.5 342 VAL B O 1
ATOM 7475 N N . PHE B 1 343 ? 19.422 38.781 -2.535 1 96.25 343 PHE B N 1
ATOM 7476 C CA . PHE B 1 343 ? 18.062 38.344 -2.824 1 96.25 343 PHE B CA 1
ATOM 7477 C C . PHE B 1 343 ? 18 36.812 -2.982 1 96.25 343 PHE B C 1
ATOM 7479 O O . PHE B 1 343 ? 18.906 36.219 -3.574 1 96.25 343 PHE B O 1
ATOM 7486 N N . PHE B 1 344 ? 17 36.219 -2.408 1 94.81 344 PHE B N 1
ATOM 7487 C CA . PHE B 1 344 ? 16.891 34.781 -2.533 1 94.81 344 PHE B CA 1
ATOM 7488 C C . PHE B 1 344 ? 15.438 34.344 -2.58 1 94.81 344 PHE B C 1
ATOM 7490 O O . PHE B 1 344 ? 14.594 34.906 -1.874 1 94.81 344 PHE B O 1
ATOM 7497 N N . SER B 1 345 ? 15.156 33.438 -3.475 1 92.88 345 SER B N 1
ATOM 7498 C CA . SER B 1 345 ? 13.852 32.781 -3.572 1 92.88 345 SER B CA 1
ATOM 7499 C C . SER B 1 345 ? 14.008 31.281 -3.799 1 92.88 345 SER B C 1
ATOM 7501 O O . SER B 1 345 ? 14.93 30.844 -4.488 1 92.88 345 SER B O 1
ATOM 7503 N N . TYR B 1 346 ? 13.195 30.5 -3.082 1 85.44 346 TYR B N 1
ATOM 7504 C CA . TYR B 1 346 ? 13.203 29.062 -3.312 1 85.44 346 TYR B CA 1
ATOM 7505 C C . TYR B 1 346 ? 12.617 28.719 -4.676 1 85.44 346 TYR B C 1
ATOM 7507 O O . TYR B 1 346 ? 13.062 27.766 -5.332 1 85.44 346 TYR B O 1
ATOM 7515 N N . GLU B 1 347 ? 11.484 29.438 -4.902 1 80.12 347 GLU B N 1
ATOM 7516 C CA . GLU B 1 347 ? 10.805 29.281 -6.184 1 80.12 347 GLU B CA 1
ATOM 7517 C C . GLU B 1 347 ? 10.883 30.562 -7.004 1 80.12 347 GLU B C 1
ATOM 7519 O O . GLU B 1 347 ? 10.984 31.656 -6.445 1 80.12 347 GLU B O 1
ATOM 7524 N N . GLU B 1 348 ? 10.812 30.312 -8.242 1 76.5 348 GLU B N 1
ATOM 7525 C CA . GLU B 1 348 ? 11.031 31.438 -9.156 1 76.5 348 GLU B CA 1
ATOM 7526 C C . GLU B 1 348 ? 10.055 32.562 -8.875 1 76.5 348 GLU B C 1
ATOM 7528 O O . GLU B 1 348 ? 8.867 32.344 -8.664 1 76.5 348 GLU B O 1
ATOM 7533 N N . ASN B 1 349 ? 10.562 33.688 -8.773 1 75.56 349 ASN B N 1
ATOM 7534 C CA . ASN B 1 349 ? 9.906 34.969 -8.82 1 75.56 349 ASN B CA 1
ATOM 7535 C C . ASN B 1 349 ? 9.266 35.344 -7.477 1 75.56 349 ASN B C 1
ATOM 7537 O O . ASN B 1 349 ? 8.461 36.25 -7.395 1 75.56 349 ASN B O 1
ATOM 7541 N N . ASN B 1 350 ? 9.414 34.562 -6.398 1 84.5 350 ASN B N 1
ATOM 7542 C CA . ASN B 1 350 ? 8.938 34.906 -5.07 1 84.5 350 ASN B CA 1
ATOM 7543 C C . ASN B 1 350 ? 10.086 35.031 -4.07 1 84.5 350 ASN B C 1
ATOM 7545 O O . ASN B 1 350 ? 10.359 34.094 -3.332 1 84.5 350 ASN B O 1
ATOM 7549 N N . TYR B 1 351 ? 10.609 36.219 -4.016 1 89.81 351 TYR B N 1
ATOM 7550 C CA . TYR B 1 351 ? 11.781 36.438 -3.168 1 89.81 351 TYR B CA 1
ATOM 7551 C C . TYR B 1 351 ? 11.406 36.375 -1.692 1 89.81 351 TYR B C 1
ATOM 7553 O O . TYR B 1 351 ? 10.531 37.125 -1.246 1 89.81 351 TYR B O 1
ATOM 7561 N N . ILE B 1 352 ? 12.016 35.469 -0.983 1 90.88 352 ILE B N 1
ATOM 7562 C CA . ILE B 1 352 ? 11.836 35.375 0.46 1 90.88 352 ILE B CA 1
ATOM 7563 C C . ILE B 1 352 ? 12.758 36.375 1.169 1 90.88 352 ILE B C 1
ATOM 7565 O O . ILE B 1 352 ? 12.414 36.906 2.227 1 90.88 352 ILE B O 1
ATOM 7569 N N . LEU B 1 353 ? 13.961 36.562 0.677 1 95.25 353 LEU B N 1
ATOM 7570 C CA . LEU B 1 353 ? 14.914 37.562 1.146 1 95.25 353 LEU B CA 1
ATOM 7571 C C . LEU B 1 353 ? 15.117 38.625 0.096 1 95.25 353 LEU B C 1
ATOM 7573 O O . LEU B 1 353 ? 15.289 38.344 -1.088 1 95.25 353 LEU B O 1
ATOM 7577 N N . LYS B 1 354 ? 15.031 39.875 0.505 1 95.81 354 LYS B N 1
ATOM 7578 C CA . LYS B 1 354 ? 15.148 41 -0.394 1 95.81 354 LYS B CA 1
ATOM 7579 C C . LYS B 1 354 ? 16.172 42 0.119 1 95.81 354 LYS B C 1
ATOM 7581 O O . LYS B 1 354 ? 16 42.594 1.186 1 95.81 354 LYS B O 1
ATOM 7586 N N . ASN B 1 355 ? 17.141 42.25 -0.62 1 95.75 355 ASN B N 1
ATOM 7587 C CA . ASN B 1 355 ? 18.156 43.281 -0.381 1 95.75 355 ASN B CA 1
ATOM 7588 C C . ASN B 1 355 ? 18.719 43.188 1.031 1 95.75 355 ASN B C 1
ATOM 7590 O O . ASN B 1 355 ? 18.703 44.156 1.779 1 95.75 355 ASN B O 1
ATOM 7594 N N . ILE B 1 356 ? 19.188 42.062 1.389 1 96.75 356 ILE B N 1
ATOM 7595 C CA . ILE B 1 356 ? 19.719 41.844 2.725 1 96.75 356 ILE B CA 1
ATOM 7596 C C . ILE B 1 356 ? 21.156 42.375 2.805 1 96.75 356 ILE B C 1
ATOM 7598 O O . ILE B 1 356 ? 22.016 41.969 2.014 1 96.75 356 ILE B O 1
ATOM 7602 N N . ASN B 1 357 ? 21.359 43.281 3.668 1 96.31 357 ASN B N 1
ATOM 7603 C CA . ASN B 1 357 ? 22.688 43.781 3.982 1 96.31 357 ASN B CA 1
ATOM 7604 C C . ASN B 1 357 ? 23.016 43.625 5.465 1 96.31 357 ASN B C 1
ATOM 7606 O O . ASN B 1 357 ? 22.297 44.156 6.32 1 96.31 357 ASN B O 1
ATOM 7610 N N . LEU B 1 358 ? 24.047 42.875 5.793 1 95.5 358 LEU B N 1
ATOM 7611 C CA . LEU B 1 358 ? 24.484 42.719 7.18 1 95.5 358 LEU B CA 1
ATOM 7612 C C . LEU B 1 358 ? 25.938 42.281 7.25 1 95.5 358 LEU B C 1
ATOM 7614 O O . LEU B 1 358 ? 26.531 41.875 6.238 1 95.5 358 LEU B O 1
ATOM 7618 N N . GLN B 1 359 ? 26.5 42.469 8.414 1 96.12 359 GLN B N 1
ATOM 7619 C CA . GLN B 1 359 ? 27.891 42.125 8.648 1 96.12 359 GLN B CA 1
ATOM 7620 C C . GLN B 1 359 ? 28.047 41.281 9.914 1 96.12 359 GLN B C 1
ATOM 7622 O O . GLN B 1 359 ? 27.406 41.562 10.93 1 96.12 359 GLN B O 1
ATOM 7627 N N . ILE B 1 360 ? 28.859 40.219 9.82 1 96.12 360 ILE B N 1
ATOM 7628 C CA . ILE B 1 360 ? 29.172 39.344 10.953 1 96.12 360 ILE B CA 1
ATOM 7629 C C . ILE B 1 360 ? 30.688 39.344 11.18 1 96.12 360 ILE B C 1
ATOM 7631 O O . ILE B 1 360 ? 31.453 39.031 10.266 1 96.12 360 ILE B O 1
ATOM 7635 N N . ASN B 1 361 ? 31.047 39.656 12.336 1 95.56 361 ASN B N 1
ATOM 7636 C CA . ASN B 1 361 ? 32.469 39.656 12.68 1 95.56 361 ASN B CA 1
ATOM 7637 C C . ASN B 1 361 ? 32.844 38.5 13.594 1 95.56 361 ASN B C 1
ATOM 7639 O O . ASN B 1 361 ? 31.969 37.906 14.234 1 95.56 361 ASN B O 1
ATOM 7643 N N . LYS B 1 362 ? 34.156 38.219 13.625 1 95.44 362 LYS B N 1
ATOM 7644 C CA . LYS B 1 362 ? 34.656 37.188 14.508 1 95.44 362 LYS B CA 1
ATOM 7645 C C . LYS B 1 362 ? 34.25 37.438 15.961 1 95.44 362 LYS B C 1
ATOM 7647 O O . LYS B 1 362 ? 34.375 38.562 16.438 1 95.44 362 LYS B O 1
ATOM 7652 N N . GLY B 1 363 ? 33.656 36.375 16.594 1 93.81 363 GLY B N 1
ATOM 7653 C CA . GLY B 1 363 ? 33.344 36.438 18.016 1 93.81 363 GLY B CA 1
ATOM 7654 C C . GLY B 1 363 ? 32.062 37.188 18.312 1 93.81 363 GLY B C 1
ATOM 7655 O O . GLY B 1 363 ? 31.609 37.219 19.453 1 93.81 363 GLY B O 1
ATOM 7656 N N . GLU B 1 364 ? 31.484 37.75 17.312 1 94.38 364 GLU B N 1
ATOM 7657 C CA . GLU B 1 364 ? 30.281 38.562 17.516 1 94.38 364 GLU B CA 1
ATOM 7658 C C . GLU B 1 364 ? 29.062 37.688 17.781 1 94.38 364 GLU B C 1
ATOM 7660 O O . GLU B 1 364 ? 28.906 36.625 17.156 1 94.38 364 GLU B O 1
ATOM 7665 N N . LYS B 1 365 ? 28.281 38.031 18.766 1 95.12 365 LYS B N 1
ATOM 7666 C CA . LYS B 1 365 ? 27.016 37.375 19.031 1 95.12 365 LYS B CA 1
ATOM 7667 C C . LYS B 1 365 ? 25.844 38.188 18.469 1 95.12 365 LYS B C 1
ATOM 7669 O O . LYS B 1 365 ? 25.531 39.281 18.969 1 95.12 365 LYS B O 1
ATOM 7674 N N . ILE B 1 366 ? 25.188 37.656 17.438 1 95.19 366 ILE B N 1
ATOM 7675 C CA . ILE B 1 366 ? 24.156 38.375 16.703 1 95.19 366 ILE B CA 1
ATOM 7676 C C . ILE B 1 366 ? 22.812 37.688 16.875 1 95.19 366 ILE B C 1
ATOM 7678 O O . ILE B 1 366 ? 22.734 36.438 16.844 1 95.19 366 ILE B O 1
ATOM 7682 N N . ALA B 1 367 ? 21.766 38.406 17.109 1 94.31 367 ALA B N 1
ATOM 7683 C CA . ALA B 1 367 ? 20.406 37.875 17.141 1 94.31 367 ALA B CA 1
ATOM 7684 C C . ALA B 1 367 ? 19.594 38.375 15.938 1 94.31 367 ALA B C 1
ATOM 7686 O O . ALA B 1 367 ? 19.672 39.562 15.578 1 94.31 367 ALA B O 1
ATOM 7687 N N . ILE B 1 368 ? 18.953 37.5 15.297 1 94.25 368 ILE B N 1
ATOM 7688 C CA . ILE B 1 368 ? 18.016 37.844 14.227 1 94.25 368 ILE B CA 1
ATOM 7689 C C . ILE B 1 368 ? 16.594 37.656 14.719 1 94.25 368 ILE B C 1
ATOM 7691 O O . ILE B 1 368 ? 16.188 36.562 15.117 1 94.25 368 ILE B O 1
ATOM 7695 N N . VAL B 1 369 ? 15.844 38.75 14.688 1 90.88 369 VAL B N 1
ATOM 7696 C CA . VAL B 1 369 ? 14.492 38.75 15.242 1 90.88 369 VAL B CA 1
ATOM 7697 C C . VAL B 1 369 ? 13.484 39.156 14.18 1 90.88 369 VAL B C 1
ATOM 7699 O O . VAL B 1 369 ? 13.797 39.969 13.305 1 90.88 369 VAL B O 1
ATOM 7702 N N . GLY B 1 370 ? 12.414 38.594 14.203 1 86.94 370 GLY B N 1
ATOM 7703 C CA . GLY B 1 370 ? 11.328 38.875 13.281 1 86.94 370 GLY B CA 1
ATOM 7704 C C . GLY B 1 370 ? 10.18 37.906 13.391 1 86.94 370 GLY B C 1
ATOM 7705 O O . GLY B 1 370 ? 10.297 36.875 14.047 1 86.94 370 GLY B O 1
ATOM 7706 N N . SER B 1 371 ? 9.156 38.219 12.758 1 80.81 371 SER B N 1
ATOM 7707 C CA . SER B 1 371 ? 7.992 37.344 12.781 1 80.81 371 SER B CA 1
ATOM 7708 C C . SER B 1 371 ? 8.258 36.062 12 1 80.81 371 SER B C 1
ATOM 7710 O O . SER B 1 371 ? 9.242 35.938 11.266 1 80.81 371 SER B O 1
ATOM 7712 N N . THR B 1 372 ? 7.477 35.031 12.289 1 78.62 372 THR B N 1
ATOM 7713 C CA . THR B 1 372 ? 7.594 33.781 11.578 1 78.62 372 THR B CA 1
ATOM 7714 C C . THR B 1 372 ? 7.414 34 10.078 1 78.62 372 THR B C 1
ATOM 7716 O O . THR B 1 372 ? 6.543 34.75 9.648 1 78.62 372 THR B O 1
ATOM 7719 N N . GLY B 1 373 ? 8.195 33.406 9.281 1 79.06 373 GLY B N 1
ATOM 7720 C CA . GLY B 1 373 ? 8.055 33.469 7.84 1 79.06 373 GLY B CA 1
ATOM 7721 C C . GLY B 1 373 ? 8.805 34.625 7.207 1 79.06 373 GLY B C 1
ATOM 7722 O O . GLY B 1 373 ? 8.711 34.844 6 1 79.06 373 GLY B O 1
ATOM 7723 N N . THR B 1 374 ? 9.516 35.312 8 1 85.25 374 THR B N 1
ATOM 7724 C CA . THR B 1 374 ? 10.188 36.5 7.484 1 85.25 374 THR B CA 1
ATOM 7725 C C . THR B 1 374 ? 11.5 36.125 6.793 1 85.25 374 THR B C 1
ATOM 7727 O O . THR B 1 374 ? 12.164 36.969 6.199 1 85.25 374 THR B O 1
ATOM 7730 N N . GLY B 1 375 ? 11.898 34.844 6.871 1 90.44 375 GLY B N 1
ATOM 7731 C CA . GLY B 1 375 ? 13.07 34.375 6.145 1 90.44 375 GLY B CA 1
ATOM 7732 C C . GLY B 1 375 ? 14.289 34.188 7.027 1 90.44 375 GLY B C 1
ATOM 7733 O O . GLY B 1 375 ? 15.406 34.031 6.527 1 90.44 375 GLY B O 1
ATOM 7734 N N . LYS B 1 376 ? 14.156 34.281 8.281 1 92.12 376 LYS B N 1
ATOM 7735 C CA . LYS B 1 376 ? 15.266 34.156 9.227 1 92.12 376 LYS B CA 1
ATOM 7736 C C . LYS B 1 376 ? 16.062 32.875 9.008 1 92.12 376 LYS B C 1
ATOM 7738 O O . LYS B 1 376 ? 17.281 32.906 8.906 1 92.12 376 LYS B O 1
ATOM 7743 N N . SER B 1 377 ? 15.312 31.734 8.875 1 91.44 377 SER B N 1
ATOM 7744 C CA . SER B 1 377 ? 15.961 30.438 8.664 1 91.44 377 SER B CA 1
ATOM 7745 C C . SER B 1 377 ? 16.688 30.406 7.324 1 91.44 377 SER B C 1
ATOM 7747 O O . SER B 1 377 ? 17.797 29.859 7.23 1 91.44 377 SER B O 1
ATOM 7749 N N . THR B 1 378 ? 16.078 30.984 6.324 1 92.75 378 THR B N 1
ATOM 7750 C CA . THR B 1 378 ? 16.672 31.031 4.992 1 92.75 378 THR B CA 1
ATOM 7751 C C . THR B 1 378 ? 18 31.797 5.016 1 92.75 378 THR B C 1
ATOM 7753 O O . THR B 1 378 ? 18.969 31.391 4.371 1 92.75 378 THR B O 1
ATOM 7756 N N . LEU B 1 379 ? 17.953 32.875 5.734 1 94.94 379 LEU B N 1
ATOM 7757 C CA . LEU B 1 379 ? 19.172 33.688 5.859 1 94.94 379 LEU B CA 1
ATOM 7758 C C . LEU B 1 379 ? 20.312 32.875 6.434 1 94.94 379 LEU B C 1
ATOM 7760 O O . LEU B 1 379 ? 21.438 32.906 5.918 1 94.94 379 LEU B O 1
ATOM 7764 N N . LEU B 1 380 ? 20.047 32.062 7.43 1 94.88 380 LEU B N 1
ATOM 7765 C CA . LEU B 1 380 ? 21.062 31.234 8.055 1 94.88 380 LEU B CA 1
ATOM 7766 C C . LEU B 1 380 ? 21.531 30.156 7.09 1 94.88 380 LEU B C 1
ATOM 7768 O O . LEU B 1 380 ? 22.734 29.875 7.012 1 94.88 380 LEU B O 1
ATOM 7772 N N . LEU B 1 381 ? 20.688 29.609 6.336 1 92.69 381 LEU B N 1
ATOM 7773 C CA . LEU B 1 381 ? 21.016 28.5 5.438 1 92.69 381 LEU B CA 1
ATOM 7774 C C . LEU B 1 381 ? 21.891 28.969 4.281 1 92.69 381 LEU B C 1
ATOM 7776 O O . LEU B 1 381 ? 22.688 28.203 3.744 1 92.69 381 LEU B O 1
ATOM 7780 N N . LEU B 1 382 ? 21.75 30.219 3.918 1 94.81 382 LEU B N 1
ATOM 7781 C CA . LEU B 1 382 ? 22.578 30.781 2.857 1 94.81 382 LEU B CA 1
ATOM 7782 C C . LEU B 1 382 ? 24.047 30.781 3.27 1 94.81 382 LEU B C 1
ATOM 7784 O O . LEU B 1 382 ? 24.938 30.641 2.426 1 94.81 382 LEU B O 1
ATOM 7788 N N . LEU B 1 383 ? 24.234 30.891 4.562 1 95.44 383 LEU B N 1
ATOM 7789 C CA . LEU B 1 383 ? 25.594 30.938 5.078 1 95.44 383 LEU B CA 1
ATOM 7790 C C . LEU B 1 383 ? 26.281 29.594 4.934 1 95.44 383 LEU B C 1
ATOM 7792 O O . LEU B 1 383 ? 27.516 29.516 4.918 1 95.44 383 LEU B O 1
ATOM 7796 N N . THR B 1 384 ? 25.531 28.547 4.781 1 93.31 384 THR B N 1
ATOM 7797 C CA . THR B 1 384 ? 26.078 27.203 4.672 1 93.31 384 THR B CA 1
ATOM 7798 C C . THR B 1 384 ? 26.328 26.828 3.213 1 93.31 384 THR B C 1
ATOM 7800 O O . THR B 1 384 ? 26.844 25.75 2.916 1 93.31 384 THR B O 1
ATOM 7803 N N . GLU B 1 385 ? 25.859 27.641 2.34 1 92.56 385 GLU B N 1
ATOM 7804 C CA . GLU B 1 385 ? 25.984 27.453 0.898 1 92.56 385 GLU B CA 1
ATOM 7805 C C . GLU B 1 385 ? 25.125 26.281 0.411 1 92.56 385 GLU B C 1
ATOM 7807 O O . GLU B 1 385 ? 25.391 25.719 -0.653 1 92.56 385 GLU B O 1
ATOM 7812 N N . LEU B 1 386 ? 24.188 25.938 1.208 1 90.81 386 LEU B N 1
ATOM 7813 C CA . LEU B 1 386 ? 23.188 24.984 0.72 1 90.81 386 LEU B CA 1
ATOM 7814 C C . LEU B 1 386 ? 22.391 25.578 -0.441 1 90.81 386 LEU B C 1
ATOM 7816 O O . LEU B 1 386 ? 21.938 24.844 -1.319 1 90.81 386 LEU B O 1
ATOM 7820 N N . TYR B 1 387 ? 22.188 26.891 -0.285 1 90.5 387 TYR B N 1
ATOM 7821 C CA . TYR B 1 387 ? 21.531 27.672 -1.325 1 90.5 387 TYR B CA 1
ATOM 7822 C C . TYR B 1 387 ? 22.406 28.844 -1.764 1 90.5 387 TYR B C 1
ATOM 7824 O O . TYR B 1 387 ? 23.266 29.297 -1.001 1 90.5 387 TYR B O 1
ATOM 7832 N N . LYS B 1 388 ? 22.188 29.203 -3.006 1 90.94 388 LYS B N 1
ATOM 7833 C CA . LYS B 1 388 ? 22.906 30.359 -3.535 1 90.94 388 LYS B CA 1
ATOM 7834 C C . LYS B 1 388 ? 21.953 31.5 -3.854 1 90.94 388 LYS B C 1
ATOM 7836 O O . LYS B 1 388 ? 20.859 31.281 -4.398 1 90.94 388 LYS B O 1
ATOM 7841 N N . PRO B 1 389 ? 22.375 32.656 -3.346 1 93.88 389 PRO B N 1
ATOM 7842 C CA . PRO B 1 389 ? 21.516 33.781 -3.682 1 93.88 389 PRO B CA 1
ATOM 7843 C C . PRO B 1 389 ? 21.453 34.062 -5.184 1 93.88 389 PRO B C 1
ATOM 7845 O O . PRO B 1 389 ? 22.438 33.844 -5.898 1 93.88 389 PRO B O 1
ATOM 7848 N N . GLN B 1 390 ? 20.312 34.5 -5.645 1 93.38 390 GLN B N 1
ATOM 7849 C CA . GLN B 1 390 ? 20.125 34.781 -7.059 1 93.38 390 GLN B CA 1
ATOM 7850 C C . GLN B 1 390 ? 20.688 36.156 -7.41 1 93.38 390 GLN B C 1
ATOM 7852 O O . GLN B 1 390 ? 21.188 36.375 -8.523 1 93.38 390 GLN B O 1
ATOM 7857 N N . ARG B 1 391 ? 20.5 37.094 -6.504 1 94.44 391 ARG B N 1
ATOM 7858 C CA . ARG B 1 391 ? 21.062 38.438 -6.637 1 94.44 391 ARG B CA 1
ATOM 7859 C C . ARG B 1 391 ? 21.859 38.812 -5.398 1 94.44 391 ARG B C 1
ATOM 7861 O O . ARG B 1 391 ? 21.547 38.406 -4.285 1 94.44 391 ARG B O 1
ATOM 7868 N N . GLY B 1 392 ? 22.922 39.594 -5.664 1 95.31 392 GLY B N 1
ATOM 7869 C CA . GLY B 1 392 ? 23.797 39.969 -4.57 1 95.31 392 GLY B CA 1
ATOM 7870 C C . GLY B 1 392 ? 24.844 38.906 -4.254 1 95.31 392 GLY B C 1
ATOM 7871 O O . GLY B 1 392 ? 25 37.938 -5.012 1 95.31 392 GLY B O 1
ATOM 7872 N N . GLU B 1 393 ? 25.625 39.125 -3.23 1 95.88 393 GLU B N 1
ATOM 7873 C CA . GLU B 1 393 ? 26.672 38.156 -2.9 1 95.88 393 GLU B CA 1
ATOM 7874 C C . GLU B 1 393 ? 26.953 38.156 -1.399 1 95.88 393 GLU B C 1
ATOM 7876 O O . GLU B 1 393 ? 26.688 39.125 -0.701 1 95.88 393 GLU B O 1
ATOM 7881 N N . ILE B 1 394 ? 27.359 37.062 -0.939 1 96.88 394 ILE B N 1
ATOM 7882 C CA . ILE B 1 394 ? 27.875 36.875 0.417 1 96.88 394 ILE B CA 1
ATOM 7883 C C . ILE B 1 394 ? 29.391 36.719 0.381 1 96.88 394 ILE B C 1
ATOM 7885 O O . ILE B 1 394 ? 29.922 35.844 -0.295 1 96.88 394 ILE B O 1
ATOM 7889 N N . LEU B 1 395 ? 29.969 37.656 1.12 1 96.94 395 LEU B N 1
ATOM 7890 C CA . LEU B 1 395 ? 31.438 37.688 1.064 1 96.94 395 LEU B CA 1
ATOM 7891 C C . LEU B 1 395 ? 32.031 37.281 2.396 1 96.94 395 LEU B C 1
ATOM 7893 O O . LEU B 1 395 ? 31.516 37.594 3.461 1 96.94 395 LEU B O 1
ATOM 7897 N N . LEU B 1 396 ? 33.094 36.469 2.344 1 96.75 396 LEU B N 1
ATOM 7898 C CA . LEU B 1 396 ? 34 36.156 3.455 1 96.75 396 LEU B CA 1
ATOM 7899 C C . LEU B 1 396 ? 35.375 36.781 3.252 1 96.75 396 LEU B C 1
ATOM 7901 O O . LEU B 1 396 ? 36.125 36.344 2.369 1 96.75 396 LEU B O 1
ATOM 7905 N N . ASN B 1 397 ? 35.719 37.719 4.062 1 95.19 397 ASN B N 1
ATOM 7906 C CA . ASN B 1 397 ? 36.906 38.5 3.881 1 95.19 397 ASN B CA 1
ATOM 7907 C C . ASN B 1 397 ? 37.031 39.062 2.459 1 95.19 397 ASN B C 1
ATOM 7909 O O . ASN B 1 397 ? 38.031 38.875 1.795 1 95.19 397 ASN B O 1
ATOM 7913 N N . LYS B 1 398 ? 36 39.562 1.86 1 92.12 398 LYS B N 1
ATOM 7914 C CA . LYS B 1 398 ? 35.938 40.281 0.592 1 92.12 398 LYS B CA 1
ATOM 7915 C C . LYS B 1 398 ? 35.906 39.312 -0.588 1 92.12 398 LYS B C 1
ATOM 7917 O O . LYS B 1 398 ? 35.906 39.75 -1.745 1 92.12 398 LYS B O 1
ATOM 7922 N N . LEU B 1 399 ? 35.906 38.094 -0.33 1 95.12 399 LEU B N 1
ATOM 7923 C CA . LEU B 1 399 ? 35.781 37.094 -1.383 1 95.12 399 LEU B CA 1
ATOM 7924 C C . LEU B 1 399 ? 34.406 36.375 -1.295 1 95.12 399 LEU B C 1
ATOM 7926 O O . LEU B 1 399 ? 33.906 36.156 -0.199 1 95.12 399 LEU B O 1
ATOM 7930 N N . LYS B 1 400 ? 34.031 35.938 -2.477 1 94.81 400 LYS B N 1
ATOM 7931 C CA . LYS B 1 400 ? 32.75 35.25 -2.508 1 94.81 400 LYS B CA 1
ATOM 7932 C C . LYS B 1 400 ? 32.812 33.906 -1.79 1 94.81 400 LYS B C 1
ATOM 7934 O O . LYS B 1 400 ? 33.844 33.188 -1.866 1 94.81 400 LYS B O 1
ATOM 7939 N N . LEU B 1 401 ? 31.719 33.531 -1.092 1 93.88 401 LEU B N 1
ATOM 7940 C CA . LEU B 1 401 ? 31.672 32.25 -0.399 1 93.88 401 LEU B CA 1
ATOM 7941 C C . LEU B 1 401 ? 31.969 31.094 -1.357 1 93.88 401 LEU B C 1
ATOM 7943 O O . LEU B 1 401 ? 32.562 30.094 -0.96 1 93.88 401 LEU B O 1
ATOM 7947 N N . SER B 1 402 ? 31.609 31.297 -2.65 1 91 402 SER B N 1
ATOM 7948 C CA . SER B 1 402 ? 31.75 30.266 -3.664 1 91 402 SER B CA 1
ATOM 7949 C C . SER B 1 402 ? 33.219 29.984 -3.979 1 91 402 SER B C 1
ATOM 7951 O O . SER B 1 402 ? 33.531 28.953 -4.578 1 91 402 SER B O 1
ATOM 7953 N N . GLN B 1 403 ? 34.094 30.812 -3.545 1 94.25 403 GLN B N 1
ATOM 7954 C CA . GLN B 1 403 ? 35.5 30.656 -3.824 1 94.25 403 GLN B CA 1
ATOM 7955 C C . GLN B 1 403 ? 36.188 29.828 -2.746 1 94.25 403 GLN B C 1
ATOM 7957 O O . GLN B 1 403 ? 37.344 29.375 -2.922 1 94.25 403 GLN B O 1
ATOM 7962 N N . TYR B 1 404 ? 35.562 29.547 -1.717 1 95.25 404 TYR B N 1
ATOM 7963 C CA . TYR B 1 404 ? 36.125 28.781 -0.616 1 95.25 404 TYR B CA 1
ATOM 7964 C C . TYR B 1 404 ? 35.781 27.297 -0.757 1 95.25 404 TYR B C 1
ATOM 7966 O O . TYR B 1 404 ? 34.812 26.938 -1.457 1 95.25 404 TYR B O 1
ATOM 7974 N N . ASP B 1 405 ? 36.688 26.516 -0.144 1 95.44 405 ASP B N 1
ATOM 7975 C CA . ASP B 1 405 ? 36.438 25.078 -0.117 1 95.44 405 ASP B CA 1
ATOM 7976 C C . ASP B 1 405 ? 35.125 24.766 0.623 1 95.44 405 ASP B C 1
ATOM 7978 O O . ASP B 1 405 ? 34.938 25.188 1.765 1 95.44 405 ASP B O 1
ATOM 7982 N N . LEU B 1 406 ? 34.312 24.047 -0.038 1 93.75 406 LEU B N 1
ATOM 7983 C CA . LEU B 1 406 ? 32.969 23.844 0.49 1 93.75 406 LEU B CA 1
ATOM 7984 C C . LEU B 1 406 ? 33 23.047 1.784 1 93.75 406 LEU B C 1
ATOM 7986 O O . LEU B 1 406 ? 32.312 23.375 2.746 1 93.75 406 LEU B O 1
ATOM 7990 N N . LEU B 1 407 ? 33.75 22 1.813 1 92.44 407 LEU B N 1
ATOM 7991 C CA . LEU B 1 407 ? 33.844 21.141 2.994 1 92.44 407 LEU B CA 1
ATOM 7992 C C . LEU B 1 407 ? 34.438 21.906 4.176 1 92.44 407 LEU B C 1
ATOM 7994 O O . LEU B 1 407 ? 33.938 21.781 5.305 1 92.44 407 LEU B O 1
ATOM 7998 N N . ASP B 1 408 ? 35.406 22.672 3.869 1 94.62 408 ASP B N 1
ATOM 7999 C CA . ASP B 1 408 ? 36.031 23.469 4.914 1 94.62 408 ASP B CA 1
ATOM 8000 C C . ASP B 1 408 ? 35.094 24.547 5.426 1 94.62 408 ASP B C 1
ATOM 8002 O O . ASP B 1 408 ? 35.031 24.812 6.629 1 94.62 408 ASP B O 1
ATOM 8006 N N . LEU B 1 409 ? 34.438 25.078 4.523 1 94.81 409 LEU B N 1
ATOM 8007 C CA . LEU B 1 409 ? 33.438 26.094 4.887 1 94.81 409 LEU B CA 1
ATOM 8008 C C . LEU B 1 409 ? 32.406 25.516 5.848 1 94.81 409 LEU B C 1
ATOM 8010 O O . LEU B 1 409 ? 32.094 26.125 6.875 1 94.81 409 LEU B O 1
ATOM 8014 N N . ARG B 1 410 ? 31.922 24.391 5.602 1 93 410 ARG B N 1
ATOM 8015 C CA . ARG B 1 410 ? 30.844 23.797 6.387 1 93 410 ARG B CA 1
ATOM 8016 C C . ARG B 1 410 ? 31.391 23.219 7.695 1 93 410 ARG B C 1
ATOM 8018 O O . ARG B 1 410 ? 30.641 23.047 8.656 1 93 410 ARG B O 1
ATOM 8025 N N . ARG B 1 411 ? 32.656 22.969 7.758 1 92.94 411 ARG B N 1
ATOM 8026 C CA . ARG B 1 411 ? 33.281 22.578 9.016 1 92.94 411 ARG B CA 1
ATOM 8027 C C . ARG B 1 411 ? 33.406 23.766 9.969 1 92.94 411 ARG B C 1
ATOM 8029 O O . ARG B 1 411 ? 33.375 23.594 11.188 1 92.94 411 ARG B O 1
ATOM 8036 N N . ASN B 1 412 ? 33.438 24.875 9.367 1 95.56 412 ASN B N 1
ATOM 8037 C CA . ASN B 1 412 ? 33.656 26.062 10.18 1 95.56 412 ASN B CA 1
ATOM 8038 C C . ASN B 1 412 ? 32.375 26.859 10.398 1 95.56 412 ASN B C 1
ATOM 8040 O O . ASN B 1 412 ? 32.312 27.719 11.273 1 95.56 412 ASN B O 1
ATOM 8044 N N . ILE B 1 413 ? 31.422 26.625 9.617 1 96.06 413 ILE B N 1
ATOM 8045 C CA . ILE B 1 413 ? 30.094 27.188 9.82 1 96.06 413 ILE B CA 1
ATOM 8046 C C . ILE B 1 413 ? 29.094 26.062 10.07 1 96.06 413 ILE B C 1
ATOM 8048 O O . ILE B 1 413 ? 28.703 25.344 9.133 1 96.06 413 ILE B O 1
ATOM 8052 N N . LYS B 1 414 ? 28.594 25.953 11.266 1 95.44 414 LYS B N 1
ATOM 8053 C CA . LYS B 1 414 ? 27.703 24.844 11.594 1 95.44 414 LYS B CA 1
ATOM 8054 C C . LYS B 1 414 ? 26.297 25.344 11.891 1 95.44 414 LYS B C 1
ATOM 8056 O O . LYS B 1 414 ? 26.125 26.406 12.5 1 95.44 414 LYS B O 1
ATOM 8061 N N . TYR B 1 415 ? 25.375 24.594 11.398 1 93.81 415 TYR B N 1
ATOM 8062 C CA . TYR B 1 415 ? 23.953 24.953 11.492 1 93.81 415 TYR B CA 1
ATOM 8063 C C . TYR B 1 415 ? 23.219 24 12.422 1 93.81 415 TYR B C 1
ATOM 8065 O O . TYR B 1 415 ? 23.375 22.781 12.32 1 93.81 415 TYR B O 1
ATOM 8073 N N . VAL B 1 416 ? 22.484 24.547 13.391 1 92.31 416 VAL B N 1
ATOM 8074 C CA . VAL B 1 416 ? 21.641 23.766 14.297 1 92.31 416 VAL B CA 1
ATOM 8075 C C . VAL B 1 416 ? 20.172 24.125 14.094 1 92.31 416 VAL B C 1
ATOM 8077 O O . VAL B 1 416 ? 19.781 25.266 14.336 1 92.31 416 VAL B O 1
ATOM 8080 N N . GLU B 1 417 ? 19.422 23.172 13.664 1 88.38 417 GLU B N 1
ATOM 8081 C CA . GLU B 1 417 ? 18.016 23.406 13.352 1 88.38 417 GLU B CA 1
ATOM 8082 C C . GLU B 1 417 ? 17.156 23.266 14.602 1 88.38 417 GLU B C 1
ATOM 8084 O O . GLU B 1 417 ? 17.609 22.75 15.625 1 88.38 417 GLU B O 1
ATOM 8089 N N . GLY B 1 418 ? 15.945 23.781 14.422 1 82.19 418 GLY B N 1
ATOM 8090 C CA . GLY B 1 418 ? 14.992 23.734 15.523 1 82.19 418 GLY B CA 1
ATOM 8091 C C . GLY B 1 418 ? 14.461 22.344 15.789 1 82.19 418 GLY B C 1
ATOM 8092 O O . GLY B 1 418 ? 14.266 21.953 16.938 1 82.19 418 GLY B O 1
ATOM 8093 N N . SER B 1 419 ? 14.18 21.625 14.789 1 81.75 419 SER B N 1
ATOM 8094 C CA . SER B 1 419 ? 13.75 20.234 14.914 1 81.75 419 SER B CA 1
ATOM 8095 C C . SER B 1 419 ? 14.922 19.281 14.703 1 81.75 419 SER B C 1
ATOM 8097 O O . SER B 1 419 ? 15.211 18.875 13.57 1 81.75 419 SER B O 1
ATOM 8099 N N . PRO B 1 420 ? 15.406 18.844 15.891 1 82 420 PRO B N 1
ATOM 8100 C CA . PRO B 1 420 ? 16.656 18.094 15.789 1 82 420 PRO B CA 1
ATOM 8101 C C . PRO B 1 420 ? 16.5 16.75 15.102 1 82 420 PRO B C 1
ATOM 8103 O O . PRO B 1 420 ? 15.484 16.062 15.305 1 82 420 PRO B O 1
ATOM 8106 N N . PHE B 1 421 ? 17.469 16.484 14.273 1 82.62 421 PHE B N 1
ATOM 8107 C CA . PHE B 1 421 ? 17.594 15.141 13.719 1 82.62 421 PHE B CA 1
ATOM 8108 C C . PHE B 1 421 ? 18.203 14.188 14.75 1 82.62 421 PHE B C 1
ATOM 8110 O O . PHE B 1 421 ? 19.312 14.391 15.219 1 82.62 421 PHE B O 1
ATOM 8117 N N . ILE B 1 422 ? 17.406 13.281 15.188 1 86.06 422 ILE B N 1
ATOM 8118 C CA . ILE B 1 422 ? 17.859 12.25 16.109 1 86.06 422 ILE B CA 1
ATOM 8119 C C . ILE B 1 422 ? 17.625 10.875 15.5 1 86.06 422 ILE B C 1
ATOM 8121 O O . ILE B 1 422 ? 16.531 10.57 15.023 1 86.06 422 ILE B O 1
ATOM 8125 N N . PHE B 1 423 ? 18.688 10.141 15.32 1 83.62 423 PHE B N 1
ATOM 8126 C CA . PHE B 1 423 ? 18.5 8.789 14.805 1 83.62 423 PHE B CA 1
ATOM 8127 C C . PHE B 1 423 ? 18.406 7.777 15.938 1 83.62 423 PHE B C 1
ATOM 8129 O O . PHE B 1 423 ? 18.75 8.086 17.078 1 83.62 423 PHE B O 1
ATOM 8136 N N . ASN B 1 424 ? 17.875 6.668 15.664 1 85.31 424 ASN B N 1
ATOM 8137 C CA . ASN B 1 424 ? 17.578 5.641 16.656 1 85.31 424 ASN B CA 1
ATOM 8138 C C . ASN B 1 424 ? 18.859 4.977 17.172 1 85.31 424 ASN B C 1
ATOM 8140 O O . ASN B 1 424 ? 19.219 3.881 16.734 1 85.31 424 ASN B O 1
ATOM 8144 N N . ALA B 1 425 ? 19.438 5.594 18.188 1 89.44 425 ALA B N 1
ATOM 8145 C CA . ALA B 1 425 ? 20.672 5.133 18.812 1 89.44 425 ALA B CA 1
ATOM 8146 C C . ALA B 1 425 ? 20.859 5.77 20.188 1 89.44 425 ALA B C 1
ATOM 8148 O O . ALA B 1 425 ? 19.984 6.477 20.672 1 89.44 425 ALA B O 1
ATOM 8149 N N . SER B 1 426 ? 22.016 5.5 20.781 1 92.94 426 SER B N 1
ATOM 8150 C CA . SER B 1 426 ? 22.312 6.023 22.109 1 92.94 426 SER B CA 1
ATOM 8151 C C . SER B 1 426 ? 22.703 7.496 22.047 1 92.94 426 SER B C 1
ATOM 8153 O O . SER B 1 426 ? 22.969 8.031 20.969 1 92.94 426 SER B O 1
ATOM 8155 N N . ILE B 1 427 ? 22.672 8.141 23.219 1 93.88 427 ILE B N 1
ATOM 8156 C CA . ILE B 1 427 ? 23.094 9.539 23.328 1 93.88 427 ILE B CA 1
ATOM 8157 C C . ILE B 1 427 ? 24.531 9.688 22.828 1 93.88 427 ILE B C 1
ATOM 8159 O O . ILE B 1 427 ? 24.828 10.594 22.047 1 93.88 427 ILE B O 1
ATOM 8163 N N . GLU B 1 428 ? 25.297 8.75 23.203 1 93.56 428 GLU B N 1
ATOM 8164 C CA . GLU B 1 428 ? 26.703 8.766 22.812 1 93.56 428 GLU B CA 1
ATOM 8165 C C . GLU B 1 428 ? 26.844 8.672 21.297 1 93.56 428 GLU B C 1
ATOM 8167 O O . GLU B 1 428 ? 27.609 9.422 20.688 1 93.56 428 GLU B O 1
ATOM 8172 N N . GLU B 1 429 ? 26.156 7.805 20.734 1 92.31 429 GLU B N 1
ATOM 8173 C CA . GLU B 1 429 ? 26.234 7.594 19.297 1 92.31 429 GLU B CA 1
ATOM 8174 C C . GLU B 1 429 ? 25.719 8.805 18.531 1 92.31 429 GLU B C 1
ATOM 8176 O O . GLU B 1 429 ? 26.234 9.141 17.469 1 92.31 429 GLU B O 1
ATOM 8181 N N . ASN B 1 430 ? 24.641 9.406 19.062 1 93.44 430 ASN B N 1
ATOM 8182 C CA . ASN B 1 430 ? 24.062 10.586 18.422 1 93.44 430 ASN B CA 1
ATOM 8183 C C . ASN B 1 430 ? 25.016 11.781 18.5 1 93.44 430 ASN B C 1
ATOM 8185 O O . ASN B 1 430 ? 25 12.648 17.625 1 93.44 430 ASN B O 1
ATOM 8189 N N . ILE B 1 431 ? 25.844 11.773 19.5 1 93.31 431 ILE B N 1
ATOM 8190 C CA . ILE B 1 431 ? 26.766 12.891 19.688 1 93.31 431 ILE B CA 1
ATOM 8191 C C . ILE B 1 431 ? 28.031 12.641 18.875 1 93.31 431 ILE B C 1
ATOM 8193 O O . ILE B 1 431 ? 28.484 13.523 18.141 1 93.31 431 ILE B O 1
ATOM 8197 N N . LEU B 1 432 ? 28.547 11.438 18.953 1 92.94 432 LEU B N 1
ATOM 8198 C CA . LEU B 1 432 ? 29.859 11.148 18.391 1 92.94 432 LEU B CA 1
ATOM 8199 C C . LEU B 1 432 ? 29.75 10.812 16.906 1 92.94 432 LEU B C 1
ATOM 8201 O O . LEU B 1 432 ? 30.688 11.023 16.141 1 92.94 432 LEU B O 1
ATOM 8205 N N . LEU B 1 433 ? 28.688 10.227 16.484 1 91.38 433 LEU B N 1
ATOM 8206 C CA . LEU B 1 433 ? 28.438 9.789 15.109 1 91.38 433 LEU B CA 1
ATOM 8207 C C . LEU B 1 433 ? 29.625 8.984 14.578 1 91.38 433 LEU B C 1
ATOM 8209 O O . LEU B 1 433 ? 30.141 9.266 13.492 1 91.38 433 LEU B O 1
ATOM 8213 N N . GLY B 1 434 ? 30.203 8.156 15.406 1 87.56 434 GLY B N 1
ATOM 8214 C CA . GLY B 1 434 ? 31.25 7.234 14.977 1 87.56 434 GLY B CA 1
ATOM 8215 C C . GLY B 1 434 ? 32.656 7.703 15.328 1 87.56 434 GLY B C 1
ATOM 8216 O O . GLY B 1 434 ? 33.625 6.957 15.172 1 87.56 434 GLY B O 1
ATOM 8217 N N . GLU B 1 435 ? 32.75 8.938 15.805 1 90.81 435 GLU B N 1
ATOM 8218 C CA . GLU B 1 435 ? 34.094 9.453 16.141 1 90.81 435 GLU B CA 1
ATOM 8219 C C . GLU B 1 435 ? 34.531 8.984 17.531 1 90.81 435 GLU B C 1
ATOM 8221 O O . GLU B 1 435 ? 33.688 8.766 18.406 1 90.81 435 GLU B O 1
ATOM 8226 N N . LYS B 1 436 ? 35.812 8.766 17.641 1 88.88 436 LYS B N 1
ATOM 8227 C CA . LYS B 1 436 ? 36.406 8.422 18.938 1 88.88 436 LYS B CA 1
ATOM 8228 C C . LYS B 1 436 ? 37.031 9.648 19.594 1 88.88 436 LYS B C 1
ATOM 8230 O O . LYS B 1 436 ? 37.938 10.266 19.031 1 88.88 436 LYS B O 1
ATOM 8235 N N . VAL B 1 437 ? 36.406 10.078 20.625 1 90.44 437 VAL B N 1
ATOM 8236 C CA . VAL B 1 437 ? 36.938 11.234 21.344 1 90.44 437 VAL B CA 1
ATOM 8237 C C . VAL B 1 437 ? 37.25 10.836 22.797 1 90.44 437 VAL B C 1
ATOM 8239 O O . VAL B 1 437 ? 36.75 9.828 23.297 1 90.44 437 VAL B O 1
ATOM 8242 N N . GLU B 1 438 ? 38.125 11.578 23.344 1 91.38 438 GLU B N 1
ATOM 8243 C CA . GLU B 1 438 ? 38.469 11.352 24.75 1 91.38 438 GLU B CA 1
ATOM 8244 C C . GLU B 1 438 ? 37.281 11.617 25.672 1 91.38 438 GLU B C 1
ATOM 8246 O O . GLU B 1 438 ? 36.406 12.438 25.344 1 91.38 438 GLU B O 1
ATOM 8251 N N . LYS B 1 439 ? 37.281 10.945 26.734 1 88.81 439 LYS B N 1
ATOM 8252 C CA . LYS B 1 439 ? 36.219 11.078 27.703 1 88.81 439 LYS B CA 1
ATOM 8253 C C . LYS B 1 439 ? 36.125 12.508 28.234 1 88.81 439 LYS B C 1
ATOM 8255 O O . LYS B 1 439 ? 35.031 13 28.516 1 88.81 439 LYS B O 1
ATOM 8260 N N . SER B 1 440 ? 37.219 13.109 28.312 1 90.81 440 SER B N 1
ATOM 8261 C CA . SER B 1 440 ? 37.25 14.477 28.812 1 90.81 440 SER B CA 1
ATOM 8262 C C . SER B 1 440 ? 36.5 15.422 27.859 1 90.81 440 SER B C 1
ATOM 8264 O O . SER B 1 440 ? 35.812 16.328 28.312 1 90.81 440 SER B O 1
ATOM 8266 N N . THR B 1 441 ? 36.656 15.227 26.641 1 90.75 441 THR B N 1
ATOM 8267 C CA . THR B 1 441 ? 36 16.062 25.641 1 90.75 441 THR B CA 1
ATOM 8268 C C . THR B 1 441 ? 34.5 15.898 25.703 1 90.75 441 THR B C 1
ATOM 8270 O O . THR B 1 441 ? 33.75 16.891 25.609 1 90.75 441 THR B O 1
ATOM 8273 N N . ILE B 1 442 ? 34.062 14.703 25.922 1 90.88 442 ILE B N 1
ATOM 8274 C CA . ILE B 1 442 ? 32.656 14.43 26.016 1 90.88 442 ILE B CA 1
ATOM 8275 C C . ILE B 1 442 ? 32.062 15.094 27.266 1 90.88 442 ILE B C 1
ATOM 8277 O O . ILE B 1 442 ? 30.984 15.688 27.219 1 90.88 442 ILE B O 1
ATOM 8281 N N . ASN B 1 443 ? 32.75 14.953 28.312 1 91.69 443 ASN B N 1
ATOM 8282 C CA . ASN B 1 443 ? 32.281 15.547 29.547 1 91.69 443 ASN B CA 1
ATOM 8283 C C . ASN B 1 443 ? 32.188 17.062 29.438 1 91.69 443 ASN B C 1
ATOM 8285 O O . ASN B 1 443 ? 31.25 17.656 29.984 1 91.69 443 ASN B O 1
ATOM 8289 N N . GLU B 1 444 ? 33.094 17.641 28.844 1 91.44 444 GLU B N 1
ATOM 8290 C CA . GLU B 1 444 ? 33.062 19.094 28.641 1 91.44 444 GLU B CA 1
ATOM 8291 C C . GLU B 1 444 ? 31.859 19.516 27.828 1 91.44 444 GLU B C 1
ATOM 8293 O O . GLU B 1 444 ? 31.203 20.516 28.156 1 91.44 444 GLU B O 1
ATOM 8298 N N . ILE B 1 445 ? 31.641 18.812 26.797 1 92.31 445 ILE B N 1
ATOM 8299 C CA . ILE B 1 445 ? 30.531 19.156 25.922 1 92.31 445 ILE B CA 1
ATOM 8300 C C . ILE B 1 445 ? 29.203 18.953 26.656 1 92.31 445 ILE B C 1
ATOM 8302 O O . ILE B 1 445 ? 28.266 19.734 26.469 1 92.31 445 ILE B O 1
ATOM 8306 N N . LEU B 1 446 ? 29.109 17.906 27.516 1 94 446 LEU B N 1
ATOM 8307 C CA . LEU B 1 446 ? 27.922 17.672 28.312 1 94 446 LEU B CA 1
ATOM 8308 C C . LEU B 1 446 ? 27.688 18.812 29.297 1 94 446 LEU B C 1
ATOM 8310 O O . LEU B 1 446 ? 26.531 19.188 29.547 1 94 446 LEU B O 1
ATOM 8314 N N . GLU B 1 447 ? 28.75 19.312 29.734 1 92.25 447 GLU B N 1
ATOM 8315 C CA . GLU B 1 447 ? 28.641 20.422 30.656 1 92.25 447 GLU B CA 1
ATOM 8316 C C . GLU B 1 447 ? 28.156 21.688 29.953 1 92.25 447 GLU B C 1
ATOM 8318 O O . GLU B 1 447 ? 27.25 22.359 30.438 1 92.25 447 GLU B O 1
ATOM 8323 N N . ILE B 1 448 ? 28.688 21.984 28.812 1 91.5 448 ILE B N 1
ATOM 8324 C CA . ILE B 1 448 ? 28.328 23.188 28.047 1 91.5 448 ILE B CA 1
ATOM 8325 C C . ILE B 1 448 ? 26.859 23.125 27.641 1 91.5 448 ILE B C 1
ATOM 8327 O O . ILE B 1 448 ? 26.156 24.141 27.672 1 91.5 448 ILE B O 1
ATOM 8331 N N . THR B 1 449 ? 26.406 21.938 27.328 1 93.75 449 THR B N 1
ATOM 8332 C CA . THR B 1 449 ? 25.047 21.781 26.797 1 93.75 449 THR B CA 1
ATOM 8333 C C . THR B 1 449 ? 24.078 21.359 27.891 1 93.75 449 THR B C 1
ATOM 8335 O O . THR B 1 449 ? 22.922 21.047 27.609 1 93.75 449 THR B O 1
ATOM 8338 N N . GLN B 1 450 ? 24.547 21.312 29.125 1 91.56 450 GLN B N 1
ATOM 8339 C CA . GLN B 1 450 ? 23.719 21.031 30.297 1 91.56 450 GLN B CA 1
ATOM 8340 C C . GLN B 1 450 ? 23.094 19.625 30.188 1 91.56 450 GLN B C 1
ATOM 8342 O O . GLN B 1 450 ? 21.891 19.469 30.391 1 91.56 450 GLN B O 1
ATOM 8347 N N . LEU B 1 451 ? 23.859 18.656 29.766 1 93.31 451 LEU B N 1
ATOM 8348 C CA . LEU B 1 451 ? 23.438 17.266 29.656 1 93.31 451 LEU B CA 1
ATOM 8349 C C . LEU B 1 451 ? 24.172 16.391 30.672 1 93.31 451 LEU B C 1
ATOM 8351 O O . LEU B 1 451 ? 24.297 15.172 30.469 1 93.31 451 LEU B O 1
ATOM 8355 N N . THR B 1 452 ? 24.609 16.922 31.703 1 91.12 452 THR B N 1
ATOM 8356 C CA . THR B 1 452 ? 25.438 16.219 32.656 1 91.12 452 THR B CA 1
ATOM 8357 C C . THR B 1 452 ? 24.641 15.117 33.344 1 91.12 452 THR B C 1
ATOM 8359 O O . THR B 1 452 ? 25.203 14.164 33.906 1 91.12 452 THR B O 1
ATOM 8362 N N . GLU B 1 453 ? 23.375 15.234 33.344 1 89.19 453 GLU B N 1
ATOM 8363 C CA . GLU B 1 453 ? 22.516 14.211 33.938 1 89.19 453 GLU B CA 1
ATOM 8364 C C . GLU B 1 453 ? 22.703 12.867 33.25 1 89.19 453 GLU B C 1
ATOM 8366 O O . GLU B 1 453 ? 22.391 11.82 33.812 1 89.19 453 GLU B O 1
ATOM 8371 N N . PHE B 1 454 ? 23.234 12.867 32.094 1 89 454 PHE B N 1
ATOM 8372 C CA . PHE B 1 454 ? 23.359 11.633 31.312 1 89 454 PHE B CA 1
ATOM 8373 C C . PHE B 1 454 ? 24.812 11.148 31.297 1 89 454 PHE B C 1
ATOM 8375 O O . PHE B 1 454 ? 25.156 10.219 30.562 1 89 454 PHE B O 1
ATOM 8382 N N . SER B 1 455 ? 25.625 11.719 32.031 1 87 455 SER B N 1
ATOM 8383 C CA . SER B 1 455 ? 27.047 11.367 32.062 1 87 455 SER B CA 1
ATOM 8384 C C . SER B 1 455 ? 27.234 9.875 32.344 1 87 455 SER B C 1
ATOM 8386 O O . SER B 1 455 ? 28.141 9.25 31.766 1 87 455 SER B O 1
ATOM 8388 N N . GLU B 1 456 ? 26.281 9.32 33.094 1 85.06 456 GLU B N 1
ATOM 8389 C CA . GLU B 1 456 ? 26.391 7.906 33.438 1 85.06 456 GLU B CA 1
ATOM 8390 C C . GLU B 1 456 ? 25.438 7.055 32.625 1 85.06 456 GLU B C 1
ATOM 8392 O O . GLU B 1 456 ? 25.391 5.832 32.781 1 85.06 456 GLU B O 1
ATOM 8397 N N . SER B 1 457 ? 24.781 7.621 31.828 1 88.75 457 SER B N 1
ATOM 8398 C CA . SER B 1 457 ? 23.781 6.887 31.047 1 88.75 457 SER B CA 1
ATOM 8399 C C . SER B 1 457 ? 23.828 7.289 29.578 1 88.75 457 SER B C 1
ATOM 8401 O O . SER B 1 457 ? 22.781 7.551 28.984 1 88.75 457 SER B O 1
ATOM 8403 N N . LEU B 1 458 ? 24.953 7.32 29.094 1 90.19 458 LEU B N 1
ATOM 8404 C CA . LEU B 1 458 ? 25.141 7.719 27.703 1 90.19 458 LEU B CA 1
ATOM 8405 C C . LEU B 1 458 ? 24.594 6.656 26.75 1 90.19 458 LEU B C 1
ATOM 8407 O O . LEU B 1 458 ? 24.391 6.922 25.562 1 90.19 458 LEU B O 1
ATOM 8411 N N . ASN B 1 459 ? 24.328 5.531 27.312 1 89.94 459 ASN B N 1
ATOM 8412 C CA . ASN B 1 459 ? 23.828 4.422 26.5 1 89.94 459 ASN B CA 1
ATOM 8413 C C . ASN B 1 459 ? 22.312 4.484 26.344 1 89.94 459 ASN B C 1
ATOM 8415 O O . ASN B 1 459 ? 21.734 3.734 25.562 1 89.94 459 ASN B O 1
ATOM 8419 N N . LYS B 1 460 ? 21.766 5.426 26.953 1 89.88 460 LYS B N 1
ATOM 8420 C CA . LYS B 1 460 ? 20.312 5.594 26.844 1 89.88 460 LYS B CA 1
ATOM 8421 C C . LYS B 1 460 ? 19.906 5.965 25.422 1 89.88 460 LYS B C 1
ATOM 8423 O O . LYS B 1 460 ? 20.578 6.746 24.766 1 89.88 460 LYS B O 1
ATOM 8428 N N . ASN B 1 461 ? 18.781 5.402 25.031 1 89.81 461 ASN B N 1
ATOM 8429 C CA . ASN B 1 461 ? 18.297 5.684 23.688 1 89.81 461 ASN B CA 1
ATOM 8430 C C . ASN B 1 461 ? 17.75 7.102 23.578 1 89.81 461 ASN B C 1
ATOM 8432 O O . ASN B 1 461 ? 16.922 7.516 24.391 1 89.81 461 ASN B O 1
ATOM 8436 N N . CYS B 1 462 ? 18.094 7.828 22.578 1 90 462 CYS B N 1
ATOM 8437 C CA . CYS B 1 462 ? 17.766 9.242 22.422 1 90 462 CYS B CA 1
ATOM 8438 C C . CYS B 1 462 ? 16.281 9.422 22.125 1 90 462 CYS B C 1
ATOM 8440 O O . CYS B 1 462 ? 15.727 10.5 22.344 1 90 462 CYS B O 1
ATOM 8442 N N . LEU B 1 463 ? 15.688 8.383 21.625 1 82.62 463 LEU B N 1
ATOM 8443 C CA . LEU B 1 463 ? 14.273 8.484 21.312 1 82.62 463 LEU B CA 1
ATOM 8444 C C . LEU B 1 463 ? 13.438 8.641 22.578 1 82.62 463 LEU B C 1
ATOM 8446 O O . LEU B 1 463 ? 12.297 9.102 22.516 1 82.62 463 LEU B O 1
ATOM 8450 N N . LEU B 1 464 ? 14.008 8.336 23.734 1 84.12 464 LEU B N 1
ATOM 8451 C CA . LEU B 1 464 ? 13.305 8.391 25 1 84.12 464 LEU B CA 1
ATOM 8452 C C . LEU B 1 464 ? 13.484 9.75 25.672 1 84.12 464 LEU B C 1
ATOM 8454 O O . LEU B 1 464 ? 12.875 10.031 26.703 1 84.12 464 LEU B O 1
ATOM 8458 N N . LEU B 1 465 ? 14.195 10.578 25.031 1 86.56 465 LEU B N 1
ATOM 8459 C CA . LEU B 1 465 ? 14.492 11.891 25.594 1 86.56 465 LEU B CA 1
ATOM 8460 C C . LEU B 1 465 ? 13.367 12.875 25.297 1 86.56 465 LEU B C 1
ATOM 8462 O O . LEU B 1 465 ? 12.617 12.703 24.344 1 86.56 465 LEU B O 1
ATOM 8466 N N . SER B 1 466 ? 13.266 13.875 26.141 1 84.25 466 SER B N 1
ATOM 8467 C CA . SER B 1 466 ? 12.344 14.969 25.875 1 84.25 466 SER B CA 1
ATOM 8468 C C . SER B 1 466 ? 12.812 15.828 24.703 1 84.25 466 SER B C 1
ATOM 8470 O O . SER B 1 466 ? 13.945 15.688 24.25 1 84.25 466 SER B O 1
ATOM 8472 N N . SER B 1 467 ? 11.93 16.656 24.188 1 85.12 467 SER B N 1
ATOM 8473 C CA . SER B 1 467 ? 12.273 17.516 23.078 1 85.12 467 SER B CA 1
ATOM 8474 C C . SER B 1 467 ? 13.445 18.422 23.406 1 85.12 467 SER B C 1
ATOM 8476 O O . SER B 1 467 ? 14.344 18.625 22.594 1 85.12 467 SER B O 1
ATOM 8478 N N . GLY B 1 468 ? 13.422 19 24.609 1 88.44 468 GLY B N 1
ATOM 8479 C CA . GLY B 1 468 ? 14.523 19.844 25.047 1 88.44 468 GLY B CA 1
ATOM 8480 C C . GLY B 1 468 ? 15.844 19.094 25.156 1 88.44 468 GLY B C 1
ATOM 8481 O O . GLY B 1 468 ? 16.891 19.641 24.797 1 88.44 468 GLY B O 1
ATOM 8482 N N . GLN B 1 469 ? 15.789 17.938 25.641 1 89.62 469 GLN B N 1
ATOM 8483 C CA . GLN B 1 469 ? 16.984 17.109 25.766 1 89.62 469 GLN B CA 1
ATOM 8484 C C . GLN B 1 469 ? 17.547 16.75 24.375 1 89.62 469 GLN B C 1
ATOM 8486 O O . GLN B 1 469 ? 18.766 16.75 24.188 1 89.62 469 GLN B O 1
ATOM 8491 N N . ARG B 1 470 ? 16.703 16.5 23.453 1 92.12 470 ARG B N 1
ATOM 8492 C CA . ARG B 1 470 ? 17.141 16.188 22.094 1 92.12 470 ARG B CA 1
ATOM 8493 C C . ARG B 1 470 ? 17.828 17.391 21.453 1 92.12 470 ARG B C 1
ATOM 8495 O O . ARG B 1 470 ? 18.812 17.219 20.719 1 92.12 470 ARG B O 1
ATOM 8502 N N . GLN B 1 471 ? 17.266 18.562 21.719 1 92.38 471 GLN B N 1
ATOM 8503 C CA . GLN B 1 471 ? 17.891 19.781 21.219 1 92.38 471 GLN B CA 1
ATOM 8504 C C . GLN B 1 471 ? 19.297 19.953 21.797 1 92.38 471 GLN B C 1
ATOM 8506 O O . GLN B 1 471 ? 20.219 20.359 21.094 1 92.38 471 GLN B O 1
ATOM 8511 N N . ARG B 1 472 ? 19.422 19.625 23.078 1 93.38 472 ARG B N 1
ATOM 8512 C CA . ARG B 1 472 ? 20.719 19.734 23.734 1 93.38 472 ARG B CA 1
ATOM 8513 C C . ARG B 1 472 ? 21.703 18.719 23.188 1 93.38 472 ARG B C 1
ATOM 8515 O O . ARG B 1 472 ? 22.891 19 23.047 1 93.38 472 ARG B O 1
ATOM 8522 N N . VAL B 1 473 ? 21.203 17.562 22.875 1 93.62 473 VAL B N 1
ATOM 8523 C CA . VAL B 1 473 ? 22.047 16.531 22.25 1 93.62 473 VAL B CA 1
ATOM 8524 C C . VAL B 1 473 ? 22.516 17 20.875 1 93.62 473 VAL B C 1
ATOM 8526 O O . VAL B 1 473 ? 23.672 16.812 20.516 1 93.62 473 VAL B O 1
ATOM 8529 N N . ASN B 1 474 ? 21.562 17.562 20.125 1 93.12 474 ASN B N 1
ATOM 8530 C CA . ASN B 1 474 ? 21.906 18.125 18.828 1 93.12 474 ASN B CA 1
ATOM 8531 C C . ASN B 1 474 ? 22.984 19.188 18.938 1 93.12 474 ASN B C 1
ATOM 8533 O O . ASN B 1 474 ? 23.906 19.25 18.109 1 93.12 474 ASN B O 1
ATOM 8537 N N . LEU B 1 475 ? 22.844 20 19.906 1 93.31 475 LEU B N 1
ATOM 8538 C CA . LEU B 1 475 ? 23.844 21.047 20.156 1 93.31 475 LEU B CA 1
ATOM 8539 C C . LEU B 1 475 ? 25.188 20.422 20.531 1 93.31 475 LEU B C 1
ATOM 8541 O O . LEU B 1 475 ? 26.234 20.891 20.062 1 93.31 475 LEU B O 1
ATOM 8545 N N . ALA B 1 476 ? 25.141 19.438 21.391 1 93.56 476 ALA B N 1
ATOM 8546 C CA . ALA B 1 476 ? 26.344 18.734 21.797 1 93.56 476 ALA B CA 1
ATOM 8547 C C . ALA B 1 476 ? 27.078 18.141 20.594 1 93.56 476 ALA B C 1
ATOM 8549 O O . ALA B 1 476 ? 28.297 18.234 20.484 1 93.56 476 ALA B O 1
ATOM 8550 N N . ARG B 1 477 ? 26.328 17.547 19.734 1 93.31 477 ARG B N 1
ATOM 8551 C CA . ARG B 1 477 ? 26.891 16.969 18.516 1 93.31 477 ARG B CA 1
ATOM 8552 C C . ARG B 1 477 ? 27.594 18.031 17.672 1 93.31 477 ARG B C 1
ATOM 8554 O O . ARG B 1 477 ? 28.703 17.797 17.188 1 93.31 477 ARG B O 1
ATOM 8561 N N . THR B 1 478 ? 26.953 19.141 17.547 1 92.12 478 THR B N 1
ATOM 8562 C CA . THR B 1 478 ? 27.484 20.234 16.734 1 92.12 478 THR B CA 1
ATOM 8563 C C . THR B 1 478 ? 28.734 20.828 17.375 1 92.12 478 THR B C 1
ATOM 8565 O O . THR B 1 478 ? 29.672 21.219 16.656 1 92.12 478 THR B O 1
ATOM 8568 N N . LEU B 1 479 ? 28.859 20.797 18.672 1 92.38 479 LEU B N 1
ATOM 8569 C CA . LEU B 1 479 ? 29.922 21.469 19.391 1 92.38 479 LEU B CA 1
ATOM 8570 C C . LEU B 1 479 ? 31.078 20.5 19.672 1 92.38 479 LEU B C 1
ATOM 8572 O O . LEU B 1 479 ? 32.094 20.891 20.281 1 92.38 479 LEU B O 1
ATOM 8576 N N . LEU B 1 480 ? 30.953 19.297 19.281 1 90.81 480 LEU B N 1
ATOM 8577 C CA . LEU B 1 480 ? 32.062 18.359 19.406 1 90.81 480 LEU B CA 1
ATOM 8578 C C . LEU B 1 480 ? 33.312 18.906 18.75 1 90.81 480 LEU B C 1
ATOM 8580 O O . LEU B 1 480 ? 34.438 18.703 19.234 1 90.81 480 LEU B O 1
ATOM 8584 N N . HIS B 1 481 ? 33.062 19.469 17.609 1 89.44 481 HIS B N 1
ATOM 8585 C CA . HIS B 1 481 ? 34.062 20.266 16.906 1 89.44 481 HIS B CA 1
ATOM 8586 C C . HIS B 1 481 ? 33.594 21.703 16.734 1 89.44 481 HIS B C 1
ATOM 8588 O O . HIS B 1 481 ? 32.938 22.047 15.734 1 89.44 481 HIS B O 1
ATOM 8594 N N . PRO B 1 482 ? 34 22.5 17.703 1 90.88 482 PRO B N 1
ATOM 8595 C CA . PRO B 1 482 ? 33.469 23.875 17.703 1 90.88 482 PRO B CA 1
ATOM 8596 C C . PRO B 1 482 ? 33.781 24.625 16.422 1 90.88 482 PRO B C 1
ATOM 8598 O O . PRO B 1 482 ? 34.969 24.703 16.016 1 90.88 482 PRO B O 1
ATOM 8601 N N . PRO B 1 483 ? 32.812 25.188 15.773 1 95 483 PRO B N 1
ATOM 8602 C CA . PRO B 1 483 ? 33.031 26 14.57 1 95 483 PRO B CA 1
ATOM 8603 C C . PRO B 1 483 ? 33.438 27.422 14.875 1 95 483 PRO B C 1
ATOM 8605 O O . PRO B 1 483 ? 33.5 27.812 16.047 1 95 483 PRO B O 1
ATOM 8608 N N . LYS B 1 484 ? 33.812 28.109 13.82 1 96.12 484 LYS B N 1
ATOM 8609 C CA . LYS B 1 484 ? 34.094 29.547 13.961 1 96.12 484 LYS B CA 1
ATOM 8610 C C . LYS B 1 484 ? 32.781 30.359 13.953 1 96.12 484 LYS B C 1
ATOM 8612 O O . LYS B 1 484 ? 32.719 31.422 14.562 1 96.12 484 LYS B O 1
ATOM 8617 N N . VAL B 1 485 ? 31.844 29.812 13.25 1 96.75 485 VAL B N 1
ATOM 8618 C CA . VAL B 1 485 ? 30.531 30.453 13.195 1 96.75 485 VAL B CA 1
ATOM 8619 C C . VAL B 1 485 ? 29.438 29.422 13.539 1 96.75 485 VAL B C 1
ATOM 8621 O O . VAL B 1 485 ? 29.328 28.391 12.883 1 96.75 485 VAL B O 1
ATOM 8624 N N . LEU B 1 486 ? 28.672 29.672 14.547 1 96.25 486 LEU B N 1
ATOM 8625 C CA . LEU B 1 486 ? 27.578 28.797 14.969 1 96.25 486 LEU B CA 1
ATOM 8626 C C . LEU B 1 486 ? 26.219 29.422 14.664 1 96.25 486 LEU B C 1
ATOM 8628 O O . LEU B 1 486 ? 25.953 30.547 15.094 1 96.25 486 LEU B O 1
ATOM 8632 N N . LEU B 1 487 ? 25.5 28.766 13.828 1 96.25 487 LEU B N 1
ATOM 8633 C CA . LEU B 1 487 ? 24.156 29.234 13.461 1 96.25 487 LEU B CA 1
ATOM 8634 C C . LEU B 1 487 ? 23.094 28.484 14.25 1 96.25 487 LEU B C 1
ATOM 8636 O O . LEU B 1 487 ? 22.938 27.266 14.094 1 96.25 487 LEU B O 1
ATOM 8640 N N . LEU B 1 488 ? 22.359 29.172 15.078 1 94.75 488 LEU B N 1
ATOM 8641 C CA . LEU B 1 488 ? 21.297 28.578 15.891 1 94.75 488 LEU B CA 1
ATOM 8642 C C . LEU B 1 488 ? 19.922 29.016 15.406 1 94.75 488 LEU B C 1
ATOM 8644 O O . LEU B 1 488 ? 19.5 30.141 15.664 1 94.75 488 LEU B O 1
ATOM 8648 N N . ASP B 1 489 ? 19.234 28.141 14.742 1 92.62 489 ASP B N 1
ATOM 8649 C CA . ASP B 1 489 ? 17.891 28.422 14.211 1 92.62 489 ASP B CA 1
ATOM 8650 C C . ASP B 1 489 ? 16.812 27.844 15.117 1 92.62 489 ASP B C 1
ATOM 8652 O O . ASP B 1 489 ? 16.344 26.734 14.898 1 92.62 489 ASP B O 1
ATOM 8656 N N . GLU B 1 490 ? 16.375 28.625 16.062 1 88 490 GLU B N 1
ATOM 8657 C CA . GLU B 1 490 ? 15.414 28.188 17.078 1 88 490 GLU B CA 1
ATOM 8658 C C . GLU B 1 490 ? 15.859 26.891 17.75 1 88 490 GLU B C 1
ATOM 8660 O O . GLU B 1 490 ? 15.039 26.031 18.031 1 88 490 GLU B O 1
ATOM 8665 N N . ALA B 1 491 ? 17.109 26.75 17.875 1 87.31 491 ALA B N 1
ATOM 8666 C CA . ALA B 1 491 ? 17.75 25.516 18.328 1 87.31 491 ALA B CA 1
ATOM 8667 C C . ALA B 1 491 ? 17.469 25.25 19.797 1 87.31 491 ALA B C 1
ATOM 8669 O O . ALA B 1 491 ? 17.703 24.141 20.297 1 87.31 491 ALA B O 1
ATOM 8670 N N . THR B 1 492 ? 16.922 26.25 20.516 1 81.88 492 THR B N 1
ATOM 8671 C CA . THR B 1 492 ? 16.688 26.125 21.953 1 81.88 492 THR B CA 1
ATOM 8672 C C . THR B 1 492 ? 15.234 26.391 22.297 1 81.88 492 THR B C 1
ATOM 8674 O O . THR B 1 492 ? 14.906 26.75 23.422 1 81.88 492 THR B O 1
ATOM 8677 N N . SER B 1 493 ? 14.453 26.25 21.281 1 80 493 SER B N 1
ATOM 8678 C CA . SER B 1 493 ? 13.055 26.641 21.422 1 80 493 SER B CA 1
ATOM 8679 C C . SER B 1 493 ? 12.305 25.734 22.391 1 80 493 SER B C 1
ATOM 8681 O O . SER B 1 493 ? 11.32 26.141 23 1 80 493 SER B O 1
ATOM 8683 N N . ALA B 1 494 ? 12.758 24.516 22.547 1 77.62 494 ALA B N 1
ATOM 8684 C CA . ALA B 1 494 ? 12.055 23.547 23.391 1 77.62 494 ALA B CA 1
ATOM 8685 C C . ALA B 1 494 ? 12.656 23.484 24.781 1 77.62 494 ALA B C 1
ATOM 8687 O O . ALA B 1 494 ? 12.211 22.703 25.625 1 77.62 494 ALA B O 1
ATOM 8688 N N . MET B 1 495 ? 13.594 24.344 25.031 1 79.75 495 MET B N 1
ATOM 8689 C CA . MET B 1 495 ? 14.25 24.391 26.328 1 79.75 495 MET B CA 1
ATOM 8690 C C . MET B 1 495 ? 13.633 25.484 27.203 1 79.75 495 MET B C 1
ATOM 8692 O O . MET B 1 495 ? 12.984 26.406 26.688 1 79.75 495 MET B O 1
ATOM 8696 N N . ASP B 1 496 ? 13.789 25.266 28.453 1 75 496 ASP B N 1
ATOM 8697 C CA . ASP B 1 496 ? 13.398 26.359 29.359 1 75 496 ASP B CA 1
ATOM 8698 C C . ASP B 1 496 ? 14.398 27.516 29.281 1 75 496 ASP B C 1
ATOM 8700 O O . ASP B 1 496 ? 15.555 27.312 28.906 1 75 496 ASP B O 1
ATOM 8704 N N . SER B 1 497 ? 13.922 28.703 29.672 1 74.5 497 SER B N 1
ATOM 8705 C CA . SER B 1 497 ? 14.688 29.922 29.547 1 74.5 497 SER B CA 1
ATOM 8706 C C . SER B 1 497 ? 15.984 29.859 30.344 1 74.5 497 SER B C 1
ATOM 8708 O O . SER B 1 497 ? 17.031 30.344 29.891 1 74.5 497 SER B O 1
ATOM 8710 N N . HIS B 1 498 ? 15.875 29.25 31.438 1 77.62 498 HIS B N 1
ATOM 8711 C CA . HIS B 1 498 ? 17.047 29.156 32.312 1 77.62 498 HIS B CA 1
ATOM 8712 C C . HIS B 1 498 ? 18.141 28.312 31.656 1 77.62 498 HIS B C 1
ATOM 8714 O O . HIS B 1 498 ? 19.312 28.719 31.641 1 77.62 498 HIS B O 1
ATOM 8720 N N . THR B 1 499 ? 17.781 27.203 31.203 1 85 499 THR B N 1
ATOM 8721 C CA . THR B 1 499 ? 18.734 26.312 30.547 1 85 499 THR B CA 1
ATOM 8722 C C . THR B 1 499 ? 19.344 26.969 29.312 1 85 499 THR B C 1
ATOM 8724 O O . THR B 1 499 ? 20.547 26.859 29.062 1 85 499 THR B O 1
ATOM 8727 N N . GLU B 1 500 ? 18.5 27.578 28.5 1 85.44 500 GLU B N 1
ATOM 8728 C CA . GLU B 1 500 ? 18.969 28.281 27.312 1 85.44 500 GLU B CA 1
ATOM 8729 C C . GLU B 1 500 ? 20 29.344 27.672 1 85.44 500 GLU B C 1
ATOM 8731 O O . GLU B 1 500 ? 21.031 29.469 27.016 1 85.44 500 GLU B O 1
ATOM 8736 N N . GLU B 1 501 ? 19.703 30.094 28.719 1 80.31 501 GLU B N 1
ATOM 8737 C CA . GLU B 1 501 ? 20.594 31.156 29.156 1 80.31 501 GLU B CA 1
ATOM 8738 C C . GLU B 1 501 ? 21.938 30.578 29.609 1 80.31 501 GLU B C 1
ATOM 8740 O O . GLU B 1 501 ? 23 31.125 29.281 1 80.31 501 GLU B O 1
ATOM 8745 N N . LEU B 1 502 ? 21.906 29.5 30.344 1 84.56 502 LEU B N 1
ATOM 8746 C CA . LEU B 1 502 ? 23.125 28.859 30.828 1 84.56 502 LEU B CA 1
ATOM 8747 C C . LEU B 1 502 ? 24 28.391 29.672 1 84.56 502 LEU B C 1
ATOM 8749 O O . LEU B 1 502 ? 25.219 28.531 29.703 1 84.56 502 LEU B O 1
ATOM 8753 N N . ILE B 1 503 ? 23.391 27.844 28.719 1 90.12 503 ILE B N 1
ATOM 8754 C CA . ILE B 1 503 ? 24.109 27.344 27.547 1 90.12 503 ILE B CA 1
ATOM 8755 C C . ILE B 1 503 ? 24.75 28.5 26.797 1 90.12 503 ILE B C 1
ATOM 8757 O O . ILE B 1 503 ? 25.922 28.438 26.422 1 90.12 503 ILE B O 1
ATOM 8761 N N . PHE B 1 504 ? 23.984 29.516 26.594 1 86.62 504 PHE B N 1
ATOM 8762 C CA . PHE B 1 504 ? 24.5 30.688 25.875 1 86.62 504 PHE B CA 1
ATOM 8763 C C . PHE B 1 504 ? 25.656 31.312 26.625 1 86.62 504 PHE B C 1
ATOM 8765 O O . PHE B 1 504 ? 26.656 31.703 26.031 1 86.62 504 PHE B O 1
ATOM 8772 N N . GLU B 1 505 ? 25.562 31.391 27.906 1 83.44 505 GLU B N 1
ATOM 8773 C CA . GLU B 1 505 ? 26.625 31.953 28.734 1 83.44 505 GLU B CA 1
ATOM 8774 C C . GLU B 1 505 ? 27.875 31.078 28.703 1 83.44 505 GLU B C 1
ATOM 8776 O O . GLU B 1 505 ? 28.984 31.594 28.641 1 83.44 505 GLU B O 1
ATOM 8781 N N . SER B 1 506 ? 27.625 29.844 28.766 1 88.12 506 SER B N 1
ATOM 8782 C CA . SER B 1 506 ? 28.75 28.922 28.688 1 88.12 506 SER B CA 1
ATOM 8783 C C . SER B 1 506 ? 29.484 29.062 27.359 1 88.12 506 SER B C 1
ATOM 8785 O O . SER B 1 506 ? 30.719 29 27.297 1 88.12 506 SER B O 1
ATOM 8787 N N . LEU B 1 507 ? 28.766 29.203 26.297 1 89.44 507 LEU B N 1
ATOM 8788 C CA . LEU B 1 507 ? 29.344 29.359 24.969 1 89.44 507 LEU B CA 1
ATOM 8789 C C . LEU B 1 507 ? 30.109 30.672 24.859 1 89.44 507 LEU B C 1
ATOM 8791 O O . LEU B 1 507 ? 31.188 30.719 24.266 1 89.44 507 LEU B O 1
ATOM 8795 N N . LYS B 1 508 ? 29.531 31.641 25.406 1 84.62 508 LYS B N 1
ATOM 8796 C CA . LYS B 1 508 ? 30.172 32.969 25.391 1 84.62 508 LYS B CA 1
ATOM 8797 C C . LYS B 1 508 ? 31.484 32.938 26.172 1 84.62 508 LYS B C 1
ATOM 8799 O O . LYS B 1 508 ? 32.469 33.562 25.75 1 84.62 508 LYS B O 1
ATOM 8804 N N . GLU B 1 509 ? 31.469 32.281 27.25 1 83.62 509 GLU B N 1
ATOM 8805 C CA . GLU B 1 509 ? 32.656 32.25 28.109 1 83.62 509 GLU B CA 1
ATOM 8806 C C . GLU B 1 509 ? 33.719 31.344 27.547 1 83.62 509 GLU B C 1
ATOM 8808 O O . GLU B 1 509 ? 34.906 31.688 27.562 1 83.62 509 GLU B O 1
ATOM 8813 N N . LYS B 1 510 ? 33.344 30.281 27.031 1 84.25 510 LYS B N 1
ATOM 8814 C CA . LYS B 1 510 ? 34.281 29.25 26.641 1 84.25 510 LYS B CA 1
ATOM 8815 C C . LYS B 1 510 ? 34.719 29.453 25.188 1 84.25 510 LYS B C 1
ATOM 8817 O O . LYS B 1 510 ? 35.844 29.078 24.812 1 84.25 510 LYS B O 1
ATOM 8822 N N . GLU B 1 511 ? 33.875 30.031 24.422 1 85 511 GLU B N 1
ATOM 8823 C CA . GLU B 1 511 ? 34.188 30.219 23 1 85 511 GLU B CA 1
ATOM 8824 C C . GLU B 1 511 ? 34.125 31.688 22.625 1 85 511 GLU B C 1
ATOM 8826 O O . GLU B 1 511 ? 33.25 32.094 21.844 1 85 511 GLU B O 1
ATOM 8831 N N . LYS B 1 512 ? 35.125 32.406 22.969 1 86.12 512 LYS B N 1
ATOM 8832 C CA . LYS B 1 512 ? 35.125 33.875 22.812 1 86.12 512 LYS B CA 1
ATOM 8833 C C . LYS B 1 512 ? 35.281 34.25 21.344 1 86.12 512 LYS B C 1
ATOM 8835 O O . LYS B 1 512 ? 34.719 35.25 20.891 1 86.12 512 LYS B O 1
ATOM 8840 N N . ASP B 1 513 ? 35.906 33.438 20.625 1 91.12 513 ASP B N 1
ATOM 8841 C CA . ASP B 1 513 ? 36.188 33.75 19.219 1 91.12 513 ASP B CA 1
ATOM 8842 C C . ASP B 1 513 ? 35.094 33.219 18.297 1 91.12 513 ASP B C 1
ATOM 8844 O O . ASP B 1 513 ? 35.125 33.5 17.094 1 91.12 513 ASP B O 1
ATOM 8848 N N . MET B 1 514 ? 34.219 32.5 18.734 1 95 514 MET B N 1
ATOM 8849 C CA . MET B 1 514 ? 33.156 31.922 17.922 1 95 514 MET B CA 1
ATOM 8850 C C . MET B 1 514 ? 32.031 32.938 17.703 1 95 514 MET B C 1
ATOM 8852 O O . MET B 1 514 ? 31.516 33.531 18.641 1 95 514 MET B O 1
ATOM 8856 N N . ALA B 1 515 ? 31.766 33.219 16.438 1 96.25 515 ALA B N 1
ATOM 8857 C CA . ALA B 1 515 ? 30.594 34.031 16.141 1 96.25 515 ALA B CA 1
ATOM 8858 C C . ALA B 1 515 ? 29.312 33.219 16.266 1 96.25 515 ALA B C 1
ATOM 8860 O O . ALA B 1 515 ? 29.266 32.031 15.875 1 96.25 515 ALA B O 1
ATOM 8861 N N . ILE B 1 516 ? 28.297 33.75 16.922 1 95.81 516 ILE B N 1
ATOM 8862 C CA . ILE B 1 516 ? 27.031 33.062 17.109 1 95.81 516 ILE B CA 1
ATOM 8863 C C . ILE B 1 516 ? 25.906 33.875 16.5 1 95.81 516 ILE B C 1
ATOM 8865 O O . ILE B 1 516 ? 25.766 35.062 16.797 1 95.81 516 ILE B O 1
ATOM 8869 N N . ILE B 1 517 ? 25.234 33.312 15.562 1 95.75 517 ILE B N 1
ATOM 8870 C CA . ILE B 1 517 ? 24.016 33.938 15.023 1 95.75 517 ILE B CA 1
ATOM 8871 C C . ILE B 1 517 ? 22.797 33.156 15.516 1 95.75 517 ILE B C 1
ATOM 8873 O O . ILE B 1 517 ? 22.641 31.969 15.18 1 95.75 517 ILE B O 1
ATOM 8877 N N . LEU B 1 518 ? 21.953 33.75 16.234 1 92.81 518 LEU B N 1
ATOM 8878 C CA . LEU B 1 518 ? 20.859 33.031 16.859 1 92.81 518 LEU B CA 1
ATOM 8879 C C . LEU B 1 518 ? 19.516 33.594 16.422 1 92.81 518 LEU B C 1
ATOM 8881 O O . LEU B 1 518 ? 19.359 34.812 16.328 1 92.81 518 LEU B O 1
ATOM 8885 N N . VAL B 1 519 ? 18.688 32.781 15.969 1 90.94 519 VAL B N 1
ATOM 8886 C CA . VAL B 1 519 ? 17.266 33.094 15.766 1 90.94 519 VAL B CA 1
ATOM 8887 C C . VAL B 1 519 ? 16.453 32.562 16.938 1 90.94 519 VAL B C 1
ATOM 8889 O O . VAL B 1 519 ? 16.422 31.344 17.188 1 90.94 519 VAL B O 1
ATOM 8892 N N . SER B 1 520 ? 15.898 33.375 17.781 1 81.81 520 SER B N 1
ATOM 8893 C CA . SER B 1 520 ? 15.125 32.969 18.938 1 81.81 520 SER B CA 1
ATOM 8894 C C . SER B 1 520 ? 13.914 33.875 19.141 1 81.81 520 SER B C 1
ATOM 8896 O O . SER B 1 520 ? 13.883 35 18.641 1 81.81 520 SER B O 1
ATOM 8898 N N . HIS B 1 521 ? 13.039 33.375 19.828 1 72.69 521 HIS B N 1
ATOM 8899 C CA . HIS B 1 521 ? 11.883 34.188 20.219 1 72.69 521 HIS B CA 1
ATOM 8900 C C . HIS B 1 521 ? 11.961 34.562 21.688 1 72.69 521 HIS B C 1
ATOM 8902 O O . HIS B 1 521 ? 11.086 35.281 22.188 1 72.69 521 HIS B O 1
ATOM 8908 N N . ARG B 1 522 ? 13 34.219 22.312 1 75 522 ARG B N 1
ATOM 8909 C CA . ARG B 1 522 ? 13.125 34.469 23.75 1 75 522 ARG B CA 1
ATOM 8910 C C . ARG B 1 522 ? 13.906 35.75 24 1 75 522 ARG B C 1
ATOM 8912 O O . ARG B 1 522 ? 15.07 35.875 23.609 1 75 522 ARG B O 1
ATOM 8919 N N . LEU B 1 523 ? 13.328 36.594 24.734 1 75.75 523 LEU B N 1
ATOM 8920 C CA . LEU B 1 523 ? 13.898 37.906 25 1 75.75 523 LEU B CA 1
ATOM 8921 C C . LEU B 1 523 ? 15.172 37.781 25.828 1 75.75 523 LEU B C 1
ATOM 8923 O O . LEU B 1 523 ? 16.125 38.531 25.625 1 75.75 523 LEU B O 1
ATOM 8927 N N . SER B 1 524 ? 15.164 36.875 26.781 1 74 524 SER B N 1
ATOM 8928 C CA . SER B 1 524 ? 16.297 36.719 27.688 1 74 524 SER B CA 1
ATOM 8929 C C . SER B 1 524 ? 17.578 36.375 26.922 1 74 524 SER B C 1
ATOM 8931 O O . SER B 1 524 ? 18.656 36.844 27.297 1 74 524 SER B O 1
ATOM 8933 N N . THR B 1 525 ? 17.453 35.75 25.875 1 80.06 525 THR B N 1
ATOM 8934 C CA . THR B 1 525 ? 18.594 35.375 25.047 1 80.06 525 THR B CA 1
ATOM 8935 C C . THR B 1 525 ? 18.922 36.438 24.031 1 80.06 525 THR B C 1
ATOM 8937 O O . THR B 1 525 ? 20.078 36.75 23.797 1 80.06 525 THR B O 1
ATOM 8940 N N . ILE B 1 526 ? 17.938 37.062 23.484 1 85.38 526 ILE B N 1
ATOM 8941 C CA . ILE B 1 526 ? 18.094 38.094 22.469 1 85.38 526 ILE B CA 1
ATOM 8942 C C . ILE B 1 526 ? 18.812 39.312 23.047 1 85.38 526 ILE B C 1
ATOM 8944 O O . ILE B 1 526 ? 19.656 39.906 22.375 1 85.38 526 ILE B O 1
ATOM 8948 N N . THR B 1 527 ? 18.469 39.625 24.297 1 84.19 527 THR B N 1
ATOM 8949 C CA . THR B 1 527 ? 19.016 40.812 24.922 1 84.19 527 THR B CA 1
ATOM 8950 C C . THR B 1 527 ? 20.5 40.656 25.203 1 84.19 527 THR B C 1
ATOM 8952 O O . THR B 1 527 ? 21.219 41.656 25.406 1 84.19 527 THR B O 1
ATOM 8955 N N . LYS B 1 528 ? 21 39.469 25.141 1 83.44 528 LYS B N 1
ATOM 8956 C CA . LYS B 1 528 ? 22.406 39.219 25.453 1 83.44 528 LYS B CA 1
ATOM 8957 C C . LYS B 1 528 ? 23.266 39.312 24.203 1 83.44 528 LYS B C 1
ATOM 8959 O O . LYS B 1 528 ? 24.5 39.25 24.281 1 83.44 528 LYS B O 1
ATOM 8964 N N . ALA B 1 529 ? 22.719 39.438 23.078 1 90.31 529 ALA B N 1
ATOM 8965 C CA . ALA B 1 529 ? 23.453 39.562 21.828 1 90.31 529 ALA B CA 1
ATOM 8966 C C . ALA B 1 529 ? 24.125 40.938 21.719 1 90.31 529 ALA B C 1
ATOM 8968 O O . ALA B 1 529 ? 23.656 41.906 22.297 1 90.31 529 ALA B O 1
ATOM 8969 N N . ASP B 1 530 ? 25.234 40.938 20.969 1 90.69 530 ASP B N 1
ATOM 8970 C CA . ASP B 1 530 ? 25.938 42.188 20.734 1 90.69 530 ASP B CA 1
ATOM 8971 C C . ASP B 1 530 ? 25.172 43.094 19.781 1 90.69 530 ASP B C 1
ATOM 8973 O O . ASP B 1 530 ? 25.25 44.312 19.875 1 90.69 530 ASP B O 1
ATOM 8977 N N . LYS B 1 531 ? 24.562 42.5 18.875 1 94.44 531 LYS B N 1
ATOM 8978 C CA . LYS B 1 531 ? 23.797 43.188 17.859 1 94.44 531 LYS B CA 1
ATOM 8979 C C . LYS B 1 531 ? 22.547 42.406 17.469 1 94.44 531 LYS B C 1
ATOM 8981 O O . LYS B 1 531 ? 22.562 41.188 17.422 1 94.44 531 LYS B O 1
ATOM 8986 N N . ILE B 1 532 ? 21.469 43.156 17.297 1 94.88 532 ILE B N 1
ATOM 8987 C CA . ILE B 1 532 ? 20.203 42.562 16.891 1 94.88 532 ILE B CA 1
ATOM 8988 C C . ILE B 1 532 ? 19.812 43.062 15.5 1 94.88 532 ILE B C 1
ATOM 8990 O O . ILE B 1 532 ? 19.844 44.281 15.242 1 94.88 532 ILE B O 1
ATOM 8994 N N . TYR B 1 533 ? 19.547 42.219 14.594 1 95.5 533 TYR B N 1
ATOM 8995 C CA . TYR B 1 533 ? 18.953 42.562 13.305 1 95.5 533 TYR B CA 1
ATOM 8996 C C . TYR B 1 533 ? 17.469 42.25 13.281 1 95.5 533 TYR B C 1
ATOM 8998 O O . TYR B 1 533 ? 17.062 41.094 13.477 1 95.5 533 TYR B O 1
ATOM 9006 N N . PHE B 1 534 ? 16.656 43.219 13.07 1 94.81 534 PHE B N 1
ATOM 9007 C CA . PHE B 1 534 ? 15.203 43.062 13.016 1 94.81 534 PHE B CA 1
ATOM 9008 C C . PHE B 1 534 ? 14.727 42.906 11.578 1 94.81 534 PHE B C 1
ATOM 9010 O O . PHE B 1 534 ? 14.922 43.812 10.75 1 94.81 534 PHE B O 1
ATOM 9017 N N . MET B 1 535 ? 14.125 41.719 11.359 1 93.5 535 MET B N 1
ATOM 9018 C CA . MET B 1 535 ? 13.68 41.406 10 1 93.5 535 MET B CA 1
ATOM 9019 C C . MET B 1 535 ? 12.164 41.5 9.883 1 93.5 535 MET B C 1
ATOM 9021 O O . MET B 1 535 ? 11.445 41.062 10.789 1 93.5 535 MET B O 1
ATOM 9025 N N . ALA B 1 536 ? 11.711 42.094 8.789 1 90.81 536 ALA B N 1
ATOM 9026 C CA . ALA B 1 536 ? 10.297 42.156 8.422 1 90.81 536 ALA B CA 1
ATOM 9027 C C . ALA B 1 536 ? 10.117 42.062 6.91 1 90.81 536 ALA B C 1
ATOM 9029 O O . ALA B 1 536 ? 10.867 42.688 6.156 1 90.81 536 ALA B O 1
ATOM 9030 N N . ASN B 1 537 ? 9.172 41.25 6.527 1 88.75 537 ASN B N 1
ATOM 9031 C CA . ASN B 1 537 ? 8.805 41.094 5.125 1 88.75 537 ASN B CA 1
ATOM 9032 C C . ASN B 1 537 ? 10.016 40.781 4.258 1 88.75 537 ASN B C 1
ATOM 9034 O O . ASN B 1 537 ? 10.18 41.344 3.168 1 88.75 537 ASN B O 1
ATOM 9038 N N . GLY B 1 538 ? 10.977 40.062 4.809 1 92.62 538 GLY B N 1
ATOM 9039 C CA . GLY B 1 538 ? 12.102 39.562 4.047 1 92.62 538 GLY B CA 1
ATOM 9040 C C . GLY B 1 538 ? 13.266 40.531 3.975 1 92.62 538 GLY B C 1
ATOM 9041 O O . GLY B 1 538 ? 14.227 40.312 3.236 1 92.62 538 GLY B O 1
ATOM 9042 N N . THR B 1 539 ? 13.172 41.656 4.66 1 94.69 539 THR B N 1
ATOM 9043 C CA . THR B 1 539 ? 14.227 42.656 4.664 1 94.69 539 THR B CA 1
ATOM 9044 C C . THR B 1 539 ? 14.688 42.969 6.086 1 94.69 539 THR B C 1
ATOM 9046 O O . THR B 1 539 ? 13.969 42.688 7.047 1 94.69 539 THR B O 1
ATOM 9049 N N . ILE B 1 540 ? 15.898 43.406 6.219 1 95.38 540 ILE B N 1
ATOM 9050 C CA . ILE B 1 540 ? 16.359 43.938 7.5 1 95.38 540 ILE B CA 1
ATOM 9051 C C . ILE B 1 540 ? 15.898 45.375 7.668 1 95.38 540 ILE B C 1
ATOM 9053 O O . ILE B 1 540 ? 16.375 46.281 6.961 1 95.38 540 ILE B O 1
ATOM 9057 N N . VAL B 1 541 ? 15.062 45.625 8.562 1 93.88 541 VAL B N 1
ATOM 9058 C CA . VAL B 1 541 ? 14.406 46.938 8.727 1 93.88 541 VAL B CA 1
ATOM 9059 C C . VAL B 1 541 ? 15.242 47.812 9.633 1 93.88 541 VAL B C 1
ATOM 9061 O O . VAL B 1 541 ? 15.227 49.031 9.492 1 93.88 541 VAL B O 1
ATOM 9064 N N . ASP B 1 542 ? 15.75 47.156 10.633 1 94.06 542 ASP B N 1
ATOM 9065 C CA . ASP B 1 542 ? 16.531 47.938 11.594 1 94.06 542 ASP B CA 1
ATOM 9066 C C . ASP B 1 542 ? 17.578 47.031 12.273 1 94.06 542 ASP B C 1
ATOM 9068 O O . ASP B 1 542 ? 17.516 45.812 12.172 1 94.06 542 ASP B O 1
ATOM 9072 N N . SER B 1 543 ? 18.656 47.688 12.852 1 95.06 543 SER B N 1
ATOM 9073 C CA . SER B 1 543 ? 19.688 46.969 13.594 1 95.06 543 SER B CA 1
ATOM 9074 C C . SER B 1 543 ? 20.203 47.781 14.766 1 95.06 543 SER B C 1
ATOM 9076 O O . SER B 1 543 ? 20.188 49.031 14.727 1 95.06 543 SER B O 1
ATOM 9078 N N . GLY B 1 544 ? 20.547 47.156 15.797 1 92.94 544 GLY B N 1
ATOM 9079 C CA . GLY B 1 544 ? 21.062 47.781 16.984 1 92.94 544 GLY B CA 1
ATOM 9080 C C . GLY B 1 544 ? 20.922 46.938 18.234 1 92.94 544 GLY B C 1
ATOM 9081 O O . GLY B 1 544 ? 20.75 45.719 18.156 1 92.94 544 GLY B O 1
ATOM 9082 N N . SER B 1 545 ? 21.109 47.531 19.406 1 90.19 545 SER B N 1
ATOM 9083 C CA . SER B 1 545 ? 20.891 46.844 20.672 1 90.19 545 SER B CA 1
ATOM 9084 C C . SER B 1 545 ? 19.406 46.781 21 1 90.19 545 SER B C 1
ATOM 9086 O O . SER B 1 545 ? 18.594 47.469 20.391 1 90.19 545 SER B O 1
ATOM 9088 N N . HIS B 1 546 ? 19.141 45.938 21.953 1 87.5 546 HIS B N 1
ATOM 9089 C CA . HIS B 1 546 ? 17.75 45.781 22.344 1 87.5 546 HIS B CA 1
ATOM 9090 C C . HIS B 1 546 ? 17.141 47.125 22.766 1 87.5 546 HIS B C 1
ATOM 9092 O O . HIS B 1 546 ? 16.047 47.469 22.328 1 87.5 546 HIS B O 1
ATOM 9098 N N . ILE B 1 547 ? 17.906 47.781 23.516 1 85.69 547 ILE B N 1
ATOM 9099 C CA . ILE B 1 547 ? 17.422 49.062 24.078 1 85.69 547 ILE B CA 1
ATOM 9100 C C . ILE B 1 547 ? 17.234 50.062 22.953 1 85.69 547 ILE B C 1
ATOM 9102 O O . ILE B 1 547 ? 16.219 50.75 22.906 1 85.69 547 ILE B O 1
ATOM 9106 N N . GLU B 1 548 ? 18.156 50.094 22.094 1 90.19 548 GLU B N 1
ATOM 9107 C CA . GLU B 1 548 ? 18.094 51.031 20.969 1 90.19 548 GLU B CA 1
ATOM 9108 C C . GLU B 1 548 ? 16.891 50.75 20.062 1 90.19 548 GLU B C 1
ATOM 9110 O O . GLU B 1 548 ? 16.156 51.656 19.688 1 90.19 548 GLU B O 1
ATOM 9115 N N . LEU B 1 549 ? 16.734 49.531 19.781 1 90.12 549 LEU B N 1
ATOM 9116 C CA . LEU B 1 549 ? 15.664 49.125 18.859 1 90.12 549 LEU B CA 1
ATOM 9117 C C . LEU B 1 549 ? 14.297 49.312 19.516 1 90.12 549 LEU B C 1
ATOM 9119 O O . LEU B 1 549 ? 13.328 49.656 18.844 1 90.12 549 LEU B O 1
ATOM 9123 N N . TYR B 1 550 ? 14.242 49 20.797 1 85.94 550 TYR B N 1
ATOM 9124 C CA . TYR B 1 550 ? 12.992 49.156 21.516 1 85.94 550 TYR B CA 1
ATOM 9125 C C . TYR B 1 550 ? 12.547 50.594 21.547 1 85.94 550 TYR B C 1
ATOM 9127 O O . TYR B 1 550 ? 11.344 50.875 21.5 1 85.94 550 TYR B O 1
ATOM 9135 N N . GLN B 1 551 ? 13.438 51.531 21.547 1 85.38 551 GLN B N 1
ATOM 9136 C CA . GLN B 1 551 ? 13.141 52.938 21.609 1 85.38 551 GLN B CA 1
ATOM 9137 C C . GLN B 1 551 ? 12.812 53.5 20.234 1 85.38 551 GLN B C 1
ATOM 9139 O O . GLN B 1 551 ? 11.898 54.312 20.078 1 85.38 551 GLN B O 1
ATOM 9144 N N . LYS B 1 552 ? 13.445 53.031 19.297 1 88.31 552 LYS B N 1
ATOM 9145 C CA . LYS B 1 552 ? 13.406 53.719 18 1 88.31 552 LYS B CA 1
ATOM 9146 C C . LYS B 1 552 ? 12.383 53.062 17.078 1 88.31 552 LYS B C 1
ATOM 9148 O O . LYS B 1 552 ? 11.898 53.688 16.125 1 88.31 552 LYS B O 1
ATOM 9153 N N . ASN B 1 553 ? 12.141 51.844 17.328 1 88.31 553 ASN B N 1
ATOM 9154 C CA . ASN B 1 553 ? 11.352 51.094 16.344 1 88.31 553 ASN B CA 1
ATOM 9155 C C . ASN B 1 553 ? 10.047 50.594 16.938 1 88.31 553 ASN B C 1
ATOM 9157 O O . ASN B 1 553 ? 10.07 49.688 17.797 1 88.31 553 ASN B O 1
ATOM 9161 N N . GLU B 1 554 ? 8.961 50.969 16.391 1 86.31 554 GLU B N 1
ATOM 9162 C CA . GLU B 1 554 ? 7.645 50.594 16.906 1 86.31 554 GLU B CA 1
ATOM 9163 C C . GLU B 1 554 ? 7.312 49.156 16.609 1 86.31 554 GLU B C 1
ATOM 9165 O O . GLU B 1 554 ? 6.734 48.438 17.438 1 86.31 554 GLU B O 1
ATOM 9170 N N . SER B 1 555 ? 7.664 48.75 15.461 1 83.69 555 SER B N 1
ATOM 9171 C CA . SER B 1 555 ? 7.375 47.375 15.078 1 83.69 555 SER B CA 1
ATOM 9172 C C . SER B 1 555 ? 8.133 46.375 15.945 1 83.69 555 SER B C 1
ATOM 9174 O O . SER B 1 555 ? 7.613 45.312 16.266 1 83.69 555 SER B O 1
ATOM 9176 N N . TYR B 1 556 ? 9.273 46.719 16.266 1 87.44 556 TYR B N 1
ATOM 9177 C CA . TYR B 1 556 ? 10.078 45.906 17.172 1 87.44 556 TYR B CA 1
ATOM 9178 C C . TYR B 1 556 ? 9.438 45.844 18.547 1 87.44 556 TYR B C 1
ATOM 9180 O O . TYR B 1 556 ? 9.367 44.75 19.141 1 87.44 556 TYR B O 1
ATOM 9188 N N . ARG B 1 557 ? 8.977 46.906 19.016 1 82.31 557 ARG B N 1
ATOM 9189 C CA . ARG B 1 557 ? 8.305 46.969 20.297 1 82.31 557 ARG B CA 1
ATOM 9190 C C . ARG B 1 557 ? 7.059 46.094 20.312 1 82.31 557 ARG B C 1
ATOM 9192 O O . ARG B 1 557 ? 6.785 45.406 21.297 1 82.31 557 ARG B O 1
ATOM 9199 N N . GLU B 1 558 ? 6.477 46.188 19.281 1 75.44 558 GLU B N 1
ATOM 9200 C CA . GLU B 1 558 ? 5.234 45.438 19.172 1 75.44 558 GLU B CA 1
ATOM 9201 C C . GLU B 1 558 ? 5.496 43.938 19.203 1 75.44 558 GLU B C 1
ATOM 9203 O O . GLU B 1 558 ? 4.707 43.156 19.75 1 75.44 558 GLU B O 1
ATOM 9208 N N . LEU B 1 559 ? 6.504 43.531 18.516 1 74.94 559 LEU B N 1
ATOM 9209 C CA . LEU B 1 559 ? 6.871 42.125 18.484 1 74.94 559 LEU B CA 1
ATOM 9210 C C . LEU B 1 559 ? 7.105 41.594 19.891 1 74.94 559 LEU B C 1
ATOM 9212 O O . LEU B 1 559 ? 6.699 40.469 20.203 1 74.94 559 LEU B O 1
ATOM 9216 N N . PHE B 1 560 ? 7.773 42.344 20.734 1 71.31 560 PHE B N 1
ATOM 9217 C CA . PHE B 1 560 ? 8.133 41.875 22.078 1 71.31 560 PHE B CA 1
ATOM 9218 C C . PHE B 1 560 ? 7 42.125 23.062 1 71.31 560 PHE B C 1
ATOM 9220 O O . PHE B 1 560 ? 6.871 41.406 24.062 1 71.31 560 PHE B O 1
ATOM 9227 N N . LYS B 1 561 ? 6.352 43.094 22.828 1 59.91 561 LYS B N 1
ATOM 9228 C CA . LYS B 1 561 ? 5.164 43.281 23.656 1 59.91 561 LYS B CA 1
ATOM 9229 C C . LYS B 1 561 ? 4.234 42.062 23.531 1 59.91 561 LYS B C 1
ATOM 9231 O O . LYS B 1 561 ? 3.67 41.594 24.531 1 59.91 561 LYS B O 1
ATOM 9236 N N . LYS B 1 562 ? 4.266 41.625 22.375 1 50.06 562 LYS B N 1
ATOM 9237 C CA . LYS B 1 562 ? 3.453 40.438 22.094 1 50.06 562 LYS B CA 1
ATOM 9238 C C . LYS B 1 562 ? 4.047 39.188 22.766 1 50.06 562 LYS B C 1
ATOM 9240 O O . LYS B 1 562 ? 3.311 38.344 23.281 1 50.06 562 LYS B O 1
ATOM 9245 N N . GLN B 1 563 ? 5.316 39.062 22.672 1 51.97 563 GLN B N 1
ATOM 9246 C CA . GLN B 1 563 ? 6.043 37.906 23.203 1 51.97 563 GLN B CA 1
ATOM 9247 C C . GLN B 1 563 ? 6.121 37.969 24.719 1 51.97 563 GLN B C 1
ATOM 9249 O O . GLN B 1 563 ? 6.078 36.938 25.391 1 51.97 563 GLN B O 1
ATOM 9254 N N . TYR B 1 564 ? 6.457 39.25 25.297 1 45.53 564 TYR B N 1
ATOM 9255 C CA . TYR B 1 564 ? 6.492 39.406 26.734 1 45.53 564 TYR B CA 1
ATOM 9256 C C . TYR B 1 564 ? 5.172 39 27.375 1 45.53 564 TYR B C 1
ATOM 9258 O O . TYR B 1 564 ? 5.152 38.406 28.469 1 45.53 564 TYR B O 1
ATOM 9266 N N . VAL B 1 565 ? 4.207 39.344 26.703 1 41.31 565 VAL B N 1
ATOM 9267 C CA . VAL B 1 565 ? 2.91 38.938 27.234 1 41.31 565 VAL B CA 1
ATOM 9268 C C . VAL B 1 565 ? 2.775 37.406 27.188 1 41.31 565 VAL B C 1
ATOM 9270 O O . VAL B 1 565 ? 2.193 36.812 28.078 1 41.31 565 VAL B O 1
ATOM 9273 N N . LYS B 1 566 ? 3.32 36.812 26.25 1 43.88 566 LYS B N 1
ATOM 9274 C CA . LYS B 1 566 ? 3.283 35.344 26.125 1 43.88 566 LYS B CA 1
ATOM 9275 C C . LYS B 1 566 ? 4.203 34.688 27.156 1 43.88 566 LYS B C 1
ATOM 9277 O O . LYS B 1 566 ? 3.85 33.656 27.75 1 43.88 566 LYS B O 1
ATOM 9282 N N . ASP B 1 567 ? 5.434 35.125 27.281 1 45.16 567 ASP B N 1
ATOM 9283 C CA . ASP B 1 567 ? 6.402 34.594 28.234 1 45.16 567 ASP B CA 1
ATOM 9284 C C . ASP B 1 567 ? 5.926 34.75 29.672 1 45.16 567 ASP B C 1
ATOM 9286 O O . ASP B 1 567 ? 6.176 33.906 30.516 1 45.16 567 ASP B O 1
ATOM 9290 N N . ALA B 1 568 ? 5.406 35.812 30.031 1 42.81 568 ALA B N 1
ATOM 9291 C CA . ALA B 1 568 ? 4.836 36 31.359 1 42.81 568 ALA B CA 1
ATOM 9292 C C . ALA B 1 568 ? 3.703 35.031 31.625 1 42.81 568 ALA B C 1
ATOM 9294 O O . ALA B 1 568 ? 3.494 34.594 32.781 1 42.81 568 ALA B O 1
ATOM 9295 N N . GLN B 1 569 ? 3.102 34.562 30.672 1 36.62 569 GLN B N 1
ATOM 9296 C CA . GLN B 1 569 ? 2.016 33.594 30.859 1 36.62 569 GLN B CA 1
ATOM 9297 C C . GLN B 1 569 ? 2.555 32.156 30.984 1 36.62 569 GLN B C 1
ATOM 9299 O O . GLN B 1 569 ? 1.955 31.344 31.672 1 36.62 569 GLN B O 1
ATOM 9304 N N . ASN B 1 570 ? 3.598 31.812 30.312 1 37.72 570 ASN B N 1
ATOM 9305 C CA . ASN B 1 570 ? 4.203 30.484 30.438 1 37.72 570 ASN B CA 1
ATOM 9306 C C . ASN B 1 570 ? 4.996 30.359 31.75 1 37.72 570 ASN B C 1
ATOM 9308 O O . ASN B 1 570 ? 5.289 29.25 32.188 1 37.72 570 ASN B O 1
ATOM 9312 N N . ASP B 1 571 ? 5.664 31.359 32.188 1 34.12 571 ASP B N 1
ATOM 9313 C CA . ASP B 1 571 ? 6.363 31.281 33.469 1 34.12 571 ASP B CA 1
ATOM 9314 C C . ASP B 1 571 ? 5.379 31.203 34.625 1 34.12 571 ASP B C 1
ATOM 9316 O O . ASP B 1 571 ? 5.777 30.984 35.781 1 34.12 571 ASP B O 1
ATOM 9320 N N . ARG B 1 572 ? 4.121 31.609 34.438 1 34.53 572 ARG B N 1
ATOM 9321 C CA . ARG B 1 572 ? 3.225 31.312 35.562 1 34.53 572 ARG B CA 1
ATOM 9322 C C . ARG B 1 572 ? 2.658 29.906 35.438 1 34.53 572 ARG B C 1
ATOM 9324 O O . ARG B 1 572 ? 2.281 29.469 34.375 1 34.53 572 ARG B O 1
#

Nearest PDB structures (foldseek):
  6v9z-assembly1_B  TM=8.493E-01  e=1.272E-30  Acetivibrio thermocellus ATCC 27405
  4s0f-assembly1_A  TM=7.518E-01  e=1.911E-28  Acetivibrio thermocellus ATCC 27405
  7rit-assembly1_B  TM=7.720E-01  e=1.504E-20  Acinetobacter baumannii
  7met-assembly1_A  TM=5.982E-01  e=4.711E-22  Acinetobacter baumannii
  9baa-assembly1_A  TM=8.770E-01  e=2.630E-13  Acetivibrio thermocellus ATCC 27405

pLDDT: mean 89.12, std 8.92, range [34.12, 97.44]

Sequence (1144 aa):
MKYKHALYFLWEEVSRFKKELFINFILIFSSIPLVAVTPFLIENLMQEITTINDGQGMKNALITAILILVIYSFTRFIWFFCDYHGDILKLLVKGNLREKLYLKVLKLPASYHKRKPSGELMARFTSDIDIVGEEALFFTSVFQAIAEFSVGCYVAFKLNTYLAIIFVCSLPIYLLCQKQFKPKMESMSLLEREANDNVVKSIEEGINSAIIIRLLEKTAYFYHLFQNKIRNWHNSMKNKSFYEKLYNSITMYIEEGLPIIILCIGAILSMRGLVDIPTLIAFFTFVGRLYVPVWNLAFLFTTTPAAFPSINRIETLLNQEEEKVRKGKPFPKEFTIDFHDVFFSYEENNYILKNINLQINKGEKIAIVGSTGTGKSTLLLLLTELYKPQRGEILLNKLKLSQYDLLDLRRNIKYVEGSPFIFNASIEENILLGEKVEKSTINEILEITQLTEFSESLNKNCLLLSSGQRQRVNLARTLLHPPKVLLLDEATSAMDSHTEELIFESLKEKEKDMAIILVSHRLSTITKADKIYFMANGTIVDSGSHIELYQKNESYRELFKKQYVKDAQNDRMKYKHALYFLWEEVSRFKKELFINFILIFSSIPLVAVTPFLIENLMQEITTINDGQGMKNALITAILILVIYSFTRFIWFFCDYHGDILKLLVKGNLREKLYLKVLKLPASYHKRKPSGELMARFTSDIDIVGEEALFFTSVFQAIAEFSVGCYVAFKLNTYLAIIFVCSLPIYLLCQKQFKPKMESMSLLEREANDNVVKSIEEGINSAIIIRLLEKTAYFYHLFQNKIRNWHNSMKNKSFYEKLYNSITMYIEEGLPIIILCIGAILSMRGLVDIPTLIAFFTFVGRLYVPVWNLAFLFTTTPAAFPSINRIETLLNQEEEKVRKGKPFPKEFTIDFHDVFFSYEENNYILKNINLQINKGEKIAIVGSTGTGKSTLLLLLTELYKPQRGEILLNKLKLSQYDLLDLRRNIKYVEGSPFIFNASIEENILLGEKVEKSTINEILEITQLTEFSESLNKNCLLLSSGQRQRVNLARTLLHPPKVLLLDEATSAMDSHTEELIFESLKEKEKDMAIILVSHRLSTITKADKIYFMANGTIVDSGSHIELYQKNESYRELFKKQYVKDAQNDR

InterPro domains:
  IPR003439 ABC transporter-like, ATP-binding domain [PF00005] (353-493)
  IPR003439 ABC transporter-like, ATP-binding domain [PS50893] (337-562)
  IPR003593 AAA+ ATPase domain [SM00382] (362-539)
  IPR011527 ABC transporter type 1, transmembrane domain [PF00664] (21-290)
  IPR011527 ABC transporter type 1, transmembrane domain [PS50929] (22-306)
  IPR017871 ABC transporter-like, conserved site [PS00211] (465-479)
  IPR027417 P-loop containing nucleoside triphosphate hydrolase [G3DSA:3.40.50.300] (332-572)
  IPR027417 P-loop containing nucleoside triphosphate hydrolase [SSF52540] (331-564)
  IPR036640 ABC transporter type 1, transmembrane domain superfamily [G3DSA:1.20.1560.10] (2-324)
  IPR036640 ABC transporter type 1, transmembrane domain superfamily [SSF90123] (10-323)
  IPR039421 Type 1 protein exporter [PTHR43394] (18-563)

Foldseek 3Di:
DDPVVLVVLLCVLLVVCVVLVVLLLVLLVVLQVLLLCLLVLLLVLVVLVPPPPDPVSVVVNVVSVVVNVVSVVVSVVSVVVSVVSLVVSLVSSLVVLLVLLVVLVVFAFPLVPVVDDPVVSVCLSPVLSNLSSVCSCVVVLLVSLVSNLVSLLVSLVVLAVVLSVLLVVLVVVLVVLCVPLVVVLVVLVVQLVVLVVVLVVLVVVCVVCVVVCVVVPNPVVSVVVSVVSVVSSVVSVVSSVVSVVVSVVVNVCSLVVSLVVSLVVLVVCVVVVRHPPSSNVSSSVSSNVSCVSVVSVVVSVVSVVVSSVSSVVSVVSSPRDGDDQDAAAAADPWKKKWWAQFWADSDPPDTLAGGATDMFGFLFEEEEEEDPSSCLVVVLVVQLVSDDTPDTAMDIRNHGPNRHGNVNSCLQEDEAAQQDDFDFFFLVCLQQVPPDDDLVLLCVLCVLLVVNVCNPPRRDTLVPDDSQNRLSSSSSSSPSRPHREYEAHNSRVRPDPVSVLSNLVSCCVVPRRRYYYHYHLDPSNNQPGQKYFYTDNNYGPDMDHPVVCCVPPPVSVVSVVVSVVVVVVVVD/DDPVVLVVLLCVLLVVCVVLVVLLLVLLVVLQVLLLCLLVLLLVLVVLVPPPPDPVSVVVNVVSVVVNVVSVVVSVVSVVVSVVSLVVSLVSSLVVLLVLLVVLVVFAFPLVPVVDDPVVSVCLSPVLSNLSSVCSCVVVLLVSLVSNLVSLLVSLCVLAVVLSVLLVVLVVVLVVLCVPLVVVLVVLVVQLVVLVVVLVVLVVVCVVCVVVCVVVVPPVVSVVVSVVSVVSSVVSVVSSVVSVVVSVVVNCCSLVVSLVVSLVVLVVCVVVVRHPPSSNVSSSVSSNVSCVSVVSVVVSVVSVVVSSVSSVVSVVSSPRDGDDQDAAAAADPFKKKWWAQFWADSDPPDTLAGGATDMFGFLFEEEEDEDPSSCLVVVLVVQLVSDDTPDTAMDIRNHGPNRHGNVNSCLQEDEAAQQDDFDWFFLVCLQQVPPDDDLVLLCVLCVLLVVNVCNPPRRDTCVPDDSQNRLSSSSSSSPSRPHREYEAHNSRVRPDPVSVLSNLVSCCVVPSRRYYYHYHLDPSNNQPGQKYFYTDNNYGPDMDHPVVCCVPPPVSVVSVVVSVVVVVVVVD

Solvent-accessible surface area (backbone atoms only — not comparable to full-atom values): 58985 Å² total; per-residue (Å²): 134,61,72,66,59,50,51,49,54,50,46,57,55,46,59,71,42,49,66,51,52,48,51,35,50,50,40,52,60,61,38,47,60,57,61,59,46,46,38,58,48,46,19,51,36,41,42,30,57,71,69,38,86,45,78,65,29,49,56,53,33,51,53,44,34,50,49,51,53,49,48,50,51,50,43,48,53,43,48,35,51,32,53,35,44,47,49,49,45,24,48,51,40,34,50,50,51,44,52,52,48,51,54,46,58,47,39,41,37,55,68,54,60,72,71,44,57,68,67,60,56,47,41,48,63,46,60,28,34,51,49,44,20,67,51,54,50,49,66,59,49,52,49,47,23,54,50,49,40,54,52,42,52,50,47,37,46,69,70,37,55,72,62,31,49,55,54,59,58,47,45,61,55,52,51,48,49,48,65,62,38,46,59,54,28,51,53,31,45,51,52,24,51,52,33,44,49,52,41,52,50,51,49,53,51,46,65,76,35,19,64,58,35,46,60,65,67,39,53,68,52,54,48,51,54,49,51,51,38,46,50,52,26,48,53,32,42,52,54,20,43,46,42,43,37,50,45,51,43,53,53,46,44,53,54,65,39,44,36,56,50,47,46,40,52,41,49,56,37,28,73,72,70,75,37,54,70,28,51,45,51,19,47,42,73,44,50,54,61,54,49,50,31,55,51,50,49,54,47,49,69,58,53,51,64,68,29,39,64,37,46,48,52,50,50,53,60,70,65,48,72,57,56,78,87,45,84,48,44,74,70,63,95,75,50,37,38,35,37,42,50,25,24,31,50,95,48,91,93,49,67,43,32,45,57,32,66,52,77,44,47,68,31,39,33,34,23,45,37,59,60,90,87,26,35,68,65,58,58,57,42,43,74,58,60,65,46,76,61,80,36,56,47,48,23,49,68,87,33,54,58,86,53,30,15,45,67,50,42,30,58,32,36,38,79,38,56,51,77,56,84,74,66,98,39,25,43,48,49,64,37,42,65,83,57,87,70,58,68,66,60,53,51,50,40,25,54,45,44,69,44,56,88,34,71,87,45,37,74,42,53,44,80,76,46,53,70,34,53,41,28,31,44,46,49,33,30,56,51,72,58,70,36,50,30,40,36,31,39,35,35,54,67,65,40,55,70,66,59,45,46,52,28,52,50,41,43,53,70,74,37,56,62,31,16,35,41,35,33,59,87,48,62,83,56,50,62,68,30,70,33,34,40,36,34,50,90,16,25,70,77,45,72,37,41,62,69,56,38,51,70,73,31,66,69,55,35,51,56,45,55,55,42,52,56,48,51,60,53,68,74,95,134,60,72,67,58,50,49,49,54,50,46,57,56,45,57,72,43,48,67,53,52,48,50,36,50,51,39,51,60,60,40,49,60,57,61,60,46,46,38,57,47,46,18,50,34,42,43,31,57,72,70,38,88,45,78,65,28,49,55,53,32,50,52,42,35,50,50,49,52,50,50,51,53,49,42,49,52,41,48,36,51,32,52,37,45,47,49,50,45,26,49,51,39,33,48,50,50,45,50,52,49,51,54,46,57,46,38,41,38,55,68,52,60,71,70,45,58,68,67,60,58,48,40,48,62,45,60,29,36,51,49,44,20,68,52,56,51,49,66,60,49,52,48,48,24,53,49,49,38,54,52,42,52,49,46,36,45,68,70,38,56,72,64,32,49,54,53,58,60,48,46,60,54,53,52,49,49,47,66,64,39,47,59,54,26,51,52,31,46,50,52,24,52,52,33,44,49,52,41,53,51,50,49,53,51,46,66,75,35,20,66,58,35,46,60,65,68,40,55,68,52,56,48,51,55,48,51,51,38,46,50,51,26,48,53,32,42,52,54,21,42,46,42,43,37,49,46,51,43,53,54,45,44,53,56,67,40,42,36,54,50,46,47,39,53,40,48,56,37,30,73,72,69,76,35,54,69,28,50,46,53,18,46,42,74,44,50,55,61,53,50,48,30,57,51,52,49,55,47,49,67,58,53,52,65,67,28,39,63,38,45,50,53,50,49,54,60,69,66,48,74,58,57,79,87,45,85,47,43,72,70,64,93,75,48,38,39,36,37,44,50,25,23,32,50,95,48,90,92,50,67,43,31,44,58,32,65,52,76,47,46,66,30,38,33,35,22,46,37,58,60,90,87,26,34,68,65,57,57,56,42,43,73,58,60,66,46,76,60,80,36,54,48,48,23,49,68,87,33,53,57,84,54,30,14,46,69,49,42,28,57,32,37,37,80,37,56,51,76,56,84,74,67,97,40,25,44,47,48,64,38,43,65,83,57,88,70,58,68,67,59,52,52,51,39,24,55,45,43,70,44,55,89,36,72,87,45,37,73,42,51,45,83,76,47,52,71,35,55,41,28,31,43,45,49,33,29,56,51,74,56,70,36,51,29,39,35,31,40,35,34,55,68,65,40,54,70,65,60,46,46,51,30,54,50,42,44,54,69,73,38,56,63,31,16,34,42,35,34,60,87,50,62,82,58,49,63,69,30,72,34,34,39,36,35,51,89,15,24,68,76,47,73,37,40,62,69,54,37,51,72,73,30,67,68,57,34,50,56,44,55,54,41,52,56,49,50,59,53,67,75,96

Organism: Petrotoga mobilis (strain DSM 10674 / SJ95) (NCBI:txid403833)

Secondary structure (DSSP, 8-state):
--HHHHHHHHHHHHHTTHHHHHHHHHHHHHHHHHHHHHHHHHHHHHHHHHH--SHHHHHHHHHHHHHHHHHHHHHHHHHHHHHHHHHHHHHHHHHHHHHHHHHHHHHS-HHHHHHS-HHHHHHIIIIIHHHHHHGGGHHHHHHHHHHHHHHHHHHHHHH-HHHHHHHHHHHHHHHHHHHHHHHHHHHHHHHHHHHHHHHHHHHHHHHHTHHHHHHTT-HHHHHHHHHHHHHHHHHHHHHHHHHHHHHHHHHHHHHHHHHHHHHHHHHHHHHTTSS-HHHHHHHHHHHGGGGHHHHHHHHHHHHHHHHHHHHHHHHHHHTSPPPP----BPPPSS-EEEEEEEEE-SSTT--SEEEEEEEEETT-EEEEEE-TTSSHHHHHHHTTTSS--SEEEEEETTEEGGGB-HHHHHHHEEEE-SS----SSBHHHHHHTT----HHHHHHHHHHTT-GGGTT-TTSBGGGS-HHHHHHHHHHHHHTS--SEEEEESTTTTS-HHHHHHHHHHHHHH-TT-EEEEE-S-HHHHTTSSEEEEEETTEEEEEE-HHHHHHH-HHHHHHHHHHHHHHHHH--/--HHHHHHHHHHHHHTTHHHHHHHHHHHHHHHHHHHHHHHHHHHHHHHHHH--SHHHHHHHHHHHHHHHHHHHHHHHHHHHHHHHHHHHHHHHHHHHHHHHHHHHHHS-HHHHHHS-HHHHHHIIIIIHHHHHHGGGHHHHHHHHHHHHHHHHHHHHHH-HHHHHHHHHHHHHHHHHHHHHHHHHHHHHHHHHHHHHHHHHHHHHHHHTHHHHHHTT-HHHHHHHHHHHHHHHHHHHHHHHHHHHHHHHHHHHHHHHHHHHHHHHHHHHHHTTSS-HHHHHHHHHHHHHHTHHHHHHHHHHHHHHHHHHHHHHHHHHHTSPPPP----BPPPSS-EEEEEEEEE-SSTT--SEEEEEEEEETT-EEEEEE-TTSSHHHHHHHTTTSS--SEEEEEETTEEGGGB-HHHHHHHEEEE-SS----SSBHHHHHHTT----HHHHHHHHHHTT-GGGTT-TTSBGGGS-HHHHHHHHHHHHHTS--SEEEEESTTTTS-HHHHHHHHHHHHHH-TT-EEEEE-S-HHHHTTSSEEEEEETTEEEEEE-HHHHHHH-HHHHHHHHHHHHHHHHH--